Protein AF-0000000074148150 (afdb_homodimer)

Radius of gyration: 31.23 Å; Cα contacts (8 Å, |Δi|>4): 2200; chains: 2; bounding box: 64×89×75 Å

Foldseek 3Di:
DDKAKAWEWEEEQFKIWIKIWIDDPLAIDIDTQAMDTWYFDADPQFTFTPLVVSLVRVLVSLLRVCVVPVRHAAYEAAYAAAWKWFAAPVGHTLDTITALLGCLLPVLVVVLCVLPNLLVLCQQQVAQDDSSANLSVVLSCVVVVPPSLVRGQAIGISRQNSVCVFFVFRAAEQQRVSSRSQAGLVVGGGHVVSCVSSVHDPSRYHYYDYALDFRHFGDPVSCVVNVHDGHTYGHHNRHLVQLLLLLDLDDDQQEWEWAADQKTKIFGKAQGDDRDPLSSVLRWHWGAHHPRITTTIDIFRHCVLVVQQQVVCVVVPDNDDPVRLLVLLVPDDALQAEDRRRPPCCSDDPHSLVSRQVLCVVLPGDGDDDSNSSSNRRLLNVLLVLLVRQVSRCVSVVHHHAEYEYEEQCLPSPVSLQSNQAQNQHKYKYDDRPSSRLSRRVSNCCSVPNAVDSNSSSVNSVVHGDMDIHHHDPNVVSNVSSVVNCVRHVPPD/DDKAKAWEWEEEQFKIWIKIWIDDPLAIDIDTQAMDTWYFDADPQFTFGPLVVSLVRVLVSLLRVCVVPVRHAAYEAAYAAAWKWFAAPVGHTLDTITALLGCLLPVLVVVLCVLPNLLVLCQQQVAQDDSSANLSVVLSCVVVVPPSLVRGQAIGISRQNSVCVFFVFRAAEQQRVSSRSQAGLVVGGGHVVSCVSSVHDPRRYHYYDYALDFRHFGDPVSCVVNVHDGHTYGHHNRHLVQLLLLLDLDDDQQEWEWAADQKTKIFGKAQGDDRDPLSSVLRWHWGAHHPNITTTIDIFRHCVLVVQQQVVVVVVPDNDDPVRLLVLLVPDDALQAEDRRRPPCCSDDPHSLVSRQVLQVVLPGDGDDDSNSSSNRRLLNVLLVLLVRQVSRCVSVVHHHAEYEYEEQCLVSPVSLQSNQQQNQHKYKYDDRPSSRLSRRVSNCCSVPNAVDSNSSSVNSVVHGDMDIHHHDPNVVSNVSSVVNCCRHVPPD

pLDDT: mean 95.61, std 5.21, range [36.69, 98.88]

Sequence (986 aa):
MEDRKFLAIDLGAESGRVIVGILKDGKLTIEEVHRFINRPVDILGRLYWNVTQIFQDIKDGLVKAFSKYRDIESIGIDTWGVDFGLVTKEGYFAGIPVCYRDHRTDGILEKAFEVMSRERIYELTGIQIMQINTLFQLYSMVLEKSSLFNSAYKLLFMPDLFNFMLTGEMKTEFSIATTSQMYNPIRDGWEEEILEKFGIPKDLMPEVLPPGTVIGNLNKSIEEELGVKNISVIAPCEHDTGCAVVGVPGEGEDWAYISSGTWSLMGVELKSPIINNESLKANFTNEGGYNKTFRFLKNIMGLWLLQRVKREWAKEGEDLSYNEITRLAEQEKSFQYFINPDDVSFLNPPSMIKAIQYYCKKTGQEIPEKKGEIARCILESLAFRYKDVFTDLERILNKKISVLHIVGGGSQNQLLSQFTANILGIPVITGPIEATALGNIVVQAITKGAIKDVVEARKIIRDSSEMKVYQPQNTEEWIRNYEKYKEVTEKKNMEDRKFLAIDLGAESGRVIVGILKDGKLTIEEVHRFINRPVDILGRLYWNVTQIFQDIKDGLVKAFSKYRDIESIGIDTWGVDFGLVTKEGYFAGIPVCYRDHRTDGILEKAFEVMSRERIYELTGIQIMQINTLFQLYSMVLEKSSLFNSAYKLLFMPDLFNFMLTGEMKTEFSIATTSQMYNPIRDGWEEEILEKFGIPKDLMPEVLPPGTVIGNLNKSIEEELGVKNISVIAPCEHDTGCAVVGVPGEGEDWAYISSGTWSLMGVELKSPIINNESLKANFTNEGGYNKTFRFLKNIMGLWLLQRVKREWAKEGEDLSYNEITRLAEQEKSFQYFINPDDVSFLNPPSMIKAIQYYCKKTGQEIPEKKGEIARCILESLAFRYKDVFTDLERILNKKISVLHIVGGGSQNQLLSQFTANILGIPVITGPIEATALGNIVVQAITKGAIKDVVEARKIIRDSSEMKVYQPQNTEEWIRNYEKYKEVTEKKN

Organism: Dictyoglomus thermophilum (strain ATCC 35947 / DSM 3960 / H-6-12) (NCBI:txid309799)

InterPro domains:
  IPR000577 Carbohydrate kinase, FGGY [PIRSF000538] (6-490)
  IPR013449 Rhamnulokinase [TIGR02627] (7-466)
  IPR013449 Rhamnulokinase [cd07771] (5-464)
  IPR018484 Carbohydrate kinase FGGY, N-terminal [PF00370] (7-247)
  IPR018485 Carbohydrate kinase FGGY, C-terminal [PF02782] (256-446)
  IPR043129 ATPase, nucleotide binding domain [SSF53067] (6-248)
  IPR043129 ATPase, nucleotide binding domain [SSF53067] (253-487)

Structure (mmCIF, N/CA/C/O backbone):
data_AF-0000000074148150-model_v1
#
loop_
_entity.id
_entity.type
_entity.pdbx_description
1 polymer Rhamnulokinase
#
loop_
_atom_site.group_PDB
_atom_site.id
_atom_site.type_symbol
_atom_site.label_atom_id
_atom_site.label_alt_id
_atom_site.label_comp_id
_atom_site.label_asym_id
_atom_site.label_entity_id
_atom_site.label_seq_id
_atom_site.pdbx_PDB_ins_code
_atom_site.Cartn_x
_atom_site.Cartn_y
_atom_site.Cartn_z
_atom_site.occupancy
_atom_site.B_iso_or_equiv
_atom_site.auth_seq_id
_atom_site.auth_comp_id
_atom_site.auth_asym_id
_atom_site.auth_atom_id
_atom_site.pdbx_PDB_model_num
ATOM 1 N N . MET A 1 1 ? 23.016 33.625 -14.742 1 51.22 1 MET A N 1
ATOM 2 C CA . MET A 1 1 ? 23.453 32.625 -13.781 1 51.22 1 MET A CA 1
ATOM 3 C C . MET A 1 1 ? 22.703 31.312 -14.008 1 51.22 1 MET A C 1
ATOM 5 O O . MET A 1 1 ? 21.578 31.312 -14.5 1 51.22 1 MET A O 1
ATOM 9 N N . GLU A 1 2 ? 23.266 30.094 -13.961 1 73.75 2 GLU A N 1
ATOM 10 C CA . GLU A 1 2 ? 22.688 28.797 -14.258 1 73.75 2 GLU A CA 1
ATOM 11 C C . GLU A 1 2 ? 21.5 28.484 -13.344 1 73.75 2 GLU A C 1
ATOM 13 O O . GLU A 1 2 ? 21.484 28.906 -12.188 1 73.75 2 GLU A O 1
ATOM 18 N N . ASP A 1 3 ? 20.344 28.062 -13.852 1 91.75 3 ASP A N 1
ATOM 19 C CA . ASP A 1 3 ? 19.156 27.688 -13.102 1 91.75 3 ASP A CA 1
ATOM 20 C C . ASP A 1 3 ? 19.453 26.578 -12.102 1 91.75 3 ASP A C 1
ATOM 22 O O . ASP A 1 3 ? 20.25 25.688 -12.383 1 91.75 3 ASP A O 1
ATOM 26 N N . ARG A 1 4 ? 19.125 26.844 -10.828 1 97.06 4 ARG A N 1
ATOM 27 C CA . ARG A 1 4 ? 19.234 25.812 -9.797 1 97.06 4 ARG A CA 1
ATOM 28 C C . ARG A 1 4 ? 17.891 25.156 -9.516 1 97.06 4 ARG A C 1
ATOM 30 O O . ARG A 1 4 ? 16.859 25.844 -9.477 1 97.06 4 ARG A O 1
ATOM 37 N N . LYS A 1 5 ? 17.859 23.812 -9.375 1 98.06 5 LYS A N 1
ATOM 38 C CA . LYS A 1 5 ? 16.594 23.094 -9.25 1 98.06 5 LYS A CA 1
ATOM 39 C C . LYS A 1 5 ? 16.578 22.219 -8 1 98.06 5 LYS A C 1
ATOM 41 O O . LYS A 1 5 ? 17.578 21.594 -7.664 1 98.06 5 LYS A O 1
ATOM 46 N N . PHE A 1 6 ? 15.477 22.234 -7.32 1 98.75 6 PHE A N 1
ATOM 47 C CA . PHE A 1 6 ? 15.219 21.469 -6.102 1 98.75 6 PHE A CA 1
ATOM 48 C C . PHE A 1 6 ? 13.875 20.766 -6.176 1 98.75 6 PHE A C 1
ATOM 50 O O . PHE A 1 6 ? 12.953 21.234 -6.848 1 98.75 6 PHE A O 1
ATOM 57 N N . LEU A 1 7 ? 13.766 19.641 -5.504 1 98.81 7 LEU A N 1
ATOM 58 C CA . LEU A 1 7 ? 12.547 18.844 -5.594 1 98.81 7 LEU A CA 1
ATOM 59 C C . LEU A 1 7 ? 11.867 18.734 -4.23 1 98.81 7 LEU A C 1
ATOM 61 O O . LEU A 1 7 ? 12.484 18.281 -3.264 1 98.81 7 LEU A O 1
ATOM 65 N N . ALA A 1 8 ? 10.633 19.141 -4.137 1 98.88 8 ALA A N 1
ATOM 66 C CA . ALA A 1 8 ? 9.828 19.031 -2.924 1 98.88 8 ALA A CA 1
ATOM 67 C C . ALA A 1 8 ? 8.812 17.891 -3.051 1 98.88 8 ALA A C 1
ATOM 69 O O . ALA A 1 8 ? 8.078 17.812 -4.039 1 98.88 8 ALA A O 1
ATOM 70 N N . ILE A 1 9 ? 8.797 17.016 -2.139 1 98.81 9 ILE A N 1
ATOM 71 C CA . ILE A 1 9 ? 7.742 16.016 -1.963 1 98.81 9 ILE A CA 1
ATOM 72 C C . ILE A 1 9 ? 6.832 16.422 -0.809 1 98.81 9 ILE A C 1
ATOM 74 O O . ILE A 1 9 ? 7.215 16.328 0.359 1 98.81 9 ILE A O 1
ATOM 78 N N . ASP A 1 10 ? 5.684 16.891 -1.158 1 97.94 10 ASP A N 1
ATOM 79 C CA . ASP A 1 10 ? 4.695 17.406 -0.212 1 97.94 10 ASP A CA 1
ATOM 80 C C . ASP A 1 10 ? 3.562 16.406 -0.006 1 97.94 10 ASP A C 1
ATOM 82 O O . ASP A 1 10 ? 2.717 16.219 -0.885 1 97.94 10 ASP A O 1
ATOM 86 N N . LEU A 1 11 ? 3.559 15.766 1.203 1 97.31 11 LEU A N 1
ATOM 87 C CA . LEU A 1 11 ? 2.584 14.719 1.49 1 97.31 11 LEU A CA 1
ATOM 88 C C . LEU A 1 11 ? 1.543 15.203 2.494 1 97.31 11 LEU A C 1
ATOM 90 O O . LEU A 1 11 ? 1.861 15.43 3.662 1 97.31 11 LEU A O 1
ATOM 94 N N . GLY A 1 12 ? 0.355 15.344 2.051 1 92.69 12 GLY A N 1
ATOM 95 C CA . GLY A 1 12 ? -0.759 15.656 2.934 1 92.69 12 GLY A CA 1
ATOM 96 C C . GLY A 1 12 ? -1.594 14.438 3.289 1 92.69 12 GLY A C 1
ATOM 97 O O . GLY A 1 12 ? -1.314 13.328 2.824 1 92.69 12 GLY A O 1
ATOM 98 N N . ALA A 1 13 ? -2.617 14.672 4.074 1 86.31 13 ALA A N 1
ATOM 99 C CA . ALA A 1 13 ? -3.469 13.586 4.535 1 86.31 13 ALA A CA 1
ATOM 100 C C . ALA A 1 13 ? -4.402 13.109 3.428 1 86.31 13 ALA A C 1
ATOM 102 O O . ALA A 1 13 ? -4.945 12 3.498 1 86.31 13 ALA A O 1
ATOM 103 N N . GLU A 1 14 ? -4.531 13.906 2.361 1 87.44 14 GLU A N 1
ATOM 104 C CA . GLU A 1 14 ? -5.473 13.508 1.318 1 87.44 14 GLU A CA 1
ATOM 105 C C . GLU A 1 14 ? -4.762 13.312 -0.019 1 87.44 14 GLU A C 1
ATOM 107 O O . GLU A 1 14 ? -5.289 12.656 -0.916 1 87.44 14 GLU A O 1
ATOM 112 N N . SER A 1 15 ? -3.68 14 -0.156 1 92.12 15 SER A N 1
ATOM 113 C CA . SER A 1 15 ? -2.969 13.898 -1.426 1 92.12 15 SER A CA 1
ATOM 114 C C . SER A 1 15 ? -1.468 14.094 -1.234 1 92.12 15 SER A C 1
ATOM 116 O O . SER A 1 15 ? -1.027 14.578 -0.188 1 92.12 15 SER A O 1
ATOM 118 N N . GLY A 1 16 ? -0.71 13.656 -2.154 1 96.31 16 GLY A N 1
ATOM 119 C CA . GLY A 1 16 ? 0.72 13.898 -2.25 1 96.31 16 GLY A CA 1
ATOM 120 C C . GLY A 1 16 ? 1.134 14.508 -3.576 1 96.31 16 GLY A C 1
ATOM 121 O O . GLY A 1 16 ? 0.497 14.266 -4.602 1 96.31 16 GLY A O 1
ATOM 122 N N . ARG A 1 17 ? 2.143 15.328 -3.531 1 97.69 17 ARG A N 1
ATOM 123 C CA . ARG A 1 17 ? 2.627 15.992 -4.734 1 97.69 17 ARG A CA 1
ATOM 124 C C . ARG A 1 17 ? 4.152 15.992 -4.789 1 97.69 17 ARG A C 1
ATOM 126 O O . ARG A 1 17 ? 4.812 16.031 -3.75 1 97.69 17 ARG A O 1
ATOM 133 N N . VAL A 1 18 ? 4.645 15.875 -5.965 1 98.62 18 VAL A N 1
ATOM 134 C CA . VAL A 1 18 ? 6.062 16.047 -6.27 1 98.62 18 VAL A CA 1
ATOM 135 C C . VAL A 1 18 ? 6.254 17.312 -7.105 1 98.62 18 VAL A C 1
ATOM 137 O O . VAL A 1 18 ? 5.699 17.438 -8.203 1 98.62 18 VAL A O 1
ATOM 140 N N . ILE A 1 19 ? 7.027 18.266 -6.59 1 98.69 19 ILE A N 1
ATOM 141 C CA . ILE A 1 19 ? 7.098 19.609 -7.168 1 98.69 19 ILE A CA 1
ATOM 142 C C . ILE A 1 19 ? 8.562 20 -7.387 1 98.69 19 ILE A C 1
ATOM 144 O O . ILE A 1 19 ? 9.375 19.922 -6.469 1 98.69 19 ILE A O 1
ATOM 148 N N . VAL A 1 20 ? 8.867 20.469 -8.562 1 98.69 20 VAL A N 1
ATOM 149 C CA . VAL A 1 20 ? 10.195 20.984 -8.867 1 98.69 20 VAL A CA 1
ATOM 150 C C . VAL A 1 20 ? 10.219 22.5 -8.695 1 98.69 20 VAL A C 1
ATOM 152 O O . VAL A 1 20 ? 9.359 23.203 -9.234 1 98.69 20 VAL A O 1
ATOM 155 N N . GLY A 1 21 ? 11.117 22.984 -7.891 1 98.44 21 GLY A N 1
ATOM 156 C CA . GLY A 1 21 ? 11.383 24.406 -7.785 1 98.44 21 GLY A CA 1
ATOM 157 C C . GLY A 1 21 ? 12.586 24.844 -8.594 1 98.44 21 GLY A C 1
ATOM 158 O O . GLY A 1 21 ? 13.656 24.234 -8.516 1 98.44 21 GLY A O 1
ATOM 159 N N . ILE A 1 22 ? 12.391 25.875 -9.383 1 98.12 22 ILE A N 1
ATOM 160 C CA . ILE A 1 22 ? 13.445 26.406 -10.242 1 98.12 22 ILE A CA 1
ATOM 161 C C . ILE A 1 22 ? 13.797 27.828 -9.82 1 98.12 22 ILE A C 1
ATOM 163 O O . ILE A 1 22 ? 12.945 28.719 -9.867 1 98.12 22 ILE A O 1
ATOM 167 N N . LEU A 1 23 ? 14.977 28 -9.336 1 97.75 23 LEU A N 1
ATOM 168 C CA . LEU A 1 23 ? 15.5 29.312 -8.953 1 97.75 23 LEU A CA 1
ATOM 169 C C . LEU A 1 23 ? 16.344 29.906 -10.062 1 97.75 23 LEU A C 1
ATOM 171 O O . LEU A 1 23 ? 17.391 29.344 -10.422 1 97.75 23 LEU A O 1
ATOM 175 N N . LYS A 1 24 ? 15.859 30.984 -10.648 1 95.5 24 LYS A N 1
ATOM 176 C CA . LYS A 1 24 ? 16.547 31.656 -11.742 1 95.5 24 LYS A CA 1
ATOM 177 C C . LYS A 1 24 ? 16.453 33.188 -11.602 1 95.5 24 LYS A C 1
ATOM 179 O O . LYS A 1 24 ? 15.344 33.719 -11.492 1 95.5 24 LYS A O 1
ATOM 184 N N . ASP A 1 25 ? 17.547 33.875 -11.641 1 92.5 25 ASP A N 1
ATOM 185 C CA . ASP A 1 25 ? 17.625 35.344 -11.648 1 92.5 25 ASP A CA 1
ATOM 186 C C . ASP A 1 25 ? 16.812 35.938 -10.5 1 92.5 25 ASP A C 1
ATOM 188 O O . ASP A 1 25 ? 16.031 36.844 -10.703 1 92.5 25 ASP A O 1
ATOM 192 N N . GLY A 1 26 ? 16.875 35.281 -9.383 1 90.12 26 GLY A N 1
ATOM 193 C CA . GLY A 1 26 ? 16.219 35.781 -8.188 1 90.12 26 GLY A CA 1
ATOM 194 C C . GLY A 1 26 ? 14.727 35.5 -8.156 1 90.12 26 GLY A C 1
ATOM 195 O O . GLY A 1 26 ? 14.016 36 -7.273 1 90.12 26 GLY A O 1
ATOM 196 N N . LYS A 1 27 ? 14.266 34.688 -9.039 1 95.25 27 LYS A N 1
ATOM 197 C CA . LYS A 1 27 ? 12.859 34.312 -9.094 1 95.25 27 LYS A CA 1
ATOM 198 C C . LYS A 1 27 ? 12.703 32.812 -8.898 1 95.25 27 LYS A C 1
ATOM 200 O O . LYS A 1 27 ? 13.523 32.031 -9.391 1 95.25 27 LYS A O 1
ATOM 205 N N . LEU A 1 28 ? 11.648 32.469 -8.18 1 96.69 28 LEU A N 1
ATOM 206 C CA . LEU A 1 28 ? 11.359 31.062 -7.926 1 96.69 28 LEU A CA 1
ATOM 207 C C . LEU A 1 28 ? 10.062 30.641 -8.617 1 96.69 28 LEU A C 1
ATOM 209 O O . LEU A 1 28 ? 9.016 31.25 -8.391 1 96.69 28 LEU A O 1
ATOM 213 N N . THR A 1 29 ? 10.18 29.734 -9.523 1 96.75 29 THR A N 1
ATOM 214 C CA . THR A 1 29 ? 9.016 29.125 -10.156 1 96.75 29 THR A CA 1
ATOM 215 C C . THR A 1 29 ? 8.891 27.656 -9.75 1 96.75 29 THR A C 1
ATOM 217 O O . THR A 1 29 ? 9.898 26.984 -9.484 1 96.75 29 THR A O 1
ATOM 220 N N . ILE A 1 30 ? 7.668 27.156 -9.633 1 96.94 30 ILE A N 1
ATOM 221 C CA . ILE A 1 30 ? 7.469 25.766 -9.234 1 96.94 30 ILE A CA 1
ATOM 222 C C . ILE A 1 30 ? 6.645 25.031 -10.297 1 96.94 30 ILE A C 1
ATOM 224 O O . ILE A 1 30 ? 5.816 25.641 -10.969 1 96.94 30 ILE A O 1
ATOM 228 N N . GLU A 1 31 ? 6.883 23.797 -10.445 1 97.81 31 GLU A N 1
ATOM 229 C CA . GLU A 1 31 ? 6.168 22.938 -11.375 1 97.81 31 GLU A CA 1
ATOM 230 C C . GLU A 1 31 ? 5.777 21.609 -10.711 1 97.81 31 GLU A C 1
ATOM 232 O O . GLU A 1 31 ? 6.645 20.859 -10.266 1 97.81 31 GLU A O 1
ATOM 237 N N . GLU A 1 32 ? 4.48 21.391 -10.594 1 97.88 32 GLU A N 1
ATOM 238 C CA . GLU A 1 32 ? 3.996 20.078 -10.141 1 97.88 32 GLU A CA 1
ATOM 239 C C . GLU A 1 32 ? 4.191 19.016 -11.211 1 97.88 32 GLU A C 1
ATOM 241 O O . GLU A 1 32 ? 3.576 19.078 -12.281 1 97.88 32 GLU A O 1
ATOM 246 N N . VAL A 1 33 ? 4.984 18.016 -10.93 1 98.12 33 VAL A N 1
ATOM 247 C CA . VAL A 1 33 ? 5.305 17.016 -11.953 1 98.12 33 VAL A CA 1
ATOM 248 C C . VAL A 1 33 ? 4.516 15.742 -11.703 1 98.12 33 VAL A C 1
ATOM 250 O O . VAL A 1 33 ? 4.395 14.891 -12.586 1 98.12 33 VAL A O 1
ATOM 253 N N . HIS A 1 34 ? 4.059 15.547 -10.508 1 97.94 34 HIS A N 1
ATOM 254 C CA . HIS A 1 34 ? 3.297 14.352 -10.148 1 97.94 34 HIS A CA 1
ATOM 255 C C . HIS A 1 34 ? 2.359 14.633 -8.977 1 97.94 34 HIS A C 1
ATOM 257 O O . HIS A 1 34 ? 2.713 15.375 -8.062 1 97.94 34 HIS A O 1
ATOM 263 N N . ARG A 1 35 ? 1.182 14.148 -8.992 1 97.5 35 ARG A N 1
ATOM 264 C CA . ARG A 1 35 ? 0.187 14.211 -7.926 1 97.5 35 ARG A CA 1
ATOM 265 C C . ARG A 1 35 ? -0.506 12.867 -7.742 1 97.5 35 ARG A C 1
ATOM 267 O O . ARG A 1 35 ? -0.702 12.125 -8.711 1 97.5 35 ARG A O 1
ATOM 274 N N . PHE A 1 36 ? -0.819 12.477 -6.539 1 95.75 36 PHE A N 1
ATOM 275 C CA . PHE A 1 36 ? -1.511 11.219 -6.273 1 95.75 36 PHE A CA 1
ATOM 276 C C . PHE A 1 36 ? -2.422 11.352 -5.059 1 95.75 36 PHE A C 1
ATOM 278 O O . PHE A 1 36 ? -2.266 12.273 -4.254 1 95.75 36 PHE A O 1
ATOM 285 N N . ILE A 1 37 ? -3.359 10.438 -4.918 1 92.44 37 ILE A N 1
ATOM 286 C CA . ILE A 1 37 ? -4.305 10.398 -3.805 1 92.44 37 ILE A CA 1
ATOM 287 C C . ILE A 1 37 ? -3.67 9.688 -2.613 1 92.44 37 ILE A C 1
ATOM 289 O O . ILE A 1 37 ? -2.998 8.664 -2.779 1 92.44 37 ILE A O 1
ATOM 293 N N . ASN A 1 38 ? -3.771 10.289 -1.509 1 93.25 38 ASN A N 1
ATOM 294 C CA . ASN A 1 38 ? -3.396 9.672 -0.24 1 93.25 38 ASN A CA 1
ATOM 295 C C . ASN A 1 38 ? -4.613 9.43 0.645 1 93.25 38 ASN A C 1
ATOM 297 O O . ASN A 1 38 ? -5.406 10.344 0.887 1 93.25 38 ASN A O 1
ATOM 301 N N . ARG A 1 39 ? -4.875 8.211 1.061 1 89.88 39 ARG A N 1
ATOM 302 C CA . ARG A 1 39 ? -5.98 7.871 1.949 1 89.88 39 ARG A CA 1
ATOM 303 C C . ARG A 1 39 ? -5.633 6.672 2.822 1 89.88 39 ARG A C 1
ATOM 305 O 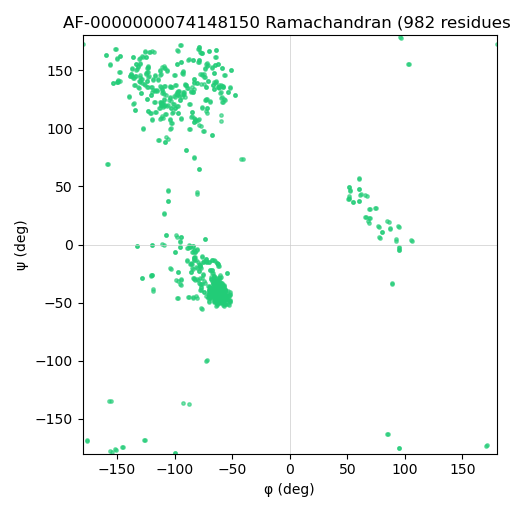O . ARG A 1 39 ? -4.922 5.766 2.385 1 89.88 39 ARG A O 1
ATOM 312 N N . PRO A 1 40 ? -6.059 6.715 4.066 1 94.19 40 PRO A N 1
ATOM 313 C CA . PRO A 1 40 ? -5.895 5.512 4.887 1 94.19 40 PRO A CA 1
ATOM 314 C C . PRO A 1 40 ? -6.727 4.336 4.387 1 94.19 40 PRO A C 1
ATOM 316 O O . PRO A 1 40 ? -7.699 4.531 3.656 1 94.19 40 PRO A O 1
ATOM 319 N N . VAL A 1 41 ? -6.289 3.195 4.688 1 95.31 41 VAL A N 1
ATOM 320 C CA . VAL A 1 41 ? -6.984 1.959 4.352 1 95.31 41 VAL A CA 1
ATOM 321 C C . VAL A 1 41 ? -7.562 1.329 5.617 1 95.31 41 VAL A C 1
ATOM 323 O O . VAL A 1 41 ? -6.844 1.132 6.602 1 95.31 41 VAL A O 1
ATOM 326 N N . ASP A 1 42 ? -8.852 1.079 5.613 1 94.81 42 ASP A N 1
ATOM 327 C CA . ASP A 1 42 ? -9.516 0.457 6.754 1 94.81 42 ASP A CA 1
ATOM 328 C C . ASP A 1 42 ? -9.406 -1.064 6.691 1 94.81 42 ASP A C 1
ATOM 330 O O . ASP A 1 42 ? -9.914 -1.69 5.758 1 94.81 42 ASP A O 1
ATOM 334 N N . ILE A 1 43 ? -8.719 -1.679 7.594 1 95.38 43 ILE A N 1
ATOM 335 C CA . ILE A 1 43 ? -8.602 -3.127 7.727 1 95.38 43 ILE A CA 1
ATOM 336 C C . ILE A 1 43 ? -9.141 -3.564 9.086 1 95.38 43 ILE A C 1
ATOM 338 O O . ILE A 1 43 ? -8.516 -3.314 10.117 1 95.38 43 ILE A O 1
ATOM 342 N N . LEU A 1 44 ? -10.305 -4.199 9.109 1 94.81 44 LEU A N 1
ATOM 343 C CA . LEU A 1 44 ? -10.945 -4.73 10.305 1 94.81 44 LEU A CA 1
ATOM 344 C C . LEU A 1 44 ? -11.117 -3.643 11.359 1 94.81 44 LEU A C 1
ATOM 346 O O . LEU A 1 44 ? -10.859 -3.871 12.539 1 94.81 44 LEU A O 1
ATOM 350 N N . GLY A 1 45 ? -11.398 -2.447 10.938 1 91.75 45 GLY A N 1
ATOM 351 C CA . GLY A 1 45 ? -11.727 -1.365 11.852 1 91.75 45 GLY A CA 1
ATOM 352 C C . GLY A 1 45 ? -10.531 -0.503 12.211 1 91.75 45 GLY A C 1
ATOM 353 O O . GLY A 1 45 ? -10.672 0.496 12.914 1 91.75 45 GLY A O 1
ATOM 354 N N . ARG A 1 46 ? -9.375 -0.834 11.773 1 94.75 46 ARG A N 1
ATOM 355 C CA . ARG A 1 46 ? -8.164 -0.051 12 1 94.75 46 ARG A CA 1
ATOM 356 C C . ARG A 1 46 ? -7.758 0.71 10.75 1 94.75 46 ARG A C 1
ATOM 358 O O . ARG A 1 46 ? -7.805 0.166 9.641 1 94.75 46 ARG A O 1
ATOM 365 N N . LEU A 1 47 ? -7.398 1.936 10.898 1 96.5 47 LEU A N 1
ATOM 366 C CA . LEU A 1 47 ? -7.031 2.777 9.766 1 96.5 47 LEU A CA 1
ATOM 367 C C . LEU A 1 47 ? -5.52 2.822 9.586 1 96.5 47 LEU A C 1
ATOM 369 O O . LEU A 1 47 ? -4.797 3.26 10.484 1 96.5 47 LEU A O 1
ATOM 373 N N . TYR A 1 48 ? -5.043 2.352 8.406 1 97.69 48 TYR A N 1
ATOM 374 C CA . TYR A 1 48 ? -3.613 2.283 8.133 1 97.69 48 TYR A CA 1
ATOM 375 C C . TYR A 1 48 ? -3.23 3.236 7.004 1 97.69 48 TYR A C 1
ATOM 377 O O . TYR A 1 48 ? -3.988 3.412 6.047 1 97.69 48 TYR A O 1
ATOM 385 N N . TRP A 1 49 ? -2.059 3.852 7.164 1 97.81 49 TRP A N 1
ATOM 386 C CA . TRP A 1 49 ? -1.5 4.566 6.02 1 97.81 49 TRP A CA 1
ATOM 387 C C . TRP A 1 49 ? -0.977 3.588 4.973 1 97.81 49 TRP A C 1
ATOM 389 O O . TRP A 1 49 ? -0.356 2.578 5.312 1 97.81 49 TRP A O 1
ATOM 399 N N . ASN A 1 50 ? -1.278 3.836 3.738 1 97.12 50 ASN A N 1
ATOM 400 C CA . ASN A 1 50 ? -0.794 3.018 2.631 1 97.12 50 ASN A CA 1
ATOM 401 C C . ASN A 1 50 ? 0.651 3.354 2.275 1 97.12 50 ASN A C 1
ATOM 403 O O . ASN A 1 50 ? 0.938 3.768 1.151 1 97.12 50 ASN A O 1
ATOM 407 N N . VAL A 1 51 ? 1.538 3.084 3.193 1 97.56 51 VAL A N 1
ATOM 408 C CA . VAL A 1 51 ? 2.908 3.584 3.184 1 97.56 51 VAL A CA 1
ATOM 409 C C . VAL A 1 51 ? 3.643 3.059 1.952 1 97.56 51 VAL A C 1
ATOM 411 O O . VAL A 1 51 ? 4.422 3.785 1.329 1 97.56 51 VAL A O 1
ATOM 414 N N . THR A 1 52 ? 3.428 1.803 1.541 1 97.19 52 THR A N 1
ATOM 415 C CA . THR A 1 52 ? 4.105 1.239 0.379 1 97.19 52 THR A CA 1
ATOM 416 C C . THR A 1 52 ? 3.633 1.918 -0.904 1 97.19 52 THR A C 1
ATOM 418 O O . THR A 1 52 ? 4.43 2.168 -1.81 1 97.19 52 THR A O 1
ATOM 421 N N . GLN A 1 53 ? 2.377 2.189 -0.955 1 97.25 53 GLN A N 1
ATOM 422 C CA . GLN A 1 53 ? 1.849 2.877 -2.129 1 97.25 53 GLN A CA 1
ATOM 423 C C . GLN A 1 53 ? 2.357 4.312 -2.199 1 97.25 53 GLN A C 1
ATOM 425 O O . GLN A 1 53 ? 2.686 4.809 -3.279 1 97.25 53 GLN A O 1
ATOM 430 N N . ILE A 1 54 ? 2.344 4.98 -1.044 1 98.12 54 ILE A N 1
ATOM 431 C CA . ILE A 1 54 ? 2.867 6.34 -1.006 1 98.12 54 ILE A CA 1
ATOM 432 C C . ILE A 1 54 ? 4.309 6.352 -1.516 1 98.12 54 ILE A C 1
ATOM 434 O O . ILE A 1 54 ? 4.68 7.203 -2.328 1 98.12 54 ILE A O 1
ATOM 438 N N . PHE A 1 55 ? 5.082 5.398 -1.097 1 98.31 55 PHE A N 1
ATOM 439 C CA . PHE A 1 55 ? 6.48 5.348 -1.507 1 98.31 55 PHE A CA 1
ATOM 440 C C . PHE A 1 55 ? 6.598 5.082 -3.002 1 98.31 55 PHE A C 1
ATOM 442 O O . PHE A 1 55 ? 7.434 5.68 -3.682 1 98.31 55 PHE A O 1
ATOM 449 N N . GLN A 1 56 ? 5.777 4.18 -3.484 1 96.62 56 GLN A N 1
ATOM 450 C CA . GLN A 1 56 ? 5.773 3.934 -4.922 1 96.62 56 GLN A CA 1
ATOM 451 C C . GLN A 1 56 ? 5.422 5.203 -5.695 1 96.62 56 GLN A C 1
ATOM 453 O O . GLN A 1 56 ? 6.008 5.48 -6.746 1 96.62 56 GLN A O 1
ATOM 458 N N . ASP A 1 57 ? 4.457 5.93 -5.223 1 97.44 57 ASP A N 1
ATOM 459 C CA . ASP A 1 57 ? 4.066 7.184 -5.859 1 97.44 57 ASP A CA 1
ATOM 460 C C . ASP A 1 57 ? 5.211 8.188 -5.836 1 97.44 57 ASP A C 1
ATOM 462 O O . ASP A 1 57 ? 5.402 8.945 -6.793 1 97.44 57 ASP A O 1
ATOM 466 N N . ILE A 1 58 ? 5.914 8.242 -4.711 1 98.12 58 ILE A N 1
ATOM 467 C CA . ILE A 1 58 ? 7.098 9.086 -4.617 1 98.12 58 ILE A CA 1
ATOM 468 C C . ILE A 1 58 ? 8.094 8.695 -5.703 1 98.12 58 ILE A C 1
ATOM 470 O O . ILE A 1 58 ? 8.586 9.555 -6.441 1 98.12 58 ILE A O 1
ATOM 474 N N . LYS A 1 59 ? 8.375 7.434 -5.863 1 96.44 59 LYS A N 1
ATOM 475 C CA . LYS A 1 59 ? 9.32 6.949 -6.863 1 96.44 59 LYS A CA 1
ATOM 476 C C . LYS A 1 59 ? 8.859 7.312 -8.273 1 96.44 59 LYS A C 1
ATOM 478 O O . LYS A 1 59 ? 9.672 7.73 -9.109 1 96.44 59 LYS A O 1
ATOM 483 N N . ASP A 1 60 ? 7.582 7.113 -8.539 1 95.81 60 ASP A N 1
ATOM 484 C CA . ASP A 1 60 ? 7.031 7.5 -9.836 1 95.81 60 ASP A CA 1
ATOM 485 C C . ASP A 1 60 ? 7.254 8.984 -10.102 1 95.81 60 ASP A C 1
ATOM 487 O O . ASP A 1 60 ? 7.582 9.375 -11.227 1 95.81 60 ASP A O 1
ATOM 491 N N . GLY A 1 61 ? 7.008 9.781 -9.07 1 97.81 61 GLY A N 1
ATOM 492 C CA . GLY A 1 61 ? 7.254 11.203 -9.195 1 97.81 61 GLY A CA 1
ATOM 493 C C . GLY A 1 61 ? 8.711 11.539 -9.453 1 97.81 61 GLY A C 1
ATOM 494 O O . GLY A 1 61 ? 9.016 12.453 -10.227 1 97.81 61 GLY A O 1
ATOM 495 N N . LEU A 1 62 ? 9.617 10.812 -8.797 1 97.94 62 LEU A N 1
ATOM 496 C CA . LEU A 1 62 ? 11.047 11.016 -9.016 1 97.94 62 LEU A CA 1
ATOM 497 C C . LEU A 1 62 ? 11.422 10.711 -10.469 1 97.94 62 LEU A C 1
ATOM 499 O O . LEU A 1 62 ? 12.18 11.461 -11.086 1 97.94 62 LEU A O 1
ATOM 503 N N . VAL A 1 63 ? 10.922 9.617 -10.992 1 95.25 63 VAL A N 1
ATOM 504 C CA . VAL A 1 63 ? 11.195 9.242 -12.375 1 95.25 63 VAL A CA 1
ATOM 505 C C . VAL A 1 63 ? 10.766 10.367 -13.312 1 95.25 63 VAL A C 1
ATOM 507 O O . VAL A 1 63 ? 11.523 10.766 -14.203 1 95.25 63 VAL A O 1
ATOM 510 N N . LYS A 1 64 ? 9.57 10.891 -13.109 1 96.44 64 LYS A N 1
ATOM 511 C CA . LYS A 1 64 ? 9.055 11.977 -13.945 1 96.44 64 LYS A CA 1
ATOM 512 C C . LYS A 1 64 ? 9.906 13.234 -13.805 1 96.44 64 LYS A C 1
ATOM 514 O O . LYS A 1 64 ? 10.234 13.883 -14.805 1 96.44 64 LYS A O 1
ATOM 519 N N . ALA A 1 65 ? 10.273 13.57 -12.602 1 97.88 65 ALA A N 1
ATOM 520 C CA . ALA A 1 65 ? 11.047 14.773 -12.336 1 97.88 65 ALA A CA 1
ATOM 521 C C . ALA A 1 65 ? 12.422 14.703 -13.008 1 97.88 65 ALA A C 1
ATOM 523 O O . ALA A 1 65 ? 12.82 15.625 -13.719 1 97.88 65 ALA A O 1
ATOM 524 N N . PHE A 1 66 ? 13.125 13.609 -12.844 1 96.56 66 PHE A N 1
ATOM 525 C CA . PHE A 1 66 ? 14.492 13.484 -13.328 1 96.56 66 PHE A CA 1
ATOM 526 C C . PHE A 1 66 ? 14.516 13.203 -14.82 1 96.56 66 PHE A C 1
ATOM 528 O O . PHE A 1 66 ? 15.539 13.398 -15.477 1 96.56 66 PHE A O 1
ATOM 535 N N . SER A 1 67 ? 13.43 12.664 -15.359 1 93.5 67 SER A N 1
ATOM 536 C CA . SER A 1 67 ? 13.32 12.555 -16.812 1 93.5 67 SER A CA 1
ATOM 537 C C . SER A 1 67 ? 13.227 13.93 -17.469 1 93.5 67 SER A C 1
ATOM 539 O O . SER A 1 67 ? 13.734 14.141 -18.562 1 93.5 67 SER A O 1
ATOM 541 N N . LYS A 1 68 ? 12.633 14.844 -16.828 1 94.94 68 LYS A N 1
ATOM 542 C CA . LYS A 1 68 ? 12.43 16.188 -17.344 1 94.94 68 LYS A CA 1
ATOM 543 C C . LYS A 1 68 ? 13.617 17.094 -17.016 1 94.94 68 LYS A C 1
ATOM 545 O O . LYS A 1 68 ? 14.031 17.906 -17.844 1 94.94 68 LYS A O 1
ATOM 550 N N . TYR A 1 69 ? 14.078 17.016 -15.766 1 95.31 69 TYR A N 1
ATOM 551 C CA . TYR A 1 69 ? 15.195 17.812 -15.281 1 95.31 69 TYR A CA 1
ATOM 552 C C . TYR A 1 69 ? 16.312 16.938 -14.734 1 95.31 69 TYR A C 1
ATOM 554 O O . TYR A 1 69 ? 16.203 16.406 -13.625 1 95.31 69 TYR A O 1
ATOM 562 N N . ARG A 1 70 ? 17.469 16.906 -15.305 1 91.69 70 ARG A N 1
ATOM 563 C CA . ARG A 1 70 ? 18.562 16.016 -14.914 1 91.69 70 ARG A CA 1
ATOM 564 C C . ARG A 1 70 ? 19.438 16.656 -13.852 1 91.69 70 ARG A C 1
ATOM 566 O O . ARG A 1 70 ? 20.219 15.961 -13.188 1 91.69 70 ARG A O 1
ATOM 573 N N . ASP A 1 71 ? 19.266 17.922 -13.672 1 95.12 71 ASP A N 1
ATOM 574 C CA . ASP A 1 71 ? 20.203 18.641 -12.812 1 95.12 71 ASP A CA 1
ATOM 575 C C . ASP A 1 71 ? 19.547 19.047 -11.5 1 95.12 71 ASP A C 1
ATOM 577 O O . ASP A 1 71 ? 19.875 20.094 -10.93 1 95.12 71 ASP A O 1
ATOM 581 N N . ILE A 1 72 ? 18.531 18.328 -11.047 1 97.69 72 ILE A N 1
ATOM 582 C CA . ILE A 1 72 ? 17.953 18.547 -9.719 1 97.69 72 ILE A CA 1
ATOM 583 C C . ILE A 1 72 ? 19.016 18.297 -8.648 1 97.69 72 ILE A C 1
ATOM 585 O O . ILE A 1 72 ? 19.719 17.281 -8.695 1 97.69 72 ILE A O 1
ATOM 589 N N . GLU A 1 73 ? 19.125 19.141 -7.668 1 97.19 73 GLU A N 1
ATOM 590 C CA . GLU A 1 73 ? 20.266 19.109 -6.742 1 97.19 73 GLU A CA 1
ATOM 591 C C . GLU A 1 73 ? 19.922 18.312 -5.484 1 97.19 73 GLU A C 1
ATOM 593 O O . GLU A 1 73 ? 20.797 17.719 -4.859 1 97.19 73 GLU A O 1
ATOM 598 N N . SER A 1 74 ? 18.672 18.406 -5.082 1 98.56 74 SER A N 1
ATOM 599 C CA . SER A 1 74 ? 18.312 17.781 -3.816 1 98.56 74 SER A CA 1
ATOM 600 C C . SER A 1 74 ? 16.812 17.531 -3.723 1 98.56 74 SER A C 1
ATOM 602 O O . SER A 1 74 ? 16.047 18.062 -4.523 1 98.56 74 SER A O 1
ATOM 604 N N . ILE A 1 75 ? 16.469 16.688 -2.801 1 98.75 75 ILE A N 1
ATOM 605 C CA . ILE A 1 75 ? 15.102 16.281 -2.531 1 98.75 75 ILE A CA 1
ATOM 606 C C . ILE A 1 75 ? 14.758 16.562 -1.07 1 98.75 75 ILE A C 1
ATOM 608 O O . ILE A 1 75 ? 15.57 16.328 -0.176 1 98.75 75 ILE A O 1
ATOM 612 N N . GLY A 1 76 ? 13.578 17.125 -0.789 1 98.88 76 GLY A N 1
ATOM 613 C CA . GLY A 1 76 ? 13.07 17.312 0.562 1 98.88 76 GLY A CA 1
ATOM 614 C C . GLY A 1 76 ? 11.648 16.828 0.737 1 98.88 76 GLY A C 1
ATOM 615 O O . GLY A 1 76 ? 10.812 17 -0.149 1 98.88 76 GLY A O 1
ATOM 616 N N . ILE A 1 77 ? 11.336 16.203 1.871 1 98.81 77 ILE A N 1
ATOM 617 C CA . ILE A 1 77 ? 10.008 15.656 2.143 1 98.81 77 ILE A CA 1
ATOM 618 C C . ILE A 1 77 ? 9.391 16.375 3.336 1 98.81 77 ILE A C 1
ATOM 620 O O . ILE A 1 77 ? 10.047 16.578 4.359 1 98.81 77 ILE A O 1
ATOM 624 N N . ASP A 1 78 ? 8.188 16.797 3.227 1 98.5 78 ASP A N 1
ATOM 625 C CA . ASP A 1 78 ? 7.395 17.297 4.348 1 98.5 78 ASP A CA 1
ATOM 626 C C . ASP A 1 78 ? 6.023 16.625 4.395 1 98.5 78 ASP A C 1
ATOM 628 O O . ASP A 1 78 ? 5.492 16.203 3.359 1 98.5 78 ASP A O 1
ATOM 632 N N . THR A 1 79 ? 5.508 16.375 5.566 1 97.5 79 THR A N 1
ATOM 633 C CA . THR A 1 79 ? 4.215 15.734 5.77 1 97.5 79 THR A CA 1
ATOM 634 C C . THR A 1 79 ? 3.506 16.312 6.988 1 97.5 79 THR A C 1
ATOM 636 O O . THR A 1 79 ? 4.008 17.25 7.617 1 97.5 79 THR A O 1
ATOM 639 N N . TRP A 1 80 ? 2.328 15.695 7.355 1 96.25 80 TRP A N 1
ATOM 640 C CA . TRP A 1 80 ? 1.62 15.969 8.602 1 96.25 80 TRP A CA 1
ATOM 641 C C . TRP A 1 80 ? 2.395 15.43 9.797 1 96.25 80 TRP A C 1
ATOM 643 O O . TRP A 1 80 ? 3.32 14.633 9.641 1 96.25 80 TRP A O 1
ATOM 653 N N . GLY A 1 81 ? 2.021 15.828 10.961 1 96.38 81 GLY A N 1
ATOM 654 C CA . GLY A 1 81 ? 2.729 15.422 12.164 1 96.38 81 GLY A CA 1
ATOM 655 C C . GLY A 1 81 ? 2.115 14.211 12.844 1 96.38 81 GLY A C 1
ATOM 656 O O . GLY A 1 81 ? 1.104 13.68 12.383 1 96.38 81 GLY A O 1
ATOM 657 N N . VAL A 1 82 ? 2.793 13.672 13.844 1 98.12 82 VAL A N 1
ATOM 658 C CA . VAL A 1 82 ? 2.369 12.828 14.953 1 98.12 82 VAL A CA 1
ATOM 659 C C . VAL A 1 82 ? 2.434 11.359 14.539 1 98.12 82 VAL A C 1
ATOM 661 O O . VAL A 1 82 ? 2.646 10.484 15.383 1 98.12 82 VAL A O 1
ATOM 664 N N . ASP A 1 83 ? 2.166 11.016 13.258 1 98.5 83 ASP A N 1
ATOM 665 C CA . ASP A 1 83 ? 2.158 9.609 12.867 1 98.5 83 ASP A CA 1
ATOM 666 C C . ASP A 1 83 ? 3.58 9.086 12.68 1 98.5 83 ASP A C 1
ATOM 668 O O . ASP A 1 83 ? 4.504 9.859 12.43 1 98.5 83 ASP A O 1
ATOM 672 N N . PHE A 1 84 ? 3.723 7.77 12.766 1 98.75 84 PHE A N 1
ATOM 673 C CA . PHE A 1 84 ? 5.055 7.184 12.758 1 98.75 84 PHE A CA 1
ATOM 674 C C . PHE A 1 84 ? 5.008 5.734 12.281 1 98.75 84 PHE A C 1
ATOM 676 O O . PHE A 1 84 ? 3.943 5.113 12.273 1 98.75 84 PHE A O 1
ATOM 683 N N . GLY A 1 85 ? 6.094 5.305 11.766 1 98.31 85 GLY A N 1
ATOM 684 C CA . GLY A 1 85 ? 6.363 3.889 11.586 1 98.31 85 GLY A CA 1
ATOM 685 C C . GLY A 1 85 ? 7.418 3.355 12.531 1 98.31 85 GLY A C 1
ATOM 686 O O . GLY A 1 85 ? 8.227 4.121 13.062 1 98.31 85 GLY A O 1
ATOM 687 N N . LEU A 1 86 ? 7.324 2.072 12.836 1 98.31 86 LEU A N 1
ATOM 688 C CA . LEU A 1 86 ? 8.328 1.366 13.625 1 98.31 86 LEU A CA 1
ATOM 689 C C . LEU A 1 86 ? 9.219 0.51 12.727 1 98.31 86 LEU A C 1
ATOM 691 O O . LEU A 1 86 ? 8.734 -0.113 11.781 1 98.31 86 LEU A O 1
ATOM 695 N N . VAL A 1 87 ? 10.508 0.557 12.961 1 98.06 87 VAL A N 1
ATOM 696 C CA . VAL A 1 87 ? 11.477 -0.192 12.172 1 98.06 87 VAL A CA 1
ATOM 697 C C . VAL A 1 87 ? 12.25 -1.154 13.07 1 98.06 87 VAL A C 1
ATOM 699 O O . VAL A 1 87 ? 12.617 -0.803 14.195 1 98.06 87 VAL A O 1
ATOM 702 N N . THR A 1 88 ? 12.461 -2.398 12.664 1 97.25 88 THR A N 1
ATOM 703 C CA . THR A 1 88 ? 13.234 -3.387 13.406 1 97.25 88 THR A CA 1
ATOM 704 C C . THR A 1 88 ? 14.727 -3.16 13.219 1 97.25 88 THR A C 1
ATOM 706 O O . THR A 1 88 ? 15.141 -2.363 12.367 1 97.25 88 THR A O 1
ATOM 709 N N . LYS A 1 89 ? 15.5 -3.855 13.992 1 95.69 89 LYS A N 1
ATOM 710 C CA . LYS A 1 89 ? 16.953 -3.75 13.906 1 95.69 89 LYS A CA 1
ATOM 711 C C . LYS A 1 89 ? 17.453 -4.191 12.531 1 95.69 89 LYS A C 1
ATOM 713 O O . LYS A 1 89 ? 18.453 -3.666 12.031 1 95.69 89 LYS A O 1
ATOM 718 N N . GLU A 1 90 ? 16.688 -5.137 11.867 1 94.88 90 GLU A N 1
ATOM 719 C CA . GLU A 1 90 ? 17.078 -5.684 10.57 1 94.88 90 GLU A CA 1
ATOM 720 C C . GLU A 1 90 ? 16.672 -4.754 9.43 1 94.88 90 GLU A C 1
ATOM 722 O O . GLU A 1 90 ? 17.031 -4.973 8.273 1 94.88 90 GLU A O 1
ATOM 727 N N . GLY A 1 91 ? 15.906 -3.66 9.734 1 95.5 91 GLY A N 1
ATOM 728 C CA . GLY A 1 91 ? 15.547 -2.678 8.727 1 95.5 91 GLY A CA 1
ATOM 729 C C . GLY A 1 91 ? 14.188 -2.941 8.102 1 95.5 91 GLY A C 1
ATOM 730 O O . GLY A 1 91 ? 13.883 -2.428 7.023 1 95.5 91 GLY A O 1
ATOM 731 N N . TYR A 1 92 ? 13.383 -3.83 8.789 1 96 92 TYR A N 1
ATOM 732 C CA . TYR A 1 92 ? 12.016 -4.078 8.328 1 96 92 TYR A CA 1
ATOM 733 C C . TYR A 1 92 ? 11.023 -3.182 9.062 1 96 92 TYR A C 1
ATOM 735 O O . TYR A 1 92 ? 11.336 -2.641 10.125 1 96 92 TYR A O 1
ATOM 743 N N . PHE A 1 93 ? 9.852 -2.957 8.445 1 96.69 93 PHE A N 1
ATOM 744 C CA . PHE A 1 93 ? 8.773 -2.295 9.156 1 96.69 93 PHE A CA 1
ATOM 745 C C . PHE A 1 93 ? 8.156 -3.229 10.195 1 96.69 93 PHE A C 1
ATOM 747 O O . PHE A 1 93 ? 7.836 -4.379 9.891 1 96.69 93 PHE A O 1
ATOM 754 N N . ALA A 1 94 ? 8.102 -2.82 11.406 1 96.88 94 ALA A N 1
ATOM 755 C CA . ALA A 1 94 ? 7.344 -3.547 12.422 1 96.88 94 ALA A CA 1
ATOM 756 C C . ALA A 1 94 ? 5.867 -3.168 12.375 1 96.88 94 ALA A C 1
ATOM 758 O O . ALA A 1 94 ? 5.379 -2.455 13.258 1 96.88 94 ALA A O 1
ATOM 759 N N . GLY A 1 95 ? 5.168 -3.686 11.359 1 96 95 GLY A N 1
ATOM 760 C CA . GLY A 1 95 ? 3.77 -3.359 11.117 1 96 95 GLY A CA 1
ATOM 761 C C . GLY A 1 95 ? 3.582 -2.25 10.094 1 96 95 GLY A C 1
ATOM 762 O O . GLY A 1 95 ? 4.559 -1.735 9.547 1 96 95 GLY A O 1
ATOM 763 N N . ILE A 1 96 ? 2.303 -1.934 9.805 1 97.12 96 ILE A N 1
ATOM 764 C CA . ILE A 1 96 ? 1.905 -0.832 8.938 1 97.12 96 ILE A CA 1
ATOM 765 C C . ILE A 1 96 ? 1.552 0.39 9.781 1 97.12 96 ILE A C 1
ATOM 767 O O . ILE A 1 96 ? 0.857 0.273 10.797 1 97.12 96 ILE A O 1
ATOM 771 N N . PRO A 1 97 ? 2.084 1.597 9.43 1 98 97 PRO A N 1
ATOM 772 C CA . PRO A 1 97 ? 1.762 2.789 10.219 1 98 97 PRO A CA 1
ATOM 773 C C . PRO A 1 97 ? 0.258 3.01 10.367 1 98 97 PRO A C 1
ATOM 775 O O . PRO A 1 97 ? -0.477 2.957 9.375 1 98 97 PRO A O 1
ATOM 778 N N . VAL A 1 98 ? -0.162 3.246 11.586 1 98 98 VAL A N 1
ATOM 779 C CA . VAL A 1 98 ? -1.571 3.475 11.883 1 98 98 VAL A CA 1
ATOM 780 C C . VAL A 1 98 ? -1.883 4.965 11.797 1 98 98 VAL A C 1
ATOM 782 O O . VAL A 1 98 ? -1.103 5.797 12.266 1 98 98 VAL A O 1
ATOM 785 N N . CYS A 1 99 ? -3.008 5.328 11.211 1 97.69 99 CYS A N 1
ATOM 786 C CA . CYS A 1 99 ? -3.461 6.703 11.031 1 97.69 99 CYS A CA 1
ATOM 787 C C . CYS A 1 99 ? -3.883 7.316 12.359 1 97.69 99 CYS A C 1
ATOM 789 O O . CYS A 1 99 ? -4.527 6.652 13.18 1 97.69 99 CYS A O 1
ATOM 791 N N . TYR A 1 100 ? -3.537 8.617 12.562 1 96.44 100 TYR A N 1
ATOM 792 C CA . TYR A 1 100 ? -3.875 9.297 13.805 1 96.44 100 TYR A CA 1
ATOM 793 C C . TYR A 1 100 ? -5.387 9.383 13.984 1 96.44 100 TYR A C 1
ATOM 795 O O . TYR A 1 100 ? -5.871 9.633 15.094 1 96.44 100 TYR A O 1
ATOM 803 N N . ARG A 1 101 ? -6.168 9.172 12.961 1 94.25 101 ARG A N 1
ATOM 804 C CA . ARG A 1 101 ? -7.621 9.227 13.047 1 94.25 101 ARG A CA 1
ATOM 805 C C . ARG A 1 101 ? -8.195 7.883 13.477 1 94.25 101 ARG A C 1
ATOM 807 O O . ARG A 1 101 ? -9.414 7.723 13.578 1 94.25 101 ARG A O 1
ATOM 814 N N . ASP A 1 102 ? -7.324 6.855 13.664 1 95.75 102 ASP A N 1
ATOM 815 C CA . ASP A 1 102 ? -7.754 5.543 14.141 1 95.75 102 ASP A CA 1
ATOM 816 C C . ASP A 1 102 ? -8.359 5.633 15.539 1 95.75 102 ASP A C 1
ATOM 818 O O . ASP A 1 102 ? -7.973 6.488 16.328 1 95.75 102 ASP A O 1
ATOM 822 N N . HIS A 1 103 ? -9.203 4.715 15.891 1 94 103 HIS A N 1
ATOM 823 C CA . HIS A 1 103 ? -9.961 4.75 17.141 1 94 103 HIS A CA 1
ATOM 824 C C . HIS A 1 103 ? -9.148 4.184 18.297 1 94 103 HIS A C 1
ATOM 826 O O . HIS A 1 103 ? -9.602 4.203 19.453 1 94 103 HIS A O 1
ATOM 832 N N . ARG A 1 104 ? -7.953 3.736 18.047 1 95.06 104 ARG A N 1
ATOM 833 C CA . ARG A 1 104 ? -7.137 3.123 19.094 1 95.06 104 ARG A CA 1
ATOM 834 C C . ARG A 1 104 ? -6.84 4.117 20.203 1 95.06 104 ARG A C 1
ATOM 836 O O . ARG A 1 104 ? -6.461 3.721 21.312 1 95.06 104 ARG A O 1
ATOM 843 N N . THR A 1 105 ? -7.035 5.445 19.953 1 97 105 THR A N 1
ATOM 844 C CA . THR A 1 105 ? -6.707 6.438 20.969 1 97 105 THR A CA 1
ATOM 845 C C . THR A 1 105 ? -7.973 7.023 21.578 1 97 105 THR A C 1
ATOM 847 O O . THR A 1 105 ? -7.914 8.008 22.328 1 97 105 THR A O 1
ATOM 850 N N . ASP A 1 106 ? -9.133 6.465 21.25 1 94.5 106 ASP A N 1
ATOM 851 C CA . ASP A 1 106 ? -10.367 6.898 21.906 1 94.5 106 ASP A CA 1
ATOM 852 C C . ASP A 1 106 ? -10.273 6.711 23.422 1 94.5 106 ASP A C 1
ATOM 854 O O . ASP A 1 106 ? -9.961 5.617 23.906 1 94.5 106 ASP A O 1
ATOM 858 N N . GLY A 1 107 ? -10.445 7.723 24.172 1 95.62 107 GLY A N 1
ATOM 859 C CA . GLY A 1 107 ? -10.438 7.676 25.641 1 95.62 107 GLY A CA 1
ATOM 860 C C . GLY A 1 107 ? -9.047 7.594 26.219 1 95.62 107 GLY A C 1
ATOM 861 O O . GLY A 1 107 ? -8.883 7.461 27.438 1 95.62 107 GLY A O 1
ATOM 862 N N . ILE A 1 108 ? -8.055 7.703 25.406 1 97.56 108 ILE A N 1
ATOM 863 C CA . ILE A 1 108 ? -6.68 7.445 25.828 1 97.56 108 ILE A CA 1
ATOM 864 C C . ILE A 1 108 ? -6.227 8.531 26.812 1 97.56 108 ILE A C 1
ATOM 866 O O . ILE A 1 108 ? -5.383 8.281 27.672 1 97.56 108 ILE A O 1
ATOM 870 N N . LEU A 1 109 ? -6.754 9.773 26.719 1 97.69 109 LEU A N 1
ATOM 871 C CA . LEU A 1 109 ? -6.297 10.898 27.516 1 97.69 109 LEU A CA 1
ATOM 872 C C . LEU A 1 109 ? -6.609 10.664 29 1 97.69 109 LEU A C 1
ATOM 874 O O . LEU A 1 109 ? -5.773 10.93 29.859 1 97.69 109 LEU A O 1
ATOM 878 N N . GLU A 1 110 ? -7.797 10.141 29.266 1 97.69 110 GLU A N 1
ATOM 879 C CA . GLU A 1 110 ? -8.156 9.844 30.656 1 97.69 110 GLU A CA 1
ATOM 880 C C . GLU A 1 110 ? -7.18 8.852 31.266 1 97.69 110 GLU A C 1
ATOM 882 O O . GLU A 1 110 ? -6.742 9.031 32.406 1 97.69 110 GLU A O 1
ATOM 887 N N . LYS A 1 111 ? -6.836 7.855 30.531 1 98.12 111 LYS A N 1
ATOM 888 C CA . LYS A 1 111 ? -5.887 6.852 31 1 98.12 111 LYS A CA 1
ATOM 889 C C . LYS A 1 111 ? -4.492 7.445 31.172 1 98.12 111 LYS A C 1
ATOM 891 O O . LYS A 1 111 ? -3.779 7.121 32.125 1 98.12 111 LYS A O 1
ATOM 896 N N . ALA A 1 112 ? -4.102 8.258 30.281 1 98.56 112 ALA A N 1
ATOM 897 C CA . ALA A 1 112 ? -2.783 8.883 30.312 1 98.56 112 ALA A CA 1
ATOM 898 C C . ALA A 1 112 ? -2.631 9.781 31.547 1 98.56 112 ALA A C 1
ATOM 900 O O . ALA A 1 112 ? -1.562 9.836 32.156 1 98.56 112 ALA A O 1
ATOM 901 N N . PHE A 1 113 ? -3.715 10.508 31.922 1 98.31 113 PHE A N 1
ATOM 902 C CA . PHE A 1 113 ? -3.658 11.477 33 1 98.31 113 PHE A CA 1
ATOM 903 C C . PHE A 1 113 ? -3.578 10.766 34.375 1 98.31 113 PHE A C 1
ATOM 905 O O . PHE A 1 113 ? -3.248 11.383 35.375 1 98.31 113 PHE A O 1
ATOM 912 N N . GLU A 1 114 ? -3.844 9.461 34.312 1 98.31 114 GLU A N 1
ATOM 913 C CA . GLU A 1 114 ? -3.596 8.656 35.5 1 98.31 114 GLU A CA 1
ATOM 914 C C . GLU A 1 114 ? -2.104 8.398 35.688 1 98.31 114 GLU A C 1
ATOM 916 O O . GLU A 1 114 ? -1.647 8.172 36.812 1 98.31 114 GLU A O 1
ATOM 921 N N . VAL A 1 115 ? -1.393 8.422 34.656 1 98.5 115 VAL A N 1
ATOM 922 C CA . VAL A 1 115 ? 0.048 8.188 34.688 1 98.5 115 VAL A CA 1
ATOM 923 C C . VAL A 1 115 ? 0.776 9.492 35.031 1 98.5 115 VAL A C 1
ATOM 925 O O . VAL A 1 115 ? 1.707 9.492 35.812 1 98.5 115 VAL A O 1
ATOM 928 N N . MET A 1 116 ? 0.38 10.586 34.375 1 98.5 116 MET A N 1
ATOM 929 C CA . MET A 1 116 ? 0.94 11.922 34.562 1 98.5 116 MET A CA 1
ATOM 930 C C . MET A 1 116 ? -0.122 12.992 34.344 1 98.5 116 MET A C 1
ATOM 932 O O . MET A 1 116 ? -0.919 12.891 33.406 1 98.5 116 MET A O 1
ATOM 936 N N . SER A 1 117 ? -0.097 14.023 35.156 1 98.31 117 SER A N 1
ATOM 937 C CA . SER A 1 117 ? -1.137 15.047 35.031 1 98.31 117 SER A CA 1
ATOM 938 C C . SER A 1 117 ? -1.021 15.82 33.719 1 98.31 117 SER A C 1
ATOM 940 O O . SER A 1 117 ? 0.071 15.953 33.188 1 98.31 117 SER A O 1
ATOM 942 N N . ARG A 1 118 ? -2.16 16.281 33.312 1 97.94 118 ARG A N 1
ATOM 943 C CA . ARG A 1 118 ? -2.229 17.125 32.125 1 97.94 118 ARG A CA 1
ATOM 944 C C . ARG A 1 118 ? -1.263 18.312 32.25 1 97.94 118 ARG A C 1
ATOM 946 O O . ARG A 1 118 ? -0.546 18.625 31.281 1 97.94 118 ARG A O 1
ATOM 953 N N . GLU A 1 119 ? -1.188 18.953 33.375 1 98.06 119 GLU A N 1
ATOM 954 C CA . GLU A 1 119 ? -0.353 20.125 33.625 1 98.06 119 GLU A CA 1
ATOM 955 C C . GLU A 1 119 ? 1.129 19.781 33.5 1 98.06 119 GLU A C 1
ATOM 957 O O . GLU A 1 119 ? 1.897 20.531 32.906 1 98.06 119 GLU A O 1
ATOM 962 N N . ARG A 1 120 ? 1.475 18.672 34.031 1 98.44 120 ARG A N 1
ATOM 963 C CA . ARG A 1 120 ? 2.881 18.281 34.031 1 98.44 120 ARG A CA 1
ATOM 964 C C . ARG A 1 120 ? 3.338 17.953 32.594 1 98.44 120 ARG A C 1
ATOM 966 O O . ARG A 1 120 ? 4.441 18.328 32.188 1 98.44 120 ARG A O 1
ATOM 973 N N . ILE A 1 121 ? 2.52 17.188 31.906 1 98.62 121 ILE A N 1
ATOM 974 C CA . ILE A 1 121 ? 2.834 16.859 30.516 1 98.62 121 ILE A CA 1
ATOM 975 C C . ILE A 1 121 ? 3.059 18.141 29.719 1 98.62 121 ILE A C 1
ATOM 977 O O . ILE A 1 121 ? 4.043 18.266 28.984 1 98.62 121 ILE A O 1
ATOM 981 N N . TYR A 1 122 ? 2.162 19.094 29.891 1 98.56 122 TYR A N 1
ATOM 982 C CA . TYR A 1 122 ? 2.252 20.359 29.156 1 98.56 122 TYR A CA 1
ATOM 983 C C . TYR A 1 122 ? 3.48 21.156 29.594 1 98.56 122 TYR A C 1
ATOM 985 O O . TYR A 1 122 ? 4.172 21.75 28.766 1 98.56 122 TYR A O 1
ATOM 993 N N . GLU A 1 123 ? 3.729 21.188 30.844 1 98.25 123 GLU A N 1
ATOM 994 C CA . GLU A 1 123 ? 4.883 21.906 31.375 1 98.25 123 GLU A CA 1
ATOM 995 C C . GLU A 1 123 ? 6.18 21.406 30.75 1 98.25 123 GLU A C 1
ATOM 997 O O . GLU A 1 123 ? 7.074 22.203 30.453 1 98.25 123 GLU A O 1
ATOM 1002 N N . LEU A 1 124 ? 6.238 20.156 30.562 1 98.44 124 LEU A N 1
ATOM 1003 C CA . LEU A 1 124 ? 7.469 19.531 30.094 1 98.44 124 LEU A CA 1
ATOM 1004 C C . LEU A 1 124 ? 7.605 19.703 28.578 1 98.44 124 LEU A C 1
ATOM 1006 O O . LEU A 1 124 ? 8.719 19.797 28.062 1 98.44 124 LEU A O 1
ATOM 1010 N N . THR A 1 125 ? 6.48 19.781 27.859 1 98.38 125 THR A N 1
ATOM 1011 C CA . THR A 1 125 ? 6.582 19.641 26.406 1 98.38 125 THR A CA 1
ATOM 1012 C C . THR A 1 125 ? 6.047 20.891 25.703 1 98.38 125 THR A C 1
ATOM 1014 O O . THR A 1 125 ? 6.41 21.172 24.562 1 98.38 125 THR A O 1
ATOM 1017 N N . GLY A 1 126 ? 5.086 21.609 26.391 1 98.38 126 GLY A N 1
ATOM 1018 C CA . GLY A 1 126 ? 4.484 22.812 25.812 1 98.38 126 GLY A CA 1
ATOM 1019 C C . GLY A 1 126 ? 3.656 22.516 24.578 1 98.38 126 GLY A C 1
ATOM 1020 O O . GLY A 1 126 ? 3.512 23.375 23.703 1 98.38 126 GLY A O 1
ATOM 1021 N N . ILE A 1 127 ? 3.135 21.297 24.391 1 98.06 127 ILE A N 1
ATOM 1022 C CA . ILE A 1 127 ? 2.414 20.875 23.203 1 98.06 127 ILE A CA 1
ATOM 1023 C C . ILE A 1 127 ? 0.931 20.719 23.531 1 98.06 127 ILE A C 1
ATOM 1025 O O . ILE A 1 127 ? 0.574 20.172 24.578 1 98.06 127 ILE A O 1
ATOM 1029 N N . GLN A 1 128 ? 0.114 21.234 22.578 1 97.38 128 GLN A N 1
ATOM 1030 C CA . GLN A 1 128 ? -1.326 21.016 22.672 1 97.38 128 GLN A CA 1
ATOM 1031 C C . GLN A 1 128 ? -1.65 19.562 22.953 1 97.38 128 GLN A C 1
ATOM 1033 O O . GLN A 1 128 ? -1.165 18.672 22.25 1 97.38 128 GLN A O 1
ATOM 1038 N N . ILE A 1 129 ? -2.475 19.344 23.984 1 97.31 129 ILE A N 1
ATOM 1039 C CA . ILE A 1 129 ? -2.814 17.969 24.344 1 97.31 129 ILE A CA 1
ATOM 1040 C C . ILE A 1 129 ? -3.988 17.484 23.5 1 97.31 129 ILE A C 1
ATOM 1042 O O . ILE A 1 129 ? -5.113 17.969 23.656 1 97.31 129 ILE A O 1
ATOM 1046 N N . MET A 1 130 ? -3.664 16.594 22.641 1 96.19 130 MET A N 1
ATOM 1047 C CA . MET A 1 130 ? -4.648 15.945 21.781 1 96.19 130 MET A CA 1
ATOM 1048 C C . MET A 1 130 ? -4.445 14.43 21.75 1 96.19 130 MET A C 1
ATOM 1050 O O . MET A 1 130 ? -3.311 13.953 21.781 1 96.19 130 MET A O 1
ATOM 1054 N N . GLN A 1 131 ? -5.5 13.672 21.672 1 96.62 131 GLN A N 1
ATOM 1055 C CA . GLN A 1 131 ? -5.418 12.211 21.703 1 96.62 131 GLN A CA 1
ATOM 1056 C C . GLN A 1 131 ? -4.605 11.68 20.516 1 96.62 131 GLN A C 1
ATOM 1058 O O . GLN A 1 131 ? -4.125 10.547 20.547 1 96.62 131 GLN A O 1
ATOM 1063 N N . ILE A 1 132 ? -4.438 12.5 19.469 1 96.88 132 ILE A N 1
ATOM 1064 C CA . ILE A 1 132 ? -3.789 12.039 18.25 1 96.88 132 ILE A CA 1
ATOM 1065 C C . ILE A 1 132 ? -2.273 12.125 18.406 1 96.88 132 ILE A C 1
ATOM 1067 O O . ILE A 1 132 ? -1.527 11.602 17.578 1 96.88 132 ILE A O 1
ATOM 1071 N N . ASN A 1 133 ? -1.774 12.82 19.438 1 98.62 133 ASN A N 1
ATOM 1072 C CA . ASN A 1 133 ? -0.335 13.016 19.578 1 98.62 133 ASN A CA 1
ATOM 1073 C C . ASN A 1 133 ? 0.405 11.688 19.672 1 98.62 133 ASN A C 1
ATOM 1075 O O . ASN A 1 133 ? -0.146 10.695 20.156 1 98.62 133 ASN A O 1
ATOM 1079 N N . THR A 1 134 ? 1.653 11.641 19.25 1 98.75 134 THR A N 1
ATOM 1080 C CA . THR A 1 134 ? 2.473 10.438 19.172 1 98.75 134 THR A CA 1
ATOM 1081 C C . THR A 1 134 ? 2.543 9.742 20.531 1 98.75 134 THR A C 1
ATOM 1083 O O . THR A 1 134 ? 2.441 8.516 20.609 1 98.75 134 THR A O 1
ATOM 1086 N N . LEU A 1 135 ? 2.723 10.492 21.594 1 98.88 135 LEU A N 1
ATOM 1087 C CA . LEU A 1 135 ? 2.801 9.938 22.938 1 98.88 135 LEU A CA 1
ATOM 1088 C C . LEU A 1 135 ? 1.607 9.039 23.234 1 98.88 135 LEU A C 1
ATOM 1090 O O . LEU A 1 135 ? 1.775 7.91 23.703 1 98.88 135 LEU A O 1
ATOM 1094 N N . PHE A 1 136 ? 0.468 9.5 22.938 1 98.81 136 PHE A N 1
ATOM 1095 C CA . PHE A 1 136 ? -0.746 8.781 23.297 1 98.81 136 PHE A CA 1
ATOM 1096 C C . PHE A 1 136 ? -0.978 7.602 22.359 1 98.81 136 PHE A C 1
ATOM 1098 O O . PHE A 1 136 ? -1.512 6.57 22.781 1 98.81 136 PHE A O 1
ATOM 1105 N N . GLN A 1 137 ? -0.587 7.781 21.109 1 98.69 137 GLN A N 1
ATOM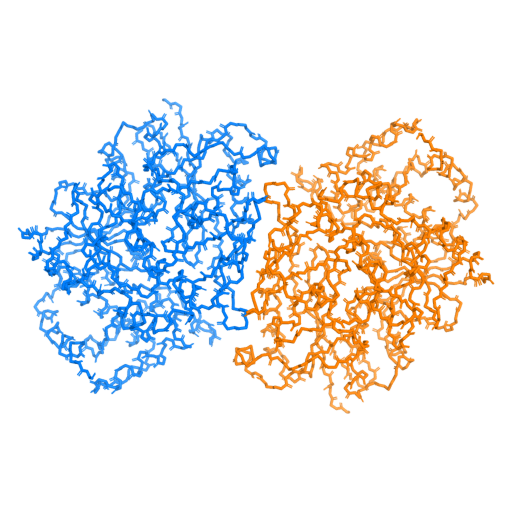 1106 C CA . GLN A 1 137 ? -0.6 6.637 20.203 1 98.69 137 GLN A CA 1
ATOM 1107 C C . GLN A 1 137 ? 0.315 5.527 20.719 1 98.69 137 GLN A C 1
ATOM 1109 O O . GLN A 1 137 ? -0.074 4.355 20.734 1 98.69 137 GLN A O 1
ATOM 1114 N N . LEU A 1 138 ? 1.538 5.836 21.125 1 98.62 138 LEU A N 1
ATOM 1115 C CA . LEU A 1 138 ? 2.477 4.859 21.672 1 98.62 138 LEU A CA 1
ATOM 1116 C C . LEU A 1 138 ? 1.942 4.258 22.953 1 98.62 138 LEU A C 1
ATOM 1118 O O . LEU A 1 138 ? 2.08 3.057 23.188 1 98.62 138 LEU A O 1
ATOM 1122 N N . TYR A 1 139 ? 1.349 5.129 23.797 1 98.75 139 TYR A N 1
ATOM 1123 C CA . TYR A 1 139 ? 0.803 4.645 25.062 1 98.75 139 TYR A CA 1
ATOM 1124 C C . TYR A 1 139 ? -0.291 3.609 24.812 1 98.75 139 TYR A C 1
ATOM 1126 O O . TYR A 1 139 ? -0.397 2.627 25.547 1 98.75 139 TYR A O 1
ATOM 1134 N N . SER A 1 140 ? -1.106 3.838 23.797 1 98.19 140 SER A N 1
ATOM 1135 C CA . SER A 1 140 ? -2.113 2.848 23.422 1 98.19 140 SER A CA 1
ATOM 1136 C C . SER A 1 140 ? -1.473 1.503 23.094 1 98.19 140 SER A C 1
ATOM 1138 O O . SER A 1 140 ? -2.031 0.45 23.406 1 98.19 140 SER A O 1
ATOM 1140 N N . MET A 1 141 ? -0.335 1.522 22.469 1 97.56 141 MET A N 1
ATOM 1141 C CA . MET A 1 141 ? 0.379 0.294 22.141 1 97.56 141 MET A CA 1
ATOM 1142 C C . MET A 1 141 ? 0.941 -0.368 23.391 1 97.56 141 MET A C 1
ATOM 1144 O O . MET A 1 141 ? 0.943 -1.595 23.5 1 97.56 141 MET A O 1
ATOM 1148 N N . VAL A 1 142 ? 1.44 0.454 24.297 1 97.94 142 VAL A N 1
ATOM 1149 C CA . VAL A 1 142 ? 1.955 -0.057 25.562 1 97.94 142 VAL A CA 1
ATOM 1150 C C . VAL A 1 142 ? 0.84 -0.77 26.328 1 97.94 142 VAL A C 1
ATOM 1152 O O . VAL A 1 142 ? 1.03 -1.884 26.828 1 97.94 142 VAL A O 1
ATOM 1155 N N . LEU A 1 143 ? -0.333 -0.104 26.438 1 97.44 143 LEU A N 1
ATOM 1156 C CA . LEU A 1 143 ? -1.469 -0.667 27.172 1 97.44 143 LEU A CA 1
ATOM 1157 C C . LEU A 1 143 ? -1.906 -1.989 26.547 1 97.44 143 LEU A C 1
ATOM 1159 O O . LEU A 1 143 ? -2.336 -2.9 27.25 1 97.44 143 LEU A O 1
ATOM 1163 N N . GLU A 1 144 ? -1.739 -2.072 25.25 1 96.12 144 GLU A N 1
ATOM 1164 C CA . GLU A 1 144 ? -2.156 -3.271 24.531 1 96.12 144 GLU A CA 1
ATOM 1165 C C . GLU A 1 144 ? -1.087 -4.359 24.594 1 96.12 144 GLU A C 1
ATOM 1167 O O . GLU A 1 144 ? -1.317 -5.492 24.172 1 96.12 144 GLU A O 1
ATOM 1172 N N . LYS A 1 145 ? 0.089 -4.102 25.172 1 95.38 145 LYS A N 1
ATOM 1173 C CA . LYS A 1 145 ? 1.231 -5.008 25.156 1 95.38 145 LYS A CA 1
ATOM 1174 C C . LYS A 1 145 ? 1.547 -5.453 23.719 1 95.38 145 LYS A C 1
ATOM 1176 O O . LYS A 1 145 ? 1.665 -6.648 23.453 1 95.38 145 LYS A O 1
ATOM 1181 N N . SER A 1 146 ? 1.623 -4.469 22.859 1 94.81 146 SER A N 1
ATOM 1182 C CA . SER A 1 146 ? 1.759 -4.664 21.422 1 94.81 146 SER A CA 1
ATOM 1183 C C . SER A 1 146 ? 3.016 -5.457 21.094 1 94.81 146 SER A C 1
ATOM 1185 O O . SER A 1 146 ? 4.125 -5.051 21.438 1 94.81 146 SER A O 1
ATOM 1187 N N . SER A 1 147 ? 2.881 -6.574 20.312 1 95 147 SER A N 1
ATOM 1188 C CA . SER A 1 147 ? 4 -7.375 19.828 1 95 147 SER A CA 1
ATOM 1189 C C . SER A 1 147 ? 4.883 -6.57 18.875 1 95 147 SER A C 1
ATOM 1191 O O . SER A 1 147 ? 6.102 -6.754 18.844 1 95 147 SER A O 1
ATOM 1193 N N . LEU A 1 148 ? 4.266 -5.676 18.141 1 94.81 148 LEU A N 1
ATOM 1194 C CA . LEU A 1 148 ? 4.996 -4.84 17.203 1 94.81 148 LEU A CA 1
ATOM 1195 C C . LEU A 1 148 ? 5.898 -3.854 17.938 1 94.81 148 LEU A C 1
ATOM 1197 O O . LEU A 1 148 ? 7.055 -3.66 17.547 1 94.81 148 LEU A O 1
ATOM 1201 N N . PHE A 1 149 ? 5.305 -3.242 18.984 1 95.12 149 PHE A N 1
ATOM 1202 C CA . PHE A 1 149 ? 6.055 -2.285 19.797 1 95.12 149 PHE A CA 1
ATOM 1203 C C . PHE A 1 149 ? 7.289 -2.938 20.406 1 95.12 149 PHE A C 1
ATOM 1205 O O . PHE A 1 149 ? 8.375 -2.357 20.391 1 95.12 149 PHE A O 1
ATOM 1212 N N . ASN A 1 150 ? 7.188 -4.195 20.766 1 92.88 150 ASN A N 1
ATOM 1213 C CA . ASN A 1 150 ? 8.266 -4.926 21.422 1 92.88 150 ASN A CA 1
ATOM 1214 C C . ASN A 1 150 ? 9.344 -5.355 20.422 1 92.88 150 ASN A C 1
ATOM 1216 O O . ASN A 1 150 ? 10.477 -5.648 20.812 1 92.88 150 ASN A O 1
ATOM 1220 N N . SER A 1 151 ? 9 -5.387 19.156 1 94.06 151 SER A N 1
ATOM 1221 C CA . SER A 1 151 ? 9.93 -5.812 18.125 1 94.06 151 SER A CA 1
ATOM 1222 C C . SER A 1 151 ? 10.633 -4.617 17.484 1 94.06 151 SER A C 1
ATOM 1224 O O . SER A 1 151 ? 11.531 -4.789 16.656 1 94.06 151 SER A O 1
ATOM 1226 N N . ALA A 1 152 ? 10.289 -3.393 17.891 1 96.19 152 ALA A N 1
ATOM 1227 C CA . ALA A 1 152 ? 10.75 -2.176 17.234 1 96.19 152 ALA A CA 1
ATOM 1228 C C . ALA A 1 152 ? 12.141 -1.773 17.719 1 96.19 152 ALA A C 1
ATOM 1230 O O . ALA A 1 152 ? 12.453 -1.912 18.906 1 96.19 152 ALA A O 1
ATOM 1231 N N . TYR A 1 153 ? 12.992 -1.328 16.844 1 97.56 153 TYR A N 1
ATOM 1232 C CA . TYR A 1 153 ? 14.312 -0.777 17.125 1 97.56 153 TYR A CA 1
ATOM 1233 C C . TYR A 1 153 ? 14.273 0.746 17.156 1 97.56 153 TYR A C 1
ATOM 1235 O O . TYR A 1 153 ? 14.766 1.364 18.109 1 97.56 153 TYR A O 1
ATOM 1243 N N . LYS A 1 154 ? 13.641 1.354 16.203 1 98.38 154 LYS A N 1
ATOM 1244 C CA . LYS A 1 154 ? 13.516 2.807 16.125 1 98.38 154 LYS A CA 1
ATOM 1245 C C . LYS A 1 154 ? 12.117 3.219 15.688 1 98.38 154 LYS A C 1
ATOM 1247 O O . LYS A 1 154 ? 11.477 2.521 14.898 1 98.38 154 LYS A O 1
ATOM 1252 N N . LEU A 1 155 ? 11.695 4.297 16.219 1 98.69 155 LEU A N 1
ATOM 1253 C CA . LEU A 1 155 ? 10.523 5.012 15.727 1 98.69 155 LEU A CA 1
ATOM 1254 C C . LEU A 1 155 ? 10.922 6.078 14.711 1 98.69 155 LEU A C 1
ATOM 1256 O O . LEU A 1 155 ? 11.875 6.836 14.938 1 98.69 155 LEU A O 1
ATOM 1260 N N . LEU A 1 156 ? 10.297 6.098 13.578 1 98.69 156 LEU A N 1
ATOM 1261 C CA . LEU A 1 156 ? 10.484 7.137 12.57 1 98.69 156 LEU A CA 1
ATOM 1262 C C . LEU A 1 156 ? 9.156 7.793 12.211 1 98.69 156 LEU A C 1
ATOM 1264 O O . LEU A 1 156 ? 8.195 7.105 11.859 1 98.69 156 LEU A O 1
ATOM 1268 N N . PHE A 1 157 ? 9.164 9.117 12.352 1 98.75 157 PHE A N 1
ATOM 1269 C CA . PHE A 1 157 ? 7.969 9.812 11.891 1 98.75 157 PHE A CA 1
ATOM 1270 C C . PHE A 1 157 ? 7.793 9.641 10.383 1 98.75 157 PHE A C 1
ATOM 1272 O O . PHE A 1 157 ? 8.711 9.203 9.688 1 98.75 157 PHE A O 1
ATOM 1279 N N . MET A 1 158 ? 6.668 9.969 9.844 1 98.5 158 MET A N 1
ATOM 1280 C CA . MET A 1 158 ? 6.316 9.633 8.469 1 98.5 158 MET A CA 1
ATOM 1281 C C . MET A 1 158 ? 7.344 10.188 7.492 1 98.5 158 MET A C 1
ATOM 1283 O O . MET A 1 158 ? 7.828 9.469 6.617 1 98.5 158 MET A O 1
ATOM 1287 N N . PRO A 1 159 ? 7.723 11.516 7.535 1 98.56 159 PRO A N 1
ATOM 1288 C CA . PRO A 1 159 ? 8.75 11.969 6.594 1 98.56 159 PRO A CA 1
ATOM 1289 C C . PRO A 1 159 ? 10.086 11.258 6.789 1 98.56 159 PRO A C 1
ATOM 1291 O O . PRO A 1 159 ? 10.797 10.992 5.82 1 98.56 159 PRO A O 1
ATOM 1294 N N . ASP A 1 160 ? 10.406 10.945 8.031 1 98.62 160 ASP A N 1
ATOM 1295 C CA . ASP A 1 160 ? 11.648 10.25 8.344 1 98.62 160 ASP A CA 1
ATOM 1296 C C . ASP A 1 160 ? 11.617 8.812 7.828 1 98.62 160 ASP A C 1
ATOM 1298 O O . ASP A 1 160 ? 12.648 8.266 7.43 1 98.62 160 ASP A O 1
ATOM 1302 N N . LEU A 1 161 ? 10.469 8.242 7.945 1 98.56 161 LEU A N 1
ATOM 1303 C CA . LEU A 1 161 ? 10.289 6.902 7.406 1 98.56 161 LEU A CA 1
ATOM 1304 C C . LEU A 1 161 ? 10.547 6.875 5.906 1 98.56 161 LEU A C 1
ATOM 1306 O O . LEU A 1 161 ? 11.219 5.973 5.402 1 98.56 161 LEU A O 1
ATOM 1310 N N . PHE A 1 162 ? 10.039 7.859 5.172 1 98.62 162 PHE A N 1
ATOM 1311 C CA . PHE A 1 162 ? 10.266 7.941 3.732 1 98.62 162 PHE A CA 1
ATOM 1312 C C . PHE A 1 162 ? 11.719 8.273 3.432 1 98.62 162 PHE A C 1
ATOM 1314 O O . PHE A 1 162 ? 12.289 7.773 2.461 1 98.62 162 PHE A O 1
ATOM 1321 N N . ASN A 1 163 ? 12.344 9.148 4.25 1 98.5 163 ASN A N 1
ATOM 1322 C CA . ASN A 1 163 ? 13.773 9.398 4.109 1 98.5 163 ASN A CA 1
ATOM 1323 C C . ASN A 1 163 ? 14.586 8.125 4.293 1 98.5 163 ASN A C 1
ATOM 1325 O O . ASN A 1 163 ? 15.562 7.895 3.572 1 98.5 163 ASN A O 1
ATOM 1329 N N . PHE A 1 164 ? 14.164 7.34 5.305 1 98.38 164 PHE A N 1
ATOM 1330 C CA . PHE A 1 164 ? 14.812 6.051 5.527 1 98.38 164 PHE A CA 1
ATOM 1331 C C . PHE A 1 164 ? 14.711 5.176 4.285 1 98.38 164 PHE A C 1
ATOM 1333 O O . PHE A 1 164 ? 15.703 4.574 3.863 1 98.38 164 PHE A O 1
ATOM 1340 N N . MET A 1 165 ? 13.586 5.117 3.658 1 98.19 165 MET A N 1
ATOM 1341 C CA . MET A 1 165 ? 13.359 4.305 2.469 1 98.19 165 MET A CA 1
ATOM 1342 C C . MET A 1 165 ? 14.188 4.816 1.292 1 98.19 165 MET A C 1
ATOM 1344 O O . MET A 1 165 ? 14.594 4.039 0.43 1 98.19 165 MET A O 1
ATOM 1348 N N . LEU A 1 166 ? 14.453 6.129 1.238 1 98.12 166 LEU A N 1
ATOM 1349 C CA . LEU A 1 166 ? 15.18 6.738 0.134 1 98.12 166 LEU A CA 1
ATOM 1350 C C . LEU A 1 166 ? 16.688 6.605 0.341 1 98.12 166 LEU A C 1
ATOM 1352 O O . LEU A 1 166 ? 17.453 6.57 -0.627 1 98.12 166 LEU A O 1
ATOM 1356 N N . THR A 1 167 ? 17.172 6.547 1.685 1 97.56 167 THR A N 1
ATOM 1357 C CA . THR A 1 167 ? 18.594 6.738 1.937 1 97.56 167 THR A CA 1
ATOM 1358 C C . THR A 1 167 ? 19.156 5.602 2.789 1 97.56 167 THR A C 1
ATOM 1360 O O . THR A 1 167 ? 20.359 5.363 2.799 1 97.56 167 THR A O 1
ATOM 1363 N N . GLY A 1 168 ? 18.312 5.012 3.625 1 96.94 168 GLY A N 1
ATOM 1364 C CA . GLY A 1 168 ? 18.766 4.035 4.598 1 96.94 168 GLY A CA 1
ATOM 1365 C C . GLY A 1 168 ? 19.047 4.637 5.961 1 96.94 168 GLY A C 1
ATOM 1366 O O . GLY A 1 168 ? 19.312 3.912 6.922 1 96.94 168 GLY A O 1
ATOM 1367 N N . GLU A 1 169 ? 18.891 6.012 6.098 1 96.94 169 GLU A N 1
ATOM 1368 C CA . GLU A 1 169 ? 19.234 6.691 7.344 1 96.94 169 GLU A CA 1
ATOM 1369 C C . GLU A 1 169 ? 18.047 6.754 8.281 1 96.94 169 GLU A C 1
ATOM 1371 O O . GLU A 1 169 ? 16.906 6.98 7.844 1 96.94 169 GLU A O 1
ATOM 1376 N N . MET A 1 170 ? 18.297 6.488 9.555 1 97.19 170 MET A N 1
ATOM 1377 C CA . MET A 1 170 ? 17.25 6.578 10.57 1 97.19 170 MET A CA 1
ATOM 1378 C C . MET A 1 170 ? 17.469 7.793 11.469 1 97.19 170 MET A C 1
ATOM 1380 O O . MET A 1 170 ? 18.125 7.691 12.508 1 97.19 170 MET A O 1
ATOM 1384 N N . LYS A 1 171 ? 16.938 8.906 11.078 1 96.06 171 LYS A N 1
ATOM 1385 C CA . LYS A 1 171 ? 17.047 10.188 11.781 1 96.06 171 LYS A CA 1
ATOM 1386 C C . LYS A 1 171 ? 15.688 10.898 11.82 1 96.06 171 LYS A C 1
ATOM 1388 O O . LYS A 1 171 ? 14.773 10.531 11.086 1 96.06 171 LYS A O 1
ATOM 1393 N N . THR A 1 172 ? 15.578 11.82 12.719 1 97.69 172 THR A N 1
ATOM 1394 C CA . THR A 1 172 ? 14.359 12.617 12.797 1 97.69 172 THR A CA 1
ATOM 1395 C C . THR A 1 172 ? 14.695 14.109 12.812 1 97.69 172 THR A C 1
ATOM 1397 O O . THR A 1 172 ? 15.727 14.516 13.344 1 97.69 172 THR A O 1
ATOM 1400 N N . GLU A 1 173 ? 13.906 14.875 12.18 1 98.25 173 GLU A N 1
ATOM 1401 C CA . GLU A 1 173 ? 14.062 16.328 12.086 1 98.25 173 GLU A CA 1
ATOM 1402 C C . GLU A 1 173 ? 13.281 17.031 13.188 1 98.25 173 GLU A C 1
ATOM 1404 O O . GLU A 1 173 ? 12.25 16.547 13.648 1 98.25 173 GLU A O 1
ATOM 1409 N N . PHE A 1 174 ? 13.766 18.172 13.633 1 98.38 174 PHE A N 1
ATOM 1410 C CA . PHE A 1 174 ? 13.344 18.953 14.797 1 98.38 174 PHE A CA 1
ATOM 1411 C C . PHE A 1 174 ? 11.859 19.281 14.711 1 98.38 174 PHE A C 1
ATOM 1413 O O . PHE A 1 174 ? 11.117 19.047 15.664 1 98.38 174 PHE A O 1
ATOM 1420 N N . SER A 1 175 ? 11.367 19.812 13.656 1 98.38 175 SER A N 1
ATOM 1421 C CA . SER A 1 175 ? 9.984 20.266 13.547 1 98.38 175 SER A CA 1
ATOM 1422 C C . SER A 1 175 ? 9.008 19.109 13.727 1 98.38 175 SER A C 1
ATOM 1424 O O . SER A 1 175 ? 8.008 19.234 14.438 1 98.38 175 SER A O 1
ATOM 1426 N N . ILE A 1 176 ? 9.297 17.969 13.195 1 98.31 176 ILE A N 1
ATOM 1427 C CA . ILE A 1 176 ? 8.406 16.828 13.297 1 98.31 176 ILE A CA 1
ATOM 1428 C C . ILE A 1 176 ? 8.516 16.203 14.68 1 98.31 176 ILE A C 1
ATOM 1430 O O . ILE A 1 176 ? 7.531 15.695 15.227 1 98.31 176 ILE A O 1
ATOM 1434 N N . ALA A 1 177 ? 9.695 16.172 15.234 1 98.31 177 ALA A N 1
ATOM 1435 C CA . ALA A 1 177 ? 9.914 15.625 16.578 1 98.31 177 ALA A CA 1
ATOM 1436 C C . ALA A 1 177 ? 9.078 16.359 17.609 1 98.31 177 ALA A C 1
ATOM 1438 O O . ALA A 1 177 ? 8.539 15.75 18.531 1 98.31 177 ALA A O 1
ATOM 1439 N N . THR A 1 178 ? 8.938 17.641 17.453 1 98.12 178 THR A N 1
ATOM 1440 C CA . THR A 1 178 ? 8.297 18.469 18.469 1 98.12 178 THR A CA 1
ATOM 1441 C C . THR A 1 178 ? 6.781 18.297 18.438 1 98.12 178 THR A C 1
ATOM 1443 O O . THR A 1 178 ? 6.086 18.719 19.359 1 98.12 178 THR A O 1
ATOM 1446 N N . THR A 1 179 ? 6.219 17.625 17.438 1 98.19 179 THR A N 1
ATOM 1447 C CA . THR A 1 179 ? 4.785 17.359 17.391 1 98.19 179 THR A CA 1
ATOM 1448 C C . THR A 1 179 ? 4.426 16.172 18.281 1 98.19 179 THR A C 1
ATOM 1450 O O . THR A 1 179 ? 3.246 15.914 18.531 1 98.19 179 THR A O 1
ATOM 1453 N N . SER A 1 180 ? 5.34 15.492 18.891 1 98.62 180 SER A N 1
ATOM 1454 C CA . SER A 1 180 ? 5.18 14.141 19.422 1 98.62 180 SER A CA 1
ATOM 1455 C C . SER A 1 180 ? 4.574 14.172 20.828 1 98.62 180 SER A C 1
ATOM 1457 O O . SER A 1 180 ? 4.059 13.164 21.297 1 98.62 180 SER A O 1
ATOM 1459 N N . GLN A 1 181 ? 4.656 15.336 21.578 1 98.69 181 GLN A N 1
ATOM 1460 C CA . GLN A 1 181 ? 4.328 15.445 22.984 1 98.69 181 GLN A CA 1
ATOM 1461 C C . GLN A 1 181 ? 5.355 14.711 23.844 1 98.69 181 GLN A C 1
ATOM 1463 O O . GLN A 1 181 ? 5.031 14.227 24.938 1 98.69 181 GLN A O 1
ATOM 1468 N N . MET A 1 182 ? 6.609 14.508 23.281 1 98.69 182 MET A N 1
ATOM 1469 C CA . MET A 1 182 ? 7.648 13.805 24.031 1 98.69 182 MET A CA 1
ATOM 1470 C C . MET A 1 182 ? 8.969 14.562 23.969 1 98.69 182 MET A C 1
ATOM 1472 O O . MET A 1 182 ? 9.977 14.102 24.5 1 98.69 182 MET A O 1
ATOM 1476 N N . TYR A 1 183 ? 9.031 15.641 23.297 1 98.31 183 TYR A N 1
ATOM 1477 C CA . TYR A 1 183 ? 10.203 16.5 23.172 1 98.31 183 TYR A CA 1
ATOM 1478 C C . TYR A 1 183 ? 10.125 17.672 24.141 1 98.31 183 TYR A C 1
ATOM 1480 O O . TYR A 1 183 ? 9.078 18.312 24.281 1 98.31 183 TYR A O 1
ATOM 1488 N N . ASN A 1 184 ? 11.172 17.922 24.875 1 98.31 184 ASN A N 1
ATOM 1489 C CA . ASN A 1 184 ? 11.289 19.078 25.75 1 98.31 184 ASN A CA 1
ATOM 1490 C C . ASN A 1 184 ? 12 20.234 25.062 1 98.31 184 ASN A C 1
ATOM 1492 O O . ASN A 1 184 ? 13.211 20.188 24.844 1 98.31 184 ASN A O 1
ATOM 1496 N N . PRO A 1 185 ? 11.258 21.266 24.75 1 96.69 185 PRO A N 1
ATOM 1497 C CA . PRO A 1 185 ? 11.859 22.359 23.984 1 96.69 185 PRO A CA 1
ATOM 1498 C C . PRO A 1 185 ? 12.883 23.156 24.797 1 96.69 185 PRO A C 1
ATOM 1500 O O . PRO A 1 185 ? 13.727 23.844 24.219 1 96.69 185 PRO A O 1
ATOM 1503 N N . ILE A 1 186 ? 12.812 23.109 26.094 1 95.19 186 ILE A N 1
ATOM 1504 C CA . ILE A 1 186 ? 13.742 23.844 26.953 1 95.19 186 ILE A CA 1
ATOM 1505 C C . ILE A 1 186 ? 15.047 23.047 27.094 1 95.19 186 ILE A C 1
ATOM 1507 O O . ILE A 1 186 ? 16.125 23.609 26.938 1 95.19 186 ILE A O 1
ATOM 1511 N N . ARG A 1 187 ? 14.961 21.812 27.297 1 95.88 187 ARG A N 1
ATOM 1512 C CA . ARG A 1 187 ? 16.141 20.953 27.422 1 95.88 187 ARG A CA 1
ATOM 1513 C C . ARG A 1 187 ? 16.688 20.562 26.062 1 95.88 187 ARG A C 1
ATOM 1515 O O . ARG A 1 187 ? 17.781 20.016 25.953 1 95.88 187 ARG A O 1
ATOM 1522 N N . ASP A 1 188 ? 15.945 20.781 25.062 1 95.31 188 ASP A N 1
ATOM 1523 C CA . ASP A 1 188 ? 16.328 20.5 23.688 1 95.31 188 ASP A CA 1
ATOM 1524 C C . ASP A 1 188 ? 16.641 19.016 23.484 1 95.31 188 ASP A C 1
ATOM 1526 O O . ASP A 1 188 ? 17.719 18.672 23.016 1 95.31 188 ASP A O 1
ATOM 1530 N N . GLY A 1 189 ? 15.695 18.172 23.797 1 96.81 189 GLY A N 1
ATOM 1531 C CA . GLY A 1 189 ? 15.844 16.734 23.656 1 96.81 189 GLY A CA 1
ATOM 1532 C C . GLY A 1 189 ? 14.609 15.969 24.094 1 96.81 189 GLY A C 1
ATOM 1533 O O . GLY A 1 189 ? 13.625 16.562 24.547 1 96.81 189 GLY A O 1
ATOM 1534 N N . TRP A 1 190 ? 14.625 14.664 23.844 1 98.44 190 TRP A N 1
ATOM 1535 C CA . TRP A 1 190 ? 13.516 13.82 24.281 1 98.44 190 TRP A CA 1
ATOM 1536 C C . TRP A 1 190 ? 13.352 13.875 25.797 1 98.44 190 TRP A C 1
ATOM 1538 O O . TRP A 1 190 ? 14.344 13.852 26.531 1 98.44 190 TRP A O 1
ATOM 1548 N N . GLU A 1 191 ? 12.141 13.969 26.234 1 98.56 191 GLU A N 1
ATOM 1549 C CA . GLU A 1 191 ? 11.859 14.117 27.656 1 98.56 191 GLU A CA 1
ATOM 1550 C C . GLU A 1 191 ? 11.867 12.758 28.359 1 98.56 191 GLU A C 1
ATOM 1552 O O . GLU A 1 191 ? 10.875 12.031 28.312 1 98.56 191 GLU A O 1
ATOM 1557 N N . GLU A 1 192 ? 12.836 12.477 29.156 1 98 192 GLU A N 1
ATOM 1558 C CA . GLU A 1 192 ? 13.047 11.164 29.781 1 98 192 GLU A CA 1
ATOM 1559 C C . GLU A 1 192 ? 11.961 10.852 30.797 1 98 192 GLU A C 1
ATOM 1561 O O . GLU A 1 192 ? 11.547 9.695 30.938 1 98 192 GLU A O 1
ATOM 1566 N N . GLU A 1 193 ? 11.508 11.836 31.562 1 98.44 193 GLU A N 1
ATOM 1567 C CA . GLU A 1 193 ? 10.453 11.609 32.562 1 98.44 193 GLU A CA 1
ATOM 1568 C C . GLU A 1 193 ? 9.188 11.062 31.891 1 98.44 193 GLU A C 1
ATOM 1570 O O . GLU A 1 193 ? 8.57 10.125 32.406 1 98.44 193 GLU A O 1
ATOM 1575 N N . ILE A 1 194 ? 8.836 11.594 30.75 1 98.75 194 ILE A N 1
ATOM 1576 C CA . ILE A 1 194 ? 7.648 11.164 30.016 1 98.75 194 ILE A CA 1
ATOM 1577 C C . ILE A 1 194 ? 7.871 9.758 29.453 1 98.75 194 ILE A C 1
ATOM 1579 O O . ILE A 1 194 ? 7.031 8.875 29.641 1 98.75 194 ILE A O 1
ATOM 1583 N N . LEU A 1 195 ? 9 9.562 28.812 1 98.75 195 LEU A N 1
ATOM 1584 C CA . LEU A 1 195 ? 9.289 8.266 28.219 1 98.75 195 LEU A CA 1
ATOM 1585 C C . LEU A 1 195 ? 9.242 7.16 29.266 1 98.75 195 LEU A C 1
ATOM 1587 O O . LEU A 1 195 ? 8.609 6.125 29.062 1 98.75 195 LEU A O 1
ATOM 1591 N N . GLU A 1 196 ? 9.852 7.418 30.391 1 98.5 196 GLU A N 1
ATOM 1592 C CA . GLU A 1 196 ? 9.914 6.434 31.469 1 98.5 196 GLU A CA 1
ATOM 1593 C C . GLU A 1 196 ? 8.523 6.156 32.031 1 98.5 196 GLU A C 1
ATOM 1595 O O . GLU A 1 196 ? 8.125 4.996 32.188 1 98.5 196 GLU A O 1
ATOM 1600 N N . LYS A 1 197 ? 7.785 7.148 32.344 1 98.62 197 LYS A N 1
ATOM 1601 C CA . LYS A 1 197 ? 6.488 7 33 1 98.62 197 LYS A CA 1
ATOM 1602 C C . LYS A 1 197 ? 5.492 6.293 32.062 1 98.62 197 LYS A C 1
ATOM 1604 O O . LYS A 1 197 ? 4.629 5.547 32.562 1 98.62 197 LYS A O 1
ATOM 1609 N N . PHE A 1 198 ? 5.594 6.496 30.797 1 98.69 198 PHE A N 1
ATOM 1610 C CA . PHE A 1 198 ? 4.629 5.926 29.859 1 98.69 198 PHE A CA 1
ATOM 1611 C C . PHE A 1 198 ? 5.141 4.602 29.297 1 98.69 198 PHE A C 1
ATOM 1613 O O . PHE A 1 198 ? 4.512 4.012 28.422 1 98.69 198 PHE A O 1
ATOM 1620 N N . GLY A 1 199 ? 6.301 4.145 29.75 1 98.12 199 GLY A N 1
ATOM 1621 C CA . GLY A 1 199 ? 6.816 2.842 29.344 1 98.12 199 GLY A CA 1
ATOM 1622 C C . GLY A 1 199 ? 7.363 2.822 27.938 1 98.12 199 GLY A C 1
ATOM 1623 O O . GLY A 1 199 ? 7.242 1.817 27.234 1 98.12 199 GLY A O 1
ATOM 1624 N N . ILE A 1 200 ? 7.902 3.912 27.469 1 98.38 200 ILE A N 1
ATOM 1625 C CA . ILE A 1 200 ? 8.492 4.027 26.141 1 98.38 200 ILE A CA 1
ATOM 1626 C C . ILE A 1 200 ? 10.016 3.998 26.234 1 98.38 200 ILE A C 1
ATOM 1628 O O . ILE A 1 200 ? 10.617 4.871 26.875 1 98.38 200 ILE A O 1
ATOM 1632 N N . PRO A 1 201 ? 10.688 3.035 25.672 1 97.62 201 PRO A N 1
ATOM 1633 C CA . PRO A 1 201 ? 12.148 2.961 25.766 1 97.62 201 PRO A CA 1
ATOM 1634 C C . PRO A 1 201 ? 12.844 4.16 25.125 1 97.62 201 PRO A C 1
ATOM 1636 O O . PRO A 1 201 ? 12.5 4.547 24 1 97.62 201 PRO A O 1
ATOM 1639 N N . LYS A 1 202 ? 13.812 4.676 25.812 1 96.5 202 LYS A N 1
ATOM 1640 C CA . LYS A 1 202 ? 14.547 5.84 25.312 1 96.5 202 LYS A CA 1
ATOM 1641 C C . LYS A 1 202 ? 15.219 5.547 23.984 1 96.5 202 LYS A C 1
ATOM 1643 O O . LYS A 1 202 ? 15.266 6.406 23.094 1 96.5 202 LYS A O 1
ATOM 1648 N N . ASP A 1 203 ? 15.703 4.32 23.812 1 96.19 203 ASP A N 1
ATOM 1649 C CA . ASP A 1 203 ? 16.469 3.943 22.625 1 96.19 203 ASP A CA 1
ATOM 1650 C C . ASP A 1 203 ? 15.562 3.844 21.406 1 96.19 203 ASP A C 1
ATOM 1652 O O . ASP A 1 203 ? 16.047 3.789 20.281 1 96.19 203 ASP A O 1
ATOM 1656 N N . LEU A 1 204 ? 14.266 3.799 21.609 1 97.94 204 LEU A N 1
ATOM 1657 C CA . LEU A 1 204 ? 13.312 3.781 20.5 1 97.94 204 LEU A CA 1
ATOM 1658 C C . LEU A 1 204 ? 13.359 5.09 19.734 1 97.94 204 LEU A C 1
ATOM 1660 O O . LEU A 1 204 ? 13.07 5.113 18.531 1 97.94 204 LEU A O 1
ATOM 1664 N N . MET A 1 205 ? 13.727 6.172 20.438 1 98.12 205 MET A N 1
ATOM 1665 C CA . MET A 1 205 ? 13.648 7.512 19.859 1 98.12 205 MET A CA 1
ATOM 1666 C C . MET A 1 205 ? 14.914 7.836 19.062 1 98.12 205 MET A C 1
ATOM 1668 O O . MET A 1 205 ? 16.031 7.617 19.547 1 98.12 205 MET A O 1
ATOM 1672 N N . PRO A 1 206 ? 14.789 8.312 17.891 1 96.81 206 PRO A N 1
ATOM 1673 C CA . PRO A 1 206 ? 15.953 8.633 17.047 1 96.81 206 PRO A CA 1
ATOM 1674 C C . PRO A 1 206 ? 16.609 9.953 17.422 1 96.81 206 PRO A C 1
ATOM 1676 O O . PRO A 1 206 ? 16.031 10.742 18.172 1 96.81 206 PRO A O 1
ATOM 1679 N N . GLU A 1 207 ? 17.781 10.164 16.859 1 95.31 207 GLU A N 1
ATOM 1680 C CA . GLU A 1 207 ? 18.469 11.445 17 1 95.31 207 GLU A CA 1
ATOM 1681 C C . GLU A 1 207 ? 17.688 12.562 16.297 1 95.31 207 GLU A C 1
ATOM 1683 O O . GLU A 1 207 ? 17.156 12.367 15.211 1 95.31 207 GLU A O 1
ATOM 1688 N N . VAL A 1 208 ? 17.656 13.742 16.984 1 97.19 208 VAL A N 1
ATOM 1689 C CA . VAL A 1 208 ? 16.922 14.875 16.406 1 97.19 208 VAL A CA 1
ATOM 1690 C C . VAL A 1 208 ? 17.906 15.836 15.734 1 97.19 208 VAL A C 1
ATOM 1692 O O . VAL A 1 208 ? 18.891 16.266 16.344 1 97.19 208 VAL A O 1
ATOM 1695 N N . LEU A 1 209 ? 17.609 16.141 14.484 1 96.56 209 LEU A N 1
ATOM 1696 C CA . LEU A 1 209 ? 18.453 17.016 13.688 1 96.56 209 LEU A CA 1
ATOM 1697 C C . LEU A 1 209 ? 17.734 18.328 13.383 1 96.56 209 LEU A C 1
ATOM 1699 O O . LEU A 1 209 ? 16.5 18.359 13.266 1 96.56 209 LEU A O 1
ATOM 1703 N N . PRO A 1 210 ? 18.516 19.422 13.234 1 97.31 210 PRO A N 1
ATOM 1704 C CA . PRO A 1 210 ? 17.875 20.688 12.844 1 97.31 210 PRO A CA 1
ATOM 1705 C C . PRO A 1 210 ? 17.406 20.672 11.391 1 97.31 210 PRO A C 1
ATOM 1707 O O . PRO A 1 210 ? 17.969 19.969 10.555 1 97.31 210 PRO A O 1
ATOM 1710 N N . PRO A 1 211 ? 16.375 21.484 11.086 1 98.19 211 PRO A N 1
ATOM 1711 C CA . PRO A 1 211 ? 15.984 21.656 9.68 1 98.19 211 PRO A CA 1
ATOM 1712 C C . PRO A 1 211 ? 17.141 22.141 8.805 1 98.19 211 PRO A C 1
ATOM 1714 O O . PRO A 1 211 ? 17.969 22.938 9.258 1 98.19 211 PRO A O 1
ATOM 1717 N N . GLY A 1 212 ? 17.141 21.672 7.57 1 98.06 212 GLY A N 1
ATOM 1718 C CA . GLY A 1 212 ? 18.219 22.047 6.652 1 98.06 212 GLY A CA 1
ATOM 1719 C C . GLY A 1 212 ? 19.375 21.062 6.664 1 98.06 212 GLY A C 1
ATOM 1720 O O . GLY A 1 212 ? 20.359 21.25 5.941 1 98.06 212 GLY A O 1
ATOM 1721 N N . THR A 1 213 ? 19.281 20 7.359 1 97.81 213 THR A N 1
ATOM 1722 C CA . THR A 1 213 ? 20.344 19.016 7.449 1 97.81 213 THR A CA 1
ATOM 1723 C C . THR A 1 213 ? 20.266 18.031 6.289 1 97.81 213 THR A C 1
ATOM 1725 O O . THR A 1 213 ? 19.188 17.578 5.922 1 97.81 213 THR A O 1
ATOM 1728 N N . VAL A 1 214 ? 21.422 17.766 5.719 1 98.25 214 VAL A N 1
ATOM 1729 C CA . VAL A 1 214 ? 21.5 16.688 4.75 1 98.25 214 VAL A CA 1
ATOM 1730 C C . VAL A 1 214 ? 21.406 15.344 5.473 1 98.25 214 VAL A C 1
ATOM 1732 O O . VAL A 1 214 ? 22.266 15.008 6.293 1 98.25 214 VAL A O 1
ATOM 1735 N N . ILE A 1 215 ? 20.359 14.602 5.234 1 97.38 215 ILE A N 1
ATOM 1736 C CA . ILE A 1 215 ? 20.109 13.305 5.852 1 97.38 215 ILE A CA 1
ATOM 1737 C C . ILE A 1 215 ? 21.062 12.266 5.266 1 97.38 215 ILE A C 1
ATOM 1739 O O . ILE A 1 215 ? 21.594 11.422 5.992 1 97.38 215 ILE A O 1
ATOM 1743 N N . GLY A 1 216 ? 21.203 12.297 3.996 1 97 216 GLY A N 1
ATOM 1744 C CA . GLY A 1 216 ? 22.016 11.383 3.209 1 97 216 GLY A CA 1
ATOM 1745 C C . GLY A 1 216 ? 21.797 11.523 1.715 1 97 216 GLY A C 1
ATOM 1746 O O . GLY A 1 216 ? 21.219 12.508 1.26 1 97 216 GLY A O 1
ATOM 1747 N N . ASN A 1 217 ? 22.438 10.578 0.989 1 97.06 217 ASN A N 1
ATOM 1748 C CA . ASN A 1 217 ? 22.203 10.5 -0.45 1 97.06 217 ASN A CA 1
ATOM 1749 C C . ASN A 1 217 ? 21.172 9.43 -0.796 1 97.06 217 ASN A C 1
ATOM 1751 O O . ASN A 1 217 ? 20.922 8.523 -0.002 1 97.06 217 ASN A O 1
ATOM 1755 N N . LEU A 1 218 ? 20.516 9.617 -1.981 1 97.06 218 LEU A N 1
ATOM 1756 C CA . LEU A 1 218 ? 19.625 8.57 -2.473 1 97.06 218 LEU A CA 1
ATOM 1757 C C . LEU A 1 218 ? 20.344 7.227 -2.502 1 97.06 218 LEU A C 1
ATOM 1759 O O . LEU A 1 218 ? 21.516 7.145 -2.867 1 97.06 218 LEU A O 1
ATOM 1763 N N . ASN A 1 219 ? 19.656 6.223 -2.033 1 95.5 219 ASN A N 1
ATOM 1764 C CA . ASN A 1 219 ? 20.172 4.859 -2.102 1 95.5 219 ASN A CA 1
ATOM 1765 C C . ASN A 1 219 ? 20.625 4.5 -3.514 1 95.5 219 ASN A C 1
ATOM 1767 O O . ASN A 1 219 ? 20 4.926 -4.492 1 95.5 219 ASN A O 1
ATOM 1771 N N . LYS A 1 220 ? 21.625 3.623 -3.66 1 91.62 220 LYS A N 1
ATOM 1772 C CA . LYS A 1 220 ? 22.234 3.275 -4.938 1 91.62 220 LYS A CA 1
ATOM 1773 C C . LYS A 1 220 ? 21.219 2.652 -5.891 1 91.62 220 LYS A C 1
ATOM 1775 O O . LYS A 1 220 ? 21.25 2.906 -7.094 1 91.62 220 LYS A O 1
ATOM 1780 N N . SER A 1 221 ? 20.375 1.848 -5.391 1 89 221 SER A N 1
ATOM 1781 C CA . SER A 1 221 ? 19.375 1.19 -6.23 1 89 221 SER A CA 1
ATOM 1782 C C . SER A 1 221 ? 18.422 2.205 -6.852 1 89 221 SER A C 1
ATOM 1784 O O . SER A 1 221 ? 18.016 2.051 -8.008 1 89 221 SER A O 1
ATOM 1786 N N . ILE A 1 222 ? 18.109 3.244 -6.113 1 93.06 222 ILE A N 1
ATOM 1787 C CA . ILE A 1 222 ? 17.219 4.285 -6.625 1 93.06 222 ILE A CA 1
ATOM 1788 C C . ILE A 1 222 ? 17.969 5.148 -7.637 1 93.06 222 ILE A C 1
ATOM 1790 O O . ILE A 1 222 ? 17.422 5.5 -8.688 1 93.06 222 ILE A O 1
ATOM 1794 N N . GLU A 1 223 ? 19.203 5.434 -7.301 1 93.12 223 GLU A N 1
ATOM 1795 C CA . GLU A 1 223 ? 20.031 6.199 -8.234 1 93.12 223 GLU A CA 1
ATOM 1796 C C . GLU A 1 223 ? 20.141 5.492 -9.586 1 93.12 223 GLU A C 1
ATOM 1798 O O . GLU A 1 223 ? 20.047 6.129 -10.641 1 93.12 223 GLU A O 1
ATOM 1803 N N . GLU A 1 224 ? 20.312 4.219 -9.539 1 87.88 224 GLU A N 1
ATOM 1804 C CA . GLU A 1 224 ? 20.422 3.428 -10.766 1 87.88 224 GLU A CA 1
ATOM 1805 C C . GLU A 1 224 ? 19.125 3.457 -11.562 1 87.88 224 GLU A C 1
ATOM 1807 O O . GLU A 1 224 ? 19.156 3.578 -12.789 1 87.88 224 GLU A O 1
ATOM 1812 N N . GLU A 1 225 ? 18.094 3.346 -10.906 1 84.56 225 GLU A N 1
ATOM 1813 C CA . GLU A 1 225 ? 16.797 3.385 -11.555 1 84.56 225 GLU A CA 1
ATOM 1814 C C . GLU A 1 225 ? 16.547 4.734 -12.219 1 84.56 225 GLU A C 1
ATOM 1816 O O . GLU A 1 225 ? 15.953 4.805 -13.297 1 84.56 225 GLU A O 1
ATOM 1821 N N . LEU A 1 226 ? 17 5.781 -11.547 1 88.75 226 LEU A N 1
ATOM 1822 C CA . LEU A 1 226 ? 16.766 7.141 -12.031 1 88.75 226 LEU A CA 1
ATOM 1823 C C . LEU A 1 226 ? 17.844 7.566 -13.023 1 88.75 226 LEU A C 1
ATOM 1825 O O . LEU A 1 226 ? 17.672 8.539 -13.75 1 88.75 226 LEU A O 1
ATOM 1829 N N . GLY A 1 227 ? 18.922 6.867 -13.055 1 88.12 227 GLY A N 1
ATOM 1830 C CA . GLY A 1 227 ? 20.062 7.246 -13.891 1 88.12 227 GLY A CA 1
ATOM 1831 C C . GLY A 1 227 ? 20.75 8.5 -13.406 1 88.12 227 GLY A C 1
ATOM 1832 O O . GLY A 1 227 ? 21.172 9.336 -14.219 1 88.12 227 GLY A O 1
ATOM 1833 N N . VAL A 1 228 ? 20.719 8.711 -12.125 1 92.19 228 VAL A N 1
ATOM 1834 C CA . VAL A 1 228 ? 21.359 9.883 -11.539 1 92.19 228 VAL A CA 1
ATOM 1835 C C . VAL A 1 228 ? 22.328 9.445 -10.438 1 92.19 228 VAL A C 1
ATOM 1837 O O . VAL A 1 228 ? 22.391 8.266 -10.094 1 92.19 228 VAL A O 1
ATOM 1840 N N . LYS A 1 229 ? 23.203 10.391 -10.008 1 92.94 229 LYS A N 1
ATOM 1841 C CA . LYS A 1 229 ? 24.156 10.094 -8.953 1 92.94 229 LYS A CA 1
ATOM 1842 C C . LYS A 1 229 ? 24.266 11.25 -7.965 1 92.94 229 LYS A C 1
ATOM 1844 O O . LYS A 1 229 ? 24.078 12.414 -8.344 1 92.94 229 LYS A O 1
ATOM 1849 N N . ASN A 1 230 ? 24.5 10.898 -6.742 1 93.38 230 ASN A N 1
ATOM 1850 C CA . ASN A 1 230 ? 24.875 11.836 -5.684 1 93.38 230 ASN A CA 1
ATOM 1851 C C . ASN A 1 230 ? 23.766 12.875 -5.453 1 93.38 230 ASN A C 1
ATOM 1853 O O . ASN A 1 230 ? 24.047 14.07 -5.391 1 93.38 230 ASN A O 1
ATOM 1857 N N . ILE A 1 231 ? 22.562 12.469 -5.426 1 96.75 231 ILE A N 1
ATOM 1858 C CA . ILE A 1 231 ? 21.453 13.352 -5.102 1 96.75 231 ILE A CA 1
ATOM 1859 C C . ILE A 1 231 ? 21.234 13.383 -3.588 1 96.75 231 ILE A C 1
ATOM 1861 O O . ILE A 1 231 ? 20.984 12.352 -2.969 1 96.75 231 ILE A O 1
ATOM 1865 N N . SER A 1 232 ? 21.328 14.57 -2.994 1 97.94 232 SER A N 1
ATOM 1866 C CA . SER A 1 232 ? 21.172 14.719 -1.55 1 97.94 232 SER A CA 1
ATOM 1867 C C . SER A 1 232 ? 19.703 14.734 -1.142 1 97.94 232 SER A C 1
ATOM 1869 O O . SER A 1 232 ? 18.875 15.312 -1.84 1 97.94 232 SER A O 1
ATOM 1871 N N . VAL A 1 233 ? 19.438 14.078 -0.095 1 98.62 233 VAL A N 1
ATOM 1872 C CA . VAL A 1 233 ? 18.141 14.211 0.588 1 98.62 233 VAL A CA 1
ATOM 1873 C C . VAL A 1 233 ? 18.297 15.117 1.806 1 98.62 233 VAL A C 1
ATOM 1875 O O . VAL A 1 233 ? 19.125 14.859 2.686 1 98.62 233 VAL A O 1
ATOM 1878 N N . ILE A 1 234 ? 17.531 16.203 1.81 1 98.75 234 ILE A N 1
ATOM 1879 C CA . ILE A 1 234 ? 17.656 17.234 2.836 1 98.75 234 ILE A CA 1
ATOM 1880 C C . ILE A 1 234 ? 16.375 17.297 3.654 1 98.75 234 ILE A C 1
ATOM 1882 O O . ILE A 1 234 ? 15.273 17.234 3.1 1 98.75 234 ILE A O 1
ATOM 1886 N N . ALA A 1 235 ? 16.5 17.328 4.965 1 98.38 235 ALA A N 1
ATOM 1887 C CA . ALA A 1 235 ? 15.344 17.578 5.824 1 98.38 235 ALA A CA 1
ATOM 1888 C C . ALA A 1 235 ? 15 19.062 5.867 1 98.38 235 ALA A C 1
ATOM 1890 O O . ALA A 1 235 ? 15.664 19.828 6.566 1 98.38 235 ALA A O 1
ATOM 1891 N N . PRO A 1 236 ? 14.008 19.5 5.184 1 98.19 236 PRO A N 1
ATOM 1892 C CA . PRO A 1 236 ? 13.688 20.922 5.266 1 98.19 236 PRO A CA 1
ATOM 1893 C C . PRO A 1 236 ? 13.062 21.312 6.605 1 98.19 236 PRO A C 1
ATOM 1895 O O . PRO A 1 236 ? 13.766 21.422 7.613 1 98.19 236 PRO A O 1
ATOM 1898 N N . CYS A 1 237 ? 11.883 21.516 6.945 1 97.75 237 CYS A N 1
ATOM 1899 C CA . CYS A 1 237 ? 10.922 21.328 8.031 1 97.75 237 CYS A CA 1
ATOM 1900 C C . CYS A 1 237 ? 9.961 20.188 7.715 1 97.75 237 CYS A C 1
ATOM 1902 O O . CYS A 1 237 ? 8.984 20.375 6.988 1 97.75 237 CYS A O 1
ATOM 1904 N N . GLU A 1 238 ? 10.281 19.094 8.297 1 98 238 GLU A N 1
ATOM 1905 C CA . GLU A 1 238 ? 9.578 17.891 7.859 1 98 238 GLU A CA 1
ATOM 1906 C C . GLU A 1 238 ? 8.102 17.953 8.219 1 98 238 GLU A C 1
ATOM 1908 O O . GLU A 1 238 ? 7.281 17.25 7.629 1 98 238 GLU A O 1
ATOM 1913 N N . HIS A 1 239 ? 7.766 18.719 9.234 1 98.12 239 HIS A N 1
ATOM 1914 C CA . HIS A 1 239 ? 6.359 19.062 9.414 1 98.12 239 HIS A CA 1
ATOM 1915 C C . HIS A 1 239 ? 5.898 20.062 8.375 1 98.12 239 HIS A C 1
ATOM 1917 O O . HIS A 1 239 ? 6.469 21.156 8.266 1 98.12 239 HIS A O 1
ATOM 1923 N N . ASP A 1 240 ? 4.879 19.766 7.625 1 96.88 240 ASP A N 1
ATOM 1924 C CA . ASP A 1 240 ? 4.445 20.594 6.5 1 96.88 240 ASP A CA 1
ATOM 1925 C C . ASP A 1 240 ? 4.133 22.016 6.949 1 96.88 240 ASP A C 1
ATOM 1927 O O . ASP A 1 240 ? 4.426 22.969 6.23 1 96.88 240 ASP A O 1
ATOM 1931 N N . THR A 1 241 ? 3.613 22.172 8.133 1 96.62 241 THR A N 1
ATOM 1932 C CA . THR A 1 241 ? 3.334 23.516 8.633 1 96.62 241 THR A CA 1
ATOM 1933 C C . THR A 1 241 ? 4.629 24.297 8.82 1 96.62 241 THR A C 1
ATOM 1935 O O . THR A 1 241 ? 4.652 25.516 8.641 1 96.62 241 THR A O 1
ATOM 1938 N N . GLY A 1 242 ? 5.688 23.641 9.242 1 97.25 242 GLY A N 1
ATOM 1939 C CA . GLY A 1 242 ? 6.977 24.297 9.32 1 97.25 242 GLY A CA 1
ATOM 1940 C C . GLY A 1 242 ? 7.438 24.875 7.996 1 97.25 242 GLY A C 1
ATOM 1941 O O . GLY A 1 242 ? 7.902 26.016 7.941 1 97.25 242 GLY A O 1
ATOM 1942 N N . CYS A 1 243 ? 7.297 24.109 6.98 1 97.56 243 CYS A N 1
ATOM 1943 C CA . CYS A 1 243 ? 7.621 24.578 5.641 1 97.56 243 CYS A CA 1
ATOM 1944 C C . CYS A 1 243 ? 6.684 25.703 5.223 1 97.56 243 CYS A C 1
ATOM 1946 O O . CYS A 1 243 ? 7.117 26.688 4.621 1 97.56 243 CYS A O 1
ATOM 1948 N N . ALA A 1 244 ? 5.402 25.562 5.531 1 96.62 244 ALA A N 1
ATOM 1949 C CA . ALA A 1 244 ? 4.434 26.594 5.188 1 96.62 244 ALA A CA 1
ATOM 1950 C C . ALA A 1 244 ? 4.809 27.938 5.824 1 96.62 244 ALA A C 1
ATOM 1952 O O . ALA A 1 244 ? 4.699 28.984 5.188 1 96.62 244 ALA A O 1
ATOM 1953 N N . VAL A 1 245 ? 5.234 27.891 7.051 1 96.06 245 VAL A N 1
ATOM 1954 C CA . VAL A 1 245 ? 5.574 29.109 7.785 1 96.06 245 VAL A CA 1
ATOM 1955 C C . VAL A 1 245 ? 6.812 29.75 7.168 1 96.06 245 VAL A C 1
ATOM 1957 O O . VAL A 1 245 ? 6.887 30.984 7.055 1 96.06 245 VAL A O 1
ATOM 1960 N N . VAL A 1 246 ? 7.77 28.938 6.773 1 96.31 246 VAL A N 1
ATOM 1961 C CA . VAL A 1 246 ? 8.93 29.469 6.059 1 96.31 246 VAL A CA 1
ATOM 1962 C C . VAL A 1 246 ? 8.469 30.172 4.785 1 96.31 246 VAL A C 1
ATOM 1964 O O . VAL A 1 246 ? 9.047 31.188 4.383 1 96.31 246 VAL A O 1
ATOM 1967 N N . GLY A 1 247 ? 7.441 29.703 4.199 1 94.44 247 GLY A N 1
ATOM 1968 C CA . GLY A 1 247 ? 6.941 30.203 2.926 1 94.44 247 GLY A CA 1
ATOM 1969 C C . GLY A 1 247 ? 6.027 31.406 3.07 1 94.44 247 GLY A C 1
ATOM 1970 O O . GLY A 1 247 ? 5.586 31.984 2.074 1 94.44 247 GLY A O 1
ATOM 1971 N N . VAL A 1 248 ? 5.676 31.797 4.277 1 92.06 248 VAL A N 1
ATOM 1972 C CA . VAL A 1 248 ? 4.828 32.969 4.488 1 92.06 248 VAL A CA 1
ATOM 1973 C C . VAL A 1 248 ? 5.598 34.25 4.129 1 92.06 248 VAL A C 1
ATOM 1975 O O . VAL A 1 248 ? 6.68 34.5 4.668 1 92.06 248 VAL A O 1
ATOM 1978 N N . PRO A 1 249 ? 5.07 35.062 3.201 1 86.81 249 PRO A N 1
ATOM 1979 C CA . PRO A 1 249 ? 5.777 36.281 2.812 1 86.81 249 PRO A CA 1
ATOM 1980 C C . PRO A 1 249 ? 5.555 37.406 3.791 1 86.81 249 PRO A C 1
ATOM 1982 O O . PRO A 1 249 ? 5.273 38.562 3.371 1 86.81 249 PRO A O 1
ATOM 1985 N N . GLY A 1 250 ? 5.637 37.156 5.047 1 82.12 250 GLY A N 1
ATOM 1986 C CA . GLY A 1 250 ? 5.387 38.188 6.047 1 82.12 250 GLY A CA 1
ATOM 1987 C C . GLY A 1 250 ? 6.539 39.156 6.203 1 82.12 250 GLY A C 1
ATOM 1988 O O . GLY A 1 250 ? 7.703 38.781 6.039 1 82.12 250 GLY A O 1
ATOM 1989 N N . GLU A 1 251 ? 6.145 40.375 6.32 1 80.19 251 GLU A N 1
ATOM 1990 C CA . GLU A 1 251 ? 7.125 41.406 6.609 1 80.19 251 GLU A CA 1
ATOM 1991 C C . GLU A 1 251 ? 6.938 41.969 8.023 1 80.19 251 GLU A C 1
ATOM 1993 O O . GLU A 1 251 ? 5.805 42.125 8.477 1 80.19 251 GLU A O 1
ATOM 1998 N N . GLY A 1 252 ? 8.008 42.062 8.664 1 80.06 252 GLY A N 1
ATOM 1999 C CA . GLY A 1 252 ? 7.898 42.594 10.023 1 80.06 252 GLY A CA 1
ATOM 2000 C C . GLY A 1 252 ? 7.547 41.531 11.039 1 80.06 252 GLY A C 1
ATOM 2001 O O . GLY A 1 252 ? 7.75 40.312 10.797 1 80.06 252 GLY A O 1
ATOM 2002 N N . GLU A 1 253 ? 7.059 42 12.266 1 82.12 253 GLU A N 1
ATOM 2003 C CA . GLU A 1 253 ? 6.859 41.031 13.359 1 82.12 253 GLU A CA 1
ATOM 2004 C C . GLU A 1 253 ? 5.398 41 13.805 1 82.12 253 GLU A C 1
ATOM 2006 O O . GLU A 1 253 ? 5.02 40.188 14.648 1 82.12 253 GLU A O 1
ATOM 2011 N N . ASP A 1 254 ? 4.59 41.781 13.211 1 89.75 254 ASP A N 1
ATOM 2012 C CA . ASP A 1 254 ? 3.229 41.906 13.727 1 89.75 254 ASP A CA 1
ATOM 2013 C C . ASP A 1 254 ? 2.234 41.188 12.836 1 89.75 254 ASP A C 1
ATOM 2015 O O . ASP A 1 254 ? 1.221 41.75 12.422 1 89.75 254 ASP A O 1
ATOM 2019 N N . TRP A 1 255 ? 2.518 40.031 12.477 1 93.25 255 TRP A N 1
ATOM 2020 C CA . TRP A 1 255 ? 1.593 39.219 11.688 1 93.25 255 TRP A CA 1
ATOM 2021 C C . TRP A 1 255 ? 1.445 37.812 12.289 1 93.25 255 TRP A C 1
ATOM 2023 O O . TRP A 1 255 ? 2.32 37.344 13.023 1 93.25 255 TRP A O 1
ATOM 2033 N N . ALA A 1 256 ? 0.346 37.219 12.062 1 97.06 256 ALA A N 1
ATOM 2034 C CA . ALA A 1 256 ? 0.063 35.812 12.352 1 97.06 256 ALA A CA 1
ATOM 2035 C C . ALA A 1 256 ? -0.246 35.031 11.07 1 97.06 256 ALA A C 1
ATOM 2037 O O . ALA A 1 256 ? -0.362 35.625 9.992 1 97.06 256 ALA A O 1
ATOM 2038 N N . TYR A 1 257 ? -0.215 33.781 11.211 1 97 257 TYR A N 1
ATOM 2039 C CA . TYR A 1 257 ? -0.505 32.969 10.039 1 97 257 TYR A CA 1
ATOM 2040 C C . TYR A 1 257 ? -1.554 31.906 10.359 1 97 257 TYR A C 1
ATOM 2042 O O . TYR A 1 257 ? -1.758 31.562 11.523 1 97 257 TYR A O 1
ATOM 2050 N N . ILE A 1 258 ? -2.268 31.438 9.336 1 97.44 258 ILE A N 1
ATOM 2051 C CA . ILE A 1 258 ? -2.99 30.172 9.297 1 97.44 258 ILE A CA 1
ATOM 2052 C C . ILE A 1 258 ? -2.461 29.312 8.156 1 97.44 258 ILE A C 1
ATOM 2054 O O . ILE A 1 258 ? -2.48 29.734 6.992 1 97.44 258 ILE A O 1
ATOM 2058 N N . SER A 1 259 ? -1.829 28.219 8.477 1 95.94 259 SER A N 1
ATOM 2059 C CA . SER A 1 259 ? -1.622 27.188 7.477 1 95.94 259 SER A CA 1
ATOM 2060 C C . SER A 1 259 ? -2.883 26.344 7.277 1 95.94 259 SER A C 1
ATOM 2062 O O . SER A 1 259 ? -3.236 25.531 8.133 1 95.94 259 SER A O 1
ATOM 2064 N N . SER A 1 260 ? -3.496 26.578 6.164 1 92.69 260 SER A N 1
ATOM 2065 C CA . SER A 1 260 ? -4.867 26.109 5.996 1 92.69 260 SER A CA 1
ATOM 2066 C C . SER A 1 260 ? -4.922 24.891 5.062 1 92.69 260 SER A C 1
ATOM 2068 O O . SER A 1 260 ? -4.469 24.969 3.92 1 92.69 260 SER A O 1
ATOM 2070 N N . GLY A 1 261 ? -5.402 23.766 5.52 1 88.81 261 GLY A N 1
ATOM 2071 C CA . GLY A 1 261 ? -5.695 22.531 4.824 1 88.81 261 GLY A CA 1
ATOM 2072 C C . GLY A 1 261 ? -6.727 21.672 5.539 1 88.81 261 GLY A C 1
ATOM 2073 O O . GLY A 1 261 ? -7.766 22.172 5.973 1 88.81 261 GLY A O 1
ATOM 2074 N N . THR A 1 262 ? -6.422 20.406 5.617 1 86.94 262 THR A N 1
ATOM 2075 C CA . THR A 1 262 ? -7.285 19.531 6.402 1 86.94 262 THR A CA 1
ATOM 2076 C C . THR A 1 262 ? -7.422 20.047 7.832 1 86.94 262 THR A C 1
ATOM 2078 O O . THR A 1 262 ? -8.508 20 8.406 1 86.94 262 THR A O 1
ATOM 2081 N N . TRP A 1 263 ? -6.344 20.516 8.297 1 89.94 263 TRP A N 1
ATOM 2082 C CA . TRP A 1 263 ? -6.289 21.266 9.547 1 89.94 263 TRP A CA 1
ATOM 2083 C C . TRP A 1 263 ? -6.004 22.75 9.289 1 89.94 263 TRP A C 1
ATOM 2085 O O . TRP A 1 263 ? -5.484 23.109 8.227 1 89.94 263 TRP A O 1
ATOM 2095 N N . SER A 1 264 ? -6.438 23.578 10.172 1 95 264 SER A N 1
ATOM 2096 C CA . SER A 1 264 ? -6.023 24.984 10.203 1 95 264 SER A CA 1
ATOM 2097 C C . SER A 1 264 ? -5.137 25.281 11.406 1 95 264 SER A C 1
ATOM 2099 O O . SER A 1 264 ? -5.621 25.344 12.539 1 95 264 SER A O 1
ATOM 2101 N N . LEU A 1 265 ? -3.922 25.5 11.133 1 96.88 265 LEU A N 1
ATOM 2102 C CA . LEU A 1 265 ? -2.994 25.812 12.211 1 96.88 265 LEU A CA 1
ATOM 2103 C C . LEU A 1 265 ? -2.713 27.312 12.281 1 96.88 265 LEU A C 1
ATOM 2105 O O . LEU A 1 265 ? -2.104 27.875 11.367 1 96.88 265 LEU A O 1
ATOM 2109 N N . MET A 1 266 ? -3.125 27.938 13.328 1 97.75 266 MET A N 1
ATOM 2110 C CA . MET A 1 266 ? -2.98 29.391 13.492 1 97.75 266 MET A CA 1
ATOM 2111 C C . MET A 1 266 ? -1.936 29.703 14.555 1 97.75 266 MET A C 1
ATOM 2113 O O . MET A 1 266 ? -1.987 29.172 15.664 1 97.75 266 MET A O 1
ATOM 2117 N N . GLY A 1 267 ? -1.025 30.562 14.172 1 97.56 267 GLY A N 1
ATOM 2118 C CA . GLY A 1 267 ? -0.012 30.891 15.164 1 97.56 267 GLY A CA 1
ATOM 2119 C C . GLY A 1 267 ? 0.952 31.969 14.688 1 97.56 267 GLY A C 1
ATOM 2120 O O . GLY A 1 267 ? 0.628 32.75 13.781 1 97.56 267 GLY A O 1
ATOM 2121 N N . VAL A 1 268 ? 2.02 32.125 15.438 1 97 268 VAL A N 1
ATOM 2122 C CA . VAL A 1 268 ? 3.121 33.062 15.156 1 97 268 VAL A CA 1
ATOM 2123 C C . VAL A 1 268 ? 4.453 32.312 15.281 1 97 268 VAL A C 1
ATOM 2125 O O . VAL A 1 268 ? 4.504 31.203 15.805 1 97 268 VAL A O 1
ATOM 2128 N N . GLU A 1 269 ? 5.422 32.875 14.672 1 95.38 269 GLU A N 1
ATOM 2129 C CA . GLU A 1 269 ? 6.785 32.375 14.797 1 95.38 269 GLU A CA 1
ATOM 2130 C C . GLU A 1 269 ? 7.551 33.094 15.898 1 95.38 269 GLU A C 1
ATOM 2132 O O . GLU A 1 269 ? 7.613 34.344 15.906 1 95.38 269 GLU A O 1
ATOM 2137 N N . LEU A 1 270 ? 8.125 32.312 16.812 1 95.94 270 LEU A N 1
ATOM 2138 C CA . LEU A 1 270 ? 8.836 32.906 17.953 1 95.94 270 LEU A CA 1
ATOM 2139 C C . LEU A 1 270 ? 10.266 32.375 18.031 1 95.94 270 LEU A C 1
ATOM 2141 O O . LEU A 1 270 ? 10.555 31.297 17.484 1 95.94 270 LEU A O 1
ATOM 2145 N N . LYS A 1 271 ? 11.117 33.062 18.734 1 94.25 271 LYS A N 1
ATOM 2146 C CA . LYS A 1 271 ? 12.492 32.625 18.953 1 94.25 271 LYS A CA 1
ATOM 2147 C C . LYS A 1 271 ? 12.594 31.672 20.156 1 94.25 271 LYS A C 1
ATOM 2149 O O . LYS A 1 271 ? 13.555 30.906 20.266 1 94.25 271 LYS A O 1
ATOM 2154 N N . SER A 1 272 ? 11.609 31.781 21.062 1 96.25 272 SER A N 1
ATOM 2155 C CA . SER A 1 272 ? 11.539 30.922 22.234 1 96.25 272 SER A CA 1
ATOM 2156 C C . SER A 1 272 ? 10.117 30.438 22.484 1 96.25 272 SER A C 1
ATOM 2158 O O . SER A 1 272 ? 9.148 31.125 22.156 1 96.25 272 SER A O 1
ATOM 2160 N N . PRO A 1 273 ? 10.016 29.281 23.078 1 97.44 273 PRO A N 1
ATOM 2161 C CA . PRO A 1 273 ? 8.664 28.797 23.359 1 97.44 273 PRO A CA 1
ATOM 2162 C C . PRO A 1 273 ? 7.98 29.562 24.5 1 97.44 273 PRO A C 1
ATOM 2164 O O . PRO A 1 273 ? 8.656 30.188 25.312 1 97.44 273 PRO A O 1
ATOM 2167 N N . ILE A 1 274 ? 6.68 29.562 24.5 1 97.88 274 ILE A N 1
ATOM 2168 C CA . ILE A 1 274 ? 5.875 30.109 25.594 1 97.88 274 ILE A CA 1
ATOM 2169 C C . ILE A 1 274 ? 5.152 28.969 26.312 1 97.88 274 ILE A C 1
ATOM 2171 O O . ILE A 1 274 ? 4.203 28.391 25.781 1 97.88 274 ILE A O 1
ATOM 2175 N N . ILE A 1 275 ? 5.602 28.672 27.531 1 98 275 ILE A N 1
ATOM 2176 C CA . ILE A 1 275 ? 5.004 27.625 28.359 1 98 275 ILE A CA 1
ATOM 2177 C C . ILE A 1 275 ? 4.648 28.172 29.734 1 98 275 ILE A C 1
ATOM 2179 O O . ILE A 1 275 ? 5.527 28.359 30.578 1 98 275 ILE A O 1
ATOM 2183 N N . ASN A 1 276 ? 3.418 28.484 29.922 1 96.94 276 ASN A N 1
ATOM 2184 C CA . ASN A 1 276 ? 2.904 29.016 31.188 1 96.94 276 ASN A CA 1
ATOM 2185 C C . ASN A 1 276 ? 1.433 28.656 31.391 1 96.94 276 ASN A C 1
ATOM 2187 O O . ASN A 1 276 ? 0.869 27.891 30.609 1 96.94 276 ASN A O 1
ATOM 2191 N N . ASN A 1 277 ? 0.835 29.141 32.438 1 96.5 277 ASN A N 1
ATOM 2192 C CA . ASN A 1 277 ? -0.54 28.797 32.781 1 96.5 277 ASN A CA 1
ATOM 2193 C C . ASN A 1 277 ? -1.521 29.25 31.703 1 96.5 277 ASN A C 1
ATOM 2195 O O . ASN A 1 277 ? -2.514 28.578 31.438 1 96.5 277 ASN A O 1
ATOM 2199 N N . GLU A 1 278 ? -1.216 30.375 31.109 1 96.75 278 GLU A N 1
ATOM 2200 C CA . GLU A 1 278 ? -2.113 30.891 30.078 1 96.75 278 GLU A CA 1
ATOM 2201 C C . GLU A 1 278 ? -2.08 30.031 28.812 1 96.75 278 GLU A C 1
ATOM 2203 O O . GLU A 1 278 ? -3.125 29.75 28.234 1 96.75 278 GLU A O 1
ATOM 2208 N N . SER A 1 279 ? -0.838 29.703 28.422 1 97.44 279 SER A N 1
ATOM 2209 C CA . SER A 1 279 ? -0.715 28.859 27.234 1 97.44 279 SER A CA 1
ATOM 2210 C C . SER A 1 279 ? -1.302 27.469 27.484 1 97.44 279 SER A C 1
ATOM 2212 O O . SER A 1 279 ? -1.876 26.859 26.578 1 97.44 279 SER A O 1
ATOM 2214 N N . LEU A 1 280 ? -1.18 26.922 28.688 1 97.44 280 LEU A N 1
ATOM 2215 C CA . LEU A 1 280 ? -1.785 25.656 29.078 1 97.44 280 LEU A CA 1
ATOM 2216 C C . LEU A 1 280 ? -3.307 25.75 29.016 1 97.44 280 LEU A C 1
ATOM 2218 O O . LEU A 1 280 ? -3.959 24.891 28.422 1 97.44 280 LEU A O 1
ATOM 2222 N N . LYS A 1 281 ? -3.854 26.797 29.672 1 96.44 281 LYS A N 1
ATOM 2223 C CA . LYS A 1 281 ? -5.305 26.984 29.719 1 96.44 281 LYS A CA 1
ATOM 2224 C C . LYS A 1 281 ? -5.891 27.078 28.312 1 96.44 281 LYS A C 1
ATOM 2226 O O . LYS A 1 281 ? -6.953 26.531 28.031 1 96.44 281 LYS A O 1
ATOM 2231 N N . ALA A 1 282 ? -5.195 27.781 27.469 1 96.5 282 ALA A N 1
ATOM 2232 C CA . ALA A 1 282 ? -5.648 27.953 26.094 1 96.5 282 ALA A CA 1
ATOM 2233 C C . ALA A 1 282 ? -5.258 26.766 25.234 1 96.5 282 ALA A C 1
ATOM 2235 O O . ALA A 1 282 ? -5.688 26.641 24.094 1 96.5 282 ALA A O 1
ATOM 2236 N N . ASN A 1 283 ? -4.414 25.875 25.734 1 97.06 283 ASN A N 1
ATOM 2237 C CA . ASN A 1 283 ? -3.973 24.641 25.078 1 97.06 283 ASN A CA 1
ATOM 2238 C C . ASN A 1 283 ? -3.264 24.938 23.75 1 97.06 283 ASN A C 1
ATOM 2240 O O . ASN A 1 283 ? -3.607 24.359 22.719 1 97.06 283 ASN A O 1
ATOM 2244 N N . PHE A 1 284 ? -2.318 25.891 23.781 1 97.69 284 PHE A N 1
ATOM 2245 C CA . PHE A 1 284 ? -1.475 26.203 22.641 1 97.69 284 PHE A CA 1
ATOM 2246 C C . PHE A 1 284 ? -0.278 25.266 22.562 1 97.69 284 PHE A C 1
ATOM 2248 O O . PHE A 1 284 ? 0.068 24.625 23.562 1 97.69 284 PHE A O 1
ATOM 2255 N N . THR A 1 285 ? 0.263 25.172 21.422 1 97.5 285 THR A N 1
ATOM 2256 C CA . THR A 1 285 ? 1.396 24.281 21.203 1 97.5 285 THR A CA 1
ATOM 2257 C C . THR A 1 285 ? 2.637 25.078 20.797 1 97.5 285 THR A C 1
ATOM 2259 O O . THR A 1 285 ? 2.527 26.141 20.203 1 97.5 285 THR A O 1
ATOM 2262 N N . ASN A 1 286 ? 3.832 24.656 21.219 1 98.25 286 ASN A N 1
ATOM 2263 C CA . ASN A 1 286 ? 5.141 25.109 20.766 1 98.25 286 ASN A CA 1
ATOM 2264 C C . ASN A 1 286 ? 5.824 24.078 19.875 1 98.25 286 ASN A C 1
ATOM 2266 O O . ASN A 1 286 ? 6.57 23.219 20.375 1 98.25 286 ASN A O 1
ATOM 2270 N N . GLU A 1 287 ? 5.633 24.141 18.562 1 97.94 287 GLU A N 1
ATOM 2271 C CA . GLU A 1 287 ? 6.27 23.234 17.625 1 97.94 287 GLU A CA 1
ATOM 2272 C C . GLU A 1 287 ? 7.496 23.875 16.969 1 97.94 287 GLU A C 1
ATOM 2274 O O . GLU A 1 287 ? 7.52 25.078 16.734 1 97.94 287 GLU A O 1
ATOM 2279 N N . GLY A 1 288 ? 8.453 23.078 16.719 1 97.44 288 GLY A N 1
ATOM 2280 C CA . GLY A 1 288 ? 9.695 23.578 16.156 1 97.44 288 GLY A CA 1
ATOM 2281 C C . GLY A 1 288 ? 9.531 24.141 14.75 1 97.44 288 GLY A C 1
ATOM 2282 O O . GLY A 1 288 ? 8.672 23.688 13.992 1 97.44 288 GLY A O 1
ATOM 2283 N N . GLY A 1 289 ? 10.312 25.141 14.391 1 96.94 289 GLY A N 1
ATOM 2284 C CA . GLY A 1 289 ? 10.383 25.734 13.062 1 96.94 289 GLY A CA 1
ATOM 2285 C C . GLY A 1 289 ? 11.797 25.766 12.508 1 96.94 289 GLY A C 1
ATOM 2286 O O . GLY A 1 289 ? 12.664 25.016 12.953 1 96.94 289 GLY A O 1
ATOM 2287 N N . TYR A 1 290 ? 11.945 26.484 11.445 1 96.19 290 TYR A N 1
ATOM 2288 C CA . TYR A 1 290 ? 13.25 26.641 10.812 1 96.19 290 TYR A CA 1
ATOM 2289 C C . TYR A 1 290 ? 14.148 27.562 11.617 1 96.19 290 TYR A C 1
ATOM 2291 O O . TYR A 1 290 ? 13.672 28.531 12.219 1 96.19 290 TYR A O 1
ATOM 2299 N N . ASN A 1 291 ? 15.508 27.312 11.695 1 92.94 291 ASN A N 1
ATOM 2300 C CA . ASN A 1 291 ? 16.516 28.125 12.352 1 92.94 291 ASN A CA 1
ATOM 2301 C C . ASN A 1 291 ? 16.234 28.281 13.844 1 92.94 291 ASN A C 1
ATOM 2303 O O . ASN A 1 291 ? 16.266 29.391 14.375 1 92.94 291 ASN A O 1
ATOM 2307 N N . LYS A 1 292 ? 15.719 27.172 14.492 1 88.56 292 LYS A N 1
ATOM 2308 C CA . LYS A 1 292 ? 15.508 27.016 15.93 1 88.56 292 LYS A CA 1
ATOM 2309 C C . LYS A 1 292 ? 14.398 27.938 16.438 1 88.56 292 LYS A C 1
ATOM 2311 O O . LYS A 1 292 ? 14.438 28.391 17.578 1 88.56 292 LYS A O 1
ATOM 2316 N N . THR A 1 293 ? 13.586 28.359 15.523 1 95.12 293 THR A N 1
ATOM 2317 C CA . THR A 1 293 ? 12.375 29.062 15.953 1 95.12 293 THR A CA 1
ATOM 2318 C C . THR A 1 293 ? 11.32 28.078 16.438 1 95.12 293 THR A C 1
ATOM 2320 O O . THR A 1 293 ? 11.484 26.859 16.297 1 95.12 293 THR A O 1
ATOM 2323 N N . PHE A 1 294 ? 10.344 28.625 17.109 1 97.56 294 PHE A N 1
ATOM 2324 C CA . PHE A 1 294 ? 9.188 27.844 17.547 1 97.56 294 PHE A CA 1
ATOM 2325 C C . PHE A 1 294 ? 7.902 28.406 16.938 1 97.56 294 PHE A C 1
ATOM 2327 O O . PHE A 1 294 ? 7.711 29.625 16.891 1 97.56 294 PHE A O 1
ATOM 2334 N N . ARG A 1 295 ? 7.16 27.5 16.406 1 97.75 295 ARG A N 1
ATOM 2335 C CA . ARG A 1 295 ? 5.812 27.859 15.977 1 97.75 295 ARG A CA 1
ATOM 2336 C C . ARG A 1 295 ? 4.82 27.734 17.125 1 97.75 295 ARG A C 1
ATOM 2338 O O . ARG A 1 295 ? 4.363 26.641 17.453 1 97.75 295 ARG A O 1
ATOM 2345 N N . PHE A 1 296 ? 4.516 28.875 17.734 1 98.19 296 PHE A N 1
ATOM 2346 C CA . PHE A 1 296 ? 3.48 28.938 18.75 1 98.19 296 PHE A CA 1
ATOM 2347 C C . PHE A 1 296 ? 2.098 29.047 18.125 1 98.19 296 PHE A C 1
ATOM 2349 O O . PHE A 1 296 ? 1.731 30.078 17.578 1 98.19 296 PHE A O 1
ATOM 2356 N N . LEU A 1 297 ? 1.359 27.891 18.234 1 98.06 297 LEU A N 1
ATOM 2357 C CA . LEU A 1 297 ? 0.155 27.797 17.406 1 98.06 297 LEU A CA 1
ATOM 2358 C C . LEU A 1 297 ? -0.891 26.906 18.078 1 98.06 297 LEU A C 1
ATOM 2360 O O . LEU A 1 297 ? -0.632 26.312 19.125 1 98.06 297 LEU A O 1
ATOM 2364 N N . LYS A 1 298 ? -2.088 26.969 17.531 1 97.31 298 LYS A N 1
ATOM 2365 C CA . LYS A 1 298 ? -3.191 26.078 17.875 1 97.31 298 LYS A CA 1
ATOM 2366 C C . LYS A 1 298 ? -3.678 25.297 16.672 1 97.31 298 LYS A C 1
ATOM 2368 O O . LYS A 1 298 ? -3.887 25.875 15.594 1 97.31 298 LYS A O 1
ATOM 2373 N N . ASN A 1 299 ? -3.754 23.953 16.875 1 95.75 299 ASN A N 1
ATOM 2374 C CA . ASN A 1 299 ? -4.375 23.109 15.852 1 95.75 299 ASN A CA 1
ATOM 2375 C C . ASN A 1 299 ? -5.898 23.219 15.883 1 95.75 299 ASN A C 1
ATOM 2377 O O . ASN A 1 299 ? -6.527 22.953 16.906 1 95.75 299 ASN A O 1
ATOM 2381 N N . ILE A 1 300 ? -6.508 23.672 14.82 1 95.06 300 ILE A N 1
ATOM 2382 C CA . ILE A 1 300 ? -7.949 23.766 14.641 1 95.06 300 ILE A CA 1
ATOM 2383 C C . ILE A 1 300 ? -8.398 22.781 13.562 1 95.06 300 ILE A C 1
ATOM 2385 O O . ILE A 1 300 ? -7.746 22.641 12.531 1 95.06 300 ILE A O 1
ATOM 2389 N N . MET A 1 301 ? -9.555 22.094 13.938 1 89.5 301 MET A N 1
ATOM 2390 C CA . MET A 1 301 ? -10.109 21.234 12.891 1 89.5 301 MET A CA 1
ATOM 2391 C C . MET A 1 301 ? -10.461 22.062 11.648 1 89.5 301 MET A C 1
ATOM 2393 O O . MET A 1 301 ? -11.297 22.969 11.719 1 89.5 301 MET A O 1
ATOM 2397 N N . GLY A 1 302 ? -9.922 22.109 10.656 1 90.81 302 GLY A N 1
ATOM 2398 C CA . GLY A 1 302 ? -9.969 22.922 9.453 1 90.81 302 GLY A CA 1
ATOM 2399 C C . GLY A 1 302 ? -10.961 22.422 8.43 1 90.81 302 GLY A C 1
ATOM 2400 O O . GLY A 1 302 ? -12.125 22.172 8.75 1 90.81 302 GLY A O 1
ATOM 2401 N N . LEU A 1 303 ? -10.539 22.453 7.324 1 92.56 303 LEU A N 1
ATOM 2402 C CA . LEU A 1 303 ? -11.398 22.141 6.184 1 92.56 303 LEU A CA 1
ATOM 2403 C C . LEU A 1 303 ? -11.68 20.656 6.09 1 92.56 303 LEU A C 1
ATOM 2405 O O . LEU A 1 303 ? -12.398 20.203 5.195 1 92.56 303 LEU A O 1
ATOM 2409 N N . TRP A 1 304 ? -11.195 19.922 7.086 1 93.12 304 TRP A N 1
ATOM 2410 C CA . TRP A 1 304 ? -11.555 18.516 7.23 1 93.12 304 TRP A CA 1
ATOM 2411 C C . TRP A 1 304 ? -13.07 18.328 7.211 1 93.12 304 TRP A C 1
ATOM 2413 O O . TRP A 1 304 ? -13.578 17.422 6.562 1 93.12 304 TRP A O 1
ATOM 2423 N N . LEU A 1 305 ? -13.805 19.203 7.902 1 96.19 305 LEU A N 1
ATOM 2424 C CA . LEU A 1 305 ? -15.266 19.141 7.984 1 96.19 305 LEU A CA 1
ATOM 2425 C C . LEU A 1 305 ? -15.891 19.234 6.594 1 96.19 305 LEU A C 1
ATOM 2427 O O . LEU A 1 305 ? -16.719 18.406 6.227 1 96.19 305 LEU A O 1
ATOM 2431 N N . LEU A 1 306 ? -15.438 20.203 5.875 1 95.62 306 LEU A N 1
ATOM 2432 C CA . LEU A 1 306 ? -15.984 20.438 4.543 1 95.62 306 LEU A CA 1
ATOM 2433 C C . LEU A 1 306 ? -15.594 19.328 3.582 1 95.62 306 LEU A C 1
ATOM 2435 O O . LEU A 1 306 ? -16.406 18.906 2.744 1 95.62 306 LEU A O 1
ATOM 2439 N N . GLN A 1 307 ? -14.383 18.859 3.705 1 93.12 307 GLN A N 1
ATOM 2440 C CA . GLN A 1 307 ? -13.883 17.781 2.861 1 93.12 307 GLN A CA 1
ATOM 2441 C C . GLN A 1 307 ? -14.688 16.5 3.062 1 93.12 307 GLN A C 1
ATOM 2443 O O . GLN A 1 307 ? -15.023 15.812 2.094 1 93.12 307 GLN A O 1
ATOM 2448 N N . ARG A 1 308 ? -14.992 16.172 4.285 1 94.62 308 ARG A N 1
ATOM 2449 C CA . ARG A 1 308 ? -15.734 14.953 4.605 1 94.62 308 ARG A CA 1
ATOM 2450 C C . ARG A 1 308 ? -17.172 15.039 4.082 1 94.62 308 ARG A C 1
ATOM 2452 O O . ARG A 1 308 ? -17.703 14.055 3.557 1 94.62 308 ARG A O 1
ATOM 2459 N N . VAL A 1 309 ? -17.797 16.219 4.227 1 96.62 309 VAL A N 1
ATOM 2460 C CA . VAL A 1 309 ? -19.172 16.375 3.74 1 96.62 309 VAL A CA 1
ATOM 2461 C C . VAL A 1 309 ? -19.188 16.297 2.215 1 96.62 309 VAL A C 1
ATOM 2463 O O . VAL A 1 309 ? -20.109 15.727 1.627 1 96.62 309 VAL A O 1
ATOM 2466 N N . LYS A 1 310 ? -18.203 16.922 1.59 1 95.56 310 LYS A N 1
ATOM 2467 C CA . LYS A 1 310 ? -18.078 16.859 0.135 1 95.56 310 LYS A CA 1
ATOM 2468 C C . LYS A 1 310 ? -17.969 15.422 -0.353 1 95.56 310 LYS A C 1
ATOM 2470 O O . LYS A 1 310 ? -18.609 15.047 -1.339 1 95.56 310 LYS A O 1
ATOM 2475 N N . ARG A 1 311 ? -17.156 14.656 0.328 1 91.69 311 ARG A N 1
ATOM 2476 C CA . ARG A 1 311 ? -16.969 13.25 -0.023 1 91.69 311 ARG A CA 1
ATOM 2477 C C . ARG A 1 311 ? -18.266 12.477 0.108 1 91.69 311 ARG A C 1
ATOM 2479 O O . ARG A 1 311 ? -18.562 11.594 -0.707 1 91.69 311 ARG A O 1
ATOM 2486 N N . GLU A 1 312 ? -19.016 12.766 1.137 1 93.69 312 GLU A N 1
ATOM 2487 C CA . GLU A 1 312 ? -20.297 12.102 1.344 1 93.69 312 GLU A CA 1
ATOM 2488 C C . GLU A 1 312 ? -21.281 12.445 0.227 1 93.69 312 GLU A C 1
ATOM 2490 O O . GLU A 1 312 ? -22 11.57 -0.268 1 93.69 312 GLU A O 1
ATOM 2495 N N . TRP A 1 313 ? -21.297 13.703 -0.18 1 95.62 313 TRP A N 1
ATOM 2496 C CA . TRP A 1 313 ? -22.156 14.109 -1.279 1 95.62 313 TRP A CA 1
ATOM 2497 C C . TRP A 1 313 ? -21.75 13.43 -2.58 1 95.62 313 TRP A C 1
ATOM 2499 O O . TRP A 1 313 ? -22.609 13.047 -3.385 1 95.62 313 TRP A O 1
ATOM 2509 N N . ALA A 1 314 ? -20.453 13.273 -2.758 1 91.81 314 ALA A N 1
ATOM 2510 C CA . ALA A 1 314 ? -19.953 12.602 -3.957 1 91.81 314 ALA A CA 1
ATOM 2511 C C . ALA A 1 314 ? -20.422 11.148 -4.012 1 91.81 314 ALA A C 1
ATOM 2513 O O . ALA A 1 314 ? -20.766 10.641 -5.078 1 91.81 314 ALA A O 1
ATOM 2514 N N . LYS A 1 315 ? -20.406 10.461 -2.959 1 84.31 315 LYS A N 1
ATOM 2515 C CA . LYS A 1 315 ? -20.844 9.078 -2.867 1 84.31 315 LYS A CA 1
ATOM 2516 C C . LYS A 1 315 ? -22.328 8.945 -3.232 1 84.31 315 LYS A C 1
ATOM 2518 O O . LYS A 1 315 ? -22.766 7.898 -3.711 1 84.31 315 LYS A O 1
ATOM 2523 N N . GLU A 1 316 ? -23.016 10.008 -2.99 1 87.62 316 GLU A N 1
ATOM 2524 C CA . GLU A 1 316 ? -24.438 10.016 -3.303 1 87.62 316 GLU A CA 1
ATOM 2525 C C . GLU A 1 316 ? -24.688 10.445 -4.746 1 87.62 316 GLU A C 1
ATOM 2527 O O . GLU A 1 316 ? -25.828 10.586 -5.172 1 87.62 316 GLU A O 1
ATOM 2532 N N . GLY A 1 317 ? -23.641 10.719 -5.422 1 87.94 317 GLY A N 1
ATOM 2533 C CA . GLY A 1 317 ? -23.75 11.008 -6.844 1 87.94 317 GLY A CA 1
ATOM 2534 C C . GLY A 1 317 ? -23.594 12.477 -7.172 1 87.94 317 GLY A C 1
ATOM 2535 O O . GLY A 1 317 ? -23.781 12.883 -8.32 1 87.94 317 GLY A O 1
ATOM 2536 N N . GLU A 1 318 ? -23.297 13.281 -6.164 1 92.94 318 GLU A N 1
ATOM 2537 C CA . GLU A 1 318 ? -23.125 14.719 -6.375 1 92.94 318 GLU A CA 1
ATOM 2538 C C . GLU A 1 318 ? -21.688 15.148 -6.117 1 92.94 318 GLU A C 1
ATOM 2540 O O . GLU A 1 318 ? -21.359 15.633 -5.031 1 92.94 318 GLU A O 1
ATOM 2545 N N . ASP A 1 319 ? -20.938 15.117 -7.086 1 92.12 319 ASP A N 1
ATOM 2546 C CA . ASP A 1 319 ? -19.516 15.469 -6.969 1 92.12 319 ASP A CA 1
ATOM 2547 C C . ASP A 1 319 ? -19.312 16.969 -7.207 1 92.12 319 ASP A C 1
ATOM 2549 O O . ASP A 1 319 ? -18.828 17.359 -8.273 1 92.12 319 ASP A O 1
ATOM 2553 N N . LEU A 1 320 ? -19.531 17.75 -6.238 1 94.5 320 LEU A N 1
ATOM 2554 C CA . LEU A 1 320 ? -19.453 19.203 -6.312 1 94.5 320 LEU A CA 1
ATOM 2555 C C . LEU A 1 320 ? -18 19.672 -6.145 1 94.5 320 LEU A C 1
ATOM 2557 O O . LEU A 1 320 ? -17.25 19.109 -5.348 1 94.5 320 LEU A O 1
ATOM 2561 N N . SER A 1 321 ? -17.672 20.688 -6.898 1 93.56 321 SER A N 1
ATOM 2562 C CA . SER A 1 321 ? -16.391 21.359 -6.652 1 93.56 321 SER A CA 1
ATOM 2563 C C . SER A 1 321 ? -16.469 22.25 -5.418 1 93.56 321 SER A C 1
ATOM 2565 O O . SER A 1 321 ? -17.562 22.594 -4.957 1 93.56 321 SER A O 1
ATOM 2567 N N . TYR A 1 322 ? -15.383 22.672 -4.898 1 91.31 322 TYR A N 1
ATOM 2568 C CA . TYR A 1 322 ? -15.344 23.562 -3.746 1 91.31 322 TYR A CA 1
ATOM 2569 C C . TYR A 1 322 ? -15.945 24.922 -4.094 1 91.31 322 TYR A C 1
ATOM 2571 O O . TYR A 1 322 ? -16.594 25.547 -3.252 1 91.31 322 TYR A O 1
ATOM 2579 N N . ASN A 1 323 ? -15.719 25.312 -5.301 1 92.5 323 ASN A N 1
ATOM 2580 C CA . ASN A 1 323 ? -16.312 26.578 -5.746 1 92.5 323 ASN A CA 1
ATOM 2581 C C . ASN A 1 323 ? -17.828 26.516 -5.758 1 92.5 323 ASN A C 1
ATOM 2583 O O . ASN A 1 323 ? -18.5 27.469 -5.371 1 92.5 323 ASN A O 1
ATOM 2587 N N . GLU A 1 324 ? -18.297 25.359 -6.18 1 95.56 324 GLU A N 1
ATOM 2588 C CA . GLU A 1 324 ? -19.734 25.172 -6.176 1 95.56 324 GLU A CA 1
ATOM 2589 C C . GLU A 1 324 ? -20.297 25.156 -4.754 1 95.56 324 GLU A C 1
ATOM 2591 O O . GLU A 1 324 ? -21.344 25.734 -4.48 1 95.56 324 GLU A O 1
ATOM 2596 N N . ILE A 1 325 ? -19.594 24.547 -3.891 1 96.06 325 ILE A N 1
ATOM 2597 C CA . ILE A 1 325 ? -20 24.453 -2.494 1 96.06 325 ILE A CA 1
ATOM 2598 C C . ILE A 1 325 ? -20 25.844 -1.863 1 96.06 325 ILE A C 1
ATOM 2600 O O . ILE A 1 325 ? -20.938 26.203 -1.128 1 96.06 325 ILE A O 1
ATOM 2604 N N . THR A 1 326 ? -19.031 26.656 -2.164 1 94.81 326 THR A N 1
ATOM 2605 C CA . THR A 1 326 ? -18.938 28.016 -1.645 1 94.81 326 THR A CA 1
ATOM 2606 C C . THR A 1 326 ? -20.094 28.859 -2.158 1 94.81 326 THR A C 1
ATOM 2608 O O . THR A 1 326 ? -20.656 29.672 -1.415 1 94.81 326 THR A O 1
ATOM 2611 N N . ARG A 1 327 ? -20.484 28.672 -3.395 1 95.38 327 ARG A N 1
ATOM 2612 C CA . ARG A 1 327 ? -21.609 29.406 -3.965 1 95.38 327 ARG A CA 1
ATOM 2613 C C . ARG A 1 327 ? -22.922 29.047 -3.271 1 95.38 327 ARG A C 1
ATOM 2615 O O . ARG A 1 327 ? -23.75 29.906 -2.988 1 95.38 327 ARG A O 1
ATOM 2622 N N . LEU A 1 328 ? -23.031 27.781 -3.051 1 97.06 328 LEU A N 1
ATOM 2623 C CA . LEU A 1 328 ? -24.219 27.328 -2.33 1 97.06 328 LEU A CA 1
ATOM 2624 C C . LEU A 1 328 ? -24.281 27.953 -0.94 1 97.06 328 LEU A C 1
ATOM 2626 O O . LEU A 1 328 ? -25.344 28.375 -0.495 1 97.06 328 LEU A O 1
ATOM 2630 N N . ALA A 1 329 ? -23.188 28.016 -0.248 1 97.5 329 ALA A N 1
ATOM 2631 C CA . ALA A 1 329 ? -23.109 28.578 1.092 1 97.5 329 ALA A CA 1
ATOM 2632 C C . ALA A 1 329 ? -23.453 30.078 1.072 1 97.5 329 ALA A C 1
ATOM 2634 O O . ALA A 1 329 ? -24.109 30.578 1.987 1 97.5 329 ALA A O 1
ATOM 2635 N N . GLU A 1 330 ? -23.047 30.766 0.069 1 96.31 330 GLU A N 1
ATOM 2636 C CA . GLU A 1 330 ? -23.25 32.188 -0.058 1 96.31 330 GLU A CA 1
ATOM 2637 C C . GLU A 1 330 ? -24.734 32.531 -0.205 1 96.31 330 GLU A C 1
ATOM 2639 O O . GLU A 1 330 ? -25.172 33.625 0.188 1 96.31 330 GLU A O 1
ATOM 2644 N N . GLN A 1 331 ? -25.453 31.609 -0.724 1 96.75 331 GLN A N 1
ATOM 2645 C CA . GLN A 1 331 ? -26.859 31.844 -1.008 1 96.75 331 GLN A CA 1
ATOM 2646 C C . GLN A 1 331 ? -27.719 31.625 0.241 1 96.75 331 GLN A C 1
ATOM 2648 O O . GLN A 1 331 ? -28.891 32.031 0.278 1 96.75 331 GLN A O 1
ATOM 2653 N N . GLU A 1 332 ? -27.156 31.094 1.232 1 97.69 332 GLU A N 1
ATOM 2654 C CA . GLU A 1 332 ? -27.906 30.766 2.438 1 97.69 332 GLU A CA 1
ATOM 2655 C C . GLU A 1 332 ? -27.938 31.938 3.408 1 97.69 332 GLU A C 1
ATOM 2657 O O . GLU A 1 332 ? -27.047 32.812 3.379 1 97.69 332 GLU A O 1
ATOM 2662 N N . LYS A 1 333 ? -28.938 31.922 4.328 1 96.88 333 LYS A N 1
ATOM 2663 C CA . LYS A 1 333 ? -29.016 32.938 5.387 1 96.88 333 LYS A CA 1
ATOM 2664 C C . LYS A 1 333 ? -27.844 32.781 6.352 1 96.88 333 LYS A C 1
ATOM 2666 O O . LYS A 1 333 ? -27.453 31.672 6.719 1 96.88 333 LYS A O 1
ATOM 2671 N N . SER A 1 334 ? -27.25 33.906 6.738 1 97.06 334 SER A N 1
ATOM 2672 C CA . SER A 1 334 ? -26.078 33.938 7.602 1 97.06 334 SER A CA 1
ATOM 2673 C C . SER A 1 334 ? -26.438 33.625 9.047 1 97.06 334 SER A C 1
ATOM 2675 O O . SER A 1 334 ? -27.547 33.938 9.492 1 97.06 334 SER A O 1
ATOM 2677 N N . PHE A 1 335 ? -25.562 33 9.742 1 97.81 335 PHE A N 1
ATOM 2678 C CA . PHE A 1 335 ? -25.516 32.906 11.195 1 97.81 335 PHE A CA 1
ATOM 2679 C C . PHE A 1 335 ? -26.719 32.125 11.727 1 97.81 335 PHE A C 1
ATOM 2681 O O . PHE A 1 335 ? -27.344 32.531 12.703 1 97.81 335 PHE A O 1
ATOM 2688 N N . GLN A 1 336 ? -27.047 31.031 11.062 1 97.12 336 GLN A N 1
ATOM 2689 C CA . GLN A 1 336 ? -28.203 30.25 11.453 1 97.12 336 GLN A CA 1
ATOM 2690 C C . GLN A 1 336 ? -27.797 29.047 12.312 1 97.12 336 GLN A C 1
ATOM 2692 O O . GLN A 1 336 ? -28.562 28.594 13.156 1 97.12 336 GLN A O 1
ATOM 2697 N N . TYR A 1 337 ? -26.609 28.531 12.07 1 97.62 337 TYR A N 1
ATOM 2698 C CA . TYR A 1 337 ? -26.125 27.312 12.711 1 97.62 337 TYR A CA 1
ATOM 2699 C C . TYR A 1 337 ? -24.688 27.484 13.188 1 97.62 337 TYR A C 1
ATOM 2701 O O . TYR A 1 337 ? -23.859 28.094 12.492 1 97.62 337 TYR A O 1
ATOM 2709 N N . PHE A 1 338 ? -24.422 26.984 14.406 1 97.88 338 PHE A N 1
ATOM 2710 C CA . PHE A 1 338 ? -23.094 27.109 14.984 1 97.88 338 PHE A CA 1
ATOM 2711 C C . PHE A 1 338 ? -22.609 25.766 15.516 1 97.88 338 PHE A C 1
ATOM 2713 O O . PHE A 1 338 ? -23.391 25.016 16.125 1 97.88 338 PHE A O 1
ATOM 2720 N N . ILE A 1 339 ? -21.375 25.422 15.227 1 97.81 339 ILE A N 1
ATOM 2721 C CA . ILE A 1 339 ? -20.734 24.234 15.797 1 97.81 339 ILE A CA 1
ATOM 2722 C C . ILE A 1 339 ? -19.344 24.594 16.297 1 97.81 339 ILE A C 1
ATOM 2724 O O . ILE A 1 339 ? -18.766 25.609 15.898 1 97.81 339 ILE A O 1
ATOM 2728 N N . ASN A 1 340 ? -18.812 23.844 17.266 1 97.25 340 ASN A N 1
ATOM 2729 C CA . ASN A 1 340 ? -17.391 23.859 17.594 1 97.25 340 ASN A CA 1
ATOM 2730 C C . ASN A 1 340 ? -16.594 22.938 16.672 1 97.25 340 ASN A C 1
ATOM 2732 O O . ASN A 1 340 ? -16.609 21.719 16.844 1 97.25 340 ASN A O 1
ATOM 2736 N N . PRO A 1 341 ? -15.867 23.516 15.75 1 96.25 341 PRO A N 1
ATOM 2737 C CA . PRO A 1 341 ? -15.164 22.688 14.773 1 96.25 341 PRO A CA 1
ATOM 2738 C C . PRO A 1 341 ? -14.258 21.641 15.43 1 96.25 341 PRO A C 1
ATOM 2740 O O . PRO A 1 341 ? -13.984 20.594 14.836 1 96.25 341 PRO A O 1
ATOM 2743 N N . ASP A 1 342 ? -13.812 21.859 16.641 1 94.81 342 ASP A N 1
ATOM 2744 C CA . ASP A 1 342 ? -12.82 21 17.281 1 94.81 342 ASP A CA 1
ATOM 2745 C C . ASP A 1 342 ? -13.492 19.938 18.125 1 94.81 342 ASP A C 1
ATOM 2747 O O . ASP A 1 342 ? -12.82 19.203 18.875 1 94.81 342 ASP A O 1
ATOM 2751 N N . ASP A 1 343 ? -14.781 19.844 18.078 1 94.44 343 ASP A N 1
ATOM 2752 C CA . ASP A 1 343 ? -15.477 18.812 18.844 1 94.44 343 ASP A CA 1
ATOM 2753 C C . ASP A 1 343 ? -14.992 17.422 18.453 1 94.44 343 ASP A C 1
ATOM 2755 O O . ASP A 1 343 ? -14.828 17.125 17.266 1 94.44 343 ASP A O 1
ATOM 2759 N N . VAL A 1 344 ? -14.758 16.594 19.438 1 91.12 344 VAL A N 1
ATOM 2760 C CA . VAL A 1 344 ? -14.156 15.273 19.25 1 91.12 344 VAL A CA 1
ATOM 2761 C C . VAL A 1 344 ? -15.039 14.438 18.328 1 91.12 344 VAL A C 1
ATOM 2763 O O . VAL A 1 344 ? -14.539 13.562 17.609 1 91.12 344 VAL A O 1
ATOM 2766 N N . SER A 1 345 ? -16.375 14.703 18.297 1 93.06 345 SER A N 1
ATOM 2767 C CA . SER A 1 345 ? -17.312 13.953 17.469 1 93.06 345 SER A CA 1
ATOM 2768 C C . SER A 1 345 ? -17.016 14.156 15.977 1 93.06 345 SER A C 1
ATOM 2770 O O . SER A 1 345 ? -17.516 13.406 15.133 1 93.06 345 SER A O 1
ATOM 2772 N N . PHE A 1 346 ? -16.188 15.172 15.656 1 94.62 346 PHE A N 1
ATOM 2773 C CA . PHE A 1 346 ? -15.922 15.492 14.266 1 94.62 346 PHE A CA 1
ATOM 2774 C C . PHE A 1 346 ? -14.586 14.906 13.82 1 94.62 346 PHE A C 1
ATOM 2776 O O . PHE A 1 346 ? -14.203 15.031 12.656 1 94.62 346 PHE A O 1
ATOM 2783 N N . LEU A 1 347 ? -13.82 14.312 14.789 1 92.31 347 LEU A N 1
ATOM 2784 C CA . LEU A 1 347 ? -12.508 13.781 14.43 1 92.31 347 LEU A CA 1
ATOM 2785 C C . LEU A 1 347 ? -12.617 12.75 13.32 1 92.31 347 LEU A C 1
ATOM 2787 O O . LEU A 1 347 ? -11.961 12.875 12.281 1 92.31 347 LEU A O 1
ATOM 2791 N N . ASN A 1 348 ? -13.453 11.719 13.453 1 91.38 348 ASN A N 1
ATOM 2792 C CA . ASN A 1 348 ? -13.672 10.703 12.422 1 91.38 348 ASN A CA 1
ATOM 2793 C C . ASN A 1 348 ? -15.016 10 12.602 1 91.38 348 ASN A C 1
ATOM 2795 O O . ASN A 1 348 ? -15.055 8.781 12.797 1 91.38 348 ASN A O 1
ATOM 2799 N N . PRO A 1 349 ? -16.094 10.727 12.359 1 92.44 349 PRO A N 1
ATOM 2800 C CA . PRO A 1 349 ? -17.422 10.102 12.477 1 92.44 349 PRO A CA 1
ATOM 2801 C C . PRO A 1 349 ? -17.781 9.258 11.258 1 92.44 349 PRO A C 1
ATOM 2803 O O . PRO A 1 349 ? -17.234 9.469 10.172 1 92.44 349 PRO A O 1
ATOM 2806 N N . PRO A 1 350 ? -18.719 8.289 11.5 1 89.56 350 PRO A N 1
ATOM 2807 C CA . PRO A 1 350 ? -19.219 7.551 10.336 1 89.56 350 PRO A CA 1
ATOM 2808 C C . PRO A 1 350 ? -19.781 8.469 9.258 1 89.56 350 PRO A C 1
ATOM 2810 O O . PRO A 1 350 ? -19.578 8.227 8.062 1 89.56 350 PRO A O 1
ATOM 2813 N N . SER A 1 351 ? -20.484 9.5 9.641 1 94.31 351 SER A N 1
ATOM 2814 C CA . SER A 1 351 ? -21.016 10.539 8.758 1 94.31 351 SER A CA 1
ATOM 2815 C C . SER A 1 351 ? -20.812 11.922 9.352 1 94.31 351 SER A C 1
ATOM 2817 O O . SER A 1 351 ? -21.297 12.219 10.445 1 94.31 351 SER A O 1
ATOM 2819 N N . MET A 1 352 ? -20.109 12.758 8.625 1 97.06 352 MET A N 1
ATOM 2820 C CA . MET A 1 352 ? -19.875 14.117 9.086 1 97.06 352 MET A CA 1
ATOM 2821 C C . MET A 1 352 ? -21.156 14.945 9.047 1 97.06 352 MET A C 1
ATOM 2823 O O . MET A 1 352 ? -21.406 15.766 9.93 1 97.06 352 MET A O 1
ATOM 2827 N N . ILE A 1 353 ? -21.984 14.695 8.023 1 97.81 353 ILE A N 1
ATOM 2828 C CA . ILE A 1 353 ? -23.266 15.398 7.895 1 97.81 353 ILE A CA 1
ATOM 2829 C C . ILE A 1 353 ? -24.141 15.102 9.109 1 97.81 353 ILE A C 1
ATOM 2831 O O . ILE A 1 353 ? -24.656 16.031 9.742 1 97.81 353 ILE A O 1
ATOM 2835 N N . LYS A 1 354 ? -24.203 13.836 9.461 1 97.38 354 LYS A N 1
ATOM 2836 C CA . LYS A 1 354 ? -25.031 13.445 10.602 1 97.38 354 LYS A CA 1
ATOM 2837 C C . LYS A 1 354 ? -24.438 13.977 11.906 1 97.38 354 LYS A C 1
ATOM 2839 O O . LYS A 1 354 ? -25.188 14.344 12.82 1 97.38 354 LYS A O 1
ATOM 2844 N N . ALA A 1 355 ? -23.141 13.977 12.016 1 97.62 355 ALA A N 1
ATOM 2845 C CA . ALA A 1 355 ? -22.484 14.5 13.219 1 97.62 355 ALA A CA 1
ATOM 2846 C C . ALA A 1 355 ? -22.812 15.977 13.414 1 97.62 355 ALA A C 1
ATOM 2848 O O . ALA A 1 355 ? -23.078 16.406 14.539 1 97.62 355 ALA A O 1
ATOM 2849 N N . ILE A 1 356 ? -22.812 16.75 12.305 1 98.19 356 ILE A N 1
ATOM 2850 C CA . ILE A 1 356 ? -23.094 18.188 12.359 1 98.19 356 ILE A CA 1
ATOM 2851 C C . ILE A 1 356 ? -24.562 18.406 12.727 1 98.19 356 ILE A C 1
ATOM 2853 O O . ILE A 1 356 ? -24.875 19.234 13.586 1 98.19 356 ILE A O 1
ATOM 2857 N N . GLN A 1 357 ? -25.406 17.625 12.133 1 98.25 357 GLN A N 1
ATOM 2858 C CA . GLN A 1 357 ? -26.828 17.734 12.414 1 98.25 357 GLN A CA 1
ATOM 2859 C C . GLN A 1 357 ? -27.141 17.375 13.875 1 98.25 357 GLN A C 1
ATOM 2861 O O . GLN A 1 357 ? -27.922 18.062 14.531 1 98.25 357 GLN A O 1
ATOM 2866 N N . TYR A 1 358 ? -26.516 16.375 14.305 1 97.75 358 TYR A N 1
ATOM 2867 C CA . TYR A 1 358 ? -26.703 15.969 15.695 1 97.75 358 TYR A CA 1
ATOM 2868 C C . TYR A 1 358 ? -26.188 17.031 16.656 1 97.75 358 TYR A C 1
ATOM 2870 O O . TYR A 1 358 ? -26.812 17.281 17.688 1 97.75 358 TYR A O 1
ATOM 2878 N N . TYR A 1 359 ? -25.047 17.609 16.391 1 97.75 359 TYR A N 1
ATOM 2879 C CA . TYR A 1 359 ? -24.5 18.656 17.234 1 97.75 359 TYR A CA 1
ATOM 2880 C C . TYR A 1 359 ? -25.484 19.828 17.359 1 97.75 359 TYR A C 1
ATOM 2882 O O . TYR A 1 359 ? -25.703 20.344 18.453 1 97.75 359 TYR A O 1
ATOM 2890 N N . CYS A 1 360 ? -26.062 20.25 16.234 1 97.69 360 CYS A N 1
ATOM 2891 C CA . CYS A 1 360 ? -27.016 21.344 16.234 1 97.69 360 CYS A CA 1
ATOM 2892 C C . CYS A 1 360 ? -28.25 20.984 17.047 1 97.69 360 CYS A C 1
ATOM 2894 O O . CYS A 1 360 ? -28.734 21.781 17.859 1 97.69 360 CYS A O 1
ATOM 2896 N N . LYS A 1 361 ? -28.703 19.766 16.859 1 97.06 361 LYS A N 1
ATOM 2897 C CA . LYS A 1 361 ? -29.859 19.297 17.609 1 97.06 361 LYS A CA 1
ATOM 2898 C C . LYS A 1 361 ? -29.594 19.297 19.109 1 97.06 361 LYS A C 1
ATOM 2900 O O . LYS A 1 361 ? -30.391 19.812 19.891 1 97.06 361 LYS A O 1
ATOM 2905 N N . LYS A 1 362 ? -28.5 18.734 19.453 1 95.94 362 LYS A N 1
ATOM 2906 C CA . LYS A 1 362 ? -28.188 18.547 20.875 1 95.94 362 LYS A CA 1
ATOM 2907 C C . LYS A 1 362 ? -27.953 19.875 21.578 1 95.94 362 LYS A C 1
ATOM 2909 O O . LYS A 1 362 ? -28.125 19.984 22.797 1 95.94 362 LYS A O 1
ATOM 2914 N N . THR A 1 363 ? -27.609 20.922 20.828 1 96.44 363 THR A N 1
ATOM 2915 C CA . THR A 1 363 ? -27.359 22.234 21.422 1 96.44 363 THR A CA 1
ATOM 2916 C C . THR A 1 363 ? -28.578 23.141 21.281 1 96.44 363 THR A C 1
ATOM 2918 O O . THR A 1 363 ? -28.5 24.359 21.453 1 96.44 363 THR A O 1
ATOM 2921 N N . GLY A 1 364 ? -29.688 22.609 20.828 1 95.25 364 GLY A N 1
ATOM 2922 C CA . GLY A 1 364 ? -30.969 23.312 20.812 1 95.25 364 GLY A CA 1
ATOM 2923 C C . GLY A 1 364 ? -31.156 24.188 19.594 1 95.25 364 GLY A C 1
ATOM 2924 O O . GLY A 1 364 ? -31.969 25.125 19.609 1 95.25 364 GLY A O 1
ATOM 2925 N N . GLN A 1 365 ? -30.406 23.906 18.547 1 97.06 365 GLN A N 1
ATOM 2926 C CA . GLN A 1 365 ? -30.516 24.688 17.312 1 97.06 365 GLN A CA 1
ATOM 2927 C C . GLN A 1 365 ? -31.406 23.984 16.297 1 97.06 365 GLN A C 1
ATOM 2929 O O . GLN A 1 365 ? -31.828 22.844 16.516 1 97.06 365 GLN A O 1
ATOM 2934 N N . GLU A 1 366 ? -31.781 24.719 15.242 1 96.69 366 GLU A N 1
ATOM 2935 C CA . GLU A 1 366 ? -32.375 24.062 14.086 1 96.69 366 GLU A CA 1
ATOM 2936 C C . GLU A 1 366 ? -31.359 23.141 13.406 1 96.69 366 GLU A C 1
ATOM 2938 O O . GLU A 1 366 ? -30.156 23.266 13.633 1 96.69 366 GLU A O 1
ATOM 2943 N N . ILE A 1 367 ? -31.938 22.281 12.656 1 97.94 367 ILE A N 1
ATOM 2944 C CA . ILE A 1 367 ? -31.094 21.312 11.984 1 97.94 367 ILE A CA 1
ATOM 2945 C C . ILE A 1 367 ? -30.859 21.734 10.531 1 97.94 367 ILE A C 1
ATOM 2947 O O . ILE A 1 367 ? -31.812 21.938 9.773 1 97.94 367 ILE A O 1
ATOM 2951 N N . PRO A 1 368 ? -29.578 22 10.133 1 98.19 368 PRO A N 1
ATOM 2952 C CA . PRO A 1 368 ? -29.328 22.297 8.719 1 98.19 368 PRO A CA 1
ATOM 2953 C C . PRO A 1 368 ? -29.609 21.109 7.809 1 98.19 368 PRO A C 1
ATOM 2955 O O . PRO A 1 368 ? -29.203 19.984 8.109 1 98.19 368 PRO A O 1
ATOM 2958 N N . GLU A 1 369 ? -30.297 21.328 6.715 1 96.62 369 GLU A N 1
ATOM 2959 C CA . GLU A 1 369 ? -30.703 20.25 5.824 1 96.62 369 GLU A CA 1
ATOM 2960 C C . GLU A 1 369 ? -30.109 20.422 4.43 1 96.62 369 GLU A C 1
ATOM 2962 O O . GLU A 1 369 ? -29.688 19.453 3.807 1 96.62 369 GLU A O 1
ATOM 2967 N N . LYS A 1 370 ? -30.094 21.688 3.961 1 95.81 370 LYS A N 1
ATOM 2968 C CA . LYS A 1 370 ? -29.578 21.969 2.623 1 95.81 370 LYS A CA 1
ATOM 2969 C C . LYS A 1 370 ? -28.047 21.922 2.6 1 95.81 370 LYS A C 1
ATOM 2971 O O . LYS A 1 370 ? -27.391 22.234 3.596 1 95.81 370 LYS A O 1
ATOM 2976 N N . LYS A 1 371 ? -27.469 21.453 1.436 1 97.5 371 LYS A N 1
ATOM 2977 C CA . LYS A 1 371 ? -26.031 21.406 1.271 1 97.5 371 LYS A CA 1
ATOM 2978 C C . LYS A 1 371 ? -25.406 22.781 1.56 1 97.5 371 LYS A C 1
ATOM 2980 O O . LYS A 1 371 ? -24.359 22.859 2.203 1 97.5 371 LYS A O 1
ATOM 2985 N N . GLY A 1 372 ? -26.062 23.766 1.116 1 97.88 372 GLY A N 1
ATOM 2986 C CA . GLY A 1 372 ? -25.594 25.109 1.367 1 97.88 372 GLY A CA 1
ATOM 2987 C C . GLY A 1 372 ? -25.594 25.484 2.838 1 97.88 372 GLY A C 1
ATOM 2988 O O . GLY A 1 372 ? -24.703 26.188 3.312 1 97.88 372 GLY A O 1
ATOM 2989 N N . GLU A 1 373 ? -26.609 25.078 3.562 1 98.38 373 GLU A N 1
ATOM 2990 C CA . GLU A 1 373 ? -26.703 25.328 4.996 1 98.38 373 GLU A CA 1
ATOM 2991 C C . GLU A 1 373 ? -25.578 24.656 5.766 1 98.38 373 GLU A C 1
ATOM 2993 O O . GLU A 1 373 ? -25 25.25 6.676 1 98.38 373 GLU A O 1
ATOM 2998 N N . ILE A 1 374 ? -25.312 23.484 5.402 1 98.38 374 ILE A N 1
ATOM 2999 C CA . ILE A 1 374 ? -24.25 22.719 6.051 1 98.38 374 ILE A CA 1
ATOM 3000 C C . ILE A 1 374 ? -22.891 23.375 5.789 1 98.38 374 ILE A C 1
ATOM 3002 O O . ILE A 1 374 ? -22.109 23.578 6.719 1 98.38 374 ILE A O 1
ATOM 3006 N N . ALA A 1 375 ? -22.688 23.75 4.508 1 98.19 375 ALA A N 1
ATOM 3007 C CA . ALA A 1 375 ? -21.438 24.406 4.145 1 98.19 375 ALA A CA 1
ATOM 3008 C C . ALA A 1 375 ? -21.281 25.734 4.867 1 98.19 375 ALA A C 1
ATOM 3010 O O . ALA A 1 375 ? -20.203 26.062 5.371 1 98.19 375 ALA A O 1
ATOM 3011 N N . ARG A 1 376 ? -22.328 26.5 4.902 1 98.19 376 ARG A N 1
ATOM 3012 C CA . ARG A 1 376 ? -22.281 27.797 5.562 1 98.19 376 ARG A CA 1
ATOM 3013 C C . ARG A 1 376 ? -22.031 27.641 7.062 1 98.19 376 ARG A C 1
ATOM 3015 O O . ARG A 1 376 ? -21.266 28.406 7.648 1 98.19 376 ARG A O 1
ATOM 3022 N N . CYS A 1 377 ? -22.703 26.703 7.664 1 98.31 377 CYS A N 1
ATOM 3023 C CA . CYS A 1 377 ? -22.5 26.375 9.07 1 98.31 377 CYS A CA 1
ATOM 3024 C C . CYS A 1 377 ? -21.016 26.125 9.352 1 98.31 377 CYS A C 1
ATOM 3026 O O . CYS A 1 377 ? -20.453 26.688 10.289 1 98.31 377 CYS A O 1
ATOM 3028 N N . ILE A 1 378 ? -20.375 25.297 8.531 1 98.25 378 ILE A N 1
ATOM 3029 C CA . ILE A 1 378 ? -18.984 24.922 8.695 1 98.25 378 ILE A CA 1
ATOM 3030 C C . ILE A 1 378 ? -18.094 26.156 8.562 1 98.25 378 ILE A C 1
ATOM 3032 O O . ILE A 1 378 ? -17.266 26.438 9.438 1 98.25 378 ILE A O 1
ATOM 3036 N N . LEU A 1 379 ? -18.312 26.969 7.512 1 98.12 379 LEU A N 1
ATOM 3037 C CA . LEU A 1 379 ? -17.422 28.078 7.195 1 98.12 379 LEU A CA 1
ATOM 3038 C C . LEU A 1 379 ? -17.562 29.188 8.227 1 98.12 379 LEU A C 1
ATOM 3040 O O . LEU A 1 379 ? -16.547 29.75 8.672 1 98.12 379 LEU A O 1
ATOM 3044 N N . GLU A 1 380 ? -18.766 29.5 8.625 1 98.38 380 GLU A N 1
ATOM 3045 C CA . GLU A 1 380 ? -18.953 30.531 9.641 1 98.38 380 GLU A CA 1
ATOM 3046 C C . GLU A 1 380 ? -18.391 30.094 10.984 1 98.38 380 GLU A C 1
ATOM 3048 O O . GLU A 1 380 ? -17.75 30.875 11.688 1 98.38 380 GLU A O 1
ATOM 3053 N N . SER A 1 381 ? -18.641 28.875 11.328 1 98.25 381 SER A N 1
ATOM 3054 C CA . SER A 1 381 ? -18.141 28.359 12.602 1 98.25 381 SER A CA 1
ATOM 3055 C C . SER A 1 381 ? -16.609 28.328 12.633 1 98.25 381 SER A C 1
ATOM 3057 O O . SER A 1 381 ? -16 28.578 13.672 1 98.25 381 SER A O 1
ATOM 3059 N N . LEU A 1 382 ? -16 27.984 11.523 1 97.94 382 LEU A N 1
ATOM 3060 C CA . LEU A 1 382 ? -14.555 28.031 11.422 1 97.94 382 LEU A CA 1
ATOM 3061 C C . LEU A 1 382 ? -14.031 29.438 11.641 1 97.94 382 LEU A C 1
ATOM 3063 O O . LEU A 1 382 ? -13.062 29.641 12.375 1 97.94 382 LEU A O 1
ATOM 3067 N N . ALA A 1 383 ? -14.672 30.406 10.992 1 98.19 383 ALA A N 1
ATOM 3068 C CA . ALA A 1 383 ? -14.258 31.797 11.164 1 98.19 383 ALA A CA 1
ATOM 3069 C C . ALA A 1 383 ? -14.375 32.219 12.625 1 98.19 383 ALA A C 1
ATOM 3071 O O . ALA A 1 383 ? -13.5 32.906 13.141 1 98.19 383 ALA A O 1
ATOM 3072 N N . PHE A 1 384 ? -15.438 31.828 13.258 1 98.38 384 PHE A N 1
ATOM 3073 C CA . PHE A 1 384 ? -15.617 32.156 14.664 1 98.38 384 PHE A CA 1
ATOM 3074 C C . PHE A 1 384 ? -14.57 31.469 15.523 1 98.38 384 PHE A C 1
ATOM 3076 O O . PHE A 1 384 ? -14.062 32.062 16.484 1 98.38 384 PHE A O 1
ATOM 3083 N N . ARG A 1 385 ? -14.266 30.25 15.234 1 97.94 385 ARG A N 1
ATOM 3084 C CA . ARG A 1 385 ? -13.227 29.531 15.961 1 97.94 385 ARG A CA 1
ATOM 3085 C C . ARG A 1 385 ? -11.867 30.219 15.781 1 97.94 385 ARG A C 1
ATOM 3087 O O . ARG A 1 385 ? -11.078 30.297 16.734 1 97.94 385 ARG A O 1
ATOM 3094 N N . TYR A 1 386 ? -11.625 30.703 14.547 1 98.06 386 TYR A N 1
ATOM 3095 C CA . TYR A 1 386 ? -10.406 31.469 14.297 1 98.06 386 TYR A CA 1
ATOM 3096 C C . TYR A 1 386 ? -10.344 32.688 15.203 1 98.06 386 TYR A C 1
ATOM 3098 O O . TYR A 1 386 ? -9.273 33.031 15.727 1 98.06 386 TYR A O 1
ATOM 3106 N N . LYS A 1 387 ? -11.438 33.312 15.398 1 98.06 387 LYS A N 1
ATOM 3107 C CA . LYS A 1 387 ? -11.5 34.469 16.281 1 98.06 387 LYS A CA 1
ATOM 3108 C C . LYS A 1 387 ? -11.148 34.094 17.719 1 98.06 387 LYS A C 1
ATOM 3110 O O . LYS A 1 387 ? -10.398 34.781 18.391 1 98.06 387 LYS A O 1
ATOM 3115 N N . ASP A 1 388 ? -11.68 32.969 18.188 1 97.25 388 ASP A N 1
ATOM 3116 C CA . ASP A 1 388 ? -11.328 32.469 19.516 1 97.25 388 ASP A CA 1
ATOM 3117 C C . ASP A 1 388 ? -9.812 32.344 19.688 1 97.25 388 ASP A C 1
ATOM 3119 O O . ASP A 1 388 ? -9.25 32.875 20.641 1 97.25 388 ASP A O 1
ATOM 3123 N N . VAL A 1 389 ? -9.227 31.703 18.766 1 97.69 389 VAL A N 1
ATOM 3124 C CA . VAL A 1 389 ? -7.805 31.375 18.844 1 97.69 389 VAL A CA 1
ATOM 3125 C C . VAL A 1 389 ? -6.984 32.656 18.688 1 97.69 389 VAL A C 1
ATOM 3127 O O . VAL A 1 389 ? -5.992 32.844 19.391 1 97.69 389 VAL A O 1
ATOM 3130 N N . PHE A 1 390 ? -7.422 33.5 17.781 1 97.75 390 PHE A N 1
ATOM 3131 C CA . PHE A 1 390 ? -6.754 34.781 17.531 1 97.75 390 PHE A CA 1
ATOM 3132 C C . PHE A 1 390 ? -6.746 35.625 18.781 1 97.75 390 PHE A C 1
ATOM 3134 O O . PHE A 1 390 ? -5.719 36.219 19.141 1 97.75 390 PHE A O 1
ATOM 3141 N N . THR A 1 391 ? -7.816 35.688 19.469 1 97.06 391 THR A N 1
ATOM 3142 C CA . THR A 1 391 ? -7.941 36.438 20.703 1 97.06 391 THR A CA 1
ATOM 3143 C C . THR A 1 391 ? -7.008 35.906 21.766 1 97.06 391 THR A C 1
ATOM 3145 O O . THR A 1 391 ? -6.336 36.656 22.469 1 97.06 391 THR A O 1
ATOM 3148 N N . ASP A 1 392 ? -7 34.625 21.906 1 97.31 392 ASP A N 1
ATOM 3149 C CA . ASP A 1 392 ? -6.09 33.969 22.859 1 97.31 392 ASP A CA 1
ATOM 3150 C C . ASP A 1 392 ? -4.633 34.312 22.516 1 97.31 392 ASP A C 1
ATOM 3152 O O . ASP A 1 392 ? -3.822 34.531 23.406 1 97.31 392 ASP A O 1
ATOM 3156 N N . LEU A 1 393 ? -4.367 34.25 21.25 1 97.44 393 LEU A N 1
ATOM 3157 C CA . LEU A 1 393 ? -3.016 34.5 20.766 1 97.44 393 LEU A CA 1
ATOM 3158 C C . LEU A 1 393 ? -2.555 35.906 21.141 1 97.44 393 LEU A C 1
ATOM 3160 O O . LEU A 1 393 ? -1.471 36.094 21.703 1 97.44 393 LEU A O 1
ATOM 3164 N N . GLU A 1 394 ? -3.352 36.906 20.859 1 97.19 394 GLU A N 1
ATOM 3165 C CA . GLU A 1 394 ? -3.012 38.281 21.203 1 97.19 394 GLU A CA 1
ATOM 3166 C C . GLU A 1 394 ? -2.865 38.469 22.703 1 97.19 394 GLU A C 1
ATOM 3168 O O . GLU A 1 394 ? -1.962 39.156 23.172 1 97.19 394 GLU A O 1
ATOM 3173 N N . ARG A 1 395 ? -3.699 37.812 23.422 1 97.06 395 ARG A N 1
ATOM 3174 C CA . ARG A 1 395 ? -3.676 37.906 24.875 1 97.06 395 ARG A CA 1
ATOM 3175 C C . ARG A 1 395 ? -2.387 37.312 25.438 1 97.06 395 ARG A C 1
ATOM 3177 O O . ARG A 1 395 ? -1.721 37.969 26.266 1 97.06 395 ARG A O 1
ATOM 3184 N N . ILE A 1 396 ? -2.023 36.156 25.016 1 97.38 396 ILE A N 1
ATOM 3185 C CA . ILE A 1 396 ? -0.868 35.469 25.547 1 97.38 396 ILE A CA 1
ATOM 3186 C C . ILE A 1 396 ? 0.415 36.188 25.141 1 97.38 396 ILE A C 1
ATOM 3188 O O . ILE A 1 396 ? 1.356 36.281 25.938 1 97.38 396 ILE A O 1
ATOM 3192 N N . LEU A 1 397 ? 0.39 36.688 23.906 1 96.06 397 LEU A N 1
ATOM 3193 C CA . LEU A 1 397 ? 1.564 37.375 23.391 1 96.06 397 LEU A CA 1
ATOM 3194 C C . LEU A 1 397 ? 1.648 38.781 23.953 1 96.06 397 LEU A C 1
ATOM 3196 O O . LEU A 1 397 ? 2.705 39.406 23.906 1 96.06 397 LEU A O 1
ATOM 3200 N N . ASN A 1 398 ? 0.554 39.281 24.469 1 95.31 398 ASN A N 1
ATOM 3201 C CA . ASN A 1 398 ? 0.425 40.656 24.891 1 95.31 398 ASN A CA 1
ATOM 3202 C C . ASN A 1 398 ? 0.836 41.625 23.766 1 95.31 398 ASN A C 1
ATOM 3204 O O . ASN A 1 398 ? 1.661 42.5 23.984 1 95.31 398 ASN A O 1
ATOM 3208 N N . LYS A 1 399 ? 0.355 41.375 22.609 1 94.12 399 LYS A N 1
ATOM 3209 C CA . LYS A 1 399 ? 0.644 42.156 21.406 1 94.12 399 LYS A CA 1
ATOM 3210 C C . LYS A 1 399 ? -0.544 42.156 20.453 1 94.12 399 LYS A C 1
ATOM 3212 O O . LYS A 1 399 ? -1.285 41.156 20.375 1 94.12 399 LYS A O 1
ATOM 3217 N N . LYS A 1 400 ? -0.665 43.25 19.75 1 94.69 400 LYS A N 1
ATOM 3218 C CA . LYS A 1 400 ? -1.681 43.312 18.703 1 94.69 400 LYS A CA 1
ATOM 3219 C C . LYS A 1 400 ? -1.135 42.812 17.375 1 94.69 400 LYS A C 1
ATOM 3221 O O . LYS A 1 400 ? 0.015 43.062 17.016 1 94.69 400 LYS A O 1
ATOM 3226 N N . ILE A 1 401 ? -1.908 42 16.734 1 95.94 401 ILE A N 1
ATOM 3227 C CA . ILE A 1 401 ? -1.585 41.5 15.414 1 95.94 401 ILE A CA 1
ATOM 3228 C C . ILE A 1 401 ? -2.285 42.312 14.336 1 95.94 401 ILE A C 1
ATOM 3230 O O . ILE A 1 401 ? -3.496 42.531 14.406 1 95.94 401 ILE A O 1
ATOM 3234 N N . SER A 1 402 ? -1.532 42.75 13.367 1 95.19 402 SER A N 1
ATOM 3235 C CA . SER A 1 402 ? -2.055 43.719 12.414 1 95.19 402 SER A CA 1
ATOM 3236 C C . SER A 1 402 ? -2.549 43.031 11.141 1 95.19 402 SER A C 1
ATOM 3238 O O . SER A 1 402 ? -3.373 43.594 10.414 1 95.19 402 SER A O 1
ATOM 3240 N N . VAL A 1 403 ? -2.033 41.875 10.875 1 95.94 403 VAL A N 1
ATOM 3241 C CA . VAL A 1 403 ? -2.393 41.219 9.633 1 95.94 403 VAL A CA 1
ATOM 3242 C C . VAL A 1 403 ? -2.332 39.688 9.828 1 95.94 403 VAL A C 1
ATOM 3244 O O . VAL A 1 403 ? -1.476 39.188 10.555 1 95.94 403 VAL A O 1
ATOM 3247 N N . LEU A 1 404 ? -3.289 39 9.25 1 97.5 404 LEU A N 1
ATOM 3248 C CA . LEU A 1 404 ? -3.303 37.531 9.25 1 97.5 404 LEU A CA 1
ATOM 3249 C C . LEU A 1 404 ? -3.029 37 7.852 1 97.5 404 LEU A C 1
ATOM 3251 O O . LEU A 1 404 ? -3.721 37.344 6.895 1 97.5 404 LEU A O 1
ATOM 3255 N N . HIS A 1 405 ? -1.99 36.219 7.746 1 96.19 405 HIS A N 1
ATOM 3256 C CA . HIS A 1 405 ? -1.712 35.531 6.5 1 96.19 405 HIS A CA 1
ATOM 3257 C C . HIS A 1 405 ? -2.365 34.156 6.488 1 96.19 405 HIS A C 1
ATOM 3259 O O . HIS A 1 405 ? -2.244 33.375 7.457 1 96.19 405 HIS A O 1
ATOM 3265 N N . ILE A 1 406 ? -3.096 33.812 5.477 1 96.69 406 ILE A N 1
ATOM 3266 C CA . ILE A 1 406 ? -3.59 32.469 5.262 1 96.69 406 ILE A CA 1
ATOM 3267 C C . ILE A 1 406 ? -2.877 31.844 4.062 1 96.69 406 ILE A C 1
ATOM 3269 O O . ILE A 1 406 ? -2.977 32.344 2.941 1 96.69 406 ILE A O 1
ATOM 3273 N N . VAL A 1 407 ? -2.174 30.766 4.328 1 94.19 407 VAL A N 1
ATOM 3274 C CA . VAL A 1 407 ? -1.417 30.094 3.273 1 94.19 407 VAL A CA 1
ATOM 3275 C C . VAL A 1 407 ? -1.884 28.656 3.133 1 94.19 407 VAL A C 1
ATOM 3277 O O . VAL A 1 407 ? -2.619 28.141 3.984 1 94.19 407 VAL A O 1
ATOM 3280 N N . GLY A 1 408 ? -1.497 27.969 1.988 1 90.5 408 GLY A N 1
ATOM 3281 C CA . GLY A 1 408 ? -1.892 26.594 1.73 1 90.5 408 GLY A CA 1
ATOM 3282 C C . GLY A 1 408 ? -3.139 26.484 0.873 1 90.5 408 GLY A C 1
ATOM 3283 O O . GLY A 1 408 ? -3.732 27.5 0.495 1 90.5 408 GLY A O 1
ATOM 3284 N N . GLY A 1 409 ? -3.574 25.266 0.72 1 85.88 409 GLY A N 1
ATOM 3285 C CA . GLY A 1 409 ? -4.699 25 -0.163 1 85.88 409 GLY A CA 1
ATOM 3286 C C . GLY A 1 409 ? -5.984 25.656 0.294 1 85.88 409 GLY A C 1
ATOM 3287 O O . GLY A 1 409 ? -6.812 26.062 -0.529 1 85.88 409 GLY A O 1
ATOM 3288 N N . GLY A 1 410 ? -6.16 25.812 1.573 1 86.75 410 GLY A N 1
ATOM 3289 C CA . GLY A 1 410 ? -7.363 26.406 2.127 1 86.75 410 GLY A CA 1
ATOM 3290 C C . GLY A 1 410 ? -7.473 27.891 1.84 1 86.75 410 GLY A C 1
ATOM 3291 O O . GLY A 1 410 ? -8.547 28.484 1.979 1 86.75 410 GLY A O 1
ATOM 3292 N N . SER A 1 411 ? -6.391 28.453 1.441 1 90.44 411 SER A N 1
ATOM 3293 C CA . SER A 1 411 ? -6.406 29.875 1.117 1 90.44 411 SER A CA 1
ATOM 3294 C C . SER A 1 411 ? -7.25 30.156 -0.122 1 90.44 411 SER A C 1
ATOM 3296 O O . SER A 1 411 ? -7.617 31.297 -0.389 1 90.44 411 SER A O 1
ATOM 3298 N N . GLN A 1 412 ? -7.551 29.141 -0.787 1 90.81 412 GLN A N 1
ATOM 3299 C CA . GLN A 1 412 ? -8.336 29.266 -2.01 1 90.81 412 GLN A CA 1
ATOM 3300 C C . GLN A 1 412 ? -9.812 29.469 -1.693 1 90.81 412 GLN A C 1
ATOM 3302 O O . GLN A 1 412 ? -10.594 29.844 -2.568 1 90.81 412 GLN A O 1
ATOM 3307 N N . ASN A 1 413 ? -10.203 29.141 -0.494 1 93.31 413 ASN A N 1
ATOM 3308 C CA . ASN A 1 413 ? -11.586 29.375 -0.091 1 93.31 413 ASN A CA 1
ATOM 3309 C C . ASN A 1 413 ? -11.844 30.844 0.19 1 93.31 413 ASN A C 1
ATOM 3311 O O . ASN A 1 413 ? -11.688 31.312 1.325 1 93.31 413 ASN A O 1
ATOM 3315 N N . GLN A 1 414 ? -12.367 31.484 -0.746 1 94.06 414 GLN A N 1
ATOM 3316 C CA . GLN A 1 414 ? -12.508 32.938 -0.686 1 94.06 414 GLN A CA 1
ATOM 3317 C C . GLN A 1 414 ? -13.531 33.344 0.37 1 94.06 414 GLN A C 1
ATOM 3319 O O . GLN A 1 414 ? -13.359 34.344 1.051 1 94.06 414 GLN A O 1
ATOM 3324 N N . LEU A 1 415 ? -14.5 32.562 0.43 1 96.06 415 LEU A N 1
ATOM 3325 C CA . LEU A 1 415 ? -15.555 32.875 1.391 1 96.06 415 LEU A CA 1
ATOM 3326 C C . LEU A 1 415 ? -15.031 32.812 2.818 1 96.06 415 LEU A C 1
ATOM 3328 O O . LEU A 1 415 ? -15.281 33.688 3.633 1 96.06 415 LEU A O 1
ATOM 3332 N N . LEU A 1 416 ? -14.344 31.781 3.148 1 97.19 416 LEU A N 1
ATOM 3333 C CA . LEU A 1 416 ? -13.758 31.609 4.477 1 97.19 416 LEU A CA 1
ATOM 3334 C C . LEU A 1 416 ? -12.758 32.719 4.773 1 97.19 416 LEU A C 1
ATOM 3336 O O . LEU A 1 416 ? -12.703 33.219 5.895 1 97.19 416 LEU A O 1
ATOM 3340 N N . SER A 1 417 ? -11.969 33.094 3.793 1 97.44 417 SER A N 1
ATOM 3341 C CA . SER A 1 417 ? -11.008 34.188 3.959 1 97.44 417 SER A CA 1
ATOM 3342 C C . SER A 1 417 ? -11.711 35.5 4.273 1 97.44 417 SER A C 1
ATOM 3344 O O . SER A 1 417 ? -11.281 36.25 5.168 1 97.44 417 SER A O 1
ATOM 3346 N N . GLN A 1 418 ? -12.758 35.719 3.508 1 97.75 418 GLN A N 1
ATOM 3347 C CA . GLN A 1 418 ? -13.523 36.938 3.748 1 97.75 418 GLN A CA 1
ATOM 3348 C C . GLN A 1 418 ? -14.172 36.938 5.129 1 97.75 418 GLN A C 1
ATOM 3350 O O . GLN A 1 418 ? -14.133 37.906 5.852 1 97.75 418 GLN A O 1
ATOM 3355 N N . PHE A 1 419 ? -14.805 35.781 5.504 1 98.38 419 PHE A N 1
ATOM 3356 C CA . PHE A 1 419 ? -15.422 35.656 6.82 1 98.38 419 PHE A CA 1
ATOM 3357 C C . PHE A 1 419 ? -14.398 35.906 7.922 1 98.38 419 PHE A C 1
ATOM 3359 O O . PHE A 1 419 ? -14.703 36.531 8.93 1 98.38 419 PHE A O 1
ATOM 3366 N N . THR A 1 420 ? -13.195 35.406 7.75 1 98.38 420 THR A N 1
ATOM 3367 C CA . THR A 1 420 ? -12.117 35.531 8.727 1 98.38 420 THR A CA 1
ATOM 3368 C C . THR A 1 420 ? -11.727 37 8.891 1 98.38 420 THR A C 1
ATOM 3370 O O . THR A 1 420 ? -11.609 37.5 10.016 1 98.38 420 THR A O 1
ATOM 3373 N N . ALA A 1 421 ? -11.594 37.688 7.77 1 98.44 421 ALA A N 1
ATOM 3374 C CA . ALA A 1 421 ? -11.297 39.094 7.836 1 98.44 421 ALA A CA 1
ATOM 3375 C C . ALA A 1 421 ? -12.406 39.875 8.555 1 98.44 421 ALA A C 1
ATOM 3377 O O . ALA A 1 421 ? -12.141 40.75 9.375 1 98.44 421 ALA A O 1
ATOM 3378 N N . ASN A 1 422 ? -13.617 39.5 8.227 1 98.56 422 ASN A N 1
ATOM 3379 C CA . ASN A 1 422 ? -14.781 40.156 8.797 1 98.56 422 ASN A CA 1
ATOM 3380 C C . ASN A 1 422 ? -14.797 40.062 10.32 1 98.56 422 ASN A C 1
ATOM 3382 O O . ASN A 1 422 ? -15.016 41.062 11.016 1 98.56 422 ASN A O 1
ATOM 3386 N N . ILE A 1 423 ? -14.617 38.906 10.797 1 98.44 423 ILE A N 1
ATOM 3387 C CA . ILE A 1 423 ? -14.797 38.688 12.227 1 98.44 423 ILE A CA 1
ATOM 3388 C C . ILE A 1 423 ? -13.57 39.188 12.984 1 98.44 423 ILE A C 1
ATOM 3390 O O . ILE A 1 423 ? -13.688 39.656 14.117 1 98.44 423 ILE A O 1
ATOM 3394 N N . LEU A 1 424 ? -12.359 39.094 12.422 1 98 424 LEU A N 1
ATOM 3395 C CA . LEU A 1 424 ? -11.141 39.531 13.102 1 98 424 LEU A CA 1
ATOM 3396 C C . LEU A 1 424 ? -11.016 41.062 13.078 1 98 424 LEU A C 1
ATOM 3398 O O . LEU A 1 424 ? -10.336 41.625 13.93 1 98 424 LEU A O 1
ATOM 3402 N N . GLY A 1 425 ? -11.57 41.625 12.055 1 97.44 425 GLY A N 1
ATOM 3403 C CA . GLY A 1 425 ? -11.508 43.094 11.922 1 97.44 425 GLY A CA 1
ATOM 3404 C C . GLY A 1 425 ? -10.164 43.594 11.438 1 97.44 425 GLY A C 1
ATOM 3405 O O . GLY A 1 425 ? -9.82 44.75 11.625 1 97.44 425 GLY A O 1
ATOM 3406 N N . ILE A 1 426 ? -9.352 42.781 10.938 1 97.38 426 ILE A N 1
ATOM 3407 C CA . ILE A 1 426 ? -8.055 43.125 10.375 1 97.38 426 ILE A CA 1
ATOM 3408 C C . ILE A 1 426 ? -7.922 42.562 8.961 1 97.38 426 ILE A C 1
ATOM 3410 O O . ILE A 1 426 ? -8.656 41.656 8.586 1 97.38 426 ILE A O 1
ATOM 3414 N N . PRO A 1 427 ? -7.016 43.062 8.156 1 97.06 427 PRO A N 1
ATOM 3415 C CA . PRO A 1 427 ? -6.812 42.5 6.824 1 97.06 427 PRO A CA 1
ATOM 3416 C C . PRO A 1 427 ? -6.312 41.031 6.867 1 97.06 427 PRO A C 1
ATOM 3418 O O . PRO A 1 427 ? -5.496 40.688 7.723 1 97.06 427 PRO A O 1
ATOM 3421 N N . VAL A 1 428 ? -6.832 40.25 5.984 1 97.81 428 VAL A N 1
ATOM 3422 C CA . VAL A 1 428 ? -6.363 38.906 5.734 1 97.81 428 VAL A CA 1
ATOM 3423 C C . VAL A 1 428 ? -5.699 38.812 4.359 1 97.81 428 VAL A C 1
ATOM 3425 O O . VAL A 1 428 ? -6.285 39.25 3.359 1 97.81 428 VAL A O 1
ATOM 3428 N N . ILE A 1 429 ? -4.469 38.438 4.34 1 96 429 ILE A N 1
ATOM 3429 C CA . ILE A 1 429 ? -3.744 38.25 3.088 1 96 429 ILE A CA 1
ATOM 3430 C C . ILE A 1 429 ? -3.625 36.75 2.768 1 96 429 ILE A C 1
ATOM 3432 O O . ILE A 1 429 ? -3.152 35.969 3.594 1 96 429 ILE A O 1
ATOM 3436 N N . THR A 1 430 ? -4.098 36.406 1.61 1 95.5 430 THR A N 1
ATOM 3437 C CA . THR A 1 430 ? -4.02 35 1.215 1 95.5 430 THR A CA 1
ATOM 3438 C C . THR A 1 430 ? -2.945 34.781 0.148 1 95.5 430 THR A C 1
ATOM 3440 O O . THR A 1 430 ? -2.713 35.688 -0.68 1 95.5 430 THR A O 1
ATOM 3443 N N . GLY A 1 431 ? -2.355 33.625 0.16 1 88.38 431 GLY A N 1
ATOM 3444 C CA . GLY A 1 431 ? -1.28 33.281 -0.76 1 88.38 431 GLY A CA 1
ATOM 3445 C C . GLY A 1 431 ? 0.092 33.312 -0.114 1 88.38 431 GLY A C 1
ATOM 3446 O O . GLY A 1 431 ? 0.296 34.031 0.88 1 88.38 431 GLY A O 1
ATOM 3447 N N . PRO A 1 432 ? 1.063 32.594 -0.619 1 90.69 432 PRO A N 1
ATOM 3448 C CA . PRO A 1 432 ? 0.957 31.734 -1.805 1 90.69 432 PRO A CA 1
ATOM 3449 C C . PRO A 1 432 ? 0.172 30.453 -1.541 1 90.69 432 PRO A C 1
ATOM 3451 O O . PRO A 1 432 ? 0.191 29.922 -0.422 1 90.69 432 PRO A O 1
ATOM 3454 N N . ILE A 1 433 ? -0.485 29.891 -2.484 1 90.12 433 ILE A N 1
ATOM 3455 C CA . ILE A 1 433 ? -1.233 28.641 -2.428 1 90.12 433 ILE A CA 1
ATOM 3456 C C . ILE A 1 433 ? -0.281 27.484 -2.143 1 90.12 433 ILE A C 1
ATOM 3458 O O . ILE A 1 433 ? -0.615 26.562 -1.385 1 90.12 433 ILE A O 1
ATOM 3462 N N . GLU A 1 434 ? 0.953 27.578 -2.609 1 94.06 434 GLU A N 1
ATOM 3463 C CA . GLU A 1 434 ? 1.938 26.516 -2.486 1 94.06 434 GLU A CA 1
ATOM 3464 C C . GLU A 1 434 ? 2.986 26.844 -1.429 1 94.06 434 GLU A C 1
ATOM 3466 O O . GLU A 1 434 ? 4.168 26.547 -1.604 1 94.06 434 GLU A O 1
ATOM 3471 N N . ALA A 1 435 ? 2.555 27.453 -0.393 1 95 435 ALA A N 1
ATOM 3472 C CA . ALA A 1 435 ? 3.48 27.922 0.637 1 95 435 ALA A CA 1
ATOM 3473 C C . ALA A 1 435 ? 4.324 26.766 1.175 1 95 435 ALA A C 1
ATOM 3475 O O . ALA A 1 435 ? 5.52 26.938 1.438 1 95 435 ALA A O 1
ATOM 3476 N N . THR A 1 436 ? 3.738 25.594 1.374 1 96.62 436 THR A N 1
ATOM 3477 C CA . THR A 1 436 ? 4.461 24.438 1.912 1 96.62 436 THR A CA 1
ATOM 3478 C C . THR A 1 436 ? 5.586 24.016 0.969 1 96.62 436 THR A C 1
ATOM 3480 O O . THR A 1 436 ? 6.734 23.875 1.39 1 96.62 436 THR A O 1
ATOM 3483 N N . ALA A 1 437 ? 5.262 23.906 -0.276 1 97.19 437 ALA A N 1
ATOM 3484 C CA . ALA A 1 437 ? 6.262 23.5 -1.267 1 97.19 437 ALA A CA 1
ATOM 3485 C C . ALA A 1 437 ? 7.344 24.578 -1.411 1 97.19 437 ALA A C 1
ATOM 3487 O O . ALA A 1 437 ? 8.523 24.25 -1.532 1 97.19 437 ALA A O 1
ATOM 3488 N N . LEU A 1 438 ? 6.922 25.812 -1.454 1 97.75 438 LEU A N 1
ATOM 3489 C CA . LEU A 1 438 ? 7.875 26.906 -1.566 1 97.75 438 LEU A CA 1
ATOM 3490 C C . LEU A 1 438 ? 8.82 26.938 -0.374 1 97.75 438 LEU A C 1
ATOM 3492 O O . LEU A 1 438 ? 10.031 27.094 -0.541 1 97.75 438 LEU A O 1
ATOM 3496 N N . GLY A 1 439 ? 8.242 26.766 0.82 1 98 439 GLY A N 1
ATOM 3497 C CA . GLY A 1 439 ? 9.07 26.688 2.014 1 98 439 GLY A CA 1
ATOM 3498 C C . GLY A 1 439 ? 10.062 25.547 1.98 1 98 439 GLY A C 1
ATOM 3499 O O . GLY A 1 439 ? 11.227 25.719 2.346 1 98 439 GLY A O 1
ATOM 3500 N N . ASN A 1 440 ? 9.617 24.375 1.57 1 98.69 440 ASN A N 1
ATOM 3501 C CA . ASN A 1 440 ? 10.477 23.203 1.404 1 98.69 440 ASN A CA 1
ATOM 3502 C C . ASN A 1 440 ? 11.641 23.5 0.463 1 98.69 440 ASN A C 1
ATOM 3504 O O . ASN A 1 440 ? 12.805 23.266 0.813 1 98.69 440 ASN A O 1
ATOM 3508 N N . ILE A 1 441 ? 11.383 24.094 -0.68 1 98.62 441 ILE A N 1
ATOM 3509 C CA . ILE A 1 441 ? 12.352 24.359 -1.739 1 98.62 441 ILE A CA 1
ATOM 3510 C C . ILE A 1 441 ? 13.383 25.375 -1.264 1 98.62 441 ILE A C 1
ATOM 3512 O O . ILE A 1 441 ? 14.586 25.203 -1.466 1 98.62 441 ILE A O 1
ATOM 3516 N N . VAL A 1 442 ? 12.961 26.406 -0.591 1 98.25 442 VAL A N 1
ATOM 3517 C CA . VAL A 1 442 ? 13.906 27.469 -0.236 1 98.25 442 VAL A CA 1
ATOM 3518 C C . VAL A 1 442 ? 14.82 26.984 0.891 1 98.25 442 VAL A C 1
ATOM 3520 O O . VAL A 1 442 ? 15.984 27.391 0.968 1 98.25 442 VAL A O 1
ATOM 3523 N N . VAL A 1 443 ? 14.336 26.125 1.811 1 98.62 443 VAL A N 1
ATOM 3524 C CA . VAL A 1 443 ? 15.219 25.562 2.834 1 98.62 443 VAL A CA 1
ATOM 3525 C C . VAL A 1 443 ? 16.312 24.734 2.178 1 98.62 443 VAL A C 1
ATOM 3527 O O . VAL A 1 443 ? 17.484 24.812 2.578 1 98.62 443 VAL A O 1
ATOM 3530 N N . GLN A 1 444 ? 15.945 23.922 1.168 1 98.69 444 GLN A N 1
ATOM 3531 C CA . GLN A 1 444 ? 16.938 23.188 0.396 1 98.69 444 GLN A CA 1
ATOM 3532 C C . GLN A 1 444 ? 17.938 24.141 -0.263 1 98.69 444 GLN A C 1
ATOM 3534 O O . GLN A 1 444 ? 19.141 23.906 -0.221 1 98.69 444 GLN A O 1
ATOM 3539 N N . ALA A 1 445 ? 17.438 25.203 -0.878 1 98.5 445 ALA A N 1
ATOM 3540 C CA . ALA A 1 445 ? 18.25 26.188 -1.591 1 98.5 445 ALA A CA 1
ATOM 3541 C C . ALA A 1 445 ? 19.234 26.859 -0.645 1 98.5 445 ALA A C 1
ATOM 3543 O O . ALA A 1 445 ? 20.375 27.141 -1.018 1 98.5 445 ALA A O 1
ATOM 3544 N N . ILE A 1 446 ? 18.781 27.188 0.553 1 98.25 446 ILE A N 1
ATOM 3545 C CA . ILE A 1 446 ? 19.672 27.781 1.553 1 98.25 446 ILE A CA 1
ATOM 3546 C C . ILE A 1 446 ? 20.766 26.781 1.914 1 98.25 446 ILE A C 1
ATOM 3548 O O . ILE A 1 446 ? 21.953 27.141 1.966 1 98.25 446 ILE A O 1
ATOM 3552 N N . THR A 1 447 ? 20.375 25.516 2.189 1 98.25 447 THR A N 1
ATOM 3553 C CA . THR A 1 447 ? 21.328 24.469 2.562 1 98.25 447 THR A CA 1
ATOM 3554 C C . THR A 1 447 ? 22.391 24.297 1.481 1 98.25 447 THR A C 1
ATOM 3556 O O . THR A 1 447 ? 23.562 24.062 1.788 1 98.25 447 THR A O 1
ATOM 3559 N N . LYS A 1 448 ? 21.969 24.453 0.243 1 97.69 448 LYS A N 1
ATOM 3560 C CA . LYS A 1 448 ? 22.859 24.25 -0.894 1 97.69 448 LYS A CA 1
ATOM 3561 C C . LYS A 1 448 ? 23.578 25.547 -1.267 1 97.69 448 LYS A C 1
ATOM 3563 O O . LYS A 1 448 ? 24.375 25.562 -2.215 1 97.69 448 LYS A O 1
ATOM 3568 N N . GLY A 1 449 ? 23.312 26.594 -0.646 1 97.19 449 GLY A N 1
ATOM 3569 C CA . GLY A 1 449 ? 24.031 27.844 -0.821 1 97.19 449 GLY A CA 1
ATOM 3570 C C . GLY A 1 449 ? 23.484 28.703 -1.943 1 97.19 449 GLY A C 1
ATOM 3571 O O . GLY A 1 449 ? 24.109 29.672 -2.355 1 97.19 449 GLY A O 1
ATOM 3572 N N . ALA A 1 450 ? 22.328 28.391 -2.439 1 97.25 450 ALA A N 1
ATOM 3573 C CA . ALA A 1 450 ? 21.719 29.156 -3.523 1 97.25 450 ALA A CA 1
ATOM 3574 C C . ALA A 1 450 ? 21.016 30.391 -2.988 1 97.25 450 ALA A C 1
ATOM 3576 O O . ALA A 1 450 ? 20.859 31.391 -3.705 1 97.25 450 ALA A O 1
ATOM 3577 N N . ILE A 1 451 ? 20.516 30.328 -1.8 1 97.38 451 ILE A N 1
ATOM 3578 C CA . ILE A 1 451 ? 19.891 31.438 -1.08 1 97.38 451 ILE A CA 1
ATOM 3579 C C . ILE A 1 451 ? 20.625 31.656 0.242 1 97.38 451 ILE A C 1
ATOM 3581 O O . ILE A 1 451 ? 21.031 30.703 0.904 1 97.38 451 ILE A O 1
ATOM 3585 N N . LYS A 1 452 ? 20.719 32.812 0.631 1 96.56 452 LYS A N 1
ATOM 3586 C CA . LYS A 1 452 ? 21.578 33.156 1.769 1 96.56 452 LYS A CA 1
ATOM 3587 C C . LYS A 1 452 ? 20.906 32.781 3.088 1 96.56 452 LYS A C 1
ATOM 3589 O O . LYS A 1 452 ? 21.562 32.219 3.969 1 96.56 452 LYS A O 1
ATOM 3594 N N . ASP A 1 453 ? 19.75 33.25 3.279 1 94.81 453 ASP A N 1
ATOM 3595 C CA . ASP A 1 453 ? 19.047 33 4.535 1 94.81 453 ASP A CA 1
ATOM 3596 C C . ASP A 1 453 ? 17.531 33.125 4.348 1 94.81 453 ASP A C 1
ATOM 3598 O O . ASP A 1 453 ? 17.062 33.281 3.225 1 94.81 453 ASP A O 1
ATOM 3602 N N . VAL A 1 454 ? 16.828 32.969 5.414 1 93.5 454 VAL A N 1
ATOM 3603 C CA . VAL A 1 454 ? 15.375 32.906 5.379 1 93.5 454 VAL A CA 1
ATOM 3604 C C . VAL A 1 454 ? 14.812 34.281 4.988 1 93.5 454 VAL A C 1
ATOM 3606 O O . VAL A 1 454 ? 13.766 34.344 4.336 1 93.5 454 VAL A O 1
ATOM 3609 N N . VAL A 1 455 ? 15.438 35.312 5.285 1 92.38 455 VAL A N 1
ATOM 3610 C CA . VAL A 1 455 ? 14.984 36.656 4.93 1 92.38 455 VAL A CA 1
ATOM 3611 C C . VAL A 1 455 ? 14.977 36.812 3.412 1 92.38 455 VAL A C 1
ATOM 3613 O O . VAL A 1 455 ? 13.992 37.281 2.836 1 92.38 455 VAL A O 1
ATOM 3616 N N . GLU A 1 456 ? 16.109 36.5 2.846 1 94.94 456 GLU A N 1
ATOM 3617 C CA . GLU A 1 456 ? 16.188 36.531 1.388 1 94.94 456 GLU A CA 1
ATOM 3618 C C . GLU A 1 456 ? 15.164 35.594 0.756 1 94.94 456 GLU A C 1
ATOM 3620 O O . GLU A 1 456 ? 14.555 35.906 -0.265 1 94.94 456 GLU A O 1
ATOM 3625 N N . ALA A 1 457 ? 15.008 34.438 1.341 1 95.38 457 ALA A N 1
ATOM 3626 C CA . ALA A 1 457 ? 14.055 33.469 0.836 1 95.38 457 ALA A CA 1
ATOM 3627 C C . ALA A 1 457 ? 12.641 34.031 0.795 1 95.38 457 ALA A C 1
ATOM 3629 O O . ALA A 1 457 ? 11.938 33.875 -0.208 1 95.38 457 ALA A O 1
ATOM 3630 N N . ARG A 1 458 ? 12.18 34.625 1.85 1 93.25 458 ARG A N 1
ATOM 3631 C CA . ARG A 1 458 ? 10.836 35.188 1.937 1 93.25 458 ARG A CA 1
ATOM 3632 C C . ARG A 1 458 ? 10.648 36.312 0.929 1 93.25 458 ARG A C 1
ATOM 3634 O O . ARG A 1 458 ? 9.555 36.5 0.383 1 93.25 458 ARG A O 1
ATOM 3641 N N . LYS A 1 459 ? 11.664 37.094 0.706 1 94.06 459 LYS A N 1
ATOM 3642 C CA . LYS A 1 459 ? 11.609 38.125 -0.326 1 94.06 459 LYS A CA 1
ATOM 3643 C C . LYS A 1 459 ? 11.406 37.5 -1.708 1 94.06 459 LYS A C 1
ATOM 3645 O O . LYS A 1 459 ? 10.578 37.969 -2.49 1 94.06 459 LYS A O 1
ATOM 3650 N N . ILE A 1 460 ? 12.188 36.5 -1.99 1 95.62 460 ILE A N 1
ATOM 3651 C CA . ILE A 1 460 ? 12.078 35.812 -3.271 1 95.62 460 ILE A CA 1
ATOM 3652 C C . ILE A 1 460 ? 10.664 35.25 -3.443 1 95.62 460 ILE A C 1
ATOM 3654 O O . ILE A 1 460 ? 10.07 35.375 -4.512 1 95.62 460 ILE A O 1
ATOM 3658 N N . ILE A 1 461 ? 10.102 34.625 -2.398 1 95.62 461 ILE A N 1
ATOM 3659 C CA . ILE A 1 461 ? 8.766 34.062 -2.449 1 95.62 461 ILE A CA 1
ATOM 3660 C C . ILE A 1 461 ? 7.738 35.156 -2.701 1 95.62 461 ILE A C 1
ATOM 3662 O O . ILE A 1 461 ? 6.855 35 -3.551 1 95.62 461 ILE A O 1
ATOM 3666 N N . ARG A 1 462 ? 7.906 36.219 -2.021 1 92.31 462 ARG A N 1
ATOM 3667 C CA . ARG A 1 462 ? 6.988 37.344 -2.174 1 92.31 462 ARG A CA 1
ATOM 3668 C C . ARG A 1 462 ? 7.008 37.875 -3.604 1 92.31 462 ARG A C 1
ATOM 3670 O O . ARG A 1 462 ? 5.953 38.156 -4.184 1 92.31 462 ARG A O 1
ATOM 3677 N N . ASP A 1 463 ? 8.164 38 -4.125 1 93.38 463 ASP A N 1
ATOM 3678 C CA . ASP A 1 463 ? 8.344 38.562 -5.453 1 93.38 463 ASP A CA 1
ATOM 3679 C C . ASP A 1 463 ? 7.898 37.594 -6.543 1 93.38 463 ASP A C 1
ATOM 3681 O O . ASP A 1 463 ? 7.695 38 -7.691 1 93.38 463 ASP A O 1
ATOM 3685 N N . SER A 1 464 ? 7.711 36.344 -6.129 1 93.88 464 SER A N 1
ATOM 3686 C CA . SER A 1 464 ? 7.414 35.344 -7.121 1 93.88 464 SER A CA 1
ATOM 3687 C C . SER A 1 464 ? 5.973 34.844 -7 1 93.88 464 SER A C 1
ATOM 3689 O O . SER A 1 464 ? 5.57 33.906 -7.684 1 93.88 464 SER A O 1
ATOM 3691 N N . SER A 1 465 ? 5.207 35.344 -6.078 1 91 465 SER A N 1
ATOM 3692 C CA . SER A 1 465 ? 3.883 34.812 -5.793 1 91 465 SER A CA 1
ATOM 3693 C C . SER A 1 465 ? 2.803 35.875 -5.918 1 91 465 SER A C 1
ATOM 3695 O O . SER A 1 465 ? 3.08 37.062 -5.77 1 91 465 SER A O 1
ATOM 3697 N N . GLU A 1 466 ? 1.631 35.375 -6.258 1 88.12 466 GLU A N 1
ATOM 3698 C CA . GLU A 1 466 ? 0.449 36.219 -6.254 1 88.12 466 GLU A CA 1
ATOM 3699 C C . GLU A 1 466 ? -0.285 36.156 -4.918 1 88.12 466 GLU A C 1
ATOM 3701 O O . GLU A 1 466 ? -0.494 35.062 -4.383 1 88.12 466 GLU A O 1
ATOM 3706 N N . MET A 1 467 ? -0.612 37.312 -4.387 1 91.5 467 MET A N 1
ATOM 3707 C CA . MET A 1 467 ? -1.338 37.375 -3.121 1 91.5 467 MET A CA 1
ATOM 3708 C C . MET A 1 467 ? -2.637 38.156 -3.285 1 91.5 467 MET A C 1
ATOM 3710 O O . MET A 1 467 ? -2.775 38.938 -4.219 1 91.5 467 MET A O 1
ATOM 3714 N N . LYS A 1 468 ? -3.611 37.844 -2.434 1 94.88 468 LYS A N 1
ATOM 3715 C CA . LYS A 1 468 ? -4.887 38.562 -2.385 1 94.88 468 LYS A CA 1
ATOM 3716 C C . LYS A 1 468 ? -5.16 39.094 -0.985 1 94.88 468 LYS A C 1
ATOM 3718 O O . LYS A 1 468 ? -4.898 38.438 0.01 1 94.88 468 LYS A O 1
ATOM 3723 N N . VAL A 1 469 ? -5.715 40.312 -0.948 1 96.56 469 VAL A N 1
ATOM 3724 C CA . VAL A 1 469 ? -6.016 40.938 0.335 1 96.56 469 VAL A CA 1
ATOM 3725 C C . VAL A 1 469 ? -7.527 41 0.532 1 96.56 469 VAL A C 1
ATOM 3727 O O . VAL A 1 469 ? -8.258 41.438 -0.37 1 96.56 469 VAL A O 1
ATOM 3730 N N . TYR A 1 470 ? -8.008 40.594 1.647 1 97.88 470 TYR A N 1
ATOM 3731 C CA . TYR A 1 470 ? -9.391 40.688 2.08 1 97.88 470 TYR A CA 1
ATOM 3732 C C . TYR A 1 470 ? -9.531 41.719 3.213 1 97.88 470 TYR A C 1
ATOM 3734 O O . TYR A 1 470 ? -8.945 41.531 4.285 1 97.88 470 TYR A O 1
ATOM 3742 N N . GLN A 1 471 ? -10.336 42.719 2.941 1 98.25 471 GLN A N 1
ATOM 3743 C CA . GLN A 1 471 ? -10.586 43.719 3.969 1 98.25 471 GLN A CA 1
ATOM 3744 C C . GLN A 1 471 ? -11.836 43.375 4.773 1 98.25 471 GLN A C 1
ATOM 3746 O O . GLN A 1 471 ? -12.805 42.844 4.23 1 98.25 471 GLN A O 1
ATOM 3751 N N . PRO A 1 472 ? -11.82 43.75 6.078 1 98.25 472 PRO A N 1
ATOM 3752 C CA . PRO A 1 472 ? -13 43.469 6.898 1 98.25 472 PRO A CA 1
ATOM 3753 C C . PRO A 1 472 ? -14.266 44.125 6.344 1 98.25 472 PRO A C 1
ATOM 3755 O O . PRO A 1 472 ? -14.219 45.25 5.871 1 98.25 472 PRO A O 1
ATOM 3758 N N . GLN A 1 473 ? -15.297 43.344 6.363 1 97.5 473 GLN A N 1
ATOM 3759 C CA . GLN A 1 473 ? -16.625 43.812 5.984 1 97.5 473 GLN A CA 1
ATOM 3760 C C . GLN A 1 473 ? -17.656 43.469 7.047 1 97.5 473 GLN A C 1
ATOM 3762 O O . GLN A 1 473 ? -17.594 42.375 7.645 1 97.5 473 GLN A O 1
ATOM 3767 N N . ASN A 1 474 ? -18.578 44.375 7.352 1 95.81 474 ASN A N 1
ATOM 3768 C CA . ASN A 1 474 ? -19.703 44.125 8.25 1 95.81 474 ASN A CA 1
ATOM 3769 C C . ASN A 1 474 ? -19.234 43.531 9.578 1 95.81 474 ASN A C 1
ATOM 3771 O O . ASN A 1 474 ? -19.812 42.562 10.078 1 95.81 474 ASN A O 1
ATOM 3775 N N . THR A 1 475 ? -18.172 44.031 10.102 1 95.94 475 THR A N 1
ATOM 3776 C CA . THR A 1 475 ? -17.531 43.531 11.297 1 95.94 475 THR A CA 1
ATOM 3777 C C . THR A 1 475 ? -18.484 43.531 12.484 1 95.94 475 THR A C 1
ATOM 3779 O O . THR A 1 475 ? -18.5 42.594 13.297 1 95.94 475 THR A O 1
ATOM 3782 N N . GLU A 1 476 ? -19.328 44.531 12.609 1 95.62 476 GLU A N 1
ATOM 3783 C CA . GLU A 1 476 ? -20.25 44.656 13.727 1 95.62 476 GLU A CA 1
ATOM 3784 C C . GLU A 1 476 ? -21.25 43.5 13.766 1 95.62 476 GLU A C 1
ATOM 3786 O O . GLU A 1 476 ? -21.547 42.969 14.828 1 95.62 476 GLU A O 1
ATOM 3791 N N . GLU A 1 477 ? -21.719 43.219 12.672 1 96.81 477 GLU A N 1
ATOM 3792 C CA . GLU A 1 477 ? -22.641 42.094 12.578 1 96.81 477 GLU A CA 1
ATOM 3793 C C . GLU A 1 477 ? -21.969 40.781 12.984 1 96.81 477 GLU A C 1
ATOM 3795 O O . GLU A 1 477 ? -22.578 39.969 13.68 1 96.81 477 GLU A O 1
ATOM 3800 N N . TRP A 1 478 ? -20.766 40.562 12.523 1 97.88 478 TRP A N 1
ATOM 3801 C CA . TRP A 1 478 ? -20.016 39.375 12.859 1 97.88 478 TRP A CA 1
ATOM 3802 C C . TRP A 1 478 ? -19.75 39.281 14.359 1 97.88 478 TRP A C 1
ATOM 3804 O O . TRP A 1 478 ? -19.906 38.219 14.969 1 97.88 478 TRP A O 1
ATOM 3814 N N . ILE A 1 479 ? -19.453 40.375 14.953 1 96.56 479 ILE A N 1
ATOM 3815 C CA . ILE A 1 479 ? -19.172 40.406 16.375 1 96.56 479 ILE A CA 1
ATOM 3816 C C . ILE A 1 479 ? -20.438 40.094 17.172 1 96.56 479 ILE A C 1
ATOM 3818 O O . ILE A 1 479 ? -20.391 39.375 18.172 1 96.56 479 ILE A O 1
ATOM 3822 N N . ARG A 1 480 ? -21.547 40.625 16.719 1 96.31 480 ARG A N 1
ATOM 3823 C CA . ARG A 1 480 ? -22.812 40.344 17.375 1 96.31 480 ARG A CA 1
ATOM 3824 C C . ARG A 1 480 ? -23.125 38.844 17.344 1 96.31 480 ARG A C 1
ATOM 3826 O O . ARG A 1 480 ? -23.578 38.281 18.344 1 96.31 480 ARG A O 1
ATOM 3833 N N . ASN A 1 481 ? -22.891 38.281 16.297 1 97.31 481 ASN A N 1
ATOM 3834 C CA . ASN A 1 481 ? -23.219 36.844 16.141 1 97.31 481 ASN A CA 1
ATOM 3835 C C . ASN A 1 481 ? -22.141 35.969 16.766 1 97.31 481 ASN A C 1
ATOM 3837 O O . ASN A 1 481 ? -22.391 34.781 17.031 1 97.31 481 ASN A O 1
ATOM 3841 N N . TYR A 1 482 ? -20.969 36.531 16.953 1 97.56 482 TYR A N 1
ATOM 3842 C CA . TYR A 1 482 ? -19.922 35.812 17.656 1 97.56 482 TYR A CA 1
ATOM 3843 C C . TYR A 1 482 ? -20.344 35.5 19.094 1 97.56 482 TYR A C 1
ATOM 3845 O O . TYR A 1 482 ? -20 34.438 19.609 1 97.56 482 TYR A O 1
ATOM 3853 N N . GLU A 1 483 ? -21.094 36.312 19.672 1 95.62 483 GLU A N 1
ATOM 3854 C CA . GLU A 1 483 ? -21.594 36.062 21.031 1 95.62 483 GLU A CA 1
ATOM 3855 C C . GLU A 1 483 ? -22.562 34.906 21.047 1 95.62 483 GLU A C 1
ATOM 3857 O O . GLU A 1 483 ? -22.578 34.094 22 1 95.62 483 GLU A O 1
ATOM 3862 N N . LYS A 1 484 ? -23.344 34.812 20.031 1 95 484 LYS A N 1
ATOM 3863 C CA . LYS A 1 484 ? -24.234 33.656 19.922 1 95 484 LYS A CA 1
ATOM 3864 C C . LYS A 1 484 ? -23.453 32.375 19.766 1 95 484 LYS A C 1
ATOM 3866 O O . LYS A 1 484 ? -23.812 31.344 20.359 1 95 484 LYS A O 1
ATOM 3871 N N . TYR A 1 485 ? -22.484 32.406 18.906 1 97.19 485 TYR A N 1
ATOM 3872 C CA . TYR A 1 485 ? -21.594 31.266 18.719 1 97.19 485 TYR A CA 1
ATOM 3873 C C . TYR A 1 485 ? -20.984 30.812 20.031 1 97.19 485 TYR A C 1
ATOM 3875 O O . TYR A 1 485 ? -20.953 29.625 20.344 1 97.19 485 TYR A O 1
ATOM 3883 N N . LYS A 1 486 ? -20.484 31.719 20.844 1 96.38 486 LYS A N 1
ATOM 3884 C CA . LYS A 1 486 ? -19.859 31.406 22.125 1 96.38 486 LYS A CA 1
ATOM 3885 C C . LYS A 1 486 ? -20.859 30.766 23.078 1 96.38 486 LYS A C 1
ATOM 3887 O O . LYS A 1 486 ? -20.516 29.828 23.812 1 96.38 486 LYS A O 1
ATOM 3892 N N . GLU A 1 487 ? -22.062 31.25 23.047 1 93.94 487 GLU A N 1
ATOM 3893 C CA . GLU A 1 487 ? -23.109 30.703 23.906 1 93.94 487 GLU A CA 1
ATOM 3894 C C . GLU A 1 487 ? -23.391 29.234 23.562 1 93.94 487 GLU A C 1
ATOM 3896 O O . GLU A 1 487 ? -23.625 28.422 24.469 1 93.94 487 GLU A O 1
ATOM 3901 N N . VAL A 1 488 ? -23.328 28.938 22.328 1 94.12 488 VAL A N 1
ATOM 3902 C CA . VAL A 1 488 ? -23.625 27.594 21.859 1 94.12 488 VAL A CA 1
ATOM 3903 C C . VAL A 1 488 ? -22.453 26.672 22.141 1 94.12 488 VAL A C 1
ATOM 3905 O O . VAL A 1 488 ? -22.641 25.516 22.531 1 94.12 488 VAL A O 1
ATOM 3908 N N . THR A 1 489 ? -21.203 27.141 21.969 1 92.88 489 THR A N 1
ATOM 3909 C CA . THR A 1 489 ? -20.047 26.266 21.938 1 92.88 489 THR A CA 1
ATOM 3910 C C . THR A 1 489 ? -19.406 26.172 23.328 1 92.88 489 THR A C 1
ATOM 3912 O O . THR A 1 489 ? -18.656 25.234 23.594 1 92.88 489 THR A O 1
ATOM 3915 N N . GLU A 1 490 ? -19.484 27.156 24.078 1 83.69 490 GLU A N 1
ATOM 3916 C CA . GLU A 1 490 ? -18.906 27.156 25.422 1 83.69 490 GLU A CA 1
ATOM 3917 C C . GLU A 1 490 ? -19.859 26.547 26.438 1 83.69 490 GLU A C 1
ATOM 3919 O O . GLU A 1 490 ? -19.453 26.219 27.562 1 83.69 490 GLU A O 1
ATOM 3924 N N . LYS A 1 491 ? -21.156 26.422 26.094 1 62.25 491 LYS A N 1
ATOM 3925 C CA . LYS A 1 491 ? -22.109 25.812 27.031 1 62.25 491 LYS A CA 1
ATOM 3926 C C . LYS A 1 491 ? -21.797 24.328 27.219 1 62.25 491 LYS A C 1
ATOM 3928 O O . LYS A 1 491 ? -21.609 23.594 26.25 1 62.25 491 LYS A O 1
ATOM 3933 N N . LYS A 1 492 ? -21.109 24 28.141 1 53.66 492 LYS A N 1
ATOM 3934 C CA . LYS A 1 492 ? -20.891 22.656 28.625 1 53.66 492 LYS A CA 1
ATOM 3935 C C . LYS A 1 492 ? -22.203 21.859 28.656 1 53.66 492 LYS A C 1
ATOM 3937 O O . LYS A 1 492 ? -23.156 22.266 29.328 1 53.66 492 LYS A O 1
ATOM 3942 N N . ASN A 1 493 ? -22.734 21.438 27.484 1 36.69 493 ASN A N 1
ATOM 3943 C CA . ASN A 1 493 ? -23.719 20.422 27.828 1 36.69 493 ASN A CA 1
ATOM 3944 C C . ASN A 1 493 ? -23.125 19.344 28.734 1 36.69 493 ASN A C 1
ATOM 3946 O O . ASN A 1 493 ? -22.016 18.875 28.5 1 36.69 493 ASN A O 1
ATOM 3950 N N . MET B 1 1 ? -35.531 -19.906 -14.195 1 51.94 1 MET B N 1
ATOM 3951 C CA . MET B 1 1 ? -34.906 -20 -12.875 1 51.94 1 MET B CA 1
ATOM 3952 C C . MET B 1 1 ? -34.125 -18.734 -12.555 1 51.94 1 MET B C 1
ATOM 3954 O O . MET B 1 1 ? -33.625 -18.062 -13.453 1 51.94 1 MET B O 1
ATOM 3958 N N . GLU B 1 2 ? -34.125 -18.109 -11.375 1 74.56 2 GLU B N 1
ATOM 3959 C CA . GLU B 1 2 ? -33.5 -16.844 -10.969 1 74.56 2 GLU B CA 1
ATOM 3960 C C . GLU B 1 2 ? -32 -16.891 -11.148 1 74.56 2 GLU B C 1
ATOM 3962 O O . GLU B 1 2 ? -31.375 -17.938 -10.992 1 74.56 2 GLU B O 1
ATOM 3967 N N . ASP B 1 3 ? -31.359 -15.906 -11.781 1 91.88 3 ASP B N 1
ATOM 3968 C CA . ASP B 1 3 ? -29.922 -15.773 -11.984 1 91.88 3 ASP B CA 1
ATOM 3969 C C . ASP B 1 3 ? -29.172 -15.797 -10.656 1 91.88 3 ASP B C 1
ATOM 3971 O O . ASP B 1 3 ? -29.656 -15.266 -9.656 1 91.88 3 ASP B O 1
ATOM 3975 N N . ARG B 1 4 ? -28.219 -16.734 -10.555 1 97.06 4 ARG B N 1
ATOM 3976 C CA . ARG B 1 4 ? -27.344 -16.766 -9.383 1 97.06 4 ARG B CA 1
ATOM 3977 C C . ARG B 1 4 ? -26 -16.125 -9.688 1 97.06 4 ARG B C 1
ATOM 3979 O O . ARG B 1 4 ? -25.453 -16.297 -10.773 1 97.06 4 ARG B O 1
ATOM 3986 N N . LYS B 1 5 ? -25.469 -15.305 -8.75 1 98.12 5 LYS B N 1
ATOM 3987 C CA . LYS B 1 5 ? -24.281 -14.516 -9.016 1 98.12 5 LYS B CA 1
ATOM 3988 C C . LYS B 1 5 ? -23.219 -14.766 -7.949 1 98.12 5 LYS B C 1
ATOM 3990 O O . LYS B 1 5 ? -23.531 -14.867 -6.762 1 98.12 5 LYS B O 1
ATOM 3995 N N . PHE B 1 6 ? -22 -14.883 -8.375 1 98.75 6 PHE B N 1
ATOM 3996 C CA . PHE B 1 6 ? -20.828 -15.117 -7.543 1 98.75 6 PHE B CA 1
ATOM 3997 C C . PHE B 1 6 ? -19.688 -14.18 -7.941 1 98.75 6 PHE B C 1
ATOM 3999 O O . PHE B 1 6 ? -19.594 -13.766 -9.102 1 98.75 6 PHE B O 1
ATOM 4006 N N . LEU B 1 7 ? -18.859 -13.844 -6.988 1 98.81 7 LEU B N 1
ATOM 4007 C CA . LEU B 1 7 ? -17.797 -12.875 -7.25 1 98.81 7 LEU B CA 1
ATOM 4008 C C . LEU B 1 7 ? -16.422 -13.516 -7.07 1 98.81 7 LEU B C 1
ATOM 4010 O O . LEU B 1 7 ? -16.109 -14.039 -6 1 98.81 7 LEU B O 1
ATOM 4014 N N . ALA B 1 8 ? -15.594 -13.484 -8.086 1 98.88 8 ALA B N 1
ATOM 4015 C CA . ALA B 1 8 ? -14.219 -13.969 -8.039 1 98.88 8 ALA B CA 1
ATOM 4016 C C . ALA B 1 8 ? -13.227 -12.812 -7.961 1 98.88 8 ALA B C 1
ATOM 4018 O O . ALA B 1 8 ? -13.305 -11.875 -8.75 1 98.88 8 ALA B O 1
ATOM 4019 N N . ILE B 1 9 ? -12.383 -12.828 -7.02 1 98.81 9 ILE B N 1
ATOM 4020 C CA . ILE B 1 9 ? -11.211 -11.953 -6.941 1 98.81 9 ILE B CA 1
ATOM 4021 C C . ILE B 1 9 ? -9.961 -12.734 -7.34 1 98.81 9 ILE B C 1
ATOM 4023 O O . ILE B 1 9 ? -9.477 -13.57 -6.574 1 98.81 9 ILE B O 1
ATOM 4027 N N . ASP B 1 10 ? -9.492 -12.469 -8.516 1 97.94 10 ASP B N 1
ATOM 4028 C CA . ASP B 1 10 ? -8.352 -13.156 -9.109 1 97.94 10 ASP B CA 1
ATOM 4029 C C . ASP B 1 10 ? -7.102 -12.273 -9.062 1 97.94 10 ASP B C 1
ATOM 4031 O O . ASP B 1 10 ? -6.988 -11.305 -9.82 1 97.94 10 ASP B O 1
ATOM 4035 N N . LEU B 1 11 ? -6.152 -12.656 -8.156 1 97.38 11 LEU B N 1
ATOM 4036 C CA . LEU B 1 11 ? -4.953 -11.852 -7.957 1 97.38 11 LEU B CA 1
ATOM 4037 C C . LEU B 1 11 ? -3.727 -12.539 -8.547 1 97.38 11 LEU B C 1
ATOM 4039 O O . LEU B 1 11 ? -3.287 -13.57 -8.039 1 97.38 11 LEU B O 1
ATOM 4043 N N . GLY B 1 12 ? -3.193 -11.977 -9.562 1 92.75 12 GLY B N 1
ATOM 4044 C CA . GLY B 1 12 ? -1.935 -12.438 -10.125 1 92.75 12 GLY B CA 1
ATOM 4045 C C . GLY B 1 12 ? -0.744 -11.602 -9.688 1 92.75 12 GLY B C 1
ATOM 4046 O O . GLY B 1 12 ? -0.897 -10.633 -8.945 1 92.75 12 GLY B O 1
ATOM 4047 N N . ALA B 1 13 ? 0.41 -11.984 -10.188 1 86.38 13 ALA B N 1
ATOM 4048 C CA . ALA B 1 13 ? 1.644 -11.305 -9.805 1 86.38 13 ALA B CA 1
ATOM 4049 C C . ALA B 1 13 ? 1.763 -9.953 -10.5 1 86.38 13 ALA B C 1
ATOM 4051 O O . ALA B 1 13 ? 2.531 -9.094 -10.07 1 86.38 13 ALA B O 1
ATOM 4052 N N . GLU B 1 14 ? 0.946 -9.727 -11.539 1 87.56 14 GLU B N 1
ATOM 4053 C CA . GLU B 1 14 ? 1.087 -8.477 -12.266 1 87.56 14 GLU B CA 1
ATOM 4054 C C . GLU B 1 14 ? -0.203 -7.66 -12.219 1 87.56 14 GLU B C 1
ATOM 4056 O O . GLU B 1 14 ? -0.189 -6.449 -12.461 1 87.56 14 GLU B O 1
ATOM 4061 N N . SER B 1 15 ? -1.269 -8.359 -12.055 1 92.12 15 SER B N 1
ATOM 4062 C CA . SER B 1 15 ? -2.547 -7.656 -12.047 1 92.12 15 SER B CA 1
ATOM 4063 C C . SER B 1 15 ? -3.562 -8.375 -11.156 1 92.12 15 SER B C 1
ATOM 4065 O O . SER B 1 15 ? -3.367 -9.531 -10.797 1 92.12 15 SER B O 1
ATOM 4067 N N . GLY B 1 16 ? -4.547 -7.684 -10.742 1 96.31 16 GLY B N 1
ATOM 4068 C CA . GLY B 1 16 ? -5.707 -8.219 -10.047 1 96.31 16 GLY B CA 1
ATOM 4069 C C . GLY B 1 16 ? -7.02 -7.859 -10.719 1 96.31 16 GLY B C 1
ATOM 4070 O O . GLY B 1 16 ? -7.129 -6.812 -11.359 1 96.31 16 GLY B O 1
ATOM 4071 N N . ARG B 1 17 ? -7.961 -8.75 -10.617 1 97.69 17 ARG B N 1
ATOM 4072 C CA . ARG B 1 17 ? -9.266 -8.531 -11.227 1 97.69 17 ARG B CA 1
ATOM 4073 C C . ARG B 1 17 ? -10.391 -8.953 -10.289 1 97.69 17 ARG B C 1
ATOM 4075 O O . ARG B 1 17 ? -10.227 -9.875 -9.492 1 97.69 17 ARG B O 1
ATOM 4082 N N . VAL B 1 18 ? -11.453 -8.234 -10.359 1 98.62 18 VAL B N 1
ATOM 4083 C CA . VAL B 1 18 ? -12.711 -8.578 -9.711 1 98.62 18 VAL B CA 1
ATOM 4084 C C . VAL B 1 18 ? -13.758 -8.93 -10.766 1 98.62 18 VAL B C 1
ATOM 4086 O O . VAL B 1 18 ? -14.086 -8.102 -11.625 1 98.62 18 VAL B O 1
ATOM 4089 N N . ILE B 1 19 ? -14.281 -10.148 -10.719 1 98.69 19 ILE B N 1
ATOM 4090 C CA . ILE B 1 19 ? -15.102 -10.68 -11.797 1 98.69 19 ILE B CA 1
ATOM 4091 C C . ILE B 1 19 ? -16.406 -11.234 -11.234 1 98.69 19 ILE B C 1
ATOM 4093 O O . ILE B 1 19 ? -16.391 -12.055 -10.312 1 98.69 19 ILE B O 1
ATOM 4097 N N . VAL B 1 20 ? -17.5 -10.852 -11.82 1 98.69 20 VAL B N 1
ATOM 4098 C CA . VAL B 1 20 ? -18.812 -11.398 -11.453 1 98.69 20 VAL B CA 1
ATOM 4099 C C . VAL B 1 20 ? -19.172 -12.547 -12.391 1 98.69 20 VAL B C 1
ATOM 4101 O O . VAL B 1 20 ? -19.109 -12.398 -13.617 1 98.69 20 VAL B O 1
ATOM 4104 N N . GLY B 1 21 ? -19.453 -13.68 -11.836 1 98.44 21 GLY B N 1
ATOM 4105 C CA . GLY B 1 21 ? -20.016 -14.797 -12.586 1 98.44 21 GLY B CA 1
ATOM 4106 C C . GLY B 1 21 ? -21.531 -14.914 -12.445 1 98.44 21 GLY B C 1
ATOM 4107 O O . GLY B 1 21 ? -22.062 -14.875 -11.328 1 98.44 21 GLY B O 1
ATOM 4108 N N . ILE B 1 22 ? -22.188 -15.023 -13.57 1 98.12 22 ILE B N 1
ATOM 4109 C CA . ILE B 1 22 ? -23.641 -15.117 -13.594 1 98.12 22 ILE B CA 1
ATOM 4110 C C . ILE B 1 22 ? -24.062 -16.469 -14.172 1 98.12 22 ILE B C 1
ATOM 4112 O O . ILE B 1 22 ? -23.75 -16.781 -15.32 1 98.12 22 ILE B O 1
ATOM 4116 N N . LEU B 1 23 ? -24.656 -17.266 -13.359 1 97.75 23 LEU B N 1
ATOM 4117 C CA . LEU B 1 23 ? -25.188 -18.562 -13.758 1 97.75 23 LEU B CA 1
ATOM 4118 C C . LEU B 1 23 ? -26.688 -18.469 -14.062 1 97.75 23 LEU B C 1
ATOM 4120 O O . LEU B 1 23 ? -27.484 -18.172 -13.172 1 97.75 23 LEU B O 1
ATOM 4124 N N . LYS B 1 24 ? -27.031 -18.656 -15.32 1 95.5 24 LYS B N 1
ATOM 4125 C CA . LYS B 1 24 ? -28.422 -18.578 -15.773 1 95.5 24 LYS B CA 1
ATOM 4126 C C . LYS B 1 24 ? -28.719 -19.672 -16.797 1 95.5 24 LYS B C 1
ATOM 4128 O O . LYS B 1 24 ? -28.031 -19.781 -17.812 1 95.5 24 LYS B O 1
ATOM 4133 N N . ASP B 1 25 ? -29.75 -20.438 -16.594 1 92.44 25 ASP B N 1
ATOM 4134 C CA . ASP B 1 25 ? -30.25 -21.453 -17.531 1 92.44 25 ASP B CA 1
ATOM 4135 C C . ASP B 1 25 ? -29.125 -22.375 -18 1 92.44 25 ASP B C 1
ATOM 4137 O O . ASP B 1 25 ? -28.969 -22.625 -19.188 1 92.44 25 ASP B O 1
ATOM 4141 N N . GLY B 1 26 ? -28.266 -22.703 -17.094 1 90 26 GLY B N 1
ATOM 4142 C CA . GLY B 1 26 ? -27.203 -23.656 -17.375 1 90 26 GLY B CA 1
ATOM 4143 C C . GLY B 1 26 ? -26.031 -23.031 -18.109 1 90 26 GLY B C 1
ATOM 4144 O O . GLY B 1 26 ? -25.109 -23.75 -18.531 1 90 26 GLY B O 1
ATOM 4145 N N . LYS B 1 27 ? -26 -21.766 -18.203 1 95.19 27 LYS B N 1
ATOM 4146 C CA . LYS B 1 27 ? -24.906 -21.047 -18.844 1 95.19 27 LYS B CA 1
ATOM 4147 C C . LYS B 1 27 ? -24.219 -20.109 -17.844 1 95.19 27 LYS B C 1
ATOM 4149 O O . LYS B 1 27 ? -24.875 -19.5 -17 1 95.19 27 LYS B O 1
ATOM 4154 N N . LEU B 1 28 ? -22.922 -20.062 -18 1 96.62 28 LEU B N 1
ATOM 4155 C CA . LEU B 1 28 ? -22.125 -19.188 -17.141 1 96.62 28 LEU B CA 1
ATOM 4156 C C . LEU B 1 28 ? -21.5 -18.047 -17.938 1 96.62 28 LEU B C 1
ATOM 4158 O O . LEU B 1 28 ? -20.797 -18.281 -18.922 1 96.62 28 LEU B O 1
ATOM 4162 N N . THR B 1 29 ? -21.859 -16.859 -17.609 1 96.75 29 THR B N 1
ATOM 4163 C CA . THR B 1 29 ? -21.25 -15.664 -18.172 1 96.75 29 THR B CA 1
ATOM 4164 C C . THR B 1 29 ? -20.453 -14.906 -17.094 1 96.75 29 THR B C 1
ATOM 4166 O O . THR B 1 29 ? -20.797 -14.953 -15.914 1 96.75 29 THR B O 1
ATOM 4169 N N . ILE B 1 30 ? -19.359 -14.281 -17.484 1 96.94 30 ILE B N 1
ATOM 4170 C CA . ILE B 1 30 ? -18.547 -13.555 -16.516 1 96.94 30 ILE B CA 1
ATOM 4171 C C . ILE B 1 30 ? -18.391 -12.102 -16.969 1 96.94 30 ILE B C 1
ATOM 4173 O O . ILE B 1 30 ? -18.422 -11.805 -18.156 1 96.94 30 ILE B O 1
ATOM 4177 N N . GLU B 1 31 ? -18.281 -11.234 -16.047 1 97.81 31 GLU B N 1
ATOM 4178 C CA . GLU B 1 31 ? -18.094 -9.805 -16.281 1 97.81 31 GLU B CA 1
ATOM 4179 C C . GLU B 1 31 ? -17 -9.25 -15.375 1 97.81 31 GLU B C 1
ATOM 4181 O O . GLU B 1 31 ? -17.109 -9.297 -14.148 1 97.81 31 GLU B O 1
ATOM 4186 N N . GLU B 1 32 ? -15.922 -8.781 -15.984 1 97.88 32 GLU B N 1
ATOM 4187 C CA . GLU B 1 32 ? -14.891 -8.062 -15.234 1 97.88 32 GLU B CA 1
ATOM 4188 C C . GLU B 1 32 ? -15.375 -6.68 -14.82 1 97.88 32 GLU B C 1
ATOM 4190 O O . GLU B 1 32 ? -15.625 -5.82 -15.664 1 97.88 32 GLU B O 1
ATOM 4195 N N . VAL B 1 33 ? -15.453 -6.434 -13.531 1 98.12 33 VAL B N 1
ATOM 4196 C CA . VAL B 1 33 ? -16.016 -5.172 -13.062 1 98.12 33 VAL B CA 1
ATOM 4197 C C . VAL B 1 33 ? -14.906 -4.242 -12.594 1 98.12 33 VAL B C 1
ATOM 4199 O O . VAL B 1 33 ? -15.117 -3.037 -12.445 1 98.12 33 VAL B O 1
ATOM 4202 N N . HIS B 1 34 ? -13.773 -4.781 -12.289 1 97.94 34 HIS B N 1
ATOM 4203 C CA . HIS B 1 34 ? -12.641 -3.988 -11.828 1 97.94 34 HIS B CA 1
ATOM 4204 C C . HIS B 1 34 ? -11.32 -4.68 -12.141 1 97.94 34 HIS B C 1
ATOM 4206 O O . HIS B 1 34 ? -11.219 -5.906 -12.047 1 97.94 34 HIS B O 1
ATOM 4212 N N . ARG B 1 35 ? -10.336 -3.992 -12.57 1 97.56 35 ARG B N 1
ATOM 4213 C CA . ARG B 1 35 ? -8.969 -4.449 -12.82 1 97.56 35 ARG B CA 1
ATOM 4214 C C . ARG B 1 35 ? -7.953 -3.457 -12.273 1 97.56 35 ARG B C 1
ATOM 4216 O O . ARG B 1 35 ? -8.195 -2.248 -12.281 1 97.56 35 ARG B O 1
ATOM 4223 N N . PHE B 1 36 ? -6.859 -3.898 -11.742 1 95.75 36 PHE B N 1
ATOM 4224 C CA . PHE B 1 36 ? -5.812 -3.021 -11.227 1 95.75 36 PHE B CA 1
ATOM 4225 C C . PHE B 1 36 ? -4.438 -3.652 -11.414 1 95.75 36 PHE B C 1
ATOM 4227 O O . PHE B 1 36 ? -4.328 -4.863 -11.625 1 95.75 36 PHE B O 1
ATOM 4234 N N . ILE B 1 37 ? -3.398 -2.846 -11.336 1 92.5 37 ILE B N 1
ATOM 4235 C CA . ILE B 1 37 ? -2.014 -3.281 -11.469 1 92.5 37 ILE B CA 1
ATOM 4236 C C . ILE B 1 37 ? -1.501 -3.789 -10.125 1 92.5 37 ILE B C 1
ATOM 4238 O O . ILE B 1 37 ? -1.778 -3.191 -9.078 1 92.5 37 ILE B O 1
ATOM 4242 N N . ASN B 1 38 ? -0.913 -4.914 -10.156 1 93.31 38 ASN B N 1
ATOM 4243 C CA . ASN B 1 38 ? -0.198 -5.465 -9.008 1 93.31 38 ASN B CA 1
ATOM 4244 C C . ASN B 1 38 ? 1.307 -5.52 -9.266 1 93.31 38 ASN B C 1
ATOM 4246 O O . ASN B 1 38 ? 1.753 -6.051 -10.281 1 93.31 38 ASN B O 1
ATOM 4250 N N . ARG B 1 39 ? 2.117 -4.887 -8.438 1 89.94 39 ARG B N 1
ATOM 4251 C CA . ARG B 1 39 ? 3.572 -4.914 -8.555 1 89.94 39 ARG B CA 1
ATOM 4252 C C . ARG B 1 39 ? 4.23 -4.797 -7.188 1 89.94 39 ARG B C 1
ATOM 4254 O O . ARG B 1 39 ? 3.727 -4.102 -6.305 1 89.94 39 ARG B O 1
ATOM 4261 N N . PRO B 1 40 ? 5.293 -5.551 -6.992 1 94.25 40 PRO B N 1
ATOM 4262 C CA . PRO B 1 40 ? 6.055 -5.348 -5.758 1 94.25 40 PRO B CA 1
ATOM 4263 C C . PRO B 1 40 ? 6.703 -3.967 -5.68 1 94.25 40 PRO B C 1
ATOM 4265 O O . PRO B 1 40 ? 6.895 -3.314 -6.711 1 94.25 40 PRO B O 1
ATOM 4268 N N . VAL B 1 41 ? 6.926 -3.529 -4.523 1 95.31 41 VAL B N 1
ATOM 4269 C CA . VAL B 1 41 ? 7.59 -2.258 -4.262 1 95.31 41 VAL B CA 1
ATOM 4270 C C . VAL B 1 41 ? 8.992 -2.512 -3.703 1 95.31 41 VAL B C 1
ATOM 4272 O O . VAL B 1 41 ? 9.148 -3.258 -2.734 1 95.31 41 VAL B O 1
ATOM 4275 N N . ASP B 1 42 ? 9.984 -1.953 -4.336 1 94.81 42 ASP B N 1
ATOM 4276 C CA . ASP B 1 42 ? 11.367 -2.096 -3.887 1 94.81 42 ASP B CA 1
ATOM 4277 C C . ASP B 1 42 ? 11.711 -1.062 -2.816 1 94.81 42 ASP B C 1
ATOM 4279 O O . ASP B 1 42 ? 11.672 0.143 -3.076 1 94.81 42 ASP B O 1
ATOM 4283 N N . ILE B 1 43 ? 11.969 -1.465 -1.62 1 95.38 43 ILE B N 1
ATOM 4284 C CA . ILE B 1 43 ? 12.406 -0.612 -0.521 1 95.38 43 ILE B CA 1
ATOM 4285 C C . ILE B 1 43 ? 13.781 -1.07 -0.032 1 95.38 43 ILE B C 1
ATOM 4287 O O . ILE B 1 43 ? 13.898 -2.127 0.594 1 95.38 43 ILE B O 1
ATOM 4291 N N . LEU B 1 44 ? 14.812 -0.294 -0.323 1 94.94 44 LEU B N 1
ATOM 4292 C CA . LEU B 1 44 ? 16.188 -0.547 0.099 1 94.94 44 LEU B CA 1
ATOM 4293 C C . LEU B 1 44 ? 16.641 -1.937 -0.333 1 94.94 44 LEU B C 1
ATOM 4295 O O . LEU B 1 44 ? 17.266 -2.658 0.445 1 94.94 44 LEU B O 1
ATOM 4299 N N . GLY B 1 45 ? 16.219 -2.375 -1.478 1 91.88 45 GLY B N 1
ATOM 4300 C CA . GLY B 1 45 ? 16.703 -3.617 -2.059 1 91.88 45 GLY B CA 1
ATOM 4301 C C . GLY B 1 45 ? 15.805 -4.805 -1.751 1 91.88 45 GLY B C 1
ATOM 4302 O O . GLY B 1 45 ? 16.047 -5.91 -2.244 1 91.88 45 GLY B O 1
ATOM 4303 N N . ARG B 1 46 ? 14.805 -4.645 -0.969 1 94.81 46 ARG B N 1
ATOM 4304 C CA . ARG B 1 46 ? 13.844 -5.699 -0.651 1 94.81 46 ARG B CA 1
ATOM 4305 C C . ARG B 1 46 ? 12.531 -5.488 -1.396 1 94.81 46 ARG B C 1
ATOM 4307 O O . ARG B 1 46 ? 12.039 -4.363 -1.491 1 94.81 46 ARG B O 1
ATOM 4314 N N . LEU B 1 47 ? 11.992 -6.527 -1.935 1 96.5 47 LEU B N 1
ATOM 4315 C CA . LEU B 1 47 ? 10.766 -6.441 -2.715 1 96.5 47 LEU B CA 1
ATOM 4316 C C . LEU B 1 47 ? 9.555 -6.812 -1.864 1 96.5 47 LEU B C 1
ATOM 4318 O O . LEU B 1 47 ? 9.469 -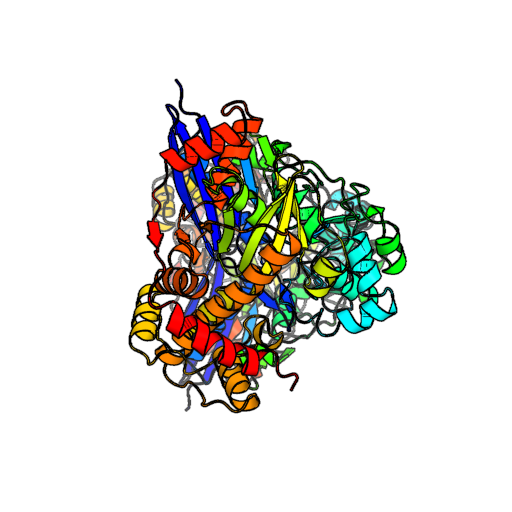7.93 -1.352 1 96.5 47 LEU B O 1
ATOM 4322 N N . TYR B 1 48 ? 8.625 -5.844 -1.709 1 97.69 48 TYR B N 1
ATOM 4323 C CA . TYR B 1 48 ? 7.441 -6.047 -0.876 1 97.69 48 TYR B CA 1
ATOM 4324 C C . TYR B 1 48 ? 6.172 -6.043 -1.72 1 97.69 48 TYR B C 1
ATOM 4326 O O . TYR B 1 48 ? 6.062 -5.285 -2.684 1 97.69 48 TYR B O 1
ATOM 4334 N N . TRP B 1 49 ? 5.246 -6.922 -1.341 1 97.81 49 TRP B N 1
ATOM 4335 C CA . TRP B 1 49 ? 3.914 -6.805 -1.919 1 97.81 49 TRP B CA 1
ATOM 4336 C C . TRP B 1 49 ? 3.178 -5.598 -1.346 1 97.81 49 TRP B C 1
ATOM 4338 O O . TRP B 1 49 ? 3.252 -5.332 -0.145 1 97.81 49 TRP B O 1
ATOM 4348 N N . ASN B 1 50 ? 2.537 -4.848 -2.182 1 97.19 50 ASN B N 1
ATOM 4349 C CA . ASN B 1 50 ? 1.745 -3.695 -1.764 1 97.19 50 ASN B CA 1
ATOM 4350 C C . ASN B 1 50 ? 0.382 -4.121 -1.224 1 97.19 50 ASN B C 1
ATOM 4352 O O . ASN B 1 50 ? -0.654 -3.729 -1.766 1 97.19 50 ASN B O 1
ATOM 4356 N N . VAL B 1 51 ? 0.405 -4.828 -0.124 1 97.56 51 VAL B N 1
ATOM 4357 C CA . VAL B 1 51 ? -0.736 -5.578 0.395 1 97.56 51 VAL B CA 1
ATOM 4358 C C . VAL B 1 51 ? -1.876 -4.617 0.726 1 97.56 51 VAL B C 1
ATOM 4360 O O . VAL B 1 51 ? -3.045 -4.922 0.48 1 97.56 51 VAL B O 1
ATOM 4363 N N . THR B 1 52 ? -1.602 -3.426 1.276 1 97.25 52 THR B N 1
ATOM 4364 C CA . THR B 1 52 ? -2.648 -2.471 1.624 1 97.25 52 THR B CA 1
ATOM 4365 C C . THR B 1 52 ? -3.318 -1.921 0.369 1 97.25 52 THR B C 1
ATOM 4367 O O . THR B 1 52 ? -4.535 -1.721 0.344 1 97.25 52 THR B O 1
ATOM 4370 N N . GLN B 1 53 ? -2.533 -1.686 -0.622 1 97.25 53 GLN B N 1
ATOM 4371 C CA . GLN B 1 53 ? -3.096 -1.197 -1.876 1 97.25 53 GLN B CA 1
ATOM 4372 C C . GLN B 1 53 ? -3.943 -2.271 -2.553 1 97.25 53 GLN B C 1
ATOM 4374 O O . GLN B 1 53 ? -5.008 -1.978 -3.104 1 97.25 53 GLN B O 1
ATOM 4379 N N . ILE B 1 54 ? -3.408 -3.498 -2.561 1 98.19 54 ILE B N 1
ATOM 4380 C CA . ILE B 1 54 ? -4.176 -4.598 -3.135 1 98.19 54 ILE B CA 1
ATOM 4381 C C . ILE B 1 54 ? -5.531 -4.699 -2.438 1 98.19 54 ILE B C 1
ATOM 4383 O O . ILE B 1 54 ? -6.566 -4.836 -3.098 1 98.19 54 ILE B O 1
ATOM 4387 N N . PHE B 1 55 ? -5.531 -4.578 -1.141 1 98.31 55 PHE B N 1
ATOM 4388 C CA . PHE B 1 55 ? -6.773 -4.691 -0.39 1 98.31 55 PHE B CA 1
ATOM 4389 C C . PHE B 1 55 ? -7.715 -3.541 -0.724 1 98.31 55 PHE B C 1
ATOM 4391 O O . PHE B 1 55 ? -8.922 -3.74 -0.871 1 98.31 55 PHE B O 1
ATOM 4398 N N . GLN B 1 56 ? -7.152 -2.355 -0.816 1 96.62 56 GLN B N 1
ATOM 4399 C CA . GLN B 1 56 ? -7.977 -1.22 -1.217 1 96.62 56 GLN B CA 1
ATOM 4400 C C . GLN B 1 56 ? -8.594 -1.448 -2.594 1 96.62 56 GLN B C 1
ATOM 4402 O O . GLN B 1 56 ? -9.758 -1.106 -2.822 1 96.62 56 GLN B O 1
ATOM 4407 N N . ASP B 1 57 ? -7.828 -1.961 -3.508 1 97.44 57 ASP B N 1
ATOM 4408 C CA . ASP B 1 57 ? -8.328 -2.26 -4.844 1 97.44 57 ASP B CA 1
ATOM 4409 C C . ASP B 1 57 ? -9.445 -3.303 -4.793 1 97.44 57 ASP B C 1
ATOM 4411 O O . ASP B 1 57 ? -10.414 -3.223 -5.555 1 97.44 57 ASP B O 1
ATOM 4415 N N . ILE B 1 58 ? -9.258 -4.312 -3.947 1 98.12 58 ILE B N 1
ATOM 4416 C CA . ILE B 1 58 ? -10.305 -5.305 -3.738 1 98.12 58 ILE B CA 1
ATOM 4417 C C . ILE B 1 58 ? -11.586 -4.613 -3.271 1 98.12 58 ILE B C 1
ATOM 4419 O O . ILE B 1 58 ? -12.656 -4.84 -3.828 1 98.12 58 ILE B O 1
ATOM 4423 N N . LYS B 1 59 ? -11.5 -3.74 -2.305 1 96.5 59 LYS B N 1
ATOM 4424 C CA . LYS B 1 59 ? -12.656 -3.027 -1.774 1 96.5 59 LYS B CA 1
ATOM 4425 C C . LYS B 1 59 ? -13.328 -2.186 -2.857 1 96.5 59 LYS B C 1
ATOM 4427 O O . LYS B 1 59 ? -14.555 -2.15 -2.953 1 96.5 59 LYS B O 1
ATOM 4432 N N . ASP B 1 60 ? -12.516 -1.486 -3.633 1 95.81 60 ASP B N 1
ATOM 4433 C CA . ASP B 1 60 ? -13.047 -0.706 -4.742 1 95.81 60 ASP B CA 1
ATOM 4434 C C . ASP B 1 60 ? -13.828 -1.593 -5.711 1 95.81 60 ASP B C 1
ATOM 4436 O O . ASP B 1 60 ? -14.891 -1.2 -6.203 1 95.81 60 ASP B O 1
ATOM 4440 N N . GLY B 1 61 ? -13.242 -2.752 -6 1 97.81 61 GLY B N 1
ATOM 4441 C CA . GLY B 1 61 ? -13.93 -3.707 -6.852 1 97.81 61 GLY B CA 1
ATOM 4442 C C . GLY B 1 61 ? -15.242 -4.199 -6.266 1 97.81 61 GLY B C 1
ATOM 4443 O O . GLY B 1 61 ? -16.219 -4.383 -6.992 1 97.81 61 GLY B O 1
ATOM 4444 N N . LEU B 1 62 ? -15.258 -4.426 -4.945 1 97.94 62 LEU B N 1
ATOM 4445 C CA . LEU B 1 62 ? -16.484 -4.844 -4.273 1 97.94 62 LEU B CA 1
ATOM 4446 C C . LEU B 1 62 ? -17.562 -3.781 -4.402 1 97.94 62 LEU B C 1
ATOM 4448 O O . LEU B 1 62 ? -18.719 -4.098 -4.672 1 97.94 62 LEU B O 1
ATOM 4452 N N . VAL B 1 63 ? -17.203 -2.537 -4.188 1 95.31 63 VAL B N 1
ATOM 4453 C CA . VAL B 1 63 ? -18.156 -1.438 -4.301 1 95.31 63 VAL B CA 1
ATOM 4454 C C . VAL B 1 63 ? -18.781 -1.436 -5.695 1 95.31 63 VAL B C 1
ATOM 4456 O O . VAL B 1 63 ? -20 -1.337 -5.84 1 95.31 63 VAL B O 1
ATOM 4459 N N . LYS B 1 64 ? -17.969 -1.557 -6.727 1 96.44 64 LYS B N 1
ATOM 4460 C CA . LYS B 1 64 ? -18.438 -1.57 -8.102 1 96.44 64 LYS B CA 1
ATOM 4461 C C . LYS B 1 64 ? -19.344 -2.771 -8.3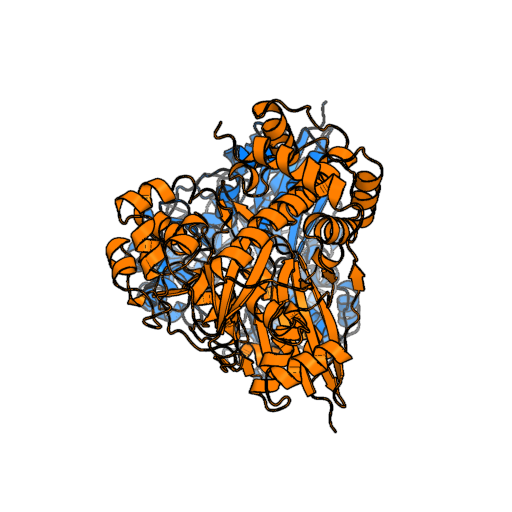59 1 96.44 64 LYS B C 1
ATOM 4463 O O . LYS B 1 64 ? -20.406 -2.639 -8.977 1 96.44 64 LYS B O 1
ATOM 4468 N N . ALA B 1 65 ? -18.953 -3.92 -7.879 1 97.88 65 ALA B N 1
ATOM 4469 C CA . ALA B 1 65 ? -19.719 -5.148 -8.102 1 97.88 65 ALA B CA 1
ATOM 4470 C C . ALA B 1 65 ? -21.094 -5.066 -7.453 1 97.88 65 ALA B C 1
ATOM 4472 O O . ALA B 1 65 ? -22.109 -5.32 -8.109 1 97.88 65 ALA B O 1
ATOM 4473 N N . PHE B 1 66 ? -21.156 -4.656 -6.207 1 96.62 66 PHE B N 1
ATOM 4474 C CA . PHE B 1 66 ? -22.406 -4.664 -5.453 1 96.62 66 PHE B CA 1
ATOM 4475 C C . PHE B 1 66 ? -23.281 -3.473 -5.832 1 96.62 66 PHE B C 1
ATOM 4477 O O . PHE B 1 66 ? -24.484 -3.469 -5.574 1 96.62 66 PHE B O 1
ATOM 4484 N N . SER B 1 67 ? -22.672 -2.408 -6.367 1 93.56 67 SER B N 1
ATOM 4485 C CA . SER B 1 67 ? -23.469 -1.326 -6.93 1 93.56 67 SER B CA 1
ATOM 4486 C C . SER B 1 67 ? -24.234 -1.788 -8.172 1 93.56 67 SER B C 1
ATOM 4488 O O . SER B 1 67 ? -25.344 -1.337 -8.422 1 93.56 67 SER B O 1
ATOM 4490 N N . LYS B 1 68 ? -23.688 -2.656 -8.898 1 95 68 LYS B N 1
ATOM 4491 C CA . LYS B 1 68 ? -24.281 -3.152 -10.141 1 95 68 LYS B CA 1
ATOM 4492 C C . LYS B 1 68 ? -25.203 -4.34 -9.867 1 95 68 LYS B C 1
ATOM 4494 O O . LYS B 1 68 ? -26.266 -4.461 -10.477 1 95 68 LYS B O 1
ATOM 4499 N N . TYR B 1 69 ? -24.719 -5.27 -9.031 1 95.38 69 TYR B N 1
ATOM 4500 C CA . TYR B 1 69 ? -25.453 -6.477 -8.688 1 95.38 69 TYR B CA 1
ATOM 4501 C C . TYR B 1 69 ? -25.641 -6.586 -7.176 1 95.38 69 TYR B C 1
ATOM 4503 O O . TYR B 1 69 ? -24.719 -6.957 -6.453 1 95.38 69 TYR B O 1
ATOM 4511 N N . ARG B 1 70 ? -26.812 -6.531 -6.656 1 91.75 70 ARG B N 1
ATOM 4512 C CA . ARG B 1 70 ? -27.078 -6.516 -5.219 1 91.75 70 ARG B CA 1
ATOM 4513 C C . ARG B 1 70 ? -27.234 -7.93 -4.676 1 91.75 70 ARG B C 1
ATOM 4515 O O . ARG B 1 70 ? -27.172 -8.148 -3.463 1 91.75 70 ARG B O 1
ATOM 4522 N N . ASP B 1 71 ? -27.391 -8.852 -5.57 1 95.12 71 ASP B N 1
ATOM 4523 C CA . ASP B 1 71 ? -27.75 -10.195 -5.125 1 95.12 71 ASP B CA 1
ATOM 4524 C C . ASP B 1 71 ? -26.578 -11.156 -5.309 1 95.12 71 ASP B C 1
ATOM 4526 O O . ASP B 1 71 ? -26.766 -12.344 -5.57 1 95.12 71 ASP B O 1
ATOM 4530 N N . ILE B 1 72 ? -25.344 -10.68 -5.289 1 97.69 72 ILE B N 1
ATOM 4531 C CA . ILE B 1 72 ? -24.172 -11.547 -5.277 1 97.69 72 ILE B CA 1
ATOM 4532 C C . ILE B 1 72 ? -24.172 -12.414 -4.02 1 97.69 72 ILE B C 1
ATOM 4534 O O . ILE B 1 72 ? -24.391 -11.914 -2.912 1 97.69 72 ILE B O 1
ATOM 4538 N N . GLU B 1 73 ? -23.906 -13.68 -4.133 1 97.19 73 GLU B N 1
ATOM 4539 C CA . GLU B 1 73 ? -24.125 -14.625 -3.043 1 97.19 73 GLU B CA 1
ATOM 4540 C C . GLU B 1 73 ? -22.859 -14.828 -2.229 1 97.19 73 GLU B C 1
ATOM 4542 O O . GLU B 1 73 ? -22.922 -15.117 -1.031 1 97.19 73 GLU B O 1
ATOM 4547 N N . SER B 1 74 ? -21.734 -14.789 -2.93 1 98.56 74 SER B N 1
ATOM 4548 C CA . SER B 1 74 ? -20.5 -15.109 -2.23 1 98.56 74 SER B CA 1
ATOM 4549 C C . SER B 1 74 ? -19.281 -14.555 -2.973 1 98.56 74 SER B C 1
ATOM 4551 O O . SER B 1 74 ? -19.391 -14.141 -4.129 1 98.56 74 SER B O 1
ATOM 4553 N N . ILE B 1 75 ? -18.203 -14.5 -2.256 1 98.75 75 ILE B N 1
ATOM 4554 C CA . ILE B 1 75 ? -16.922 -13.992 -2.734 1 98.75 75 ILE B CA 1
ATOM 4555 C C . ILE B 1 75 ? -15.852 -15.062 -2.57 1 98.75 75 ILE B C 1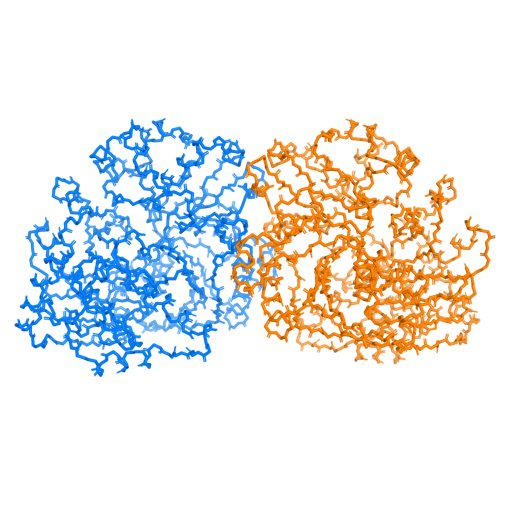
ATOM 4557 O O . ILE B 1 75 ? -15.797 -15.75 -1.549 1 98.75 75 ILE B O 1
ATOM 4561 N N . GLY B 1 76 ? -15 -15.273 -3.578 1 98.88 76 GLY B N 1
ATOM 4562 C CA . GLY B 1 76 ? -13.844 -16.156 -3.492 1 98.88 76 GLY B CA 1
ATOM 4563 C C . GLY B 1 76 ? -12.562 -15.508 -3.982 1 98.88 76 GLY B C 1
ATOM 4564 O O . GLY B 1 76 ? -12.57 -14.781 -4.977 1 98.88 76 GLY B O 1
ATOM 4565 N N . ILE B 1 77 ? -11.438 -15.758 -3.316 1 98.81 77 ILE B N 1
ATOM 4566 C CA . ILE B 1 77 ? -10.156 -15.172 -3.676 1 98.81 77 ILE B CA 1
ATOM 4567 C C . ILE B 1 77 ? -9.18 -16.281 -4.082 1 98.81 77 ILE B C 1
ATOM 4569 O O . ILE B 1 77 ? -9.07 -17.297 -3.402 1 98.81 77 ILE B O 1
ATOM 4573 N N . ASP B 1 78 ? -8.508 -16.109 -5.168 1 98.5 78 ASP B N 1
ATOM 4574 C CA . ASP B 1 78 ? -7.387 -16.969 -5.555 1 98.5 78 ASP B CA 1
ATOM 4575 C C . ASP B 1 78 ? -6.172 -16.125 -5.941 1 98.5 78 ASP B C 1
ATOM 4577 O O . ASP B 1 78 ? -6.312 -14.984 -6.391 1 98.5 78 ASP B O 1
ATOM 4581 N N . THR B 1 79 ? -4.992 -16.609 -5.648 1 97.5 79 THR B N 1
ATOM 4582 C CA . THR B 1 79 ? -3.744 -15.914 -5.941 1 97.5 79 THR B CA 1
ATOM 4583 C C . THR B 1 79 ? -2.646 -16.906 -6.305 1 97.5 79 THR B C 1
ATOM 4585 O O . THR B 1 79 ? -2.891 -18.109 -6.367 1 97.5 79 THR B O 1
ATOM 4588 N N . TRP B 1 80 ? -1.38 -16.375 -6.48 1 96.25 80 TRP B N 1
ATOM 4589 C CA . TRP B 1 80 ? -0.174 -17.188 -6.621 1 96.25 80 TRP B CA 1
ATOM 4590 C C . TRP B 1 80 ? 0.189 -17.859 -5.305 1 96.25 80 TRP B C 1
ATOM 4592 O O . TRP B 1 80 ? -0.32 -17.484 -4.246 1 96.25 80 TRP B O 1
ATOM 4602 N N . GLY B 1 81 ? 1.053 -18.797 -5.348 1 96.5 81 GLY B N 1
ATOM 4603 C CA . GLY B 1 81 ? 1.427 -19.562 -4.164 1 96.5 81 GLY B CA 1
ATOM 4604 C C . GLY B 1 81 ? 2.658 -19 -3.469 1 96.5 81 GLY B C 1
ATOM 4605 O O . GLY B 1 81 ? 3.246 -18.031 -3.926 1 96.5 81 GLY B O 1
ATOM 4606 N N . VAL B 1 82 ? 2.975 -19.516 -2.293 1 98.19 82 VAL B N 1
ATOM 4607 C CA . VAL B 1 82 ? 4.234 -19.562 -1.558 1 98.19 82 VAL B CA 1
ATOM 4608 C C . VAL B 1 82 ? 4.375 -18.312 -0.691 1 98.19 82 VAL B C 1
ATOM 4610 O O . VAL B 1 82 ? 5.012 -18.359 0.365 1 98.19 82 VAL B O 1
ATOM 4613 N N . ASP B 1 83 ? 3.863 -17.141 -1.134 1 98.5 83 ASP B N 1
ATOM 4614 C CA . ASP B 1 83 ? 4.047 -15.93 -0.345 1 98.5 83 ASP B CA 1
ATOM 4615 C C . ASP B 1 83 ? 3.068 -15.883 0.828 1 98.5 83 ASP B C 1
ATOM 4617 O O . ASP B 1 83 ? 2.018 -16.531 0.792 1 98.5 83 ASP B O 1
ATOM 4621 N N . PHE B 1 84 ? 3.418 -15.094 1.837 1 98.75 84 PHE B N 1
ATOM 4622 C CA . PHE B 1 84 ? 2.637 -15.094 3.066 1 98.75 84 PHE B CA 1
ATOM 4623 C C . PHE B 1 84 ? 2.811 -13.789 3.824 1 98.75 84 PHE B C 1
ATOM 4625 O O . PHE B 1 84 ? 3.758 -13.039 3.57 1 98.75 84 PHE B O 1
ATOM 4632 N N . GLY B 1 85 ? 1.838 -13.484 4.598 1 98.38 85 GLY B N 1
ATOM 4633 C CA . GLY B 1 85 ? 1.961 -12.492 5.648 1 98.38 85 GLY B CA 1
ATOM 4634 C C . GLY B 1 85 ? 1.958 -13.086 7.043 1 98.38 85 GLY B C 1
ATOM 4635 O O . GLY B 1 85 ? 1.476 -14.203 7.242 1 98.38 85 GLY B O 1
ATOM 4636 N N . LEU B 1 86 ? 2.613 -12.391 7.957 1 98.31 86 LEU B N 1
ATOM 4637 C CA . LEU B 1 86 ? 2.598 -12.742 9.375 1 98.31 86 LEU B CA 1
ATOM 4638 C C . LEU B 1 86 ? 1.657 -11.836 10.156 1 98.31 86 LEU B C 1
ATOM 4640 O O . LEU B 1 86 ? 1.599 -10.625 9.898 1 98.31 86 LEU B O 1
ATOM 4644 N N . VAL B 1 87 ? 0.861 -12.422 11.031 1 98.12 87 VAL B N 1
ATOM 4645 C CA . VAL B 1 87 ? -0.104 -11.672 11.828 1 98.12 87 VAL B CA 1
ATOM 4646 C C . VAL B 1 87 ? 0.197 -11.859 13.312 1 98.12 87 VAL B C 1
ATOM 4648 O O . VAL B 1 87 ? 0.533 -12.969 13.75 1 98.12 87 VAL B O 1
ATOM 4651 N N . THR B 1 88 ? 0.166 -10.805 14.117 1 97.25 88 THR B N 1
ATOM 4652 C CA . THR B 1 88 ? 0.377 -10.875 15.555 1 97.25 88 THR B CA 1
ATOM 4653 C C . THR B 1 88 ? -0.885 -11.359 16.266 1 97.25 88 THR B C 1
ATOM 4655 O O . THR B 1 88 ? -1.95 -11.453 15.656 1 97.25 88 THR B O 1
ATOM 4658 N N . LYS B 1 89 ? -0.738 -11.656 17.516 1 95.69 89 LYS B N 1
ATOM 4659 C CA . LYS B 1 89 ? -1.867 -12.109 18.328 1 95.69 89 LYS B CA 1
ATOM 4660 C C . LYS B 1 89 ? -2.955 -11.039 18.406 1 95.69 89 LYS B C 1
ATOM 4662 O O . LYS B 1 89 ? -4.145 -11.359 18.469 1 95.69 89 LYS B O 1
ATOM 4667 N N . GLU B 1 90 ? -2.545 -9.719 18.312 1 94.88 90 GLU B N 1
ATOM 4668 C CA . GLU B 1 90 ? -3.475 -8.594 18.406 1 94.88 90 GLU B CA 1
ATOM 4669 C C . GLU B 1 90 ? -4.168 -8.328 17.078 1 94.88 90 GLU B C 1
ATOM 4671 O O . GLU B 1 90 ? -5.09 -7.516 17 1 94.88 90 GLU B O 1
ATOM 4676 N N . GLY B 1 91 ? -3.76 -9.047 15.992 1 95.56 91 GLY B N 1
ATOM 4677 C CA . GLY B 1 91 ? -4.426 -8.922 14.703 1 95.56 91 GLY B CA 1
ATOM 4678 C C . GLY B 1 91 ? -3.766 -7.906 13.789 1 95.56 91 GLY B C 1
ATOM 4679 O O . GLY B 1 91 ? -4.383 -7.434 12.828 1 95.56 91 GLY B O 1
ATOM 4680 N N . TYR B 1 92 ? -2.488 -7.523 14.141 1 96 92 TYR B N 1
ATOM 4681 C CA . TYR B 1 92 ? -1.722 -6.633 13.273 1 96 92 TYR B CA 1
ATOM 4682 C C . TYR B 1 92 ? -0.825 -7.426 12.328 1 96 92 TYR B C 1
ATOM 4684 O O . TYR B 1 92 ? -0.548 -8.602 12.57 1 96 92 TYR B O 1
ATOM 4692 N N . PHE B 1 93 ? -0.441 -6.801 11.203 1 96.75 93 PHE B N 1
ATOM 4693 C CA . PHE B 1 93 ? 0.588 -7.395 10.359 1 96.75 93 PHE B CA 1
ATOM 4694 C C . PHE B 1 93 ? 1.959 -7.285 11.016 1 96.75 93 PHE B C 1
ATOM 4696 O O . PHE B 1 93 ? 2.346 -6.211 11.484 1 96.75 93 PHE B O 1
ATOM 4703 N N . ALA B 1 94 ? 2.633 -8.352 11.18 1 96.88 94 ALA B N 1
ATOM 4704 C CA . ALA B 1 94 ? 4.031 -8.32 11.594 1 96.88 94 ALA B CA 1
ATOM 4705 C C . ALA B 1 94 ? 4.953 -8.102 10.398 1 96.88 94 ALA B C 1
ATOM 4707 O O . ALA B 1 94 ? 5.641 -9.031 9.953 1 96.88 94 ALA B O 1
ATOM 4708 N N . GLY B 1 95 ? 4.969 -6.863 9.898 1 96 95 GLY B N 1
ATOM 4709 C CA . GLY B 1 95 ? 5.727 -6.5 8.711 1 96 95 GLY B CA 1
ATOM 4710 C C . GLY B 1 95 ? 4.887 -6.512 7.445 1 96 95 GLY B C 1
ATOM 4711 O O . GLY B 1 95 ? 3.695 -6.816 7.488 1 96 95 GLY B O 1
ATOM 4712 N N . ILE B 1 96 ? 5.523 -6.129 6.324 1 97.12 96 ILE B N 1
ATOM 4713 C CA . ILE B 1 96 ? 4.934 -6.168 4.992 1 97.12 96 ILE B CA 1
ATOM 4714 C C . ILE B 1 96 ? 5.348 -7.453 4.281 1 97.12 96 ILE B C 1
ATOM 4716 O O . ILE B 1 96 ? 6.516 -7.844 4.324 1 97.12 96 ILE B O 1
ATOM 4720 N N . PRO B 1 97 ? 4.379 -8.188 3.668 1 98 97 PRO B N 1
ATOM 4721 C CA . PRO B 1 97 ? 4.742 -9.422 2.975 1 98 97 PRO B CA 1
ATOM 4722 C C . PRO B 1 97 ? 5.848 -9.219 1.938 1 98 97 PRO B C 1
ATOM 4724 O O . PRO B 1 97 ? 5.77 -8.289 1.125 1 98 97 PRO B O 1
ATOM 4727 N N . VAL B 1 98 ? 6.84 -10.07 1.994 1 98 98 VAL B N 1
ATOM 4728 C CA . VAL B 1 98 ? 7.969 -10 1.075 1 98 98 VAL B CA 1
ATOM 4729 C C . VAL B 1 98 ? 7.688 -10.859 -0.159 1 98 98 VAL B C 1
ATOM 4731 O O . VAL B 1 98 ? 7.172 -11.969 -0.045 1 98 98 VAL B O 1
ATOM 4734 N N . CYS B 1 99 ? 8.016 -10.359 -1.339 1 97.69 99 CYS B N 1
ATOM 4735 C CA . CYS B 1 99 ? 7.812 -11.031 -2.617 1 97.69 99 CYS B CA 1
ATOM 4736 C C . CYS B 1 99 ? 8.766 -12.211 -2.773 1 97.69 99 CYS B C 1
ATOM 4738 O O . CYS B 1 99 ? 9.938 -12.117 -2.416 1 97.69 99 CYS B O 1
ATOM 4740 N N . TYR B 1 100 ? 8.25 -13.328 -3.355 1 96.44 100 TYR B N 1
ATOM 4741 C CA . TYR B 1 100 ? 9.07 -14.523 -3.541 1 96.44 100 TYR B CA 1
ATOM 4742 C C . TYR B 1 100 ? 10.234 -14.242 -4.477 1 96.44 100 TYR B C 1
ATOM 4744 O O . TYR B 1 100 ? 11.203 -15.016 -4.523 1 96.44 100 TYR B O 1
ATOM 4752 N N . ARG B 1 101 ? 10.211 -13.164 -5.219 1 94.19 101 ARG B N 1
ATOM 4753 C CA . ARG B 1 101 ? 11.297 -12.812 -6.137 1 94.19 101 ARG B CA 1
ATOM 4754 C C . ARG B 1 101 ? 12.383 -12.023 -5.422 1 94.19 101 ARG B C 1
ATOM 4756 O O . ARG B 1 101 ? 13.367 -11.609 -6.043 1 94.19 101 ARG B O 1
ATOM 4763 N N . ASP B 1 102 ? 12.188 -11.727 -4.109 1 95.75 102 ASP B N 1
ATOM 4764 C CA . ASP B 1 102 ? 13.188 -11.031 -3.309 1 95.75 102 ASP B CA 1
ATOM 4765 C C . ASP B 1 102 ? 14.477 -11.852 -3.205 1 95.75 102 ASP B C 1
ATOM 4767 O O . ASP B 1 102 ? 14.438 -13.078 -3.219 1 95.75 102 ASP B O 1
ATOM 4771 N N . HIS B 1 103 ? 15.586 -11.203 -2.979 1 94 103 HIS B N 1
ATOM 4772 C CA . HIS B 1 103 ? 16.906 -11.836 -2.99 1 94 103 HIS B CA 1
ATOM 4773 C C . HIS B 1 103 ? 17.219 -12.484 -1.646 1 94 103 HIS B C 1
ATOM 4775 O O . HIS B 1 103 ? 18.25 -13.141 -1.493 1 94 103 HIS B O 1
ATOM 4781 N N . ARG B 1 104 ? 16.328 -12.375 -0.693 1 95 104 ARG B N 1
ATOM 4782 C CA . ARG B 1 104 ? 16.578 -12.914 0.639 1 95 104 ARG B CA 1
ATOM 4783 C C . ARG B 1 104 ? 16.766 -14.422 0.593 1 95 104 ARG B C 1
ATOM 4785 O O . ARG B 1 104 ? 17.312 -15.016 1.53 1 95 104 ARG B O 1
ATOM 4792 N N . THR B 1 105 ? 16.344 -15.086 -0.522 1 97 105 THR B N 1
ATOM 4793 C CA . THR B 1 105 ? 16.438 -16.547 -0.588 1 97 105 THR B CA 1
ATOM 4794 C C . THR B 1 105 ? 17.547 -16.969 -1.541 1 97 105 THR B C 1
ATOM 4796 O O . THR B 1 105 ? 17.672 -18.141 -1.874 1 97 105 THR B O 1
ATOM 4799 N N . ASP B 1 106 ? 18.359 -16.016 -2.021 1 94.44 106 ASP B N 1
ATOM 4800 C CA . ASP B 1 106 ? 19.516 -16.375 -2.828 1 94.44 106 ASP B CA 1
ATOM 4801 C C . ASP B 1 106 ? 20.453 -17.297 -2.053 1 94.44 106 ASP B C 1
ATOM 4803 O O . ASP B 1 106 ? 20.859 -16.969 -0.934 1 94.44 106 ASP B O 1
ATOM 4807 N N . GLY B 1 107 ? 20.75 -18.438 -2.543 1 95.5 107 GLY B N 1
ATOM 4808 C CA . GLY B 1 107 ? 21.672 -19.375 -1.943 1 95.5 107 GLY B CA 1
ATOM 4809 C C . GLY B 1 107 ? 21.062 -20.156 -0.781 1 95.5 107 GLY B C 1
ATOM 4810 O O . GLY B 1 107 ? 21.75 -20.922 -0.119 1 95.5 107 GLY B O 1
ATOM 4811 N N . ILE B 1 108 ? 19.812 -19.984 -0.537 1 97.5 108 ILE B N 1
ATOM 4812 C CA . ILE B 1 108 ? 19.172 -20.516 0.663 1 97.5 108 ILE B CA 1
ATOM 4813 C C . ILE B 1 108 ? 19.125 -22.031 0.594 1 97.5 108 ILE B C 1
ATOM 4815 O O . ILE B 1 108 ? 19.141 -22.719 1.626 1 97.5 108 ILE B O 1
ATOM 4819 N N . LEU B 1 109 ? 19.078 -22.641 -0.618 1 97.69 109 LEU B N 1
ATOM 4820 C CA . LEU B 1 109 ? 18.906 -24.094 -0.772 1 97.69 109 LEU B CA 1
ATOM 4821 C C . LEU B 1 109 ? 20.125 -24.828 -0.239 1 97.69 109 LEU B C 1
ATOM 4823 O O . LEU B 1 109 ? 20 -25.844 0.448 1 97.69 109 LEU B O 1
ATOM 4827 N N . GLU B 1 110 ? 21.312 -24.297 -0.533 1 97.69 110 GLU B N 1
ATOM 4828 C CA . GLU B 1 110 ? 22.531 -24.922 -0.019 1 97.69 110 GLU B CA 1
ATOM 4829 C C . GLU B 1 110 ? 22.516 -24.969 1.507 1 97.69 110 GLU B C 1
ATOM 4831 O O . GLU B 1 110 ? 22.859 -26 2.102 1 97.69 110 GLU B O 1
ATOM 4836 N N . LYS B 1 111 ? 22.109 -23.906 2.115 1 98.12 111 LYS B N 1
ATOM 4837 C CA . LYS B 1 111 ? 22.031 -23.844 3.572 1 98.12 111 LYS B CA 1
ATOM 4838 C C . LYS B 1 111 ? 20.953 -24.766 4.109 1 98.12 111 LYS B C 1
ATOM 4840 O O . LYS B 1 111 ? 21.141 -25.406 5.145 1 98.12 111 LYS B O 1
ATOM 4845 N N . ALA B 1 112 ? 19.875 -24.844 3.465 1 98.56 112 ALA B N 1
ATOM 4846 C CA . ALA B 1 112 ? 18.75 -25.688 3.881 1 98.56 112 ALA B CA 1
ATOM 4847 C C . ALA B 1 112 ? 19.141 -27.156 3.848 1 98.56 112 ALA B C 1
ATOM 4849 O O . ALA B 1 112 ? 18.734 -27.938 4.723 1 98.56 112 ALA B O 1
ATOM 4850 N N . PHE B 1 113 ? 19.938 -27.578 2.824 1 98.38 113 PHE B N 1
ATOM 4851 C CA . PHE B 1 113 ? 20.281 -28.984 2.637 1 98.38 113 PHE B CA 1
ATOM 4852 C C . PHE B 1 113 ? 21.281 -29.438 3.693 1 98.38 113 PHE B C 1
ATOM 4854 O O . PHE B 1 113 ? 21.5 -30.641 3.879 1 98.38 113 PHE B O 1
ATOM 4861 N N . GLU B 1 114 ? 21.844 -28.438 4.387 1 98.31 114 GLU B N 1
ATOM 4862 C CA . GLU B 1 114 ? 22.656 -28.781 5.547 1 98.31 114 GLU B CA 1
ATOM 4863 C C . GLU B 1 114 ? 21.797 -29.188 6.734 1 98.31 114 GLU B C 1
ATOM 4865 O O . GLU B 1 114 ? 22.234 -29.922 7.613 1 98.31 114 GLU B O 1
ATOM 4870 N N . VAL B 1 115 ? 20.625 -28.719 6.762 1 98.5 115 VAL B N 1
ATOM 4871 C CA . VAL B 1 115 ? 19.672 -29.016 7.828 1 98.5 115 VAL B CA 1
ATOM 4872 C C . VAL B 1 115 ? 18.969 -30.328 7.543 1 98.5 115 VAL B C 1
ATOM 4874 O O . VAL B 1 115 ? 18.812 -31.172 8.438 1 98.5 115 VAL B O 1
ATOM 4877 N N . MET B 1 116 ? 18.516 -30.531 6.309 1 98.5 116 MET B N 1
ATOM 4878 C CA . MET B 1 116 ? 17.828 -31.719 5.828 1 98.5 116 MET B CA 1
ATOM 4879 C C . MET B 1 116 ? 18.109 -31.953 4.352 1 98.5 116 MET B C 1
ATOM 4881 O O . MET B 1 116 ? 18.125 -31.016 3.553 1 98.5 116 MET B O 1
ATOM 4885 N N . SER B 1 117 ? 18.297 -33.219 3.992 1 98.31 117 SER B N 1
ATOM 4886 C CA . SER B 1 117 ? 18.656 -33.5 2.613 1 98.31 117 SER B CA 1
ATOM 4887 C C . SER B 1 117 ? 17.516 -33.188 1.651 1 98.31 117 SER B C 1
ATOM 4889 O O . SER B 1 117 ? 16.344 -33.25 2.031 1 98.31 117 SER B O 1
ATOM 4891 N N . ARG B 1 118 ? 17.922 -32.875 0.463 1 97.94 118 ARG B N 1
ATOM 4892 C CA . ARG B 1 118 ? 16.969 -32.625 -0.616 1 97.94 118 ARG B CA 1
ATOM 4893 C C . ARG B 1 118 ? 16 -33.781 -0.753 1 97.94 118 ARG B C 1
ATOM 4895 O O . ARG B 1 118 ? 14.789 -33.594 -0.889 1 97.94 118 ARG B O 1
ATOM 4902 N N . GLU B 1 119 ? 16.469 -35 -0.705 1 98.12 119 GLU B N 1
ATOM 4903 C CA . GLU B 1 119 ? 15.672 -36.219 -0.862 1 98.12 119 GLU B CA 1
ATOM 4904 C C . GLU B 1 119 ? 14.641 -36.375 0.252 1 98.12 119 GLU B C 1
ATOM 4906 O O . GLU B 1 119 ? 13.484 -36.688 -0.006 1 98.12 119 GLU B O 1
ATOM 4911 N N . ARG B 1 120 ? 15.055 -36.094 1.426 1 98.44 120 ARG B N 1
ATOM 4912 C CA . ARG B 1 120 ? 14.156 -36.219 2.566 1 98.44 120 ARG B CA 1
ATOM 4913 C C . ARG B 1 120 ? 13.039 -35.188 2.525 1 98.44 120 ARG B C 1
ATOM 4915 O O . ARG B 1 120 ? 11.883 -35.5 2.805 1 98.44 120 ARG B O 1
ATOM 4922 N N . ILE B 1 121 ? 13.422 -33.969 2.248 1 98.62 121 ILE B N 1
ATOM 4923 C CA . ILE B 1 121 ? 12.43 -32.906 2.121 1 98.62 121 ILE B CA 1
ATOM 4924 C C . ILE B 1 121 ? 11.375 -33.312 1.086 1 98.62 121 ILE B C 1
ATOM 4926 O O . ILE B 1 121 ? 10.172 -33.188 1.337 1 98.62 121 ILE B O 1
ATOM 4930 N N . TYR B 1 122 ? 11.828 -33.781 -0.055 1 98.56 122 TYR B N 1
ATOM 4931 C CA . TYR B 1 122 ? 10.93 -34.188 -1.132 1 98.56 122 TYR B CA 1
ATOM 4932 C C . TYR B 1 122 ? 10.078 -35.375 -0.724 1 98.56 122 TYR B C 1
ATOM 4934 O O . TYR B 1 122 ? 8.883 -35.438 -1.015 1 98.56 122 TYR B O 1
ATOM 4942 N N . GLU B 1 123 ? 10.688 -36.312 -0.095 1 98.31 123 GLU B N 1
ATOM 4943 C CA . GLU B 1 123 ? 9.977 -37.5 0.356 1 98.31 123 GLU B CA 1
ATOM 4944 C C . GLU B 1 123 ? 8.797 -37.156 1.252 1 98.31 123 GLU B C 1
ATOM 4946 O O . GLU B 1 123 ? 7.723 -37.75 1.157 1 98.31 123 GLU B O 1
ATOM 4951 N N . LEU B 1 124 ? 9.016 -36.188 2.062 1 98.5 124 LEU B N 1
ATOM 4952 C CA . LEU B 1 124 ? 8.016 -35.812 3.059 1 98.5 124 LEU B CA 1
ATOM 4953 C C . LEU B 1 124 ? 6.918 -34.969 2.438 1 98.5 124 LEU B C 1
ATOM 4955 O O . LEU B 1 124 ? 5.762 -35.031 2.865 1 98.5 124 LEU B O 1
ATOM 4959 N N . THR B 1 125 ? 7.254 -34.188 1.403 1 98.44 125 THR B N 1
ATOM 4960 C CA . THR B 1 125 ? 6.312 -33.156 0.991 1 98.44 125 THR B CA 1
ATOM 4961 C C . THR B 1 125 ? 5.879 -33.344 -0.458 1 98.44 125 THR B C 1
ATOM 4963 O O . THR B 1 125 ? 4.82 -32.875 -0.869 1 98.44 125 THR B O 1
ATOM 4966 N N . GLY B 1 126 ? 6.781 -34 -1.283 1 98.38 126 GLY B N 1
ATOM 4967 C CA . GLY B 1 126 ? 6.484 -34.25 -2.689 1 98.38 126 GLY B CA 1
ATOM 4968 C C . GLY B 1 126 ? 6.395 -32.969 -3.496 1 98.38 126 GLY B C 1
ATOM 4969 O O . GLY B 1 126 ? 5.684 -32.906 -4.504 1 98.38 126 GLY B O 1
ATOM 4970 N N . ILE B 1 127 ? 7.023 -31.859 -3.084 1 98.19 127 ILE B N 1
ATOM 4971 C CA . ILE B 1 127 ? 6.918 -30.547 -3.719 1 98.19 127 ILE B CA 1
ATOM 4972 C C . ILE B 1 127 ? 8.234 -30.203 -4.414 1 98.19 127 ILE B C 1
ATOM 4974 O O . ILE B 1 127 ? 9.312 -30.438 -3.863 1 98.19 127 ILE B O 1
ATOM 4978 N N . GLN B 1 128 ? 8.078 -29.672 -5.652 1 97.44 128 GLN B N 1
ATOM 4979 C CA . GLN B 1 128 ? 9.242 -29.156 -6.375 1 97.44 128 GLN B CA 1
ATOM 4980 C C . GLN B 1 128 ? 10.086 -28.266 -5.488 1 97.44 128 GLN B C 1
ATOM 4982 O O . GLN B 1 128 ? 9.57 -27.328 -4.855 1 97.44 128 GLN B O 1
ATOM 4987 N N . ILE B 1 129 ? 11.391 -28.562 -5.453 1 97.31 129 ILE B N 1
ATOM 4988 C CA . ILE B 1 129 ? 12.281 -27.781 -4.602 1 97.31 129 ILE B CA 1
ATOM 4989 C C . ILE B 1 129 ? 12.734 -26.531 -5.344 1 97.31 129 ILE B C 1
ATOM 4991 O O . ILE B 1 129 ? 13.5 -26.609 -6.309 1 97.31 129 ILE B O 1
ATOM 4995 N N . MET B 1 130 ? 12.242 -25.453 -4.871 1 96.19 130 MET B N 1
ATOM 4996 C CA . MET B 1 130 ? 12.594 -24.141 -5.395 1 96.19 130 MET B CA 1
ATOM 4997 C C . MET B 1 130 ? 12.898 -23.156 -4.262 1 96.19 130 MET B C 1
ATOM 4999 O O . MET B 1 130 ? 12.242 -23.203 -3.217 1 96.19 130 MET B O 1
ATOM 5003 N N . GLN B 1 131 ? 13.82 -22.266 -4.441 1 96.62 131 GLN B N 1
ATOM 5004 C CA . GLN B 1 131 ? 14.227 -21.328 -3.398 1 96.62 131 GLN B CA 1
ATOM 5005 C C . GLN B 1 131 ? 13.07 -20.422 -2.988 1 96.62 131 GLN B C 1
ATOM 5007 O O . GLN B 1 131 ? 13.094 -19.828 -1.911 1 96.62 131 GLN B O 1
ATOM 5012 N N . ILE B 1 132 ? 12.047 -20.328 -3.838 1 96.88 132 ILE B N 1
ATOM 5013 C CA . ILE B 1 132 ? 10.9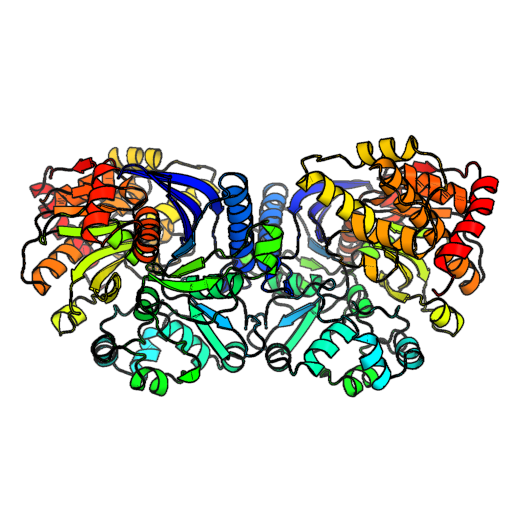53 -19.391 -3.602 1 96.88 132 ILE B CA 1
ATOM 5014 C C . ILE B 1 132 ? 9.938 -20.016 -2.648 1 96.88 132 ILE B C 1
ATOM 5016 O O . ILE B 1 132 ? 9.039 -19.328 -2.148 1 96.88 132 ILE B O 1
ATOM 5020 N N . ASN B 1 133 ? 10.016 -21.328 -2.391 1 98.62 133 ASN B N 1
ATOM 5021 C CA . ASN B 1 133 ? 9.016 -21.984 -1.564 1 98.62 133 ASN B CA 1
ATOM 5022 C C . ASN B 1 133 ? 8.945 -21.375 -0.169 1 98.62 133 ASN B C 1
ATOM 5024 O O . ASN B 1 133 ? 9.945 -20.859 0.34 1 98.62 133 ASN B O 1
ATOM 5028 N N . THR B 1 134 ? 7.797 -21.438 0.482 1 98.81 134 THR B N 1
ATOM 5029 C CA . THR B 1 134 ? 7.527 -20.828 1.777 1 98.81 134 THR B CA 1
ATOM 5030 C C . THR B 1 134 ? 8.539 -21.297 2.82 1 98.81 134 THR B C 1
ATOM 5032 O O . THR B 1 134 ? 9.031 -20.5 3.613 1 98.81 134 THR B O 1
ATOM 5035 N N . LEU B 1 135 ? 8.844 -22.562 2.84 1 98.88 135 LEU B N 1
ATOM 5036 C CA . LEU B 1 135 ? 9.805 -23.125 3.787 1 98.88 135 LEU B CA 1
ATOM 5037 C C . LEU B 1 135 ? 11.117 -22.344 3.76 1 98.88 135 LEU B C 1
ATOM 5039 O O . LEU B 1 135 ? 11.633 -21.953 4.809 1 98.88 135 LEU B O 1
ATOM 5043 N N . PHE B 1 136 ? 11.609 -22.125 2.615 1 98.81 136 PHE B N 1
ATOM 5044 C CA . PHE B 1 136 ? 12.922 -21.516 2.482 1 98.81 136 PHE B CA 1
ATOM 5045 C C . PHE B 1 136 ? 12.867 -20.016 2.768 1 98.81 136 PHE B C 1
ATOM 5047 O O . PHE B 1 136 ? 13.82 -19.438 3.291 1 98.81 136 PHE B O 1
ATOM 5054 N N . GLN B 1 137 ? 11.742 -19.422 2.4 1 98.69 137 GLN B N 1
ATOM 5055 C CA . GLN B 1 137 ? 11.531 -18.031 2.807 1 98.69 137 GLN B CA 1
ATOM 5056 C C . GLN B 1 137 ? 11.523 -17.906 4.328 1 98.69 137 GLN B C 1
ATOM 5058 O O . GLN B 1 137 ? 12.172 -17 4.879 1 98.69 137 GLN B O 1
ATOM 5063 N N . LEU B 1 138 ? 10.812 -18.75 5.047 1 98.69 138 LEU B N 1
ATOM 5064 C CA . LEU B 1 138 ? 10.781 -18.75 6.504 1 98.69 138 LEU B CA 1
ATOM 5065 C C . LEU B 1 138 ? 12.156 -19.047 7.082 1 98.69 138 LEU B C 1
ATOM 5067 O O . LEU B 1 138 ? 12.57 -18.438 8.07 1 98.69 138 LEU B O 1
ATOM 5071 N N . TYR B 1 139 ? 12.844 -20.016 6.445 1 98.75 139 TYR B N 1
ATOM 5072 C CA . TYR B 1 139 ? 14.172 -20.375 6.926 1 98.75 139 TYR B CA 1
ATOM 5073 C C . TYR B 1 139 ? 15.117 -19.188 6.84 1 98.75 139 TYR B C 1
ATOM 5075 O O . TYR B 1 139 ? 15.961 -18.984 7.723 1 98.75 139 TYR B O 1
ATOM 5083 N N . SER B 1 140 ? 14.992 -18.406 5.773 1 98.19 140 SER B N 1
ATOM 5084 C CA . SER B 1 140 ? 15.781 -17.172 5.664 1 98.19 140 SER B CA 1
ATOM 5085 C C . SER B 1 140 ? 15.523 -16.25 6.844 1 98.19 140 SER B C 1
ATOM 5087 O O . SER B 1 140 ? 16.438 -15.578 7.324 1 98.19 140 SER B O 1
ATOM 5089 N N . MET B 1 141 ? 14.312 -16.188 7.297 1 97.56 141 MET B N 1
ATOM 5090 C CA . MET B 1 141 ? 13.961 -15.359 8.445 1 97.56 141 MET B CA 1
ATOM 5091 C C . MET B 1 141 ? 14.547 -15.922 9.734 1 97.56 141 MET B C 1
ATOM 5093 O O . MET B 1 141 ? 14.992 -15.172 10.602 1 97.56 141 MET B O 1
ATOM 5097 N N . VAL B 1 142 ? 14.516 -17.234 9.852 1 97.94 142 VAL B N 1
ATOM 5098 C CA . VAL B 1 142 ? 15.094 -17.906 11.008 1 97.94 142 VAL B CA 1
ATOM 5099 C C . VAL B 1 142 ? 16.594 -17.594 11.086 1 97.94 142 VAL B C 1
ATOM 5101 O O . VAL B 1 142 ? 17.094 -17.234 12.148 1 97.94 142 VAL B O 1
ATOM 5104 N N . LEU B 1 143 ? 17.297 -17.766 9.945 1 97.44 143 LEU B N 1
ATOM 5105 C CA . LEU B 1 143 ? 18.734 -17.531 9.891 1 97.44 143 LEU B CA 1
ATOM 5106 C C . LEU B 1 143 ? 19.047 -16.094 10.266 1 97.44 143 LEU B C 1
ATOM 5108 O O . LEU B 1 143 ? 20.094 -15.82 10.883 1 97.44 143 LEU B O 1
ATOM 5112 N N . GLU B 1 144 ? 18.141 -15.211 9.914 1 96.06 144 GLU B N 1
ATOM 5113 C CA . GLU B 1 144 ? 18.359 -13.789 10.18 1 96.06 144 GLU B CA 1
ATOM 5114 C C . GLU B 1 144 ? 17.969 -13.43 11.609 1 96.06 144 GLU B C 1
ATOM 5116 O O . GLU B 1 144 ? 18.203 -12.305 12.062 1 96.06 144 GLU B O 1
ATOM 5121 N N . LYS B 1 145 ? 17.406 -14.352 12.406 1 95.44 145 LYS B N 1
ATOM 5122 C CA . LYS B 1 145 ? 16.844 -14.062 13.719 1 95.44 145 LYS B CA 1
ATOM 5123 C C . LYS B 1 145 ? 15.867 -12.898 13.656 1 95.44 145 LYS B C 1
ATOM 5125 O O . LYS B 1 145 ? 15.969 -11.945 14.438 1 95.44 145 LYS B O 1
ATOM 5130 N N . SER B 1 146 ? 14.969 -13.008 12.711 1 94.94 146 SER B N 1
ATOM 5131 C CA . SER B 1 146 ? 14.031 -11.945 12.359 1 94.94 146 SER B CA 1
ATOM 5132 C C . SER B 1 146 ? 13.156 -11.562 13.555 1 94.94 146 SER B C 1
ATOM 5134 O O . SER B 1 146 ? 12.461 -12.414 14.117 1 94.94 146 SER B O 1
ATOM 5136 N N . SER B 1 147 ? 13.109 -10.242 13.922 1 95.06 147 SER B N 1
ATOM 5137 C CA . SER B 1 147 ? 12.242 -9.711 14.969 1 95.06 147 SER B CA 1
ATOM 5138 C C . SER B 1 147 ? 10.773 -9.883 14.609 1 95.06 147 SER B C 1
ATOM 5140 O O . SER B 1 147 ? 9.938 -10.109 15.484 1 95.06 147 SER B O 1
ATOM 5142 N N . LEU B 1 148 ? 10.477 -9.805 13.336 1 94.88 148 LEU B N 1
ATOM 5143 C CA . LEU B 1 148 ? 9.109 -9.953 12.859 1 94.88 148 LEU B CA 1
ATOM 5144 C C . LEU B 1 148 ? 8.617 -11.383 13.047 1 94.88 148 LEU B C 1
ATOM 5146 O O . LEU B 1 148 ? 7.492 -11.609 13.492 1 94.88 148 LEU B O 1
ATOM 5150 N N . PHE B 1 149 ? 9.531 -12.328 12.672 1 95.31 149 PHE B N 1
ATOM 5151 C CA . PHE B 1 149 ? 9.211 -13.742 12.812 1 95.31 149 PHE B CA 1
ATOM 5152 C C . PHE B 1 149 ? 8.906 -14.086 14.266 1 95.31 149 PHE B C 1
ATOM 5154 O O . PHE B 1 149 ? 7.938 -14.797 14.555 1 95.31 149 PHE B O 1
ATOM 5161 N N . ASN B 1 150 ? 9.594 -13.453 15.18 1 93.19 150 ASN B N 1
ATOM 5162 C CA . ASN B 1 150 ? 9.453 -13.734 16.609 1 93.19 150 ASN B CA 1
ATOM 5163 C C . ASN B 1 150 ? 8.188 -13.102 17.172 1 93.19 150 ASN B C 1
ATOM 5165 O O . ASN B 1 150 ? 7.699 -13.508 18.234 1 93.19 150 ASN B O 1
ATOM 5169 N N . SER B 1 151 ? 7.645 -12.125 16.5 1 94.12 151 SER B N 1
ATOM 5170 C CA . SER B 1 151 ? 6.457 -11.43 16.969 1 94.12 151 SER B CA 1
ATOM 5171 C C . SER B 1 151 ? 5.188 -12.016 16.359 1 94.12 151 SER B C 1
ATOM 5173 O O . SER B 1 151 ? 4.078 -11.617 16.719 1 94.12 151 SER B O 1
ATOM 5175 N N . ALA B 1 152 ? 5.309 -13.016 15.484 1 96.25 152 ALA B N 1
ATOM 5176 C CA . ALA B 1 152 ? 4.195 -13.531 14.688 1 96.25 152 ALA B CA 1
ATOM 5177 C C . ALA B 1 152 ? 3.383 -14.547 15.484 1 96.25 152 ALA B C 1
ATOM 5179 O O . ALA B 1 152 ? 3.945 -15.344 16.234 1 96.25 152 ALA B O 1
ATOM 5180 N N . TYR B 1 153 ? 2.082 -14.508 15.375 1 97.62 153 TYR B N 1
ATOM 5181 C CA . TYR B 1 153 ? 1.144 -15.477 15.938 1 97.62 153 TYR B CA 1
ATOM 5182 C C . TYR B 1 153 ? 0.735 -16.516 14.898 1 97.62 153 TYR B C 1
ATOM 5184 O O . TYR B 1 153 ? 0.783 -17.719 15.164 1 97.62 153 TYR B O 1
ATOM 5192 N N . LYS B 1 154 ? 0.408 -16.078 13.719 1 98.44 154 LYS B N 1
ATOM 5193 C CA . LYS B 1 154 ? 0.004 -16.969 12.633 1 98.44 154 LYS B CA 1
ATOM 5194 C C . LYS B 1 154 ? 0.617 -16.531 11.305 1 98.44 154 LYS B C 1
ATOM 5196 O O . LYS B 1 154 ? 0.801 -15.336 11.062 1 98.44 154 LYS B O 1
ATOM 5201 N N . LEU B 1 155 ? 0.927 -17.484 10.523 1 98.69 155 LEU B N 1
ATOM 5202 C CA . LEU B 1 155 ? 1.242 -17.281 9.109 1 98.69 155 LEU B CA 1
ATOM 5203 C C . LEU B 1 155 ? -0.004 -17.453 8.25 1 98.69 155 LEU B C 1
ATOM 5205 O O . LEU B 1 155 ? -0.767 -18.406 8.422 1 98.69 155 LEU B O 1
ATOM 5209 N N . LEU B 1 156 ? -0.274 -16.516 7.398 1 98.75 156 LEU B N 1
ATOM 5210 C CA . LEU B 1 156 ? -1.357 -16.594 6.426 1 98.75 156 LEU B CA 1
ATOM 5211 C C . LEU B 1 156 ? -0.831 -16.391 5.008 1 98.75 156 LEU B C 1
ATOM 5213 O O . LEU B 1 156 ? -0.155 -15.398 4.73 1 98.75 156 LEU B O 1
ATOM 5217 N N . PHE B 1 157 ? -1.155 -17.391 4.18 1 98.75 157 PHE B N 1
ATOM 5218 C CA . PHE B 1 157 ? -0.797 -17.172 2.781 1 98.75 157 PHE B CA 1
ATOM 5219 C C . PHE B 1 157 ? -1.562 -16 2.193 1 98.75 157 PHE B C 1
ATOM 5221 O O . PHE B 1 157 ? -2.523 -15.516 2.793 1 98.75 157 PHE B O 1
ATOM 5228 N N . MET B 1 158 ? -1.192 -15.516 1.058 1 98.5 158 MET B N 1
ATOM 5229 C CA . MET B 1 158 ? -1.697 -14.258 0.527 1 98.5 158 MET B CA 1
ATOM 5230 C C . MET B 1 158 ? -3.217 -14.281 0.414 1 98.5 158 MET B C 1
ATOM 5232 O O . MET B 1 158 ? -3.895 -13.359 0.865 1 98.5 158 MET B O 1
ATOM 5236 N N . PRO B 1 159 ? -3.869 -15.32 -0.214 1 98.56 159 PRO B N 1
ATOM 5237 C CA . PRO B 1 159 ? -5.332 -15.297 -0.242 1 98.56 159 PRO B CA 1
ATOM 5238 C C . PRO B 1 159 ? -5.953 -15.359 1.153 1 98.56 159 PRO B C 1
ATOM 5240 O O . PRO B 1 159 ? -6.992 -14.742 1.397 1 98.56 159 PRO B O 1
ATOM 5243 N N . ASP B 1 160 ? -5.305 -16.078 2.049 1 98.62 160 ASP B N 1
ATOM 5244 C CA . ASP B 1 160 ? -5.785 -16.203 3.424 1 98.62 160 ASP B CA 1
ATOM 5245 C C . ASP B 1 160 ? -5.648 -14.867 4.164 1 98.62 160 ASP B C 1
ATOM 5247 O O . ASP B 1 160 ? -6.473 -14.547 5.023 1 98.62 160 ASP B O 1
ATOM 5251 N N . LEU B 1 161 ? -4.586 -14.219 3.865 1 98.56 161 LEU B N 1
ATOM 5252 C CA . LEU B 1 161 ? -4.383 -12.891 4.441 1 98.56 161 LEU B CA 1
ATOM 5253 C C . LEU B 1 161 ? -5.508 -11.945 4.039 1 98.56 161 LEU B C 1
ATOM 5255 O O . LEU B 1 161 ? -6.027 -11.203 4.871 1 98.56 161 LEU B O 1
ATOM 5259 N N . PHE B 1 162 ? -5.906 -11.961 2.773 1 98.69 162 PHE B N 1
ATOM 5260 C CA . PHE B 1 162 ? -6.996 -11.117 2.297 1 98.69 162 PHE B CA 1
ATOM 5261 C C . PHE B 1 162 ? -8.328 -11.578 2.867 1 98.69 162 PHE B C 1
ATOM 5263 O O . PHE B 1 162 ? -9.195 -10.766 3.184 1 98.69 162 PHE B O 1
ATOM 5270 N N . ASN B 1 163 ? -8.516 -12.906 2.992 1 98.5 163 ASN B N 1
ATOM 5271 C CA . ASN B 1 163 ? -9.703 -13.414 3.666 1 98.5 163 ASN B CA 1
ATOM 5272 C C . ASN B 1 163 ? -9.789 -12.922 5.109 1 98.5 163 ASN B C 1
ATOM 5274 O O . ASN B 1 163 ? -10.867 -12.57 5.59 1 98.5 163 ASN B O 1
ATOM 5278 N N . PHE B 1 164 ? -8.617 -12.953 5.77 1 98.38 164 PHE B N 1
ATOM 5279 C CA . PHE B 1 164 ? -8.547 -12.43 7.129 1 98.38 164 PHE B CA 1
ATOM 5280 C C . PHE B 1 164 ? -8.992 -10.969 7.172 1 98.38 164 PHE B C 1
ATOM 5282 O O . PHE B 1 164 ? -9.781 -10.578 8.031 1 98.38 164 PHE B O 1
ATOM 5289 N N . MET B 1 165 ? -8.555 -10.172 6.254 1 98.19 165 MET B N 1
ATOM 5290 C CA . MET B 1 165 ? -8.891 -8.75 6.191 1 98.19 165 MET B CA 1
ATOM 5291 C C . MET B 1 165 ? -10.375 -8.555 5.906 1 98.19 165 MET B C 1
ATOM 5293 O O . MET B 1 165 ? -10.969 -7.574 6.348 1 98.19 165 MET B O 1
ATOM 5297 N N . LEU B 1 166 ? -11 -9.484 5.164 1 98.12 166 LEU B N 1
ATOM 5298 C CA . LEU B 1 166 ? -12.406 -9.367 4.785 1 98.12 166 LEU B CA 1
ATOM 5299 C C . LEU B 1 166 ? -13.312 -9.875 5.902 1 98.12 166 LEU B C 1
ATOM 5301 O O . LEU B 1 166 ? -14.453 -9.43 6.023 1 98.12 166 LEU B O 1
ATOM 5305 N N . THR B 1 167 ? -12.797 -10.891 6.766 1 97.56 167 THR B N 1
ATOM 5306 C CA . THR B 1 167 ? -13.719 -11.625 7.629 1 97.56 167 THR B CA 1
ATOM 5307 C C . THR B 1 167 ? -13.242 -11.602 9.078 1 97.56 167 THR B C 1
ATOM 5309 O O . THR B 1 167 ? -14.023 -11.82 10 1 97.56 167 THR B O 1
ATOM 5312 N N . GLY B 1 168 ? -11.93 -11.508 9.266 1 97 168 GLY B N 1
ATOM 5313 C CA . GLY B 1 168 ? -11.352 -11.641 10.594 1 97 168 GLY B CA 1
ATOM 5314 C C . GLY B 1 168 ? -10.875 -13.055 10.898 1 97 168 GLY B C 1
ATOM 5315 O O . GLY B 1 168 ? -10.242 -13.289 11.93 1 97 168 GLY B O 1
ATOM 5316 N N . GLU B 1 169 ? -11.102 -14.031 9.93 1 97 169 GLU B N 1
ATOM 5317 C CA . GLU B 1 169 ? -10.773 -15.43 10.172 1 97 169 GLU B CA 1
ATOM 5318 C C . GLU B 1 169 ? -9.344 -15.742 9.742 1 97 169 GLU B C 1
ATOM 5320 O O . GLU B 1 169 ? -8.875 -15.258 8.711 1 97 169 GLU B O 1
ATOM 5325 N N . MET B 1 170 ? -8.648 -16.5 10.578 1 97.25 170 MET B N 1
ATOM 5326 C CA . MET B 1 170 ? -7.293 -16.922 10.266 1 97.25 170 MET B CA 1
ATOM 5327 C C . MET B 1 170 ? -7.254 -18.406 9.938 1 97.25 170 MET B C 1
ATOM 5329 O O . MET B 1 170 ? -7.043 -19.25 10.82 1 97.25 170 MET B O 1
ATOM 5333 N N . LYS B 1 171 ? -7.457 -18.75 8.695 1 96.19 171 LYS B N 1
ATOM 5334 C CA . LYS B 1 171 ? -7.473 -20.109 8.18 1 96.19 171 LYS B CA 1
ATOM 5335 C C . LYS B 1 171 ? -6.699 -20.203 6.867 1 96.19 171 LYS B C 1
ATOM 5337 O O . LYS B 1 171 ? -6.375 -19.188 6.254 1 96.19 171 LYS B O 1
ATOM 5342 N N . THR B 1 172 ? -6.34 -21.391 6.531 1 97.75 172 THR B N 1
ATOM 5343 C CA . THR B 1 172 ? -5.668 -21.625 5.258 1 97.75 172 THR B CA 1
ATOM 5344 C C . THR B 1 172 ? -6.352 -22.734 4.469 1 97.75 172 THR B C 1
ATOM 5346 O O . THR B 1 172 ? -6.898 -23.672 5.055 1 97.75 172 THR B O 1
ATOM 5349 N N . GLU B 1 173 ? -6.414 -22.594 3.215 1 98.25 173 GLU B N 1
ATOM 5350 C CA . GLU B 1 173 ? -7.027 -23.547 2.303 1 98.25 173 GLU B CA 1
ATOM 5351 C C . GLU B 1 173 ? -5.996 -24.531 1.765 1 98.25 173 GLU B C 1
ATOM 5353 O O . GLU B 1 173 ? -4.816 -24.203 1.631 1 98.25 173 GLU B O 1
ATOM 5358 N N . PHE B 1 174 ? -6.402 -25.75 1.476 1 98.38 174 PHE B N 1
ATOM 5359 C CA . PHE B 1 174 ? -5.609 -26.922 1.138 1 98.38 174 PHE B CA 1
ATOM 5360 C C . PHE B 1 174 ? -4.695 -26.641 -0.047 1 98.38 174 PHE B C 1
ATOM 5362 O O . PHE B 1 174 ? -3.492 -26.891 0.014 1 98.38 174 PHE B O 1
ATOM 5369 N N . SER B 1 175 ? -5.172 -26.141 -1.127 1 98.44 175 SER B N 1
ATOM 5370 C CA . SER B 1 175 ? -4.387 -25.938 -2.342 1 98.44 175 SER B CA 1
ATOM 5371 C C . SER B 1 175 ? -3.221 -24.984 -2.104 1 98.44 175 SER B C 1
ATOM 5373 O O . SER B 1 175 ? -2.098 -25.25 -2.543 1 98.44 175 SER B O 1
ATOM 5375 N N . ILE B 1 176 ? -3.414 -23.953 -1.368 1 98.31 176 ILE B N 1
ATOM 5376 C CA . ILE B 1 176 ? -2.365 -22.969 -1.114 1 98.31 176 ILE B CA 1
ATOM 5377 C C . ILE B 1 176 ? -1.386 -23.516 -0.08 1 98.31 176 ILE B C 1
ATOM 5379 O O . ILE B 1 176 ? -0.183 -23.25 -0.154 1 98.31 176 ILE B O 1
ATOM 5383 N N . ALA B 1 177 ? -1.876 -24.25 0.892 1 98.31 177 ALA B N 1
ATOM 5384 C CA . ALA B 1 177 ? -1.028 -24.844 1.922 1 98.31 177 ALA B CA 1
ATOM 5385 C C . ALA B 1 177 ? 0.001 -25.781 1.307 1 98.31 177 ALA B C 1
ATOM 5387 O O . ALA B 1 177 ? 1.153 -25.828 1.743 1 98.31 177 ALA B O 1
ATOM 5388 N N . THR B 1 178 ? -0.377 -26.484 0.302 1 98.19 178 THR B N 1
ATOM 5389 C CA . THR B 1 178 ? 0.463 -27.531 -0.26 1 98.19 178 THR B CA 1
ATOM 5390 C C . THR B 1 178 ? 1.59 -26.938 -1.098 1 98.19 178 THR B C 1
ATOM 5392 O O . THR B 1 178 ? 2.541 -27.641 -1.457 1 98.19 178 THR B O 1
ATOM 5395 N N . THR B 1 179 ? 1.564 -25.641 -1.393 1 98.25 179 THR B N 1
ATOM 5396 C CA . THR B 1 179 ? 2.645 -25 -2.133 1 98.25 179 THR B CA 1
ATOM 5397 C C . THR B 1 179 ? 3.818 -24.688 -1.213 1 98.25 179 THR B C 1
ATOM 5399 O O . THR B 1 179 ? 4.898 -24.312 -1.68 1 98.25 179 THR B O 1
ATOM 5402 N N . SER B 1 180 ? 3.754 -24.906 0.055 1 98.62 180 SER B N 1
ATOM 5403 C CA . SER B 1 180 ? 4.613 -24.312 1.073 1 98.62 180 SER B CA 1
ATOM 5404 C C . SER B 1 180 ? 5.918 -25.094 1.216 1 98.62 180 SER B C 1
ATOM 5406 O O . SER B 1 180 ? 6.898 -24.578 1.76 1 98.62 180 SER B O 1
ATOM 5408 N N . GLN B 1 181 ? 5.973 -26.406 0.774 1 98.69 181 GLN B N 1
ATOM 5409 C CA . GLN B 1 181 ? 7.062 -27.344 1.052 1 98.69 181 GLN B CA 1
ATOM 5410 C C . GLN B 1 181 ? 7.09 -27.734 2.525 1 98.69 181 GLN B C 1
ATOM 5412 O O . GLN B 1 181 ? 8.148 -28.031 3.076 1 98.69 181 GLN B O 1
ATOM 5417 N N . MET B 1 182 ? 5.898 -27.594 3.23 1 98.75 182 MET B N 1
ATOM 5418 C CA . MET B 1 182 ? 5.836 -27.938 4.648 1 98.75 182 MET B CA 1
ATOM 5419 C C . MET B 1 182 ? 4.617 -28.812 4.941 1 98.75 182 MET B C 1
ATOM 5421 O O . MET B 1 182 ? 4.379 -29.172 6.094 1 98.75 182 MET B O 1
ATOM 5425 N N . TYR B 1 183 ? 3.826 -29.094 3.984 1 98.38 183 TYR B N 1
ATOM 5426 C CA . TYR B 1 183 ? 2.646 -29.953 4.098 1 98.38 183 TYR B CA 1
ATOM 5427 C C . TYR B 1 183 ? 2.955 -31.375 3.641 1 98.38 183 TYR B C 1
ATOM 5429 O O . TYR B 1 183 ? 3.586 -31.578 2.6 1 98.38 183 TYR B O 1
ATOM 5437 N N . ASN B 1 184 ? 2.592 -32.344 4.414 1 98.31 184 ASN B N 1
ATOM 5438 C CA . ASN B 1 184 ? 2.709 -33.75 4.062 1 98.31 184 ASN B CA 1
ATOM 5439 C C . ASN B 1 184 ? 1.415 -34.281 3.459 1 98.31 184 ASN B C 1
ATOM 5441 O O . ASN B 1 184 ? 0.425 -34.469 4.168 1 98.31 184 ASN B O 1
ATOM 5445 N N . PRO B 1 185 ? 1.438 -34.531 2.17 1 96.81 185 PRO B N 1
ATOM 5446 C CA . PRO B 1 185 ? 0.192 -34.938 1.515 1 96.81 185 PRO B CA 1
ATOM 5447 C C . PRO B 1 185 ? -0.271 -36.344 1.939 1 96.81 185 PRO B C 1
ATOM 5449 O O . PRO B 1 185 ? -1.445 -36.688 1.776 1 96.81 185 PRO B O 1
ATOM 5452 N N . ILE B 1 186 ? 0.597 -37.188 2.439 1 95.31 186 ILE B N 1
ATOM 5453 C CA . ILE B 1 186 ? 0.256 -38.531 2.873 1 95.31 186 ILE B CA 1
ATOM 5454 C C . ILE B 1 186 ? -0.358 -38.469 4.27 1 95.31 186 ILE B C 1
ATOM 5456 O O . ILE B 1 186 ? -1.411 -39.062 4.512 1 95.31 186 ILE B O 1
ATOM 5460 N N . ARG B 1 187 ? 0.211 -37.75 5.137 1 95.94 187 ARG B N 1
ATOM 5461 C CA . ARG B 1 187 ? -0.292 -37.594 6.5 1 95.94 187 ARG B CA 1
ATOM 5462 C C . ARG B 1 187 ? -1.428 -36.594 6.562 1 95.94 187 ARG B C 1
ATOM 5464 O O . ARG B 1 187 ? -2.137 -36.5 7.566 1 95.94 187 ARG B O 1
ATOM 5471 N N . ASP B 1 188 ? -1.581 -35.844 5.57 1 95.38 188 ASP B N 1
ATOM 5472 C CA . ASP B 1 188 ? -2.637 -34.844 5.449 1 95.38 188 ASP B CA 1
ATOM 5473 C C . ASP B 1 188 ? -2.539 -33.812 6.562 1 95.38 188 ASP B C 1
ATOM 5475 O O . ASP B 1 188 ? -3.506 -33.594 7.293 1 95.38 188 ASP B O 1
ATOM 5479 N N . GLY B 1 189 ? -1.407 -33.156 6.664 1 96.81 189 GLY B N 1
ATOM 5480 C CA . GLY B 1 189 ? -1.159 -32.156 7.676 1 96.81 189 GLY B CA 1
ATOM 5481 C C . GLY B 1 189 ? 0.23 -31.531 7.586 1 96.81 189 GLY B C 1
ATOM 5482 O O . GLY B 1 189 ? 1.037 -31.953 6.75 1 96.81 189 GLY B O 1
ATOM 5483 N N . TRP B 1 190 ? 0.464 -30.516 8.367 1 98.5 190 TRP B N 1
ATOM 5484 C CA . TRP B 1 190 ? 1.789 -29.906 8.406 1 98.5 190 TRP B CA 1
ATOM 5485 C C . TRP B 1 190 ? 2.838 -30.906 8.867 1 98.5 190 TRP B C 1
ATOM 5487 O O . TRP B 1 190 ? 2.6 -31.688 9.797 1 98.5 190 TRP B O 1
ATOM 5497 N N . GLU B 1 191 ? 3.951 -30.906 8.219 1 98.56 191 GLU B N 1
ATOM 5498 C CA . GLU B 1 191 ? 5.004 -31.875 8.5 1 98.56 191 GLU B CA 1
ATOM 5499 C C . GLU B 1 191 ? 5.852 -31.438 9.695 1 98.56 191 GLU B C 1
ATOM 5501 O O . GLU B 1 191 ? 6.754 -30.609 9.547 1 98.56 191 GLU B O 1
ATOM 5506 N N . GLU B 1 192 ? 5.75 -32.062 10.812 1 98 192 GLU B N 1
ATOM 5507 C CA . GLU B 1 192 ? 6.375 -31.656 12.062 1 98 192 GLU B CA 1
ATOM 5508 C C . GLU B 1 192 ? 7.895 -31.797 11.992 1 98 192 GLU B C 1
ATOM 5510 O O . GLU B 1 192 ? 8.625 -31 12.57 1 98 192 GLU B O 1
ATOM 5515 N N . GLU B 1 193 ? 8.398 -32.844 11.344 1 98.44 193 GLU B N 1
ATOM 5516 C CA . GLU B 1 193 ? 9.844 -33.031 11.219 1 98.44 193 GLU B CA 1
ATOM 5517 C C . GLU B 1 193 ? 10.5 -31.844 10.539 1 98.44 193 GLU B C 1
ATOM 5519 O O . GLU B 1 193 ? 11.547 -31.375 10.977 1 98.44 193 GLU B O 1
ATOM 5524 N N . ILE B 1 194 ? 9.867 -31.328 9.508 1 98.75 194 ILE B N 1
ATOM 5525 C CA . ILE B 1 194 ? 10.391 -30.188 8.766 1 98.75 194 ILE B CA 1
ATOM 5526 C C . ILE B 1 194 ? 10.305 -28.938 9.633 1 98.75 194 ILE B C 1
ATOM 5528 O O . ILE B 1 194 ? 11.281 -28.203 9.773 1 98.75 194 ILE B O 1
ATOM 5532 N N . LEU B 1 195 ? 9.156 -28.703 10.219 1 98.75 195 LEU B N 1
ATOM 5533 C CA . LEU B 1 195 ? 8.969 -27.516 11.047 1 98.75 195 LEU B CA 1
ATOM 5534 C C . LEU B 1 195 ? 9.992 -27.469 12.172 1 98.75 195 LEU B C 1
ATOM 5536 O O . LEU B 1 195 ? 10.641 -26.438 12.383 1 98.75 195 LEU B O 1
ATOM 5540 N N . GLU B 1 196 ? 10.188 -28.578 12.82 1 98.5 196 GLU B N 1
ATOM 5541 C CA . GLU B 1 196 ? 11.125 -28.656 13.945 1 98.5 196 GLU B CA 1
ATOM 5542 C C . GLU B 1 196 ? 12.562 -28.438 13.477 1 98.5 196 GLU B C 1
ATOM 5544 O O . GLU B 1 196 ? 13.281 -27.625 14.062 1 98.5 196 GLU B O 1
ATOM 5549 N N . LYS B 1 197 ? 12.961 -29.078 12.461 1 98.62 197 LYS B N 1
ATOM 5550 C CA . LYS B 1 197 ? 14.344 -29.031 12 1 98.62 197 LYS B CA 1
ATOM 5551 C C . LYS B 1 197 ? 14.703 -27.641 11.5 1 98.62 197 LYS B C 1
ATOM 5553 O O . LYS B 1 197 ? 15.844 -27.188 11.641 1 98.62 197 LYS B O 1
ATOM 5558 N N . PHE B 1 198 ? 13.758 -26.938 10.922 1 98.75 198 PHE B N 1
ATOM 5559 C CA . PHE B 1 198 ? 14.039 -25.641 10.344 1 98.75 198 PHE B CA 1
ATOM 5560 C C . PHE B 1 198 ? 13.719 -24.516 11.336 1 98.75 198 PHE B C 1
ATOM 5562 O O . PHE B 1 198 ? 13.797 -23.344 10.992 1 98.75 198 PHE B O 1
ATOM 5569 N N . GLY B 1 199 ? 13.32 -24.859 12.547 1 98.19 199 GLY B N 1
ATOM 5570 C CA . GLY B 1 199 ? 13.094 -23.875 13.594 1 98.19 199 GLY B CA 1
ATOM 5571 C C . GLY B 1 199 ? 11.82 -23.078 13.398 1 98.19 199 GLY B C 1
ATOM 5572 O O . GLY B 1 199 ? 11.773 -21.891 13.719 1 98.19 199 GLY B O 1
ATOM 5573 N N . ILE B 1 200 ? 10.812 -23.656 12.812 1 98.38 200 ILE B N 1
ATOM 5574 C CA . ILE B 1 200 ? 9.516 -23.016 12.578 1 98.38 200 ILE B CA 1
ATOM 5575 C C . ILE B 1 200 ? 8.5 -23.531 13.594 1 98.38 200 ILE B C 1
ATOM 5577 O O . ILE B 1 200 ? 8.203 -24.719 13.633 1 98.38 200 ILE B O 1
ATOM 5581 N N . PRO B 1 201 ? 7.949 -22.703 14.445 1 97.69 201 PRO B N 1
ATOM 5582 C CA . PRO B 1 201 ? 6.984 -23.156 15.445 1 97.69 201 PRO B CA 1
ATOM 5583 C C . PRO B 1 201 ? 5.719 -23.734 14.82 1 97.69 201 PRO B C 1
ATOM 5585 O O . PRO B 1 201 ? 5.145 -23.141 13.906 1 97.69 201 PRO B O 1
ATOM 5588 N N . LYS B 1 202 ? 5.301 -24.844 15.367 1 96.5 202 LYS B N 1
ATOM 5589 C CA . LYS B 1 202 ? 4.113 -25.531 14.852 1 96.5 202 LYS B CA 1
ATOM 5590 C C . LYS B 1 202 ? 2.881 -24.641 14.945 1 96.5 202 LYS B C 1
ATOM 5592 O O . LYS B 1 202 ? 2.035 -24.641 14.047 1 96.5 202 LYS B O 1
ATOM 5597 N N . ASP B 1 203 ? 2.799 -23.844 16 1 96.19 203 ASP B N 1
ATOM 5598 C CA . ASP B 1 203 ? 1.623 -23.031 16.266 1 96.19 203 ASP B CA 1
ATOM 5599 C C . ASP B 1 203 ? 1.533 -21.859 15.289 1 96.19 203 ASP B C 1
ATOM 5601 O O . ASP B 1 203 ? 0.492 -21.203 15.188 1 96.19 203 ASP B O 1
ATOM 5605 N N . LEU B 1 204 ? 2.605 -21.562 14.594 1 98 204 LEU B N 1
ATOM 5606 C CA . LEU B 1 204 ? 2.605 -20.516 13.57 1 98 204 LEU B CA 1
ATOM 5607 C C . LEU B 1 204 ? 1.687 -20.891 12.414 1 98 204 LEU B C 1
ATOM 5609 O O . LEU B 1 204 ? 1.131 -20.016 11.75 1 98 204 LEU B O 1
ATOM 5613 N N . MET B 1 205 ? 1.536 -22.219 12.195 1 98.19 205 MET B N 1
ATOM 5614 C CA . MET B 1 205 ? 0.823 -22.703 11.016 1 98.19 205 MET B CA 1
ATOM 5615 C C . MET B 1 205 ? -0.678 -22.766 11.273 1 98.19 205 MET B C 1
ATOM 5617 O O . MET B 1 205 ? -1.11 -23.281 12.312 1 98.19 205 MET B O 1
ATOM 5621 N N . PRO B 1 206 ? -1.474 -22.266 10.406 1 96.94 206 PRO B N 1
ATOM 5622 C CA . PRO B 1 206 ? -2.928 -22.266 10.594 1 96.94 206 PRO B CA 1
ATOM 5623 C C . PRO B 1 206 ? -3.562 -23.609 10.266 1 96.94 206 PRO B C 1
ATOM 5625 O O . PRO B 1 206 ? -2.914 -24.484 9.672 1 96.94 206 PRO B O 1
ATOM 5628 N N . GLU B 1 207 ? -4.82 -23.734 10.648 1 95.38 207 GLU B N 1
ATOM 5629 C CA . GLU B 1 207 ? -5.621 -24.891 10.273 1 95.38 207 GLU B CA 1
ATOM 5630 C C . GLU B 1 207 ? -5.844 -24.953 8.766 1 95.38 207 GLU B C 1
ATOM 5632 O O . GLU B 1 207 ? -6.082 -23.922 8.125 1 95.38 207 GLU B O 1
ATOM 5637 N N . VAL B 1 208 ? -5.754 -26.188 8.211 1 97.25 208 VAL B N 1
ATOM 5638 C CA . VAL B 1 208 ? -5.93 -26.344 6.773 1 97.25 208 VAL B CA 1
ATOM 5639 C C . VAL B 1 208 ? -7.348 -26.828 6.473 1 97.25 208 VAL B C 1
ATOM 5641 O O . VAL B 1 208 ? -7.805 -27.828 7.047 1 97.25 208 VAL B O 1
ATOM 5644 N N . LEU B 1 209 ? -8.008 -26.109 5.605 1 96.56 209 LEU B N 1
ATOM 5645 C CA . LEU B 1 209 ? -9.383 -26.422 5.223 1 96.56 209 LEU B CA 1
ATOM 5646 C C . LEU B 1 209 ? -9.453 -26.875 3.77 1 96.56 209 LEU B C 1
ATOM 5648 O O . LEU B 1 209 ? -8.648 -26.453 2.939 1 96.56 209 LEU B O 1
ATOM 5652 N N . PRO B 1 210 ? -10.445 -27.766 3.459 1 97.31 210 PRO B N 1
ATOM 5653 C CA . PRO B 1 210 ? -10.602 -28.156 2.055 1 97.31 210 PRO B CA 1
ATOM 5654 C C . PRO B 1 210 ? -11.172 -27.016 1.195 1 97.31 210 PRO B C 1
ATOM 5656 O O . PRO B 1 210 ? -11.898 -26.172 1.7 1 97.31 210 PRO B O 1
ATOM 5659 N N . PRO B 1 211 ? -10.883 -27.047 -0.116 1 98.19 211 PRO B N 1
ATOM 5660 C CA . PRO B 1 211 ? -11.531 -26.094 -1.016 1 98.19 211 PRO B CA 1
ATOM 5661 C C . PRO B 1 211 ? -13.062 -26.188 -0.957 1 98.19 211 PRO B C 1
ATOM 5663 O O . PRO B 1 211 ? -13.617 -27.266 -0.79 1 98.19 211 PRO B O 1
ATOM 5666 N N . GLY B 1 212 ? -13.695 -25.031 -1.121 1 98.06 212 GLY B N 1
ATOM 5667 C CA . GLY B 1 212 ? -15.148 -24.984 -1.056 1 98.06 212 GLY B CA 1
ATOM 5668 C C . GLY B 1 212 ? -15.672 -24.672 0.334 1 98.06 212 GLY B C 1
ATOM 5669 O O . GLY B 1 212 ? -16.891 -24.578 0.539 1 98.06 212 GLY B O 1
ATOM 5670 N N . THR B 1 213 ? -14.844 -24.422 1.264 1 97.81 213 THR B N 1
ATOM 5671 C CA . THR B 1 213 ? -15.242 -24.141 2.637 1 97.81 213 THR B CA 1
ATOM 5672 C C . THR B 1 213 ? -15.617 -22.672 2.795 1 97.81 213 THR B C 1
ATOM 5674 O O . THR B 1 213 ? -14.93 -21.781 2.271 1 97.81 213 THR B O 1
ATOM 5677 N N . VAL B 1 214 ? -16.734 -22.453 3.459 1 98.25 214 VAL B N 1
ATOM 5678 C CA . VAL B 1 214 ? -17.062 -21.094 3.861 1 98.25 214 VAL B CA 1
ATOM 5679 C C . VAL B 1 214 ? -16.141 -20.641 4.984 1 98.25 214 VAL B C 1
ATOM 5681 O O . VAL B 1 214 ? -16.125 -21.234 6.07 1 98.25 214 VAL B O 1
ATOM 5684 N N . ILE B 1 215 ? -15.297 -19.672 4.73 1 97.38 215 ILE B N 1
ATOM 5685 C CA . ILE B 1 215 ? -14.336 -19.141 5.691 1 97.38 215 ILE B CA 1
ATOM 5686 C C . ILE B 1 215 ? -15.07 -18.344 6.762 1 97.38 215 ILE B C 1
ATOM 5688 O O . ILE B 1 215 ? -14.734 -18.422 7.949 1 97.38 215 ILE B O 1
ATOM 5692 N N . GLY B 1 216 ? -15.984 -17.531 6.328 1 97.06 216 GLY B N 1
ATOM 5693 C CA . GLY B 1 216 ? -16.781 -16.641 7.148 1 97.06 216 GLY B CA 1
ATOM 5694 C C . GLY B 1 216 ? -17.609 -15.672 6.328 1 97.06 216 GLY B C 1
ATOM 5695 O O . GLY B 1 216 ? -17.781 -15.852 5.121 1 97.06 216 GLY B O 1
ATOM 5696 N N . ASN B 1 217 ? -18.234 -14.734 7.086 1 97.12 217 ASN B N 1
ATOM 5697 C CA . ASN B 1 217 ? -18.953 -13.648 6.434 1 97.12 217 ASN B CA 1
ATOM 5698 C C . ASN B 1 217 ? -18.094 -12.375 6.371 1 97.12 217 ASN B C 1
ATOM 5700 O O . ASN B 1 217 ? -17.141 -12.219 7.137 1 97.12 217 ASN B O 1
ATOM 5704 N N . LEU B 1 218 ? -18.438 -11.508 5.359 1 97.06 218 LEU B N 1
ATOM 5705 C CA . LEU B 1 218 ? -17.797 -10.203 5.316 1 97.06 218 LEU B CA 1
ATOM 5706 C C . LEU B 1 218 ? -17.906 -9.492 6.66 1 97.06 218 LEU B C 1
ATOM 5708 O O . LEU B 1 218 ? -18.969 -9.547 7.305 1 97.06 218 LEU B O 1
ATOM 5712 N N . ASN B 1 219 ? -16.812 -8.914 7.102 1 95.56 219 ASN B N 1
ATOM 5713 C CA . ASN B 1 219 ? -16.812 -8.109 8.32 1 95.56 219 ASN B CA 1
ATOM 5714 C C . ASN B 1 219 ? -17.922 -7.055 8.289 1 95.56 219 ASN B C 1
ATOM 5716 O O . ASN B 1 219 ? -18.219 -6.496 7.234 1 95.56 219 ASN B O 1
ATOM 5720 N N . LYS B 1 220 ? -18.453 -6.672 9.445 1 91.69 220 LYS B N 1
ATOM 5721 C CA . LYS B 1 220 ? -19.594 -5.766 9.57 1 91.69 220 LYS B CA 1
ATOM 5722 C C . LYS B 1 220 ? -19.266 -4.395 8.977 1 91.69 220 LYS B C 1
ATOM 5724 O O . LYS B 1 220 ? -20.125 -3.762 8.359 1 91.69 220 LYS B O 1
ATOM 5729 N N . SER B 1 221 ? -18.109 -3.938 9.188 1 89 221 SER B N 1
ATOM 5730 C CA . SER B 1 221 ? -17.719 -2.627 8.672 1 89 221 SER B CA 1
ATOM 5731 C C . SER B 1 221 ? -17.734 -2.6 7.152 1 89 221 SER B C 1
ATOM 5733 O O . SER B 1 221 ? -18.109 -1.594 6.547 1 89 221 SER B O 1
ATOM 5735 N N . ILE B 1 222 ? -17.359 -3.703 6.535 1 93.12 222 ILE B N 1
ATOM 5736 C CA . ILE B 1 222 ? -17.359 -3.789 5.078 1 93.12 222 ILE B CA 1
ATOM 5737 C C . ILE B 1 222 ? -18.797 -3.916 4.57 1 93.12 222 ILE B C 1
ATOM 5739 O O . ILE B 1 222 ? -19.156 -3.283 3.578 1 93.12 222 ILE B O 1
ATOM 5743 N N . GLU B 1 223 ? -19.562 -4.707 5.289 1 93.19 223 GLU B N 1
ATOM 5744 C CA . GLU B 1 223 ? -20.969 -4.84 4.918 1 93.19 223 GLU B CA 1
ATOM 5745 C C . GLU B 1 223 ? -21.672 -3.488 4.934 1 93.19 223 GLU B C 1
ATOM 5747 O O . GLU B 1 223 ? -22.453 -3.184 4.039 1 93.19 223 GLU B O 1
ATOM 5752 N N . GLU B 1 224 ? -21.391 -2.715 5.922 1 87.94 224 GLU B N 1
ATOM 5753 C CA . GLU B 1 224 ? -21.984 -1.394 6.051 1 87.94 224 GLU B CA 1
ATOM 5754 C C . GLU B 1 224 ? -21.578 -0.479 4.902 1 87.94 224 GLU B C 1
ATOM 5756 O O . GLU B 1 224 ? -22.391 0.259 4.355 1 87.94 224 GLU B O 1
ATOM 5761 N N . GLU B 1 225 ? -20.375 -0.546 4.594 1 84.69 225 GLU B N 1
ATOM 5762 C CA . GLU B 1 225 ? -19.859 0.262 3.492 1 84.69 225 GLU B CA 1
ATOM 5763 C C . GLU B 1 225 ? -20.516 -0.128 2.168 1 84.69 225 GLU B C 1
ATOM 5765 O O . GLU B 1 225 ? -20.797 0.733 1.33 1 84.69 225 GLU B O 1
ATOM 5770 N N . LEU B 1 226 ? -20.734 -1.409 2.008 1 88.75 226 LEU B N 1
ATOM 5771 C CA . LEU B 1 226 ? -21.281 -1.928 0.754 1 88.75 226 LEU B CA 1
ATOM 5772 C C . LEU B 1 226 ? -22.797 -1.876 0.753 1 88.75 226 LEU B C 1
ATOM 5774 O O . LEU B 1 226 ? -23.438 -1.987 -0.302 1 88.75 226 LEU B O 1
ATOM 5778 N N . GLY B 1 227 ? -23.391 -1.719 1.888 1 88.12 227 GLY B N 1
ATOM 5779 C CA . GLY B 1 227 ? -24.844 -1.757 2.016 1 88.12 227 GLY B CA 1
ATOM 5780 C C . GLY B 1 227 ? -25.422 -3.141 1.796 1 88.12 227 GLY B C 1
ATOM 5781 O O . GLY B 1 227 ? -26.469 -3.285 1.174 1 88.12 227 GLY B O 1
ATOM 5782 N N . VAL B 1 228 ? -24.656 -4.133 2.143 1 92.19 228 VAL B N 1
ATOM 5783 C CA . VAL B 1 228 ? -25.094 -5.516 1.984 1 92.19 228 VAL B CA 1
ATOM 5784 C C . VAL B 1 228 ? -24.969 -6.254 3.314 1 92.19 228 VAL B C 1
ATOM 5786 O O . VAL B 1 228 ? -24.438 -5.715 4.285 1 92.19 228 VAL B O 1
ATOM 5789 N N . LYS B 1 229 ? -25.609 -7.441 3.389 1 92.94 229 LYS B N 1
ATOM 5790 C CA . LYS B 1 229 ? -25.547 -8.25 4.605 1 92.94 229 LYS B CA 1
ATOM 5791 C C . LYS B 1 229 ? -25.359 -9.727 4.281 1 92.94 229 LYS B C 1
ATOM 5793 O O . LYS B 1 229 ? -25.812 -10.203 3.238 1 92.94 229 LYS B O 1
ATOM 5798 N N . ASN B 1 230 ? -24.656 -10.383 5.152 1 93.44 230 ASN B N 1
ATOM 5799 C CA . ASN B 1 230 ? -24.547 -11.836 5.16 1 93.44 230 ASN B CA 1
ATOM 5800 C C . ASN B 1 230 ? -23.922 -12.359 3.865 1 93.44 230 ASN B C 1
ATOM 5802 O O . ASN B 1 230 ? -24.453 -13.297 3.256 1 93.44 230 ASN B O 1
ATOM 5806 N N . ILE B 1 231 ? -22.922 -11.734 3.387 1 96.81 231 ILE B N 1
ATOM 5807 C CA . ILE B 1 231 ? -22.188 -12.211 2.219 1 96.81 231 ILE B CA 1
ATOM 5808 C C . ILE B 1 231 ? -21.094 -13.188 2.658 1 96.81 231 ILE B C 1
ATOM 5810 O O . ILE B 1 231 ? -20.219 -12.836 3.436 1 96.81 231 ILE B O 1
ATOM 5814 N N . SER B 1 232 ? -21.156 -14.414 2.141 1 97.94 232 SER B N 1
ATOM 5815 C CA . SER B 1 232 ? -20.188 -15.445 2.516 1 97.94 232 SER B CA 1
ATOM 5816 C C . SER B 1 232 ? -18.875 -15.281 1.741 1 97.94 232 SER B C 1
ATOM 5818 O O . SER B 1 232 ? -18.891 -14.938 0.557 1 97.94 232 SER B O 1
ATOM 5820 N N . VAL B 1 233 ? -17.828 -15.461 2.414 1 98.62 233 VAL B N 1
ATOM 5821 C CA . VAL B 1 233 ? -16.516 -15.617 1.791 1 98.62 233 VAL B CA 1
ATOM 5822 C C . VAL B 1 233 ? -16.141 -17.094 1.75 1 98.62 233 VAL B C 1
ATOM 5824 O O . VAL B 1 233 ? -16.094 -17.766 2.787 1 98.62 233 VAL B O 1
ATOM 5827 N N . ILE B 1 234 ? -15.922 -17.594 0.547 1 98.75 234 ILE B N 1
ATOM 5828 C CA . ILE B 1 234 ? -15.68 -19.016 0.329 1 98.75 234 ILE B CA 1
ATOM 5829 C C . ILE B 1 234 ? -14.266 -19.234 -0.205 1 98.75 234 ILE B C 1
ATOM 5831 O O . ILE B 1 234 ? -13.805 -18.484 -1.073 1 98.75 234 ILE B O 1
ATOM 5835 N N . ALA B 1 235 ? -13.539 -20.156 0.37 1 98.38 235 ALA B N 1
ATOM 5836 C CA . ALA B 1 235 ? -12.25 -20.562 -0.186 1 98.38 235 ALA B CA 1
ATOM 5837 C C . ALA B 1 235 ? -12.43 -21.484 -1.383 1 98.38 235 ALA B C 1
ATOM 5839 O O . ALA B 1 235 ? -12.688 -22.688 -1.216 1 98.38 235 ALA B O 1
ATOM 5840 N N . PRO B 1 236 ? -12.281 -21.016 -2.576 1 98.19 236 PRO B N 1
ATOM 5841 C CA . PRO B 1 236 ? -12.438 -21.938 -3.705 1 98.19 236 PRO B CA 1
ATOM 5842 C C . PRO B 1 236 ? -11.266 -22.922 -3.838 1 98.19 236 PRO B C 1
ATOM 5844 O O . PRO B 1 236 ? -11.172 -23.875 -3.076 1 98.19 236 PRO B O 1
ATOM 5847 N N . CYS B 1 237 ? -10.266 -22.922 -4.57 1 97.81 237 CYS B N 1
ATOM 5848 C CA . CYS B 1 237 ? -8.844 -23.219 -4.625 1 97.81 237 CYS B CA 1
ATOM 5849 C C . CYS B 1 237 ? -8.008 -21.953 -4.574 1 97.81 237 CYS B C 1
ATOM 5851 O O . CYS B 1 237 ? -7.836 -21.281 -5.594 1 97.81 237 CYS B O 1
ATOM 5853 N N . GLU B 1 238 ? -7.531 -21.719 -3.412 1 98.06 238 GLU B N 1
ATOM 5854 C CA . GLU B 1 238 ? -6.941 -20.391 -3.211 1 98.06 238 GLU B CA 1
ATOM 5855 C C . GLU B 1 238 ? -5.668 -20.234 -4.039 1 98.06 238 GLU B C 1
ATOM 5857 O O . GLU B 1 238 ? -5.242 -19.109 -4.312 1 98.06 238 GLU B O 1
ATOM 5862 N N . HIS B 1 239 ? -5.023 -21.328 -4.375 1 98.12 239 HIS B N 1
ATOM 5863 C CA . HIS B 1 239 ? -4.004 -21.25 -5.418 1 98.12 239 HIS B CA 1
ATOM 5864 C C . HIS B 1 239 ? -4.637 -21.094 -6.797 1 98.12 239 HIS B C 1
ATOM 5866 O O . HIS B 1 239 ? -5.449 -21.922 -7.211 1 98.12 239 HIS B O 1
ATOM 5872 N N . ASP B 1 240 ? -4.277 -20.078 -7.527 1 96.94 240 ASP B N 1
ATOM 5873 C CA . ASP B 1 240 ? -4.922 -19.734 -8.789 1 96.94 240 ASP B CA 1
ATOM 5874 C C . ASP B 1 240 ? -4.852 -20.906 -9.773 1 96.94 240 ASP B C 1
ATOM 5876 O O . ASP B 1 240 ? -5.801 -21.156 -10.516 1 96.94 240 ASP B O 1
ATOM 5880 N N . THR B 1 241 ? -3.787 -21.641 -9.75 1 96.69 241 THR B N 1
ATOM 5881 C CA . THR B 1 241 ? -3.684 -22.812 -10.633 1 96.69 241 THR B CA 1
ATOM 5882 C C . THR B 1 241 ? -4.73 -23.859 -10.266 1 96.69 241 THR B C 1
ATOM 5884 O O . THR B 1 241 ? -5.23 -24.562 -11.141 1 96.69 241 THR B O 1
ATOM 5887 N N . GLY B 1 242 ? -5.02 -24.016 -8.977 1 97.31 242 GLY B N 1
ATOM 5888 C CA . GLY B 1 242 ? -6.094 -24.906 -8.586 1 97.31 242 GLY B CA 1
ATOM 5889 C C . GLY B 1 242 ? -7.43 -24.547 -9.203 1 97.31 242 GLY B C 1
ATOM 5890 O O . GLY B 1 242 ? -8.148 -25.406 -9.703 1 97.31 242 GLY B O 1
ATOM 5891 N N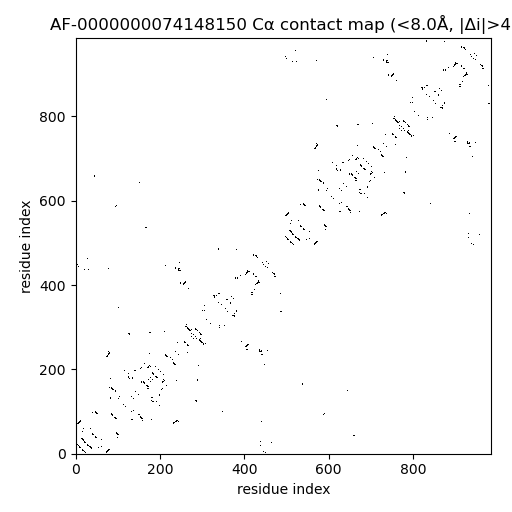 . CYS B 1 243 ? -7.738 -23.297 -9.172 1 97.62 243 CYS B N 1
ATOM 5892 C CA . CYS B 1 243 ? -8.961 -22.812 -9.812 1 97.62 243 CYS B CA 1
ATOM 5893 C C . CYS B 1 243 ? -8.891 -23 -11.32 1 97.62 243 CYS B C 1
ATOM 5895 O O . CYS B 1 243 ? -9.875 -23.406 -11.945 1 97.62 243 CYS B O 1
ATOM 5897 N N . ALA B 1 244 ? -7.734 -22.719 -11.914 1 96.62 244 ALA B N 1
ATOM 5898 C CA . ALA B 1 244 ? -7.574 -22.891 -13.352 1 96.62 244 ALA B CA 1
ATOM 5899 C C . ALA B 1 244 ? -7.852 -24.328 -13.766 1 96.62 244 ALA B C 1
ATOM 5901 O O . ALA B 1 244 ? -8.5 -24.578 -14.789 1 96.62 244 ALA B O 1
ATOM 5902 N N . VAL B 1 245 ? -7.375 -25.266 -12.984 1 96.12 245 VAL B N 1
ATOM 5903 C CA . VAL B 1 245 ? -7.523 -26.672 -13.305 1 96.12 245 VAL B CA 1
ATOM 5904 C C . VAL B 1 245 ? -8.992 -27.078 -13.203 1 96.12 245 VAL B C 1
ATOM 5906 O O . VAL B 1 245 ? -9.492 -27.844 -14.023 1 96.12 245 VAL B O 1
ATOM 5909 N N . VAL B 1 246 ? -9.68 -26.547 -12.203 1 96.31 246 VAL B N 1
ATOM 5910 C CA . VAL B 1 246 ? -11.117 -26.781 -12.117 1 96.31 246 VAL B CA 1
ATOM 5911 C C . VAL B 1 246 ? -11.797 -26.266 -13.383 1 96.31 246 VAL B C 1
ATOM 5913 O O . VAL B 1 246 ? -12.773 -26.859 -13.859 1 96.31 246 VAL B O 1
ATOM 5916 N N . GLY B 1 247 ? -11.297 -25.234 -13.938 1 94.38 247 GLY B N 1
ATOM 5917 C CA . GLY B 1 247 ? -11.891 -24.562 -15.086 1 94.38 247 GLY B CA 1
ATOM 5918 C C . GLY B 1 247 ? -11.5 -25.203 -16.406 1 94.38 247 GLY B C 1
ATOM 5919 O O . GLY B 1 247 ? -11.984 -24.781 -17.469 1 94.38 247 GLY B O 1
ATOM 5920 N N . VAL B 1 248 ? -10.609 -26.172 -16.422 1 92 248 VAL B N 1
ATOM 5921 C CA . VAL B 1 248 ? -10.227 -26.844 -17.656 1 92 248 VAL B CA 1
ATOM 5922 C C . VAL B 1 248 ? -11.391 -27.703 -18.172 1 92 248 VAL B C 1
ATOM 5924 O O . VAL B 1 248 ? -11.906 -28.562 -17.453 1 92 248 VAL B O 1
ATOM 5927 N N . PRO B 1 249 ? -11.836 -27.453 -19.406 1 86.69 249 PRO B N 1
ATOM 5928 C CA . PRO B 1 249 ? -12.953 -28.234 -19.938 1 86.69 249 PRO B CA 1
ATOM 5929 C C . PRO B 1 249 ? -12.531 -29.609 -20.469 1 86.69 249 PRO B C 1
ATOM 5931 O O . PRO B 1 249 ? -12.938 -30 -21.562 1 86.69 249 PRO B O 1
ATOM 5934 N N . GLY B 1 250 ? -11.711 -30.297 -19.766 1 82 250 GLY B N 1
ATOM 5935 C CA . GLY B 1 250 ? -11.227 -31.578 -20.203 1 82 250 GLY B CA 1
ATOM 5936 C C . GLY B 1 250 ? -12.25 -32.688 -20.078 1 82 250 GLY B C 1
ATOM 5937 O O . GLY B 1 250 ? -13.078 -32.656 -19.172 1 82 250 GLY B O 1
ATOM 5938 N N . GLU B 1 251 ? -12.266 -33.469 -21.078 1 80.12 251 GLU B N 1
ATOM 5939 C CA . GLU B 1 251 ? -13.102 -34.656 -21.047 1 80.12 251 GLU B CA 1
ATOM 5940 C C . GLU B 1 251 ? -12.25 -35.938 -20.984 1 80.12 251 GLU B C 1
ATOM 5942 O O . GLU B 1 251 ? -11.203 -36 -21.641 1 80.12 251 GLU B O 1
ATOM 5947 N N . GLY B 1 252 ? -12.641 -36.75 -20.125 1 80.06 252 GLY B N 1
ATOM 5948 C CA . GLY B 1 252 ? -11.867 -38 -20.016 1 80.06 252 GLY B CA 1
ATOM 5949 C C . GLY B 1 252 ? -10.648 -37.844 -19.109 1 80.06 252 GLY B C 1
ATOM 5950 O O . GLY B 1 252 ? -10.594 -36.938 -18.281 1 80.06 252 GLY B O 1
ATOM 5951 N N . GLU B 1 253 ? -9.688 -38.844 -19.266 1 81.88 253 GLU B N 1
ATOM 5952 C CA . GLU B 1 253 ? -8.57 -38.875 -18.328 1 81.88 253 GLU B CA 1
ATOM 5953 C C . GLU B 1 253 ? -7.238 -38.719 -19.047 1 81.88 253 GLU B C 1
ATOM 5955 O O . GLU B 1 253 ? -6.188 -38.625 -18.422 1 81.88 253 GLU B O 1
ATOM 5960 N N . ASP B 1 254 ? -7.266 -38.594 -20.312 1 89.62 254 ASP B N 1
ATOM 5961 C CA . ASP B 1 254 ? -6.008 -38.625 -21.062 1 89.62 254 ASP B CA 1
ATOM 5962 C C . ASP B 1 254 ? -5.629 -37.219 -21.531 1 89.62 254 ASP B C 1
ATOM 5964 O O . ASP B 1 254 ? -5.324 -37.031 -22.719 1 89.62 254 ASP B O 1
ATOM 5968 N N . TRP B 1 255 ? -5.703 -36.281 -20.719 1 93.19 255 TRP B N 1
ATOM 5969 C CA . TRP B 1 255 ? -5.289 -34.938 -21.062 1 93.19 255 TRP B CA 1
ATOM 5970 C C . TRP B 1 255 ? -4.383 -34.344 -19.984 1 93.19 255 TRP B C 1
ATOM 5972 O O . TRP B 1 255 ? -4.414 -34.781 -18.828 1 93.19 255 TRP B O 1
ATOM 5982 N N . ALA B 1 256 ? -3.557 -33.438 -20.359 1 97 256 ALA B N 1
ATOM 5983 C CA . ALA B 1 256 ? -2.742 -32.625 -19.469 1 97 256 ALA B CA 1
ATOM 5984 C C . ALA B 1 256 ? -3.086 -31.141 -19.656 1 97 256 ALA B C 1
ATOM 5986 O O . ALA B 1 256 ? -3.861 -30.766 -20.531 1 97 256 ALA B O 1
ATOM 5987 N N . TYR B 1 257 ? -2.639 -30.391 -18.75 1 97 257 TYR B N 1
ATOM 5988 C CA . TYR B 1 257 ? -2.918 -28.969 -18.828 1 97 257 TYR B CA 1
ATOM 5989 C C . TYR B 1 257 ? -1.646 -28.141 -18.656 1 97 257 TYR B C 1
ATOM 5991 O O . TYR B 1 257 ? -0.661 -28.641 -18.094 1 97 257 TYR B O 1
ATOM 5999 N N . ILE B 1 258 ? -1.633 -26.922 -19.188 1 97.44 258 ILE B N 1
ATOM 6000 C CA . ILE B 1 258 ? -0.755 -25.828 -18.797 1 97.44 258 ILE B CA 1
ATOM 6001 C C . ILE B 1 258 ? -1.592 -24.641 -18.344 1 97.44 258 ILE B C 1
ATOM 6003 O O . ILE B 1 258 ? -2.436 -24.141 -19.078 1 97.44 258 ILE B O 1
ATOM 6007 N N . SER B 1 259 ? -1.509 -24.312 -17.078 1 95.94 259 SER B N 1
ATOM 6008 C CA . SER B 1 259 ? -1.969 -23 -16.641 1 95.94 259 SER B CA 1
ATOM 6009 C C . SER B 1 259 ? -0.937 -21.922 -16.953 1 95.94 259 SER B C 1
ATOM 6011 O O . SER B 1 259 ? 0.1 -21.844 -16.281 1 95.94 259 SER B O 1
ATOM 6013 N N . SER B 1 260 ? -1.261 -21.125 -17.922 1 92.69 260 SER B N 1
ATOM 6014 C CA . SER B 1 260 ? -0.242 -20.281 -18.531 1 92.69 260 SER B CA 1
ATOM 6015 C C . SER B 1 260 ? -0.414 -18.828 -18.125 1 92.69 260 SER B C 1
ATOM 6017 O O . SER B 1 260 ? -1.475 -18.234 -18.328 1 92.69 260 SER B O 1
ATOM 6019 N N . GLY B 1 261 ? 0.562 -18.234 -17.469 1 88.81 261 GLY B N 1
ATOM 6020 C CA . GLY B 1 261 ? 0.72 -16.844 -17.094 1 88.81 261 GLY B CA 1
ATOM 6021 C C . GLY B 1 261 ? 2.168 -16.438 -16.891 1 88.81 261 GLY B C 1
ATOM 6022 O O . GLY B 1 261 ? 3.027 -16.75 -17.719 1 88.81 261 GLY B O 1
ATOM 6023 N N . THR B 1 262 ? 2.383 -15.727 -15.805 1 87 262 THR B N 1
ATOM 6024 C CA . THR B 1 262 ? 3.764 -15.406 -15.453 1 87 262 THR B CA 1
ATOM 6025 C C . THR B 1 262 ? 4.594 -16.688 -15.328 1 87 262 THR B C 1
ATOM 6027 O O . THR B 1 262 ? 5.754 -16.719 -15.742 1 87 262 THR B O 1
ATOM 6030 N N . TRP B 1 263 ? 3.959 -17.641 -14.805 1 90 263 TRP B N 1
ATOM 6031 C CA . TRP B 1 263 ? 4.473 -19 -14.781 1 90 263 TRP B CA 1
ATOM 6032 C C . TRP B 1 263 ? 3.656 -19.906 -15.695 1 90 263 TRP B C 1
ATOM 6034 O O . TRP B 1 263 ? 2.508 -19.594 -16.016 1 90 263 TRP B O 1
ATOM 6044 N N . SER B 1 264 ? 4.266 -20.938 -16.188 1 95 264 SER B N 1
ATOM 6045 C CA . SER B 1 264 ? 3.561 -22.016 -16.859 1 95 264 SER B CA 1
ATOM 6046 C C . SER B 1 264 ? 3.59 -23.297 -16.031 1 95 264 SER B C 1
ATOM 6048 O O . SER B 1 264 ? 4.625 -23.953 -15.938 1 95 264 SER B O 1
ATOM 6050 N N . LEU B 1 265 ? 2.475 -23.641 -15.531 1 96.88 265 LEU B N 1
ATOM 6051 C CA . LEU B 1 265 ? 2.396 -24.859 -14.727 1 96.88 265 LEU B CA 1
ATOM 6052 C C . LEU B 1 265 ? 1.78 -26 -15.531 1 96.88 265 LEU B C 1
ATOM 6054 O O . LEU B 1 265 ? 0.599 -25.938 -15.883 1 96.88 265 LEU B O 1
ATOM 6058 N N . MET B 1 266 ? 2.549 -26.984 -15.812 1 97.81 266 MET B N 1
ATOM 6059 C CA . MET B 1 266 ? 2.111 -28.125 -16.625 1 97.81 266 MET B CA 1
ATOM 6060 C C . MET B 1 266 ? 1.931 -29.375 -15.773 1 97.81 266 MET B C 1
ATOM 6062 O O . MET B 1 266 ? 2.828 -29.75 -15.023 1 97.81 266 MET B O 1
ATOM 6066 N N . GLY B 1 267 ? 0.772 -29.969 -15.93 1 97.56 267 GLY B N 1
ATOM 6067 C CA . GLY B 1 267 ? 0.564 -31.172 -15.133 1 97.56 267 GLY B CA 1
ATOM 6068 C C . GLY B 1 267 ? -0.752 -31.859 -15.43 1 97.56 267 GLY B C 1
ATOM 6069 O O . GLY B 1 267 ? -1.33 -31.672 -16.5 1 97.56 267 GLY B O 1
ATOM 6070 N N . VAL B 1 268 ? -1.091 -32.812 -14.578 1 97 268 VAL B N 1
ATOM 6071 C CA . VAL B 1 268 ? -2.338 -33.562 -14.617 1 97 268 VAL B CA 1
ATOM 6072 C C . VAL B 1 268 ? -2.986 -33.562 -13.234 1 97 268 VAL B C 1
ATOM 6074 O O . VAL B 1 268 ? -2.354 -33.188 -12.242 1 97 268 VAL B O 1
ATOM 6077 N N . GLU B 1 269 ? -4.238 -33.844 -13.234 1 95.44 269 GLU B N 1
ATOM 6078 C CA . GLU B 1 269 ? -4.98 -33.969 -11.984 1 95.44 269 GLU B CA 1
ATOM 6079 C C . GLU B 1 269 ? -5.059 -35.438 -11.57 1 95.44 269 GLU B C 1
ATOM 6081 O O . GLU B 1 269 ? -5.465 -36.312 -12.352 1 95.44 269 GLU B O 1
ATOM 6086 N N . LEU B 1 270 ? -4.66 -35.719 -10.328 1 95.94 270 LEU B N 1
ATOM 6087 C CA . LEU B 1 270 ? -4.633 -37.094 -9.82 1 95.94 270 LEU B CA 1
ATOM 6088 C C . LEU B 1 270 ? -5.441 -37.219 -8.531 1 95.94 270 LEU B C 1
ATOM 6090 O O . LEU B 1 270 ? -5.664 -36.219 -7.84 1 95.94 270 LEU B O 1
ATOM 6094 N N . LYS B 1 271 ? -5.816 -38.406 -8.18 1 94.25 271 LYS B N 1
ATOM 6095 C CA . LYS B 1 271 ? -6.539 -38.688 -6.941 1 94.25 271 LYS B CA 1
ATOM 6096 C C . LYS B 1 271 ? -5.574 -38.875 -5.773 1 94.25 271 LYS B C 1
ATOM 6098 O O . LYS B 1 271 ? -5.961 -38.719 -4.613 1 94.25 271 LYS B O 1
ATOM 6103 N N . SER B 1 272 ? -4.324 -39.25 -6.109 1 96.25 272 SER B N 1
ATOM 6104 C CA . SER B 1 272 ? -3.275 -39.438 -5.113 1 96.25 272 SER B CA 1
ATOM 6105 C C . SER B 1 272 ? -1.952 -38.844 -5.582 1 96.25 272 SER B C 1
ATOM 6107 O O . SER B 1 272 ? -1.68 -38.781 -6.785 1 96.25 272 SER B O 1
ATOM 6109 N N . PRO B 1 273 ? -1.157 -38.438 -4.633 1 97.44 273 PRO B N 1
ATOM 6110 C CA . PRO B 1 273 ? 0.134 -37.906 -5.047 1 97.44 273 PRO B CA 1
ATOM 6111 C C . PRO B 1 273 ? 1.098 -38.969 -5.555 1 97.44 273 PRO B C 1
ATOM 6113 O O . PRO B 1 273 ? 0.938 -40.156 -5.234 1 97.44 273 PRO B O 1
ATOM 6116 N N . ILE B 1 274 ? 2.045 -38.562 -6.367 1 97.88 274 ILE B N 1
ATOM 6117 C CA . ILE B 1 274 ? 3.143 -39.438 -6.812 1 97.88 274 ILE B CA 1
ATOM 6118 C C . ILE B 1 274 ? 4.457 -38.938 -6.223 1 97.88 274 ILE B C 1
ATOM 6120 O O . ILE B 1 274 ? 4.977 -37.875 -6.637 1 97.88 274 ILE B O 1
ATOM 6124 N N . ILE B 1 275 ? 4.992 -39.688 -5.254 1 98.06 275 ILE B N 1
ATOM 6125 C CA . ILE B 1 275 ? 6.254 -39.344 -4.602 1 98.06 275 ILE B CA 1
ATOM 6126 C C . ILE B 1 275 ? 7.199 -40.531 -4.656 1 98.06 275 ILE B C 1
ATOM 6128 O O . ILE B 1 275 ? 7.047 -41.5 -3.896 1 98.06 275 ILE B O 1
ATOM 6132 N N . ASN B 1 276 ? 8.109 -40.531 -5.574 1 96.88 276 ASN B N 1
ATOM 6133 C CA . ASN B 1 276 ? 9.109 -41.562 -5.762 1 96.88 276 ASN B CA 1
ATOM 6134 C C . ASN B 1 276 ? 10.391 -41.031 -6.367 1 96.88 276 ASN B C 1
ATOM 6136 O O . ASN B 1 276 ? 10.547 -39.812 -6.508 1 96.88 276 ASN B O 1
ATOM 6140 N N . ASN B 1 277 ? 11.336 -41.844 -6.648 1 96.5 277 ASN B N 1
ATOM 6141 C CA . ASN B 1 277 ? 12.648 -41.438 -7.148 1 96.5 277 ASN B CA 1
ATOM 6142 C C . ASN B 1 277 ? 12.531 -40.719 -8.492 1 96.5 277 ASN B C 1
ATOM 6144 O O . ASN B 1 277 ? 13.289 -39.781 -8.766 1 96.5 277 ASN B O 1
ATOM 6148 N N . GLU B 1 278 ? 11.586 -41.156 -9.297 1 96.75 278 GLU B N 1
ATOM 6149 C CA . GLU B 1 278 ? 11.43 -40.562 -10.617 1 96.75 278 GLU B CA 1
ATOM 6150 C C . GLU B 1 278 ? 10.875 -39.156 -10.5 1 96.75 278 GLU B C 1
ATOM 6152 O O . GLU B 1 278 ? 11.344 -38.25 -11.195 1 96.75 278 GLU B O 1
ATOM 6157 N N . SER B 1 279 ? 9.828 -39.031 -9.656 1 97.44 279 SER B N 1
ATOM 6158 C CA . SER B 1 279 ? 9.266 -37.688 -9.469 1 97.44 279 SER B CA 1
ATOM 6159 C C . SER B 1 279 ? 10.266 -36.75 -8.805 1 97.44 279 SER B C 1
ATOM 6161 O O . SER B 1 279 ? 10.289 -35.562 -9.109 1 97.44 279 SER B O 1
ATOM 6163 N N . LEU B 1 280 ? 11.102 -37.25 -7.898 1 97.5 280 LEU B N 1
ATOM 6164 C CA . LEU B 1 280 ? 12.164 -36.469 -7.273 1 97.5 280 LEU B CA 1
ATOM 6165 C C . LEU B 1 280 ? 13.195 -36 -8.305 1 97.5 280 LEU B C 1
ATOM 6167 O O . LEU B 1 280 ? 13.539 -34.844 -8.375 1 97.5 280 LEU B O 1
ATOM 6171 N N . LYS B 1 281 ? 13.664 -37 -9.117 1 96.44 281 LYS B N 1
ATOM 6172 C CA . LYS B 1 281 ? 14.68 -36.719 -10.125 1 96.44 281 LYS B CA 1
ATOM 6173 C C . LYS B 1 281 ? 14.188 -35.656 -11.117 1 96.44 281 LYS B C 1
ATOM 6175 O O . LYS B 1 281 ? 14.945 -34.781 -11.516 1 96.44 281 LYS B O 1
ATOM 6180 N N . ALA B 1 282 ? 12.953 -35.781 -11.469 1 96.44 282 ALA B N 1
ATOM 6181 C CA . ALA B 1 282 ? 12.359 -34.844 -12.414 1 96.44 282 ALA B CA 1
ATOM 6182 C C . ALA B 1 282 ? 11.898 -33.562 -11.703 1 96.44 282 ALA B C 1
ATOM 6184 O O . ALA B 1 282 ? 11.523 -32.594 -12.344 1 96.44 282 ALA B O 1
ATOM 6185 N N . ASN B 1 283 ? 11.875 -33.562 -10.375 1 97.06 283 ASN B N 1
ATOM 6186 C CA . ASN B 1 283 ? 11.523 -32.438 -9.531 1 97.06 283 ASN B CA 1
ATOM 6187 C C . ASN B 1 283 ? 10.094 -31.953 -9.797 1 97.06 283 ASN B C 1
ATOM 6189 O O . ASN B 1 283 ? 9.867 -30.766 -10.031 1 97.06 283 ASN B O 1
ATOM 6193 N N . PHE B 1 284 ? 9.148 -32.906 -9.844 1 97.75 284 PHE B N 1
ATOM 6194 C CA . PHE B 1 284 ? 7.73 -32.594 -9.977 1 97.75 284 PHE B CA 1
ATOM 6195 C C . PHE B 1 284 ? 7.113 -32.281 -8.617 1 97.75 284 PHE B C 1
ATOM 6197 O O . PHE B 1 284 ? 7.688 -32.625 -7.582 1 97.75 284 PHE B O 1
ATOM 6204 N N . THR B 1 285 ? 6.043 -31.609 -8.656 1 97.56 285 THR B N 1
ATOM 6205 C CA . THR B 1 285 ? 5.367 -31.203 -7.43 1 97.56 285 THR B CA 1
ATOM 6206 C C . THR B 1 285 ? 3.982 -31.844 -7.344 1 97.56 285 THR B C 1
ATOM 6208 O O . THR B 1 285 ? 3.363 -32.156 -8.367 1 97.56 285 THR B O 1
ATOM 6211 N N . ASN B 1 286 ? 3.518 -32.188 -6.145 1 98.25 286 ASN B N 1
ATOM 6212 C CA . ASN B 1 286 ? 2.156 -32.594 -5.805 1 98.25 286 ASN B CA 1
ATOM 6213 C C . ASN B 1 286 ? 1.426 -31.5 -5.031 1 98.25 286 ASN B C 1
ATOM 6215 O O . ASN B 1 286 ? 1.471 -31.484 -3.799 1 98.25 286 ASN B O 1
ATOM 6219 N N . GLU B 1 287 ? 0.708 -30.625 -5.711 1 97.94 287 GLU B N 1
ATOM 6220 C CA . GLU B 1 287 ? -0.065 -29.562 -5.066 1 97.94 287 GLU B CA 1
ATOM 6221 C C . GLU B 1 287 ? -1.543 -29.938 -4.98 1 97.94 287 GLU B C 1
ATOM 6223 O O . GLU B 1 287 ? -2.074 -30.594 -5.871 1 97.94 287 GLU B O 1
ATOM 6228 N N . GLY B 1 288 ? -2.143 -29.516 -3.951 1 97.5 288 GLY B N 1
ATOM 6229 C CA . GLY B 1 288 ? -3.541 -29.844 -3.727 1 97.5 288 GLY B CA 1
ATOM 6230 C C . GLY B 1 288 ? -4.473 -29.234 -4.75 1 97.5 288 GLY B C 1
ATOM 6231 O O . GLY B 1 288 ? -4.191 -28.156 -5.285 1 97.5 288 GLY B O 1
ATOM 6232 N N . GLY B 1 289 ? -5.566 -29.906 -5.082 1 96.94 289 GLY B N 1
ATOM 6233 C CA . GLY B 1 289 ? -6.629 -29.422 -5.949 1 96.94 289 GLY B CA 1
ATOM 6234 C C . GLY B 1 289 ? -8 -29.516 -5.312 1 96.94 289 GLY B C 1
ATOM 6235 O O . GLY B 1 289 ? -8.125 -29.531 -4.086 1 96.94 289 GLY B O 1
ATOM 6236 N N . TYR B 1 290 ? -8.984 -29.328 -6.113 1 96.19 290 TYR B N 1
ATOM 6237 C CA . TYR B 1 290 ? -10.367 -29.391 -5.645 1 96.19 290 TYR B CA 1
ATOM 6238 C C . TYR B 1 290 ? -10.789 -30.828 -5.387 1 96.19 290 TYR B C 1
ATOM 6240 O O . TYR B 1 290 ? -10.367 -31.75 -6.098 1 96.19 290 TYR B O 1
ATOM 6248 N N . ASN B 1 291 ? -11.633 -31.125 -4.332 1 92.88 291 ASN B N 1
ATOM 6249 C CA . ASN B 1 291 ? -12.195 -32.406 -3.988 1 92.88 291 ASN B CA 1
ATOM 6250 C C . ASN B 1 291 ? -11.109 -33.438 -3.689 1 92.88 291 ASN B C 1
ATOM 6252 O O . ASN B 1 291 ? -11.141 -34.562 -4.207 1 92.88 291 ASN B O 1
ATOM 6256 N N . LYS B 1 292 ? -9.984 -32.969 -3.004 1 88.56 292 LYS B N 1
ATOM 6257 C CA . LYS B 1 292 ? -8.891 -33.781 -2.465 1 88.56 292 LYS B CA 1
ATOM 6258 C C . LYS B 1 292 ? -8.055 -34.406 -3.584 1 88.56 292 LYS B C 1
ATOM 6260 O O . LYS B 1 292 ? -7.488 -35.469 -3.42 1 88.56 292 LYS B O 1
ATOM 6265 N N . THR B 1 293 ? -8.18 -33.844 -4.746 1 95.12 293 THR B N 1
ATOM 6266 C CA . THR B 1 293 ? -7.258 -34.219 -5.809 1 95.12 293 THR B CA 1
ATOM 6267 C C . THR B 1 293 ? -5.895 -33.562 -5.613 1 95.12 293 THR B C 1
ATOM 6269 O O . THR B 1 293 ? -5.734 -32.688 -4.75 1 95.12 293 THR B O 1
ATOM 6272 N N . PHE B 1 294 ? -4.941 -34.094 -6.332 1 97.56 294 PHE B N 1
ATOM 6273 C CA . PHE B 1 294 ? -3.605 -33.5 -6.375 1 97.56 294 PHE B CA 1
ATOM 6274 C C . PHE B 1 294 ? -3.242 -33.062 -7.789 1 97.56 294 PHE B C 1
ATOM 6276 O O . PHE B 1 294 ? -3.52 -33.812 -8.75 1 97.56 294 PHE B O 1
ATOM 6283 N N . ARG B 1 295 ? -2.756 -31.891 -7.859 1 97.81 295 ARG B N 1
ATOM 6284 C CA . ARG B 1 295 ? -2.166 -31.438 -9.117 1 97.81 295 ARG B CA 1
ATOM 6285 C C . ARG B 1 295 ? -0.697 -31.828 -9.203 1 97.81 295 ARG B C 1
ATOM 6287 O O . ARG B 1 295 ? 0.167 -31.188 -8.609 1 97.81 295 ARG B O 1
ATOM 6294 N N . PHE B 1 296 ? -0.448 -32.906 -9.922 1 98.25 296 PHE B N 1
ATOM 6295 C CA . PHE B 1 296 ? 0.915 -33.344 -10.219 1 98.25 296 PHE B CA 1
ATOM 6296 C C . PHE B 1 296 ? 1.48 -32.562 -11.398 1 98.25 296 PHE B C 1
ATOM 6298 O O . PHE B 1 296 ? 1.082 -32.781 -12.547 1 98.25 296 PHE B O 1
ATOM 6305 N N . LEU B 1 297 ? 2.43 -31.625 -11.047 1 98.06 297 LEU B N 1
ATOM 6306 C CA . LEU B 1 297 ? 2.801 -30.656 -12.062 1 98.06 297 LEU B CA 1
ATOM 6307 C C . LEU B 1 297 ? 4.238 -30.172 -11.867 1 98.06 297 LEU B C 1
ATOM 6309 O O . LEU B 1 297 ? 4.891 -30.547 -10.891 1 98.06 297 LEU B O 1
ATOM 6313 N N . LYS B 1 298 ? 4.734 -29.484 -12.867 1 97.31 298 LYS B N 1
ATOM 6314 C CA . LYS B 1 298 ? 6.016 -28.781 -12.828 1 97.31 298 LYS B CA 1
ATOM 6315 C C . LYS B 1 298 ? 5.836 -27.297 -13.078 1 97.31 298 LYS B C 1
ATOM 6317 O O . LYS B 1 298 ? 5.137 -26.891 -14.016 1 97.31 298 LYS B O 1
ATOM 6322 N N . ASN B 1 299 ? 6.434 -26.5 -12.141 1 95.75 299 ASN B N 1
ATOM 6323 C CA . ASN B 1 299 ? 6.496 -25.062 -12.359 1 95.75 299 ASN B CA 1
ATOM 6324 C C . ASN B 1 299 ? 7.57 -24.688 -13.383 1 95.75 299 ASN B C 1
ATOM 6326 O O . ASN B 1 299 ? 8.75 -25 -13.188 1 95.75 299 ASN B O 1
ATOM 6330 N N . ILE B 1 300 ? 7.199 -24.109 -14.477 1 95.06 300 ILE B N 1
ATOM 6331 C CA . ILE B 1 300 ? 8.094 -23.609 -15.516 1 95.06 300 ILE B CA 1
ATOM 6332 C C . ILE B 1 300 ? 8.047 -22.078 -15.555 1 95.06 300 ILE B C 1
ATOM 6334 O O . ILE B 1 300 ? 6.965 -21.484 -15.461 1 95.06 300 ILE B O 1
ATOM 6338 N N . MET B 1 301 ? 9.305 -21.531 -15.664 1 89.94 301 MET B N 1
ATOM 6339 C CA . MET B 1 301 ? 9.289 -20.094 -15.859 1 89.94 301 MET B CA 1
ATOM 6340 C C . MET B 1 301 ? 8.523 -19.719 -17.125 1 89.94 301 MET B C 1
ATOM 6342 O O . MET B 1 301 ? 8.867 -20.188 -18.219 1 89.94 301 MET B O 1
ATOM 6346 N N . GLY B 1 302 ? 7.504 -19.172 -17.188 1 90.88 302 GLY B N 1
ATOM 6347 C CA . GLY B 1 302 ? 6.547 -18.906 -18.25 1 90.88 302 GLY B CA 1
ATOM 6348 C C . GLY B 1 302 ? 6.766 -17.562 -18.938 1 90.88 302 GLY B C 1
ATOM 6349 O O . GLY B 1 302 ? 7.879 -17.25 -19.359 1 90.88 302 GLY B O 1
ATOM 6350 N N . LEU B 1 303 ? 5.758 -16.984 -19.125 1 92.44 303 LEU B N 1
ATOM 6351 C CA . LEU B 1 303 ? 5.75 -15.758 -19.906 1 92.44 303 LEU B CA 1
ATOM 6352 C C . LEU B 1 303 ? 6.348 -14.602 -19.109 1 92.44 303 LEU B C 1
ATOM 6354 O O . LEU B 1 303 ? 6.441 -13.477 -19.609 1 92.44 303 LEU B O 1
ATOM 6358 N N . TRP B 1 304 ? 6.844 -14.93 -17.922 1 93.06 304 TRP B N 1
ATOM 6359 C CA . TRP B 1 304 ? 7.625 -13.969 -17.141 1 93.06 304 TRP B CA 1
ATOM 6360 C C . TRP B 1 304 ? 8.75 -13.375 -17.984 1 93.06 304 TRP B C 1
ATOM 6362 O O . TRP B 1 304 ? 8.992 -12.172 -17.938 1 93.06 304 TRP B O 1
ATOM 6372 N N . LEU B 1 305 ? 9.461 -14.203 -18.766 1 96.06 305 LEU B N 1
ATOM 6373 C CA . LEU B 1 305 ? 10.57 -13.773 -19.609 1 96.06 305 LEU B CA 1
ATOM 6374 C C . LEU B 1 305 ? 10.117 -12.719 -20.609 1 96.06 305 LEU B C 1
ATOM 6376 O O . LEU B 1 305 ? 10.742 -11.656 -20.719 1 96.06 305 LEU B O 1
ATOM 6380 N N . LEU B 1 306 ? 9.047 -13.016 -21.234 1 95.56 306 LEU B N 1
ATOM 6381 C CA . LEU B 1 306 ? 8.531 -12.125 -22.266 1 95.56 306 LEU B CA 1
ATOM 6382 C C . LEU B 1 306 ? 7.992 -10.836 -21.656 1 95.56 306 LEU B C 1
ATOM 6384 O O . LEU B 1 306 ? 8.18 -9.75 -22.203 1 95.56 306 LEU B O 1
ATOM 6388 N N . GLN B 1 307 ? 7.344 -10.977 -20.531 1 93.06 307 GLN B N 1
ATOM 6389 C CA . GLN B 1 307 ? 6.781 -9.828 -19.828 1 93.06 307 GLN B CA 1
ATOM 6390 C C . GLN B 1 307 ? 7.879 -8.859 -19.391 1 93.06 307 GLN B C 1
ATOM 6392 O O . GLN B 1 307 ? 7.723 -7.641 -19.516 1 93.06 307 GLN B O 1
ATOM 6397 N N . ARG B 1 308 ? 8.953 -9.367 -18.875 1 94.62 308 ARG B N 1
ATOM 6398 C CA . ARG B 1 308 ? 10.055 -8.539 -18.406 1 94.62 308 ARG B CA 1
ATOM 6399 C C . ARG B 1 308 ? 10.727 -7.812 -19.562 1 94.62 308 ARG B C 1
ATOM 6401 O O . ARG B 1 308 ? 11.086 -6.637 -19.438 1 94.62 308 ARG B O 1
ATOM 6408 N N . VAL B 1 309 ? 10.914 -8.508 -20.688 1 96.56 309 VAL B N 1
ATOM 6409 C CA . VAL B 1 309 ? 11.547 -7.875 -21.828 1 96.56 309 VAL B CA 1
ATOM 6410 C C . VAL B 1 309 ? 10.625 -6.793 -22.391 1 96.56 309 VAL B C 1
ATOM 6412 O O . VAL B 1 309 ? 11.094 -5.73 -22.812 1 96.56 309 VAL B O 1
ATOM 6415 N N . LYS B 1 310 ? 9.336 -7.086 -22.438 1 95.56 310 LYS B N 1
ATOM 6416 C CA . LYS B 1 310 ? 8.359 -6.105 -22.906 1 95.56 310 LYS B CA 1
ATOM 6417 C C . LYS B 1 310 ? 8.406 -4.836 -22.047 1 95.56 310 LYS B C 1
ATOM 6419 O O . LYS B 1 310 ? 8.367 -3.727 -22.578 1 95.56 310 LYS B O 1
ATOM 6424 N N . ARG B 1 311 ? 8.484 -5.027 -20.766 1 91.69 311 ARG B N 1
ATOM 6425 C CA . ARG B 1 311 ? 8.562 -3.902 -19.844 1 91.69 311 ARG B CA 1
ATOM 6426 C C . ARG B 1 311 ? 9.812 -3.072 -20.078 1 91.69 311 ARG B C 1
ATOM 6428 O O . ARG B 1 311 ? 9.781 -1.843 -20 1 91.69 311 ARG B O 1
ATOM 6435 N N . GLU B 1 312 ? 10.906 -3.734 -20.344 1 93.69 312 GLU B N 1
ATOM 6436 C CA . GLU B 1 312 ? 12.156 -3.039 -20.625 1 93.69 312 GLU B CA 1
ATOM 6437 C C . GLU B 1 312 ? 12.062 -2.217 -21.906 1 93.69 312 GLU B C 1
ATOM 6439 O O . GLU B 1 312 ? 12.531 -1.077 -21.953 1 93.69 312 GLU B O 1
ATOM 6444 N N . TRP B 1 313 ? 11.422 -2.781 -22.906 1 95.62 313 TRP B N 1
ATOM 6445 C CA . TRP B 1 313 ? 11.234 -2.053 -24.156 1 95.62 313 TRP B CA 1
ATOM 6446 C C . TRP B 1 313 ? 10.336 -0.838 -23.953 1 95.62 313 TRP B C 1
ATOM 6448 O O . TRP B 1 313 ? 10.555 0.218 -24.547 1 95.62 313 TRP B O 1
ATOM 6458 N N . ALA B 1 314 ? 9.352 -1.008 -23.109 1 91.81 314 ALA B N 1
ATOM 6459 C CA . ALA B 1 314 ? 8.445 0.099 -22.812 1 91.81 314 ALA B CA 1
ATOM 6460 C C . ALA B 1 314 ? 9.18 1.251 -22.141 1 91.81 314 ALA B C 1
ATOM 6462 O O . ALA B 1 314 ? 8.914 2.42 -22.422 1 91.81 314 ALA B O 1
ATOM 6463 N N . LYS B 1 315 ? 10.039 0.998 -21.25 1 84.31 315 LYS B N 1
ATOM 6464 C CA . LYS B 1 315 ? 10.844 2.002 -20.562 1 84.31 315 LYS B CA 1
ATOM 6465 C C . LYS B 1 315 ? 11.711 2.785 -21.547 1 84.31 315 LYS B C 1
ATOM 6467 O O . LYS B 1 315 ? 12.047 3.945 -21.297 1 84.31 315 LYS B O 1
ATOM 6472 N N . GLU B 1 316 ? 12.031 2.115 -22.594 1 87.62 316 GLU B N 1
ATOM 6473 C CA . GLU B 1 316 ? 12.852 2.75 -23.625 1 87.62 316 GLU B CA 1
ATOM 6474 C C . GLU B 1 316 ? 11.992 3.512 -24.625 1 87.62 316 GLU B C 1
ATOM 6476 O O . GLU B 1 316 ? 12.508 4.055 -25.609 1 87.62 316 GLU B O 1
ATOM 6481 N N . GLY B 1 317 ? 10.727 3.463 -24.422 1 87.94 317 GLY B N 1
ATOM 6482 C CA . GLY B 1 317 ? 9.836 4.266 -25.25 1 87.94 317 GLY B CA 1
ATOM 6483 C C . GLY B 1 317 ? 9.07 3.443 -26.266 1 87.94 317 GLY B C 1
ATOM 6484 O O . GLY B 1 317 ? 8.352 3.996 -27.109 1 87.94 317 GLY B O 1
ATOM 6485 N N . GLU B 1 318 ? 9.242 2.123 -26.234 1 92.94 318 GLU B N 1
ATOM 6486 C CA . GLU B 1 318 ? 8.555 1.243 -27.172 1 92.94 318 GLU B CA 1
ATOM 6487 C C . GLU B 1 318 ? 7.547 0.346 -26.453 1 92.94 318 GLU B C 1
ATOM 6489 O O . GLU B 1 318 ? 7.848 -0.812 -26.156 1 92.94 318 GLU B O 1
ATOM 6494 N N . ASP B 1 319 ? 6.41 0.792 -26.344 1 92.19 319 ASP B N 1
ATOM 6495 C CA . ASP B 1 319 ? 5.363 0.05 -25.656 1 92.19 319 ASP B CA 1
ATOM 6496 C C . ASP B 1 319 ? 4.602 -0.858 -26.609 1 92.19 319 ASP B C 1
ATOM 6498 O O . ASP B 1 319 ? 3.471 -0.553 -27 1 92.19 319 ASP B O 1
ATOM 6502 N N . LEU B 1 320 ? 5.129 -1.97 -26.891 1 94.44 320 LEU B N 1
ATOM 6503 C CA . LEU B 1 320 ? 4.578 -2.922 -27.844 1 94.44 320 LEU B CA 1
ATOM 6504 C C . LEU B 1 320 ? 3.506 -3.791 -27.203 1 94.44 320 LEU B C 1
ATOM 6506 O O . LEU B 1 320 ? 3.635 -4.176 -26.031 1 94.44 320 LEU B O 1
ATOM 6510 N N . SER B 1 321 ? 2.494 -4.082 -27.969 1 93.5 321 SER B N 1
ATOM 6511 C CA . SER B 1 321 ? 1.529 -5.086 -27.531 1 93.5 321 SER B CA 1
ATOM 6512 C C . SER B 1 321 ? 2.084 -6.496 -27.688 1 93.5 321 SER B C 1
ATOM 6514 O O . SER B 1 321 ? 3.053 -6.707 -28.422 1 93.5 321 SER B O 1
ATOM 6516 N N . TYR B 1 322 ? 1.501 -7.465 -27.094 1 91.25 322 TYR B N 1
ATOM 6517 C CA . TYR B 1 322 ? 1.926 -8.852 -27.219 1 91.25 322 TYR B CA 1
ATOM 6518 C C . TYR B 1 322 ? 1.729 -9.352 -28.656 1 91.25 322 TYR B C 1
ATOM 6520 O O . TYR B 1 322 ? 2.523 -10.156 -29.141 1 91.25 322 TYR B O 1
ATOM 6528 N N . ASN B 1 323 ? 0.692 -8.867 -29.25 1 92.38 323 ASN B N 1
ATOM 6529 C CA . ASN B 1 323 ? 0.452 -9.234 -30.641 1 92.38 323 ASN B CA 1
ATOM 6530 C C . ASN B 1 323 ? 1.562 -8.727 -31.547 1 92.38 323 ASN B C 1
ATOM 6532 O O . ASN B 1 323 ? 1.993 -9.43 -32.469 1 92.38 323 ASN B O 1
ATOM 6536 N N . GLU B 1 324 ? 1.973 -7.535 -31.234 1 95.44 324 GLU B N 1
ATOM 6537 C CA . GLU B 1 324 ? 3.074 -6.965 -32 1 95.44 324 GLU B CA 1
ATOM 6538 C C . GLU B 1 324 ? 4.367 -7.742 -31.781 1 95.44 324 GLU B C 1
ATOM 6540 O O . GLU B 1 324 ? 5.113 -8.008 -32.719 1 95.44 324 GLU B O 1
ATOM 6545 N N . ILE B 1 325 ? 4.578 -8.133 -30.609 1 96 325 ILE B N 1
ATOM 6546 C CA . ILE B 1 325 ? 5.773 -8.891 -30.25 1 96 325 ILE B CA 1
ATOM 6547 C C . ILE B 1 325 ? 5.754 -10.25 -30.938 1 96 325 ILE B C 1
ATOM 6549 O O . ILE B 1 325 ? 6.773 -10.703 -31.469 1 96 325 ILE B O 1
ATOM 6553 N N . THR B 1 326 ? 4.629 -10.875 -30.984 1 94.69 326 THR B N 1
ATOM 6554 C CA . THR B 1 326 ? 4.477 -12.172 -31.641 1 94.69 326 THR B CA 1
ATOM 6555 C C . THR B 1 326 ? 4.723 -12.055 -33.156 1 94.69 326 THR B C 1
ATOM 6557 O O . THR B 1 326 ? 5.348 -12.93 -33.75 1 94.69 326 THR B O 1
ATOM 6560 N N . ARG B 1 327 ? 4.285 -10.984 -33.75 1 95.25 327 ARG B N 1
ATOM 6561 C CA . ARG B 1 327 ? 4.512 -10.75 -35.156 1 95.25 327 ARG B CA 1
ATOM 6562 C C . ARG B 1 327 ? 5.996 -10.578 -35.469 1 95.25 327 ARG B C 1
ATOM 6564 O O . ARG B 1 327 ? 6.5 -11.102 -36.469 1 95.25 327 ARG B O 1
ATOM 6571 N N . LEU B 1 328 ? 6.598 -9.836 -34.594 1 97 328 LEU B N 1
ATOM 6572 C CA . LEU B 1 328 ? 8.039 -9.656 -34.75 1 97 328 LEU B CA 1
ATOM 6573 C C . LEU B 1 328 ? 8.766 -10.992 -34.656 1 97 328 LEU B C 1
ATOM 6575 O O . LEU B 1 328 ? 9.68 -11.258 -35.469 1 97 328 LEU B O 1
ATOM 6579 N N . ALA B 1 329 ? 8.398 -11.828 -33.75 1 97.5 329 ALA B N 1
ATOM 6580 C CA . ALA B 1 329 ? 9.008 -13.141 -33.562 1 97.5 329 ALA B CA 1
ATOM 6581 C C . ALA B 1 329 ? 8.789 -14.031 -34.781 1 97.5 329 ALA B C 1
ATOM 6583 O O . ALA B 1 329 ? 9.68 -14.781 -35.188 1 97.5 329 ALA B O 1
ATOM 6584 N N . GLU B 1 330 ? 7.656 -13.945 -35.375 1 96.19 330 GLU B N 1
ATOM 6585 C CA . GLU B 1 330 ? 7.289 -14.766 -36.531 1 96.19 330 GLU B CA 1
ATOM 6586 C C . GLU B 1 330 ? 8.156 -14.438 -37.75 1 96.19 330 GLU B C 1
ATOM 6588 O O . GLU B 1 330 ? 8.391 -15.297 -38.594 1 96.19 330 GLU B O 1
ATOM 6593 N N . GLN B 1 331 ? 8.625 -13.25 -37.781 1 96.69 331 GLN B N 1
ATOM 6594 C CA . GLN B 1 331 ? 9.391 -12.781 -38.938 1 96.69 331 GLN B CA 1
ATOM 6595 C C . GLN B 1 331 ? 10.852 -13.219 -38.844 1 96.69 331 GLN B C 1
ATOM 6597 O O . GLN B 1 331 ? 11.594 -13.156 -39.812 1 96.69 331 GLN B O 1
ATOM 6602 N N . GLU B 1 332 ? 11.227 -13.695 -37.719 1 97.69 332 GLU B N 1
ATOM 6603 C CA . GLU B 1 332 ? 12.625 -14.055 -37.5 1 97.69 332 GLU B CA 1
ATOM 6604 C C . GLU B 1 332 ? 12.891 -15.5 -37.938 1 97.69 3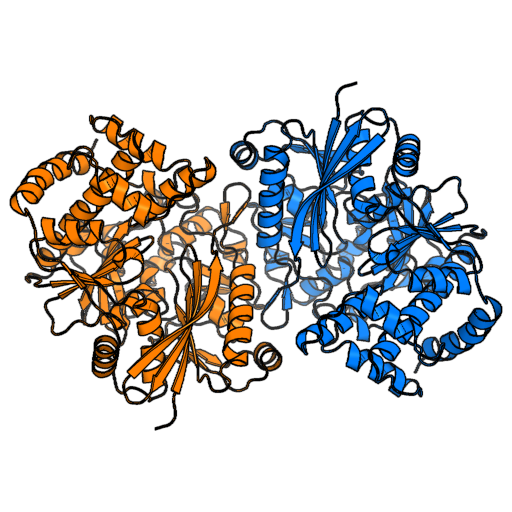32 GLU B C 1
ATOM 6606 O O . GLU B 1 332 ? 11.977 -16.328 -37.969 1 97.69 332 GLU B O 1
ATOM 6611 N N . LYS B 1 333 ? 14.195 -15.797 -38.188 1 96.81 333 LYS B N 1
ATOM 6612 C CA . LYS B 1 333 ? 14.602 -17.172 -38.5 1 96.81 333 LYS B CA 1
ATOM 6613 C C . LYS B 1 333 ? 14.406 -18.078 -37.312 1 96.81 333 LYS B C 1
ATOM 6615 O O . LYS B 1 333 ? 14.703 -17.688 -36.156 1 96.81 333 LYS B O 1
ATOM 6620 N N . SER B 1 334 ? 13.891 -19.281 -37.531 1 97.06 334 SER B N 1
ATOM 6621 C CA . SER B 1 334 ? 13.578 -20.234 -36.469 1 97.06 334 SER B CA 1
ATOM 6622 C C . SER B 1 334 ? 14.844 -20.891 -35.938 1 97.06 334 SER B C 1
ATOM 6624 O O . SER B 1 334 ? 15.82 -21.062 -36.656 1 97.06 334 SER B O 1
ATOM 6626 N N . PHE B 1 335 ? 14.836 -21.188 -34.688 1 97.81 335 PHE B N 1
ATOM 6627 C CA . PHE B 1 335 ? 15.742 -22.109 -34.031 1 97.81 335 PHE B CA 1
ATOM 6628 C C . PHE B 1 335 ? 17.172 -21.578 -34.031 1 97.81 335 PHE B C 1
ATOM 6630 O O . PHE B 1 335 ? 18.109 -22.328 -34.312 1 97.81 335 PHE B O 1
ATOM 6637 N N . GLN B 1 336 ? 17.312 -20.312 -33.781 1 97.06 336 GLN B N 1
ATOM 6638 C CA . GLN B 1 336 ? 18.641 -19.688 -33.844 1 97.06 336 GLN B CA 1
ATOM 6639 C C . GLN B 1 336 ? 19.25 -19.594 -32.438 1 97.06 336 GLN B C 1
ATOM 6641 O O . GLN B 1 336 ? 20.469 -19.625 -32.281 1 97.06 336 GLN B O 1
ATOM 6646 N N . TYR B 1 337 ? 18.406 -19.438 -31.438 1 97.56 337 TYR B N 1
ATOM 6647 C CA . TYR B 1 337 ? 18.828 -19.188 -30.062 1 97.56 337 TYR B CA 1
ATOM 6648 C C . TYR B 1 337 ? 18.047 -20.062 -29.078 1 97.56 337 TYR B C 1
ATOM 6650 O O . TYR B 1 337 ? 16.828 -20.25 -29.234 1 97.56 337 TYR B O 1
ATOM 6658 N N . PHE B 1 338 ? 18.766 -20.609 -28.109 1 97.88 338 PHE B N 1
ATOM 6659 C CA . PHE B 1 338 ? 18.141 -21.484 -27.125 1 97.88 338 PHE B CA 1
ATOM 6660 C C . PHE B 1 338 ? 18.547 -21.094 -25.719 1 97.88 338 PHE B C 1
ATOM 6662 O O . PHE B 1 338 ? 19.703 -20.766 -25.469 1 97.88 338 PHE B O 1
ATOM 6669 N N . ILE B 1 339 ? 17.578 -21.047 -24.812 1 97.81 339 ILE B N 1
ATOM 6670 C CA . ILE B 1 339 ? 17.844 -20.828 -23.406 1 97.81 339 ILE B CA 1
ATOM 6671 C C . ILE B 1 339 ? 17.047 -21.828 -22.562 1 97.81 339 ILE B C 1
ATOM 6673 O O . ILE B 1 339 ? 16.078 -22.422 -23.047 1 97.81 339 ILE B O 1
ATOM 6677 N N . ASN B 1 340 ? 17.5 -22.125 -21.359 1 97.25 340 ASN B N 1
ATOM 6678 C CA . ASN B 1 340 ? 16.672 -22.797 -20.344 1 97.25 340 ASN B CA 1
ATOM 6679 C C . ASN B 1 340 ? 15.805 -21.797 -19.594 1 97.25 340 ASN B C 1
ATOM 6681 O O . ASN B 1 340 ? 16.297 -21.078 -18.719 1 97.25 340 ASN B O 1
ATOM 6685 N N . PRO B 1 341 ? 14.531 -21.781 -19.891 1 96.19 341 PRO B N 1
ATOM 6686 C CA . PRO B 1 341 ? 13.664 -20.781 -19.266 1 96.19 341 PRO B CA 1
ATOM 6687 C C . PRO B 1 341 ? 13.75 -20.797 -17.75 1 96.19 341 PRO B C 1
ATOM 6689 O O . PRO B 1 341 ? 13.492 -19.766 -17.094 1 96.19 341 PRO B O 1
ATOM 6692 N N . ASP B 1 342 ? 14.125 -21.891 -17.125 1 94.75 342 ASP B N 1
ATOM 6693 C CA . ASP B 1 342 ? 14.078 -22.031 -15.68 1 94.75 342 ASP B CA 1
ATOM 6694 C C . ASP B 1 342 ? 15.422 -21.688 -15.047 1 94.75 342 ASP B C 1
ATOM 6696 O O . ASP B 1 342 ? 15.617 -21.906 -13.852 1 94.75 342 ASP B O 1
ATOM 6700 N N . ASP B 1 343 ? 16.344 -21.203 -15.828 1 94.38 343 ASP B N 1
ATOM 6701 C CA . ASP B 1 343 ? 17.625 -20.812 -15.266 1 94.38 343 ASP B CA 1
ATOM 6702 C C . ASP B 1 343 ? 17.453 -19.766 -14.18 1 94.38 343 ASP B C 1
ATOM 6704 O O . ASP B 1 343 ? 16.688 -18.812 -14.336 1 94.38 343 ASP B O 1
ATOM 6708 N N . VAL B 1 344 ? 18.172 -19.953 -13.094 1 91.06 344 VAL B N 1
ATOM 6709 C CA . VAL B 1 344 ? 18.016 -19.109 -11.898 1 91.06 344 VAL B CA 1
ATOM 6710 C C . VAL B 1 344 ? 18.328 -17.656 -12.25 1 91.06 344 VAL B C 1
ATOM 6712 O O . VAL B 1 344 ? 17.781 -16.734 -11.633 1 91.06 344 VAL B O 1
ATOM 6715 N N . SER B 1 345 ? 19.172 -17.406 -13.289 1 92.94 345 SER B N 1
ATOM 6716 C CA . SER B 1 345 ? 19.547 -16.047 -13.688 1 92.94 345 SER B CA 1
ATOM 6717 C C . SER B 1 345 ? 18.344 -15.281 -14.227 1 92.94 345 SER B C 1
ATOM 6719 O O . SER B 1 345 ? 18.406 -14.055 -14.367 1 92.94 345 SER B O 1
ATOM 6721 N N . PHE B 1 346 ? 17.25 -16 -14.516 1 94.56 346 PHE B N 1
ATOM 6722 C CA . PHE B 1 346 ? 16.078 -15.359 -15.109 1 94.56 346 PHE B CA 1
ATOM 6723 C C . PHE B 1 346 ? 15.031 -15.07 -14.047 1 94.56 346 PHE B C 1
ATOM 6725 O O . PHE B 1 346 ? 13.977 -14.5 -14.352 1 94.56 346 PHE B O 1
ATOM 6732 N N . LEU B 1 347 ? 15.258 -15.547 -12.781 1 92.31 347 LEU B N 1
ATOM 6733 C CA . LEU B 1 347 ? 14.258 -15.352 -11.742 1 92.31 347 LEU B CA 1
ATOM 6734 C C . LEU B 1 347 ? 13.953 -13.867 -11.547 1 92.31 347 LEU B C 1
ATOM 6736 O O . LEU B 1 347 ? 12.797 -13.453 -11.625 1 92.31 347 LEU B O 1
ATOM 6740 N N . ASN B 1 348 ? 14.961 -13 -11.336 1 91.25 348 ASN B N 1
ATOM 6741 C CA . ASN B 1 348 ? 14.781 -11.562 -11.188 1 91.25 348 ASN B CA 1
ATOM 6742 C C . ASN B 1 348 ? 16.062 -10.805 -11.484 1 91.25 348 ASN B C 1
ATOM 6744 O O . ASN B 1 348 ? 16.594 -10.109 -10.617 1 91.25 348 ASN B O 1
ATOM 6748 N N . PRO B 1 349 ? 16.469 -10.805 -12.758 1 92.31 349 PRO B N 1
ATOM 6749 C CA . PRO B 1 349 ? 17.688 -10.062 -13.117 1 92.31 349 PRO B CA 1
ATOM 6750 C C . PRO B 1 349 ? 17.438 -8.562 -13.258 1 92.31 349 PRO B C 1
ATOM 6752 O O . PRO B 1 349 ? 16.297 -8.141 -13.484 1 92.31 349 PRO B O 1
ATOM 6755 N N . PRO B 1 350 ? 18.547 -7.793 -13.102 1 89.44 350 PRO B N 1
ATOM 6756 C CA . PRO B 1 350 ? 18.391 -6.359 -13.367 1 89.44 350 PRO B CA 1
ATOM 6757 C C . PRO B 1 350 ? 17.859 -6.078 -14.766 1 89.44 350 PRO B C 1
ATOM 6759 O O . PRO B 1 350 ? 17.016 -5.18 -14.938 1 89.44 350 PRO B O 1
ATOM 6762 N N . SER B 1 351 ? 18.297 -6.816 -15.758 1 94.25 351 SER B N 1
ATOM 6763 C CA . SER B 1 351 ? 17.797 -6.762 -17.141 1 94.25 351 SER B CA 1
ATOM 6764 C C . SER B 1 351 ? 17.594 -8.164 -17.703 1 94.25 351 SER B C 1
ATOM 6766 O O . SER B 1 351 ? 18.547 -8.953 -17.781 1 94.25 351 SER B O 1
ATOM 6768 N N . MET B 1 352 ? 16.391 -8.445 -18.109 1 97 352 MET B N 1
ATOM 6769 C CA . MET B 1 352 ? 16.094 -9.75 -18.688 1 97 352 MET B CA 1
ATOM 6770 C C . MET B 1 352 ? 16.734 -9.891 -20.062 1 97 352 MET B C 1
ATOM 6772 O O . MET B 1 352 ? 17.219 -10.961 -20.422 1 97 352 MET B O 1
ATOM 6776 N N . ILE B 1 353 ? 16.766 -8.781 -20.812 1 97.81 353 ILE B N 1
ATOM 6777 C CA . ILE B 1 353 ? 17.391 -8.773 -22.141 1 97.81 353 ILE B CA 1
ATOM 6778 C C . ILE B 1 353 ? 18.875 -9.133 -22.016 1 97.81 353 ILE B C 1
ATOM 6780 O O . ILE B 1 353 ? 19.359 -10.031 -22.703 1 97.81 353 ILE B O 1
ATOM 6784 N N . LYS B 1 354 ? 19.516 -8.5 -21.062 1 97.38 354 LYS B N 1
ATOM 6785 C CA . LYS B 1 354 ? 20.953 -8.758 -20.875 1 97.38 354 LYS B CA 1
ATOM 6786 C C . LYS B 1 354 ? 21.188 -10.172 -20.344 1 97.38 354 LYS B C 1
ATOM 6788 O O . LYS B 1 354 ? 22.188 -10.805 -20.703 1 97.38 354 LYS B O 1
ATOM 6793 N N . ALA B 1 355 ? 20.312 -10.641 -19.5 1 97.62 355 ALA B N 1
ATOM 6794 C CA . ALA B 1 355 ? 20.438 -12 -18.969 1 97.62 355 ALA B CA 1
ATOM 6795 C C . ALA B 1 355 ? 20.344 -13.031 -20.078 1 97.62 355 ALA B C 1
ATOM 6797 O O . ALA B 1 355 ? 21.109 -14 -20.109 1 97.62 355 ALA B O 1
ATOM 6798 N N . ILE B 1 356 ? 19.422 -12.805 -21.047 1 98.19 356 ILE B N 1
ATOM 6799 C CA . ILE B 1 356 ? 19.219 -13.719 -22.156 1 98.19 356 ILE B CA 1
ATOM 6800 C C . ILE B 1 356 ? 20.422 -13.672 -23.094 1 98.19 356 ILE B C 1
ATOM 6802 O O . ILE B 1 356 ? 20.953 -14.711 -23.5 1 98.19 356 ILE B O 1
ATOM 6806 N N . GLN B 1 357 ? 20.906 -12.484 -23.328 1 98.25 357 GLN B N 1
ATOM 6807 C CA . GLN B 1 357 ? 22.078 -12.312 -24.172 1 98.25 357 GLN B CA 1
ATOM 6808 C C . GLN B 1 357 ? 23.312 -12.969 -23.562 1 98.25 357 GLN B C 1
ATOM 6810 O O . GLN B 1 357 ? 24.078 -13.625 -24.25 1 98.25 357 GLN B O 1
ATOM 6815 N N . TYR B 1 358 ? 23.438 -12.781 -22.328 1 97.75 358 TYR B N 1
ATOM 6816 C CA . TYR B 1 358 ? 24.562 -13.375 -21.625 1 97.75 358 TYR B CA 1
ATOM 6817 C C . TYR B 1 358 ? 24.469 -14.898 -21.641 1 97.75 358 TYR B C 1
ATOM 6819 O O . TYR B 1 358 ? 25.484 -15.586 -21.797 1 97.75 358 TYR B O 1
ATOM 6827 N N . TYR B 1 359 ? 23.312 -15.453 -21.406 1 97.81 359 TYR B N 1
ATOM 6828 C CA . TYR B 1 359 ? 23.125 -16.906 -21.453 1 97.81 359 TYR B CA 1
ATOM 6829 C C . TYR B 1 359 ? 23.547 -17.469 -22.812 1 97.81 359 TYR B C 1
ATOM 6831 O O . TYR B 1 359 ? 24.25 -18.484 -22.875 1 97.81 359 TYR B O 1
ATOM 6839 N N . CYS B 1 360 ? 23.141 -16.812 -23.891 1 97.69 360 CYS B N 1
ATOM 6840 C CA . CYS B 1 360 ? 23.5 -17.266 -25.234 1 97.69 360 CYS B CA 1
ATOM 6841 C C . CYS B 1 360 ? 25 -17.188 -25.453 1 97.69 360 CYS B C 1
ATOM 6843 O O . CYS B 1 360 ? 25.609 -18.125 -25.969 1 97.69 360 CYS B O 1
ATOM 6845 N N . LYS B 1 361 ? 25.578 -16.109 -24.969 1 97.06 361 LYS B N 1
ATOM 6846 C CA . LYS B 1 361 ? 27.016 -15.945 -25.094 1 97.06 361 LYS B CA 1
ATOM 6847 C C . LYS B 1 361 ? 27.766 -17.031 -24.328 1 97.06 361 LYS B C 1
ATOM 6849 O O . LYS B 1 361 ? 28.672 -17.672 -24.875 1 97.06 361 LYS B O 1
ATOM 6854 N N . LYS B 1 362 ? 27.375 -17.219 -23.141 1 95.94 362 LYS B N 1
ATOM 6855 C CA . LYS B 1 362 ? 28.094 -18.141 -22.266 1 95.94 362 LYS B CA 1
ATOM 6856 C C . LYS B 1 362 ? 27.953 -19.578 -22.734 1 95.94 362 LYS B C 1
ATOM 6858 O O . LYS B 1 362 ? 28.812 -20.422 -22.438 1 95.94 362 LYS B O 1
ATOM 6863 N N . THR B 1 363 ? 26.922 -19.891 -23.516 1 96.44 363 THR B N 1
ATOM 6864 C CA . THR B 1 363 ? 26.719 -21.25 -24.031 1 96.44 363 THR B CA 1
ATOM 6865 C C . THR B 1 363 ? 27.25 -21.391 -25.453 1 96.44 363 THR B C 1
ATOM 6867 O O . THR B 1 363 ? 26.922 -22.359 -26.141 1 96.44 363 THR B O 1
ATOM 6870 N N . GLY B 1 364 ? 27.906 -20.406 -25.969 1 95.25 364 GLY B N 1
ATOM 6871 C CA . GLY B 1 364 ? 28.609 -20.484 -27.25 1 95.25 364 GLY B CA 1
ATOM 6872 C C . GLY B 1 364 ? 27.719 -20.188 -28.438 1 95.25 364 GLY B C 1
ATOM 6873 O O . GLY B 1 364 ? 28.031 -20.594 -29.562 1 95.25 364 GLY B O 1
ATOM 6874 N N . GLN B 1 365 ? 26.594 -19.531 -28.188 1 97.06 365 GLN B N 1
ATOM 6875 C CA . GLN B 1 365 ? 25.672 -19.188 -29.25 1 97.06 365 GLN B CA 1
ATOM 6876 C C . GLN B 1 365 ? 25.875 -17.766 -29.734 1 97.06 365 GLN B C 1
ATOM 6878 O O . GLN B 1 365 ? 26.656 -17.016 -29.141 1 97.06 365 GLN B O 1
ATOM 6883 N N . GLU B 1 366 ? 25.266 -17.438 -30.891 1 96.62 366 GLU B N 1
ATOM 6884 C CA . GLU B 1 366 ? 25.156 -16.031 -31.266 1 96.62 366 GLU B CA 1
ATOM 6885 C C . GLU B 1 366 ? 24.281 -15.258 -30.281 1 96.62 366 GLU B C 1
ATOM 6887 O O . GLU B 1 366 ? 23.516 -15.859 -29.516 1 96.62 366 GLU B O 1
ATOM 6892 N N . ILE B 1 367 ? 24.484 -14 -30.359 1 97.94 367 ILE B N 1
ATOM 6893 C CA . ILE B 1 367 ? 23.766 -13.148 -29.438 1 97.94 367 ILE B CA 1
ATOM 6894 C C . ILE B 1 367 ? 22.547 -12.531 -30.141 1 97.94 367 ILE B C 1
ATOM 6896 O O . ILE B 1 367 ? 22.703 -11.867 -31.156 1 97.94 367 ILE B O 1
ATOM 6900 N N . PRO B 1 368 ? 21.312 -12.828 -29.672 1 98.19 368 PRO B N 1
ATOM 6901 C CA . PRO B 1 368 ? 20.156 -12.148 -30.266 1 98.19 368 PRO B CA 1
ATOM 6902 C C . PRO B 1 368 ? 20.141 -10.648 -30 1 98.19 368 PRO B C 1
ATOM 6904 O O . PRO B 1 368 ? 20.391 -10.219 -28.875 1 98.19 368 PRO B O 1
ATOM 6907 N N . GLU B 1 369 ? 19.891 -9.852 -31 1 96.62 369 GLU B N 1
ATOM 6908 C CA . GLU B 1 369 ? 19.953 -8.398 -30.875 1 96.62 369 GLU B CA 1
ATOM 6909 C C . GLU B 1 369 ? 18.609 -7.754 -31.172 1 96.62 369 GLU B C 1
ATOM 6911 O O . GLU B 1 369 ? 18.203 -6.805 -30.484 1 96.62 369 GLU B O 1
ATOM 6916 N N . LYS B 1 370 ? 17.891 -8.312 -32.188 1 95.81 370 LYS B N 1
ATOM 6917 C CA . LYS B 1 370 ? 16.609 -7.746 -32.562 1 95.81 370 LYS B CA 1
ATOM 6918 C C . LYS B 1 370 ? 15.516 -8.156 -31.594 1 95.81 370 LYS B C 1
ATOM 6920 O O . LYS B 1 370 ? 15.57 -9.242 -31 1 95.81 370 LYS B O 1
ATOM 6925 N N . LYS B 1 371 ? 14.516 -7.242 -31.359 1 97.31 371 LYS B N 1
ATOM 6926 C CA . LYS B 1 371 ? 13.375 -7.551 -30.5 1 97.31 371 LYS B CA 1
ATOM 6927 C C . LYS B 1 371 ? 12.703 -8.852 -30.906 1 97.31 371 LYS B C 1
ATOM 6929 O O . LYS B 1 371 ? 12.336 -9.664 -30.062 1 97.31 371 LYS B O 1
ATOM 6934 N N . GLY B 1 372 ? 12.609 -9 -32.156 1 97.88 372 GLY B N 1
ATOM 6935 C CA . GLY B 1 372 ? 12.023 -10.227 -32.688 1 97.88 372 GLY B CA 1
ATOM 6936 C C . GLY B 1 372 ? 12.836 -11.461 -32.344 1 97.88 372 GLY B C 1
ATOM 6937 O O . GLY B 1 372 ? 12.273 -12.523 -32.062 1 97.88 372 GLY B O 1
ATOM 6938 N N . GLU B 1 373 ? 14.133 -11.375 -32.438 1 98.38 373 GLU B N 1
ATOM 6939 C CA . GLU B 1 373 ? 15.031 -12.477 -32.125 1 98.38 373 GLU B CA 1
ATOM 6940 C C . GLU B 1 373 ? 14.906 -12.883 -30.656 1 98.38 373 GLU B C 1
ATOM 6942 O O . GLU B 1 373 ? 14.883 -14.07 -30.328 1 98.38 373 GLU B O 1
ATOM 6947 N N . ILE B 1 374 ? 14.836 -11.93 -29.828 1 98.38 374 ILE B N 1
ATOM 6948 C CA . ILE B 1 374 ? 14.711 -12.172 -28.391 1 98.38 374 ILE B CA 1
ATOM 6949 C C . ILE B 1 374 ? 13.375 -12.852 -28.094 1 98.38 374 ILE B C 1
ATOM 6951 O O . ILE B 1 374 ? 13.328 -13.852 -27.375 1 98.38 374 ILE B O 1
ATOM 6955 N N . ALA B 1 375 ? 12.32 -12.297 -28.719 1 98.19 375 ALA B N 1
ATOM 6956 C CA . ALA B 1 375 ? 10.992 -12.875 -28.516 1 98.19 375 ALA B CA 1
ATOM 6957 C C . ALA B 1 375 ? 10.93 -14.312 -29.031 1 98.19 375 ALA B C 1
ATOM 6959 O O . ALA B 1 375 ? 10.367 -15.188 -28.375 1 98.19 375 ALA B O 1
ATOM 6960 N N . ARG B 1 376 ? 11.461 -14.531 -30.188 1 98.12 376 ARG B N 1
ATOM 6961 C CA . ARG B 1 376 ? 11.461 -15.859 -30.781 1 98.12 376 ARG B CA 1
ATOM 6962 C C . ARG B 1 376 ? 12.266 -16.844 -29.938 1 98.12 376 ARG B C 1
ATOM 6964 O O . ARG B 1 376 ? 11.844 -17.984 -29.734 1 98.12 376 ARG B O 1
ATOM 6971 N N . CYS B 1 377 ? 13.406 -16.406 -29.484 1 98.31 377 CYS B N 1
ATOM 6972 C CA . CYS B 1 377 ? 14.234 -17.203 -28.578 1 98.31 377 CYS B CA 1
ATOM 6973 C C . CYS B 1 377 ? 13.43 -17.672 -27.375 1 98.31 377 CYS B C 1
ATOM 6975 O O . CYS B 1 377 ? 13.438 -18.859 -27.031 1 98.31 377 CYS B O 1
ATOM 6977 N N . ILE B 1 378 ? 12.703 -16.734 -26.734 1 98.19 378 ILE B N 1
ATOM 6978 C CA . ILE B 1 378 ? 11.922 -17.031 -25.531 1 98.19 378 ILE B CA 1
ATOM 6979 C C . ILE B 1 378 ? 10.828 -18.047 -25.859 1 98.19 378 ILE B C 1
ATOM 6981 O O . ILE B 1 378 ? 10.703 -19.062 -25.188 1 98.19 378 ILE B O 1
ATOM 6985 N N . LEU B 1 379 ? 10.086 -17.812 -26.953 1 98.12 379 LEU B N 1
ATOM 6986 C CA . LEU B 1 379 ? 8.914 -18.625 -27.281 1 98.12 379 LEU B CA 1
ATOM 6987 C C . LEU B 1 379 ? 9.312 -20.031 -27.703 1 98.12 379 LEU B C 1
ATOM 6989 O O . LEU B 1 379 ? 8.703 -21 -27.266 1 98.12 379 LEU B O 1
ATOM 6993 N N . GLU B 1 380 ? 10.328 -20.141 -28.516 1 98.38 380 GLU B N 1
ATOM 6994 C CA . GLU B 1 380 ? 10.789 -21.453 -28.938 1 98.38 380 GLU B CA 1
ATOM 6995 C C . GLU B 1 380 ? 11.359 -22.25 -27.75 1 98.38 380 GLU B C 1
ATOM 6997 O O . GLU B 1 380 ? 11.094 -23.438 -27.609 1 98.38 380 GLU B O 1
ATOM 7002 N N . SER B 1 381 ? 12.117 -21.578 -26.953 1 98.25 381 SER B N 1
ATOM 7003 C CA . SER B 1 381 ? 12.719 -22.234 -25.797 1 98.25 381 SER B CA 1
ATOM 7004 C C . SER B 1 381 ? 11.656 -22.703 -24.812 1 98.25 381 SER B C 1
ATOM 7006 O O . SER B 1 381 ? 11.789 -23.75 -24.188 1 98.25 381 SER B O 1
ATOM 7008 N N . LEU B 1 382 ? 10.625 -21.906 -24.641 1 97.94 382 LEU B N 1
ATOM 7009 C CA . LEU B 1 382 ? 9.508 -22.312 -23.781 1 97.94 382 LEU B CA 1
ATOM 7010 C C . LEU B 1 382 ? 8.836 -23.578 -24.328 1 97.94 382 LEU B C 1
ATOM 7012 O O . LEU B 1 382 ? 8.555 -24.5 -23.562 1 97.94 382 LEU B O 1
ATOM 7016 N N . ALA B 1 383 ? 8.609 -23.594 -25.625 1 98.19 383 ALA B N 1
ATOM 7017 C CA . ALA B 1 383 ? 7.996 -24.766 -26.234 1 98.19 383 ALA B CA 1
ATOM 7018 C C . ALA B 1 383 ? 8.867 -26 -26.031 1 98.19 383 ALA B C 1
ATOM 7020 O O . ALA B 1 383 ? 8.352 -27.094 -25.734 1 98.19 383 ALA B O 1
ATOM 7021 N N . PHE B 1 384 ? 10.141 -25.844 -26.188 1 98.38 384 PHE B N 1
ATOM 7022 C CA . PHE B 1 384 ? 11.055 -26.953 -25.969 1 98.38 384 PHE B CA 1
ATOM 7023 C C . PHE B 1 384 ? 11.055 -27.391 -24.516 1 98.38 384 PHE B C 1
ATOM 7025 O O . PHE B 1 384 ? 11.109 -28.578 -24.203 1 98.38 384 PHE B O 1
ATOM 7032 N N . ARG B 1 385 ? 11.016 -26.453 -23.609 1 97.94 385 ARG B N 1
ATOM 7033 C CA . ARG B 1 385 ? 10.945 -26.781 -22.188 1 97.94 385 ARG B CA 1
ATOM 7034 C C . ARG B 1 385 ? 9.656 -27.531 -21.875 1 97.94 385 ARG B C 1
ATOM 7036 O O . ARG B 1 385 ? 9.656 -28.469 -21.062 1 97.94 385 ARG B O 1
ATOM 7043 N N . TYR B 1 386 ? 8.555 -27.109 -22.531 1 98.06 386 TYR B N 1
ATOM 7044 C CA . TYR B 1 386 ? 7.297 -27.828 -22.375 1 98.06 386 TYR B CA 1
ATOM 7045 C C . TYR B 1 386 ? 7.445 -29.281 -22.797 1 98.06 386 TYR B C 1
ATOM 7047 O O . TYR B 1 386 ? 6.906 -30.188 -22.156 1 98.06 386 TYR B O 1
ATOM 7055 N N . LYS B 1 387 ? 8.172 -29.484 -23.828 1 98 387 LYS B N 1
ATOM 7056 C CA . LYS B 1 387 ? 8.422 -30.844 -24.297 1 98 387 LYS B CA 1
ATOM 7057 C C . LYS B 1 387 ? 9.18 -31.656 -23.266 1 98 387 LYS B C 1
ATOM 7059 O O . LYS B 1 387 ? 8.852 -32.812 -23 1 98 387 LYS B O 1
ATOM 7064 N N . ASP B 1 388 ? 10.203 -31.062 -22.656 1 97.25 388 ASP B N 1
ATOM 7065 C CA . ASP B 1 388 ? 10.93 -31.734 -21.578 1 97.25 388 ASP B CA 1
ATOM 7066 C C . ASP B 1 388 ? 9.977 -32.219 -20.5 1 97.25 388 ASP B C 1
ATOM 7068 O O . ASP B 1 388 ? 10.023 -33.406 -20.109 1 97.25 388 ASP B O 1
ATOM 7072 N N . VAL B 1 389 ? 9.188 -31.344 -20.047 1 97.69 389 VAL B N 1
ATOM 7073 C CA . VAL B 1 389 ? 8.305 -31.609 -18.906 1 97.69 389 VAL B CA 1
ATOM 7074 C C . VAL B 1 389 ? 7.23 -32.625 -19.312 1 97.69 389 VAL B C 1
ATOM 7076 O O . VAL B 1 389 ? 6.902 -33.531 -18.547 1 97.69 389 VAL B O 1
ATOM 7079 N N . PHE B 1 390 ? 6.727 -32.438 -20.5 1 97.75 390 PHE B N 1
ATOM 7080 C CA . PHE B 1 390 ? 5.707 -33.312 -21.031 1 97.75 390 PHE B CA 1
ATOM 7081 C C . PHE B 1 390 ? 6.227 -34.75 -21.109 1 97.75 390 PHE B C 1
ATOM 7083 O O . PHE B 1 390 ? 5.531 -35.688 -20.734 1 97.75 390 PHE B O 1
ATOM 7090 N N . THR B 1 391 ? 7.402 -34.906 -21.562 1 97.06 391 THR B N 1
ATOM 7091 C CA . THR B 1 391 ? 8.031 -36.219 -21.672 1 97.06 391 THR B CA 1
ATOM 7092 C C . THR B 1 391 ? 8.211 -36.875 -20.297 1 97.06 391 THR B C 1
ATOM 7094 O O . THR B 1 391 ? 7.934 -38.062 -20.109 1 97.06 391 THR B O 1
ATOM 7097 N N . ASP B 1 392 ? 8.672 -36.094 -19.375 1 97.31 392 ASP B N 1
ATOM 7098 C CA . ASP B 1 392 ? 8.805 -36.594 -18 1 97.31 392 ASP B CA 1
ATOM 7099 C C . ASP B 1 392 ? 7.453 -37 -17.438 1 97.31 392 ASP B C 1
ATOM 7101 O O . ASP B 1 392 ? 7.355 -38.031 -16.75 1 97.31 392 ASP B O 1
ATOM 7105 N N . LEU B 1 393 ? 6.477 -36.219 -17.734 1 97.38 393 LEU B N 1
ATOM 7106 C CA . LEU B 1 393 ? 5.129 -36.469 -17.25 1 97.38 393 LEU B CA 1
ATOM 7107 C C . LEU B 1 393 ? 4.609 -37.812 -17.766 1 97.38 393 LEU B C 1
ATOM 7109 O O . LEU B 1 393 ? 4.133 -38.625 -16.969 1 97.38 393 LEU B O 1
ATOM 7113 N N . GLU B 1 394 ? 4.707 -38.031 -19.047 1 97.12 394 GLU B N 1
ATOM 7114 C CA . GLU B 1 394 ? 4.262 -39.312 -19.625 1 97.12 394 GLU B CA 1
ATOM 7115 C C . GLU B 1 394 ? 5.051 -40.5 -19.062 1 97.12 394 GLU B C 1
ATOM 7117 O O . GLU B 1 394 ? 4.484 -41.531 -18.781 1 97.12 394 GLU B O 1
ATOM 7122 N N . ARG B 1 395 ? 6.289 -40.281 -18.875 1 97.06 395 ARG B N 1
ATOM 7123 C CA . ARG B 1 395 ? 7.16 -41.312 -18.344 1 97.06 395 ARG B CA 1
ATOM 7124 C C . ARG B 1 395 ? 6.77 -41.688 -16.922 1 97.06 395 ARG B C 1
ATOM 7126 O O . ARG B 1 395 ? 6.621 -42.875 -16.609 1 97.06 395 ARG B O 1
ATOM 7133 N N . ILE B 1 396 ? 6.594 -40.75 -16.078 1 97.38 396 ILE B N 1
ATOM 7134 C CA . ILE B 1 396 ? 6.316 -40.969 -14.656 1 97.38 396 ILE B CA 1
ATOM 7135 C C . ILE B 1 396 ? 4.918 -41.562 -14.5 1 97.38 396 ILE B C 1
ATOM 7137 O O . ILE B 1 396 ? 4.711 -42.469 -13.672 1 97.38 396 ILE B O 1
ATOM 7141 N N . LEU B 1 397 ? 4.004 -41.062 -15.344 1 96 397 LEU B N 1
ATOM 7142 C CA . LEU B 1 397 ? 2.631 -41.562 -15.273 1 96 397 LEU B CA 1
ATOM 7143 C C . LEU B 1 397 ? 2.496 -42.906 -15.953 1 96 397 LEU B C 1
ATOM 7145 O O . LEU B 1 397 ? 1.512 -43.625 -15.734 1 96 397 LEU B O 1
ATOM 7149 N N . ASN B 1 398 ? 3.463 -43.25 -16.766 1 95.25 398 ASN B N 1
ATOM 7150 C CA . ASN B 1 398 ? 3.393 -44.438 -17.625 1 95.25 398 ASN B CA 1
ATOM 7151 C C . ASN B 1 398 ? 2.105 -44.438 -18.453 1 95.25 398 ASN B C 1
ATOM 7153 O O . ASN B 1 398 ? 1.379 -45.438 -18.453 1 95.25 398 ASN B O 1
ATOM 7157 N N . LYS B 1 399 ? 1.79 -43.344 -19.031 1 94.06 399 LYS B N 1
ATOM 7158 C CA . LYS B 1 399 ? 0.593 -43.156 -19.844 1 94.06 399 LYS B CA 1
ATOM 7159 C C . LYS B 1 399 ? 0.841 -42.156 -20.969 1 94.06 399 LYS B C 1
ATOM 7161 O O . LYS B 1 399 ? 1.621 -41.219 -20.797 1 94.06 399 LYS B O 1
ATOM 7166 N N . LYS B 1 400 ? 0.156 -42.375 -22.062 1 94.62 400 LYS B N 1
ATOM 7167 C CA . LYS B 1 400 ? 0.206 -41.406 -23.156 1 94.62 400 LYS B CA 1
ATOM 7168 C C . LYS B 1 400 ? -0.864 -40.344 -22.984 1 94.62 400 LYS B C 1
ATOM 7170 O O . LYS B 1 400 ? -1.992 -40.656 -22.578 1 94.62 400 LYS B O 1
ATOM 7175 N N . ILE B 1 401 ? -0.469 -39.156 -23.172 1 95.88 401 ILE B N 1
ATOM 7176 C CA . ILE B 1 401 ? -1.371 -38 -23.141 1 95.88 401 ILE B CA 1
ATOM 7177 C C . ILE B 1 401 ? -1.796 -37.625 -24.547 1 95.88 401 ILE B C 1
ATOM 7179 O O . ILE B 1 401 ? -0.952 -37.469 -25.438 1 95.88 401 ILE B O 1
ATOM 7183 N N . SER B 1 402 ? -3.074 -37.5 -24.75 1 95.19 402 SER B N 1
ATOM 7184 C CA . SER B 1 402 ? -3.596 -37.344 -26.109 1 95.19 402 SER B CA 1
ATOM 7185 C C . SER B 1 402 ? -3.83 -35.875 -26.453 1 95.19 402 SER B C 1
ATOM 7187 O O . SER B 1 402 ? -3.867 -35.531 -27.641 1 95.19 402 SER B O 1
ATOM 7189 N N . VAL B 1 403 ? -4.012 -35.062 -25.453 1 95.94 403 VAL B N 1
ATOM 7190 C CA . VAL B 1 403 ? -4.332 -33.688 -25.719 1 95.94 403 VAL B CA 1
ATOM 7191 C C . VAL B 1 403 ? -3.789 -32.812 -24.594 1 95.94 403 VAL B C 1
ATOM 7193 O O . VAL B 1 403 ? -3.791 -33.219 -23.422 1 95.94 403 VAL B O 1
ATOM 7196 N N . LEU B 1 404 ? -3.256 -31.656 -24.953 1 97.5 404 LEU B N 1
ATOM 7197 C CA . LEU B 1 404 ? -2.801 -30.672 -23.969 1 97.5 404 LEU B CA 1
ATOM 7198 C C . LEU B 1 404 ? -3.705 -29.438 -23.984 1 97.5 404 LEU B C 1
ATOM 7200 O O . LEU B 1 404 ? -3.914 -28.828 -25.031 1 97.5 404 LEU B O 1
ATOM 7204 N N . HIS B 1 405 ? -4.285 -29.156 -22.859 1 96.19 405 HIS B N 1
ATOM 7205 C CA . HIS B 1 405 ? -5.051 -27.938 -22.688 1 96.19 405 HIS B CA 1
ATOM 7206 C C . HIS B 1 405 ? -4.172 -26.797 -22.172 1 96.19 405 HIS B C 1
ATOM 7208 O O . HIS B 1 405 ? -3.426 -26.969 -21.219 1 96.19 405 HIS B O 1
ATOM 7214 N N . ILE B 1 406 ? -4.18 -25.688 -22.828 1 96.69 406 ILE B N 1
ATOM 7215 C CA . ILE B 1 406 ? -3.551 -24.469 -22.297 1 96.69 406 ILE B CA 1
ATOM 7216 C C . ILE B 1 406 ? -4.625 -23.469 -21.906 1 96.69 406 ILE B C 1
ATOM 7218 O O . ILE B 1 406 ? -5.41 -23.016 -22.734 1 96.69 406 ILE B O 1
ATOM 7222 N N . VAL B 1 407 ? -4.633 -23.125 -20.625 1 94.12 407 VAL B N 1
ATOM 7223 C CA . VAL B 1 407 ? -5.637 -22.188 -20.125 1 94.12 407 VAL B CA 1
ATOM 7224 C C . VAL B 1 407 ? -4.953 -20.984 -19.484 1 94.12 407 VAL B C 1
ATOM 7226 O O . VAL B 1 407 ? -3.738 -20.984 -19.266 1 94.12 407 VAL B O 1
ATOM 7229 N N . GLY B 1 408 ? -5.742 -19.875 -19.234 1 90.44 408 GLY B N 1
ATOM 7230 C CA . GLY B 1 408 ? -5.207 -18.656 -18.656 1 90.44 408 GLY B CA 1
ATOM 7231 C C . GLY B 1 408 ? -4.82 -17.625 -19.703 1 90.44 408 GLY B C 1
ATOM 7232 O O . GLY B 1 408 ? -4.941 -17.859 -20.906 1 90.44 408 GLY B O 1
ATOM 7233 N N . GLY B 1 409 ? -4.242 -16.562 -19.219 1 85.75 409 GLY B N 1
ATOM 7234 C CA . GLY B 1 409 ? -3.912 -15.445 -20.094 1 85.75 409 GLY B CA 1
ATOM 7235 C C . GLY B 1 409 ? -2.902 -15.805 -21.156 1 85.75 409 GLY B C 1
ATOM 7236 O O . GLY B 1 409 ? -2.947 -15.273 -22.266 1 85.75 409 GLY B O 1
ATOM 7237 N N . GLY B 1 410 ? -2.016 -16.719 -20.875 1 86.69 410 GLY B N 1
ATOM 7238 C CA . GLY B 1 410 ? -0.988 -17.125 -21.812 1 86.69 410 GLY B CA 1
ATOM 7239 C C . GLY B 1 410 ? -1.537 -17.906 -23 1 86.69 410 GLY B C 1
ATOM 7240 O O . GLY B 1 410 ? -0.855 -18.062 -24 1 86.69 410 GLY B O 1
ATOM 7241 N N . SER B 1 411 ? -2.725 -18.344 -22.844 1 90.38 411 SER B N 1
ATOM 7242 C CA . SER B 1 411 ? -3.348 -19.078 -23.953 1 90.38 411 SER B CA 1
ATOM 7243 C C . SER B 1 411 ? -3.602 -18.172 -25.141 1 90.38 411 SER B C 1
ATOM 7245 O O . SER B 1 411 ? -3.859 -18.656 -26.25 1 90.38 411 SER B O 1
ATOM 7247 N N . GLN B 1 412 ? -3.498 -16.953 -24.906 1 90.62 412 GLN B N 1
ATOM 7248 C CA . GLN B 1 412 ? -3.744 -15.984 -25.969 1 90.62 412 GLN B CA 1
ATOM 7249 C C . GLN B 1 412 ? -2.545 -15.883 -26.906 1 90.62 412 GLN B C 1
ATOM 7251 O O . GLN B 1 412 ? -2.646 -15.305 -28 1 90.62 412 GLN B O 1
ATOM 7256 N N . ASN B 1 413 ? -1.413 -16.344 -26.453 1 93.25 413 ASN B N 1
ATOM 7257 C CA . ASN B 1 413 ? -0.242 -16.359 -27.312 1 93.25 413 ASN B CA 1
ATOM 7258 C C . ASN B 1 413 ? -0.33 -17.469 -28.359 1 93.25 413 ASN B C 1
ATOM 7260 O O . ASN B 1 413 ? 0.137 -18.578 -28.125 1 93.25 413 ASN B O 1
ATOM 7264 N N . GLN B 1 414 ? -0.739 -17.109 -29.484 1 94 414 GLN B N 1
ATOM 7265 C CA . GLN B 1 414 ? -1.041 -18.094 -30.516 1 94 414 GLN B CA 1
ATOM 7266 C C . GLN B 1 414 ? 0.231 -18.766 -31.031 1 94 414 GLN B C 1
ATOM 7268 O O . GLN B 1 414 ? 0.227 -19.953 -31.328 1 94 414 GLN B O 1
ATOM 7273 N N . LEU B 1 415 ? 1.203 -17.969 -31.094 1 96.06 415 LEU B N 1
ATOM 7274 C CA . LEU B 1 415 ? 2.459 -18.516 -31.594 1 96.06 415 LEU B CA 1
ATOM 7275 C C . LEU B 1 415 ? 3.006 -19.578 -30.656 1 96.06 415 LEU B C 1
ATOM 7277 O O . LEU B 1 415 ? 3.428 -20.656 -31.109 1 96.06 415 LEU B O 1
ATOM 7281 N N . LEU B 1 416 ? 3.033 -19.328 -29.406 1 97.12 416 LEU B N 1
ATOM 7282 C CA . LEU B 1 416 ? 3.5 -20.281 -28.422 1 97.12 416 LEU B CA 1
ATOM 7283 C C . LEU B 1 416 ? 2.629 -21.547 -28.422 1 97.12 416 LEU B C 1
ATOM 7285 O O . LEU B 1 416 ? 3.137 -22.656 -28.281 1 97.12 416 LEU B O 1
ATOM 7289 N N . SER B 1 417 ? 1.339 -21.375 -28.562 1 97.38 417 SER B N 1
ATOM 7290 C CA . SER B 1 417 ? 0.424 -22.516 -28.625 1 97.38 417 SER B CA 1
ATOM 7291 C C . SER B 1 417 ? 0.724 -23.391 -29.828 1 97.38 417 SER B C 1
ATOM 7293 O O . SER B 1 417 ? 0.755 -24.625 -29.703 1 97.38 417 SER B O 1
ATOM 7295 N N . GLN B 1 418 ? 0.928 -22.719 -30.938 1 97.75 418 GLN B N 1
ATOM 7296 C CA . GLN B 1 418 ? 1.254 -23.469 -32.125 1 97.75 418 GLN B CA 1
ATOM 7297 C C . GLN B 1 418 ? 2.592 -24.188 -32 1 97.75 418 GLN B C 1
ATOM 7299 O O . GLN B 1 418 ? 2.713 -25.359 -32.344 1 97.75 418 GLN B O 1
ATOM 7304 N N . PHE B 1 419 ? 3.621 -23.484 -31.484 1 98.38 419 PHE B N 1
ATOM 7305 C CA . PHE B 1 419 ? 4.926 -24.094 -31.266 1 98.38 419 PHE B CA 1
ATOM 7306 C C . PHE B 1 419 ? 4.812 -25.312 -30.344 1 98.38 419 PHE B C 1
ATOM 7308 O O . PHE B 1 419 ? 5.465 -26.328 -30.578 1 98.38 419 PHE B O 1
ATOM 7315 N N . THR B 1 420 ? 3.99 -25.219 -29.328 1 98.38 420 THR B N 1
ATOM 7316 C CA . THR B 1 420 ? 3.787 -26.297 -28.375 1 98.38 420 THR B CA 1
ATOM 7317 C C . THR B 1 420 ? 3.172 -27.516 -29.047 1 98.38 420 THR B C 1
ATOM 7319 O O . THR B 1 420 ? 3.643 -28.641 -28.859 1 98.38 420 THR B O 1
ATOM 7322 N N . ALA B 1 421 ? 2.168 -27.25 -29.844 1 98.44 421 ALA B N 1
ATOM 7323 C CA . ALA B 1 421 ? 1.565 -28.359 -30.609 1 98.44 421 ALA B CA 1
ATOM 7324 C C . ALA B 1 421 ? 2.586 -29.016 -31.531 1 98.44 421 ALA B C 1
ATOM 7326 O O . ALA B 1 421 ? 2.639 -30.234 -31.625 1 98.44 421 ALA B O 1
ATOM 7327 N N . ASN B 1 422 ? 3.361 -28.172 -32.156 1 98.56 422 ASN B N 1
ATOM 7328 C CA . ASN B 1 422 ? 4.352 -28.656 -33.125 1 98.56 422 ASN B CA 1
ATOM 7329 C C . ASN B 1 422 ? 5.355 -29.609 -32.469 1 98.56 422 ASN B C 1
ATOM 7331 O O . ASN B 1 422 ? 5.641 -30.688 -33 1 98.56 422 ASN B O 1
ATOM 7335 N N . ILE B 1 423 ? 5.867 -29.203 -31.391 1 98.38 423 ILE B N 1
ATOM 7336 C CA . ILE B 1 423 ? 6.961 -29.953 -30.781 1 98.38 423 ILE B CA 1
ATOM 7337 C C . ILE B 1 423 ? 6.406 -31.172 -30.062 1 98.38 423 ILE B C 1
ATOM 7339 O O . ILE B 1 423 ? 7.055 -32.219 -30.016 1 98.38 423 ILE B O 1
ATOM 7343 N N . LEU B 1 424 ? 5.203 -31.109 -29.469 1 97.94 424 LEU B N 1
ATOM 7344 C CA . LEU B 1 424 ? 4.633 -32.219 -28.734 1 97.94 424 LEU B CA 1
ATOM 7345 C C . LEU B 1 424 ? 4.059 -33.281 -29.672 1 97.94 424 LEU B C 1
ATOM 7347 O O . LEU B 1 424 ? 3.924 -34.438 -29.312 1 97.94 424 LEU B O 1
ATOM 7351 N N . GLY B 1 425 ? 3.635 -32.812 -30.828 1 97.38 425 GLY B N 1
ATOM 7352 C CA . GLY B 1 425 ? 3.07 -33.719 -31.812 1 97.38 425 GLY B CA 1
ATOM 7353 C C . GLY B 1 425 ? 1.647 -34.156 -31.484 1 97.38 425 GLY B C 1
ATOM 7354 O O . GLY B 1 425 ? 1.17 -35.156 -31.984 1 97.38 425 GLY B O 1
ATOM 7355 N N . ILE B 1 426 ? 0.998 -33.5 -30.625 1 97.31 426 ILE B N 1
ATOM 7356 C CA . ILE B 1 426 ? -0.393 -33.75 -30.281 1 97.31 426 ILE B CA 1
ATOM 7357 C C . ILE B 1 426 ? -1.201 -32.469 -30.359 1 97.31 426 ILE B C 1
ATOM 7359 O O . ILE B 1 426 ? -0.634 -31.375 -30.359 1 97.31 426 ILE B O 1
ATOM 7363 N N . PRO B 1 427 ? -2.504 -32.531 -30.438 1 97 427 PRO B N 1
ATOM 7364 C CA . PRO B 1 427 ? -3.318 -31.312 -30.453 1 97 427 PRO B CA 1
ATOM 7365 C C . PRO B 1 427 ? -3.207 -30.531 -29.156 1 97 427 PRO B C 1
ATOM 7367 O O . PRO B 1 427 ? -3.146 -31.109 -28.062 1 97 427 PRO B O 1
ATOM 7370 N N . VAL B 1 428 ? -3.16 -29.234 -29.297 1 97.75 428 VAL B N 1
ATOM 7371 C CA . VAL B 1 428 ? -3.24 -28.297 -28.188 1 97.75 428 VAL B CA 1
ATOM 7372 C C . VAL B 1 428 ? -4.555 -27.516 -28.25 1 97.75 428 VAL B C 1
ATOM 7374 O O . VAL B 1 428 ? -4.891 -26.953 -29.297 1 97.75 428 VAL B O 1
ATOM 7377 N N . ILE B 1 429 ? -5.312 -27.609 -27.219 1 96 429 ILE B N 1
ATOM 7378 C CA . ILE B 1 429 ? -6.566 -26.859 -27.141 1 96 429 ILE B CA 1
ATOM 7379 C C . ILE B 1 429 ? -6.402 -25.672 -26.188 1 96 429 ILE B C 1
ATOM 7381 O O . ILE B 1 429 ? -5.98 -25.844 -25.031 1 96 429 ILE B O 1
ATOM 7385 N N . THR B 1 430 ? -6.684 -24.5 -26.688 1 95.44 430 THR B N 1
ATOM 7386 C CA . THR B 1 430 ? -6.566 -23.312 -25.844 1 95.44 430 THR B CA 1
ATOM 7387 C C . THR B 1 430 ? -7.945 -22.797 -25.453 1 95.44 430 THR B C 1
ATOM 7389 O O . THR B 1 430 ? -8.898 -22.906 -26.219 1 95.44 430 THR B O 1
ATOM 7392 N N . GLY B 1 431 ? -8 -22.188 -24.297 1 88.31 431 GLY B N 1
ATOM 7393 C CA . GLY B 1 431 ? -9.25 -21.656 -23.75 1 88.31 431 GLY B CA 1
ATOM 7394 C C . GLY B 1 431 ? -9.836 -22.531 -22.656 1 88.31 431 GLY B C 1
ATOM 7395 O O . GLY B 1 431 ? -9.57 -23.734 -22.609 1 88.31 431 GLY B O 1
ATOM 7396 N N . PRO B 1 432 ? -10.617 -22 -21.766 1 90.56 432 PRO B N 1
ATOM 7397 C CA . PRO B 1 432 ? -11.023 -20.594 -21.719 1 90.56 432 PRO B CA 1
ATOM 7398 C C . PRO B 1 432 ? -9.906 -19.672 -21.25 1 90.56 432 PRO B C 1
ATOM 7400 O O . PRO B 1 432 ? -9.062 -20.078 -20.438 1 90.56 432 PRO B O 1
ATOM 7403 N N . ILE B 1 433 ? -9.867 -18.453 -21.641 1 89.88 433 ILE B N 1
ATOM 7404 C CA . ILE B 1 433 ? -8.914 -17.422 -21.25 1 89.88 433 ILE B CA 1
ATOM 7405 C C . ILE B 1 433 ? -9.062 -17.125 -19.766 1 89.88 433 ILE B C 1
ATOM 7407 O O . ILE B 1 433 ? -8.07 -16.922 -19.062 1 89.88 433 ILE B O 1
ATOM 7411 N N . GLU B 1 434 ? -10.266 -17.25 -19.234 1 94.06 434 GLU B N 1
ATOM 7412 C CA . GLU B 1 434 ? -10.57 -16.922 -17.859 1 94.06 434 GLU B CA 1
ATOM 7413 C C . GLU B 1 434 ? -10.758 -18.172 -17 1 94.06 434 GLU B C 1
ATOM 7415 O O . GLU B 1 434 ? -11.625 -18.203 -16.125 1 94.06 434 GLU B O 1
ATOM 7420 N N . ALA B 1 435 ? -9.984 -19.141 -17.281 1 94.94 435 ALA B N 1
ATOM 7421 C CA . ALA B 1 435 ? -10.148 -20.438 -16.609 1 94.94 435 ALA B CA 1
ATOM 7422 C C . ALA B 1 435 ? -10.062 -20.281 -15.094 1 94.94 435 ALA B C 1
ATOM 7424 O O . ALA B 1 435 ? -10.812 -20.922 -14.359 1 94.94 435 ALA B O 1
ATOM 7425 N N . THR B 1 436 ? -9.164 -19.453 -14.602 1 96.62 436 THR B N 1
ATOM 7426 C CA . THR B 1 436 ? -8.992 -19.266 -13.164 1 96.62 436 THR B CA 1
ATOM 7427 C C . THR B 1 436 ? -10.266 -18.688 -12.547 1 96.62 436 THR B C 1
ATOM 7429 O O . THR B 1 436 ? -10.781 -19.219 -11.562 1 96.62 436 THR B O 1
ATOM 7432 N N . ALA B 1 437 ? -10.773 -17.656 -13.148 1 97.19 437 ALA B N 1
ATOM 7433 C CA . ALA B 1 437 ? -11.992 -17.016 -12.648 1 97.19 437 ALA B CA 1
ATOM 7434 C C . ALA B 1 437 ? -13.18 -17.969 -12.742 1 97.19 437 ALA B C 1
ATOM 7436 O O . ALA B 1 437 ? -14.008 -18.031 -11.828 1 97.19 437 ALA B O 1
ATOM 7437 N N . LEU B 1 438 ? -13.281 -18.656 -13.852 1 97.75 438 LEU B N 1
ATOM 7438 C CA . LEU B 1 438 ? -14.367 -19.609 -14.039 1 97.75 438 LEU B CA 1
ATOM 7439 C C . LEU B 1 438 ? -14.305 -20.703 -12.992 1 97.75 438 LEU B C 1
ATOM 7441 O O . LEU B 1 438 ? -15.328 -21.078 -12.406 1 97.75 438 LEU B O 1
ATOM 7445 N N . GLY B 1 439 ? -13.094 -21.234 -12.781 1 98 439 GLY B N 1
ATOM 7446 C CA . GLY B 1 439 ? -12.914 -22.234 -11.742 1 98 439 GLY B CA 1
ATOM 7447 C C . GLY B 1 439 ? -13.297 -21.75 -10.359 1 98 439 GLY B C 1
ATOM 7448 O O . GLY B 1 439 ? -13.961 -22.453 -9.602 1 98 439 GLY B O 1
ATOM 7449 N N . ASN B 1 440 ? -12.883 -20.547 -10.008 1 98.69 440 ASN B N 1
ATOM 7450 C CA . ASN B 1 440 ? -13.242 -19.906 -8.75 1 98.69 440 ASN B CA 1
ATOM 7451 C C . ASN B 1 440 ? -14.758 -19.812 -8.578 1 98.69 440 ASN B C 1
ATOM 7453 O O . ASN B 1 440 ? -15.297 -20.25 -7.559 1 98.69 440 ASN B O 1
ATOM 7457 N N . ILE B 1 441 ? -15.477 -19.375 -9.602 1 98.62 441 ILE B N 1
ATOM 7458 C CA . ILE B 1 441 ? -16.906 -19.125 -9.578 1 98.62 441 ILE B CA 1
ATOM 7459 C C . ILE B 1 441 ? -17.656 -20.453 -9.438 1 98.62 441 ILE B C 1
ATOM 7461 O O . ILE B 1 441 ? -18.594 -20.562 -8.648 1 98.62 441 ILE B O 1
ATOM 7465 N N . VAL B 1 442 ? -17.25 -21.469 -10.125 1 98.25 442 VAL B N 1
ATOM 7466 C CA . VAL B 1 442 ? -18.031 -22.703 -10.109 1 98.25 442 VAL B CA 1
ATOM 7467 C C . VAL B 1 442 ? -17.828 -23.422 -8.773 1 98.25 442 VAL B C 1
ATOM 7469 O O . VAL B 1 442 ? -18.734 -24.094 -8.281 1 98.25 442 VAL B O 1
ATOM 7472 N N . VAL B 1 443 ? -16.641 -23.312 -8.133 1 98.62 443 VAL B N 1
ATOM 7473 C CA . VAL B 1 443 ? -16.469 -23.891 -6.805 1 98.62 443 VAL B CA 1
ATOM 7474 C C . VAL B 1 443 ? -17.422 -23.234 -5.816 1 98.62 443 VAL B C 1
ATOM 7476 O O . VAL B 1 443 ? -18.031 -23.906 -4.984 1 98.62 443 VAL B O 1
ATOM 7479 N N . GLN B 1 444 ? -17.531 -21.891 -5.902 1 98.69 444 GLN B N 1
ATOM 7480 C CA . GLN B 1 444 ? -18.516 -21.172 -5.082 1 98.69 444 GLN B CA 1
ATOM 7481 C C . GLN B 1 444 ? -19.922 -21.672 -5.359 1 98.69 444 GLN B C 1
ATOM 7483 O O . GLN B 1 444 ? -20.688 -21.922 -4.426 1 98.69 444 GLN B O 1
ATOM 7488 N N . ALA B 1 445 ? -20.266 -21.828 -6.633 1 98.5 445 ALA B N 1
ATOM 7489 C CA . ALA B 1 445 ? -21.609 -22.25 -7.047 1 98.5 445 ALA B CA 1
ATOM 7490 C C . ALA B 1 445 ? -21.922 -23.656 -6.52 1 98.5 445 ALA B C 1
ATOM 7492 O O . ALA B 1 445 ? -23.062 -23.922 -6.133 1 98.5 445 ALA B O 1
ATOM 7493 N N . ILE B 1 446 ? -20.938 -24.531 -6.555 1 98.25 446 ILE B N 1
ATOM 7494 C CA . ILE B 1 446 ? -21.125 -25.875 -6.004 1 98.25 446 ILE B CA 1
ATOM 7495 C C . ILE B 1 446 ? -21.391 -25.781 -4.504 1 98.25 446 ILE B C 1
ATOM 7497 O O . ILE B 1 446 ? -22.312 -26.422 -3.99 1 98.25 446 ILE B O 1
ATOM 7501 N N . THR B 1 447 ? -20.562 -25 -3.791 1 98.25 447 THR B N 1
ATOM 7502 C CA . THR B 1 447 ? -20.688 -24.828 -2.348 1 98.25 447 THR B CA 1
ATOM 7503 C C . THR B 1 447 ? -22.062 -24.312 -1.979 1 98.25 447 THR B C 1
ATOM 7505 O O . THR B 1 447 ? -22.641 -24.719 -0.976 1 98.25 447 THR B O 1
ATOM 7508 N N . LYS B 1 448 ? -22.594 -23.438 -2.83 1 97.69 448 LYS B N 1
ATOM 7509 C CA . LYS B 1 448 ? -23.891 -22.812 -2.576 1 97.69 448 LYS B CA 1
ATOM 7510 C C . LYS B 1 448 ? -25.031 -23.656 -3.135 1 97.69 448 LYS B C 1
ATOM 7512 O O . LYS B 1 448 ? -26.203 -23.266 -3.031 1 97.69 448 LYS B O 1
ATOM 7517 N N . GLY B 1 449 ? -24.766 -24.688 -3.76 1 97.19 449 GLY B N 1
ATOM 7518 C CA . GLY B 1 449 ? -25.781 -25.641 -4.219 1 97.19 449 GLY B CA 1
ATOM 7519 C C . GLY B 1 449 ? -26.344 -25.281 -5.582 1 97.19 449 GLY B C 1
ATOM 7520 O O . GLY B 1 449 ? -27.359 -25.859 -6.004 1 97.19 449 GLY B O 1
ATOM 7521 N N . ALA B 1 450 ? -25.734 -24.406 -6.293 1 97.25 450 ALA B N 1
ATOM 7522 C CA . ALA B 1 450 ? -26.219 -24 -7.613 1 97.25 450 ALA B CA 1
ATOM 7523 C C . ALA B 1 450 ? -25.75 -24.984 -8.688 1 97.25 450 ALA B C 1
ATOM 7525 O O . ALA B 1 450 ? -26.391 -25.125 -9.727 1 97.25 450 ALA B O 1
ATOM 7526 N N . ILE B 1 451 ? -24.625 -25.594 -8.492 1 97.38 451 ILE B N 1
ATOM 7527 C CA . ILE B 1 451 ? -24.062 -26.625 -9.344 1 97.38 451 ILE B CA 1
ATOM 7528 C C . ILE B 1 451 ? -23.812 -27.891 -8.523 1 97.38 451 ILE B C 1
ATOM 7530 O O . ILE B 1 451 ? -23.406 -27.828 -7.367 1 97.38 451 ILE B O 1
ATOM 7534 N N . LYS B 1 452 ? -24 -28.969 -9.094 1 96.56 452 LYS B N 1
ATOM 7535 C CA . LYS B 1 452 ? -24 -30.219 -8.352 1 96.56 452 LYS B CA 1
ATOM 7536 C C . LYS B 1 452 ? -22.578 -30.641 -7.988 1 96.56 452 LYS B C 1
ATOM 7538 O O . LYS B 1 452 ? -22.312 -31.047 -6.852 1 96.56 452 LYS B O 1
ATOM 7543 N N . ASP B 1 453 ? -21.766 -30.75 -8.961 1 94.81 453 ASP B N 1
ATOM 7544 C CA . ASP B 1 453 ? -20.406 -31.219 -8.75 1 94.81 453 ASP B CA 1
ATOM 7545 C C . ASP B 1 453 ? -19.469 -30.703 -9.844 1 94.81 453 ASP B C 1
ATOM 7547 O O . ASP B 1 453 ? -19.875 -29.922 -10.695 1 94.81 453 ASP B O 1
ATOM 7551 N N . VAL B 1 454 ? -18.25 -31.094 -9.766 1 93.5 454 VAL B N 1
ATOM 7552 C CA . VAL B 1 454 ? -17.203 -30.594 -10.648 1 93.5 454 VAL B CA 1
ATOM 7553 C C . VAL B 1 454 ? -17.469 -31.078 -12.078 1 93.5 454 VAL B C 1
ATOM 7555 O O . VAL B 1 454 ? -17.141 -30.375 -13.039 1 93.5 454 VAL B O 1
ATOM 7558 N N . VAL B 1 455 ? -18.047 -32.188 -12.281 1 92.31 455 VAL B N 1
ATOM 7559 C CA . VAL B 1 455 ? -18.359 -32.719 -13.602 1 92.31 455 VAL B CA 1
ATOM 7560 C C . VAL B 1 455 ? -19.344 -31.797 -14.312 1 92.31 455 VAL B C 1
ATOM 7562 O O . VAL B 1 455 ? -19.141 -31.406 -15.469 1 92.31 455 VAL B O 1
ATOM 7565 N N . GLU B 1 456 ? -20.406 -31.531 -13.602 1 94.88 456 GLU B N 1
ATOM 7566 C CA . GLU B 1 456 ? -21.391 -30.594 -14.156 1 94.88 456 GLU B CA 1
ATOM 7567 C C . GLU B 1 456 ? -20.766 -29.219 -14.398 1 94.88 456 GLU B C 1
ATOM 7569 O O . GLU B 1 456 ? -21.078 -28.578 -15.406 1 94.88 456 GLU B O 1
ATOM 7574 N N . ALA B 1 457 ? -19.953 -28.797 -13.5 1 95.31 457 ALA B N 1
ATOM 7575 C CA . ALA B 1 457 ? -19.281 -27.5 -13.625 1 95.31 457 ALA B CA 1
ATOM 7576 C C . ALA B 1 457 ? -18.469 -27.438 -14.914 1 95.31 457 ALA B C 1
ATOM 7578 O O . ALA B 1 457 ? -18.562 -26.453 -15.656 1 95.31 457 ALA B O 1
ATOM 7579 N N . ARG B 1 458 ? -17.656 -28.406 -15.195 1 93.19 458 ARG B N 1
ATOM 7580 C CA . ARG B 1 458 ? -16.797 -28.438 -16.375 1 93.19 458 ARG B CA 1
ATOM 7581 C C . ARG B 1 458 ? -17.641 -28.469 -17.656 1 93.19 458 ARG B C 1
ATOM 7583 O O . ARG B 1 458 ? -17.25 -27.891 -18.672 1 93.19 458 ARG B O 1
ATOM 7590 N N . LYS B 1 459 ? -18.75 -29.141 -17.625 1 94 459 LYS B N 1
ATOM 7591 C CA . LYS B 1 459 ? -19.672 -29.125 -18.75 1 94 459 LYS B CA 1
ATOM 7592 C C . LYS B 1 459 ? -20.203 -27.719 -19 1 94 459 LYS B C 1
ATOM 7594 O O . LYS B 1 459 ? -20.25 -27.266 -20.156 1 94 459 LYS B O 1
ATOM 7599 N N . ILE B 1 460 ? -20.625 -27.094 -17.953 1 95.56 460 ILE B N 1
ATOM 7600 C CA . ILE B 1 460 ? -21.141 -25.734 -18.047 1 95.56 460 ILE B CA 1
ATOM 7601 C C . ILE B 1 460 ? -20.078 -24.812 -18.641 1 95.56 460 ILE B C 1
ATOM 7603 O O . ILE B 1 460 ? -20.359 -24 -19.531 1 95.56 460 ILE B O 1
ATOM 7607 N N . ILE B 1 461 ? -18.828 -24.938 -18.172 1 95.5 461 ILE B N 1
ATOM 7608 C CA . ILE B 1 461 ? -17.734 -24.109 -18.641 1 95.5 461 ILE B CA 1
ATOM 7609 C C . ILE B 1 461 ? -17.484 -24.359 -20.125 1 95.5 461 ILE B C 1
ATOM 7611 O O . ILE B 1 461 ? -17.344 -23.422 -20.906 1 95.5 461 ILE B O 1
ATOM 7615 N N . ARG B 1 462 ? -17.5 -25.594 -20.469 1 92.25 462 ARG B N 1
ATOM 7616 C CA . ARG B 1 462 ? -17.281 -25.969 -21.859 1 92.25 462 ARG B CA 1
ATOM 7617 C C . ARG B 1 462 ? -18.344 -25.375 -22.766 1 92.25 462 ARG B C 1
ATOM 7619 O O . ARG B 1 462 ? -18.031 -24.844 -23.844 1 92.25 462 ARG B O 1
ATOM 7626 N N . ASP B 1 463 ? -19.531 -25.438 -22.312 1 93.25 463 ASP B N 1
ATOM 7627 C CA . ASP B 1 463 ? -20.672 -24.984 -23.109 1 93.25 463 ASP B CA 1
ATOM 7628 C C . ASP B 1 463 ? -20.734 -23.469 -23.172 1 93.25 463 ASP B C 1
ATOM 7630 O O . ASP B 1 463 ? -21.438 -22.891 -24.016 1 93.25 463 ASP B O 1
ATOM 7634 N N . SER B 1 464 ? -19.969 -22.859 -22.281 1 93.69 464 SER B N 1
ATOM 7635 C CA . SER B 1 464 ? -20.062 -21.406 -22.172 1 93.69 464 SER B CA 1
ATOM 7636 C C . SER B 1 464 ? -18.812 -20.719 -22.703 1 93.69 464 SER B C 1
ATOM 7638 O O . SER B 1 464 ? -18.656 -19.5 -22.562 1 93.69 464 SER B O 1
ATOM 7640 N N . SER B 1 465 ? -17.844 -21.453 -23.156 1 90.81 465 SER B N 1
ATOM 7641 C CA . SER B 1 465 ? -16.547 -20.875 -23.5 1 90.81 465 SER B CA 1
ATOM 7642 C C . SER B 1 465 ? -16.172 -21.188 -24.953 1 90.81 465 SER B C 1
ATOM 7644 O O . SER B 1 465 ? -16.656 -22.172 -25.531 1 90.81 465 SER B O 1
ATOM 7646 N N . GLU B 1 466 ? -15.391 -20.266 -25.484 1 87.94 466 GLU B N 1
ATOM 7647 C CA . GLU B 1 466 ? -14.805 -20.484 -26.797 1 87.94 466 GLU B CA 1
ATOM 7648 C C . GLU B 1 466 ? -13.414 -21.109 -26.688 1 87.94 466 GLU B C 1
ATOM 7650 O O . GLU B 1 466 ? -12.594 -20.672 -25.875 1 87.94 466 GLU B O 1
ATOM 7655 N N . MET B 1 467 ? -13.211 -22.141 -27.453 1 91.31 467 MET B N 1
ATOM 7656 C CA . MET B 1 467 ? -11.922 -22.828 -27.453 1 91.31 467 MET B CA 1
ATOM 7657 C C . MET B 1 467 ? -11.328 -22.859 -28.859 1 91.31 467 MET B C 1
ATOM 7659 O O . MET B 1 467 ? -12.055 -22.719 -29.844 1 91.31 467 MET B O 1
ATOM 7663 N N . LYS B 1 468 ? -10 -22.922 -28.953 1 94.88 468 LYS B N 1
ATOM 7664 C CA . LYS B 1 468 ? -9.281 -23.047 -30.203 1 94.88 468 LYS B CA 1
ATOM 7665 C C . LYS B 1 468 ? -8.367 -24.266 -30.203 1 94.88 468 LYS B C 1
ATOM 7667 O O . LYS B 1 468 ? -7.715 -24.562 -29.188 1 94.88 468 LYS B O 1
ATOM 7672 N N . VAL B 1 469 ? -8.312 -24.953 -31.344 1 96.56 469 VAL B N 1
ATOM 7673 C CA . VAL B 1 469 ? -7.48 -26.141 -31.453 1 96.56 469 VAL B CA 1
ATOM 7674 C C . VAL B 1 469 ? -6.297 -25.875 -32.375 1 96.56 469 VAL B C 1
ATOM 7676 O O . VAL B 1 469 ? -6.469 -25.312 -33.469 1 96.56 469 VAL B O 1
ATOM 7679 N N . TYR B 1 470 ? -5.125 -26.188 -31.953 1 97.94 470 TYR B N 1
ATOM 7680 C CA . TYR B 1 470 ? -3.895 -26.125 -32.719 1 97.94 470 TYR B CA 1
ATOM 7681 C C . TYR B 1 470 ? -3.393 -27.531 -33.062 1 97.94 470 TYR B C 1
ATOM 7683 O O . TYR B 1 470 ? -3.092 -28.312 -32.156 1 97.94 470 TYR B O 1
ATOM 7691 N N . GLN B 1 471 ? -3.287 -27.781 -34.344 1 98.25 471 GLN B N 1
ATOM 7692 C CA . GLN B 1 471 ? -2.766 -29.078 -34.781 1 98.25 471 GLN B CA 1
ATOM 7693 C C . GLN B 1 471 ? -1.261 -29.016 -35 1 98.25 471 GLN B C 1
ATOM 7695 O O . GLN B 1 471 ? -0.745 -27.984 -35.469 1 98.25 471 GLN B O 1
ATOM 7700 N N . PRO B 1 472 ? -0.571 -30.141 -34.719 1 98.19 472 PRO B N 1
ATOM 7701 C CA . PRO B 1 472 ? 0.874 -30.156 -34.969 1 98.19 472 PRO B CA 1
ATOM 7702 C C . PRO B 1 472 ? 1.231 -29.844 -36.438 1 98.19 472 PRO B C 1
ATOM 7704 O O . PRO B 1 472 ? 0.553 -30.297 -37.344 1 98.19 472 PRO B O 1
ATOM 7707 N N . GLN B 1 473 ? 2.217 -29.016 -36.531 1 97.44 473 GLN B N 1
ATOM 7708 C CA . GLN B 1 473 ? 2.789 -28.672 -37.844 1 97.44 473 GLN B CA 1
ATOM 7709 C C . GLN B 1 473 ? 4.309 -28.828 -37.812 1 97.44 473 GLN B C 1
ATOM 7711 O O . GLN B 1 473 ? 4.961 -28.516 -36.844 1 97.44 473 GLN B O 1
ATOM 7716 N N . ASN B 1 474 ? 4.883 -29.359 -38.906 1 95.75 474 ASN B N 1
ATOM 7717 C CA . ASN B 1 474 ? 6.328 -29.453 -39.062 1 95.75 474 ASN B CA 1
ATOM 7718 C C . ASN B 1 474 ? 7.008 -30.109 -37.875 1 95.75 474 ASN B C 1
ATOM 7720 O O . ASN B 1 474 ? 8.031 -29.609 -37.406 1 95.75 474 ASN B O 1
ATOM 7724 N N . THR B 1 475 ? 6.422 -31.125 -37.344 1 95.81 475 THR B N 1
ATOM 7725 C CA . THR B 1 475 ? 6.863 -31.781 -36.125 1 95.81 475 THR B CA 1
ATOM 7726 C C . THR B 1 475 ? 8.289 -32.312 -36.281 1 95.81 475 THR B C 1
ATOM 7728 O O . THR B 1 475 ? 9.086 -32.219 -35.344 1 95.81 475 THR B O 1
ATOM 7731 N N . GLU B 1 476 ? 8.672 -32.781 -37.438 1 95.5 476 GLU B N 1
ATOM 7732 C CA . GLU B 1 476 ? 10 -33.344 -37.656 1 95.5 476 GLU B CA 1
ATOM 7733 C C . GLU B 1 476 ? 11.086 -32.281 -37.469 1 95.5 476 GLU B C 1
ATOM 7735 O O . GLU B 1 476 ? 12.133 -32.562 -36.875 1 95.5 476 GLU B O 1
ATOM 7740 N N . GLU B 1 477 ? 10.812 -31.203 -38 1 96.75 477 GLU B N 1
ATOM 7741 C CA . GLU B 1 477 ? 11.766 -30.109 -37.875 1 96.75 477 GLU B CA 1
ATOM 7742 C C . GLU B 1 477 ? 11.938 -29.703 -36.406 1 96.75 477 GLU B C 1
ATOM 7744 O O . GLU B 1 477 ? 13.055 -29.453 -35.969 1 96.75 477 GLU B O 1
ATOM 7749 N N . TRP B 1 478 ? 10.844 -29.625 -35.688 1 97.88 478 TRP B N 1
ATOM 7750 C CA . TRP B 1 478 ? 10.875 -29.281 -34.281 1 97.88 478 TRP B CA 1
ATOM 7751 C C . TRP B 1 478 ? 11.664 -30.312 -33.469 1 97.88 478 TRP B C 1
ATOM 7753 O O . TRP B 1 478 ? 12.477 -29.969 -32.625 1 97.88 478 TRP B O 1
ATOM 7763 N N . ILE B 1 479 ? 11.492 -31.531 -33.781 1 96.5 479 ILE B N 1
ATOM 7764 C CA . ILE B 1 479 ? 12.164 -32.625 -33.094 1 96.5 479 ILE B CA 1
ATOM 7765 C C . ILE B 1 479 ? 13.664 -32.562 -33.375 1 96.5 479 ILE B C 1
ATOM 7767 O O . ILE B 1 479 ? 14.477 -32.75 -32.469 1 96.5 479 ILE B O 1
ATOM 7771 N N . ARG B 1 480 ? 14.016 -32.25 -34.562 1 96.19 480 ARG B N 1
ATOM 7772 C CA . ARG B 1 480 ? 15.43 -32.125 -34.938 1 96.19 480 ARG B CA 1
ATOM 7773 C C . ARG B 1 480 ? 16.094 -31 -34.125 1 96.19 480 ARG B C 1
ATOM 7775 O O . ARG B 1 480 ? 17.219 -31.156 -33.656 1 96.19 480 ARG B O 1
ATOM 7782 N N . ASN B 1 481 ? 15.43 -29.969 -34 1 97.31 481 ASN B N 1
ATOM 7783 C CA . ASN B 1 481 ? 16 -28.828 -33.312 1 97.31 481 ASN B CA 1
ATOM 7784 C C . ASN B 1 481 ? 15.898 -28.969 -31.797 1 97.31 481 ASN B C 1
ATOM 7786 O O . ASN B 1 481 ? 16.594 -28.281 -31.062 1 97.31 481 ASN B O 1
ATOM 7790 N N . TYR B 1 482 ? 15.008 -29.844 -31.375 1 97.5 482 TYR B N 1
ATOM 7791 C CA . TYR B 1 482 ? 14.906 -30.156 -29.953 1 97.5 482 TYR B CA 1
ATOM 7792 C C . TYR B 1 482 ? 16.219 -30.766 -29.438 1 97.5 482 TYR B C 1
ATOM 7794 O O . TYR B 1 482 ? 16.625 -30.484 -28.312 1 97.5 482 TYR B O 1
ATOM 7802 N N . GLU B 1 483 ? 16.875 -31.469 -30.219 1 95.5 483 GLU B N 1
ATOM 7803 C CA . GLU B 1 483 ? 18.156 -32.062 -29.859 1 95.5 483 GLU B CA 1
ATOM 7804 C C . GLU B 1 483 ? 19.219 -30.984 -29.656 1 95.5 483 GLU B C 1
ATOM 7806 O O . GLU B 1 483 ? 20.062 -31.094 -28.766 1 95.5 483 GLU B O 1
ATOM 7811 N N . LYS B 1 484 ? 19.156 -30.016 -30.484 1 94.94 484 LYS B N 1
ATOM 7812 C CA . LYS B 1 484 ? 20.062 -28.891 -30.328 1 94.94 484 LYS B CA 1
ATOM 7813 C C . LYS B 1 484 ? 19.797 -28.156 -29.016 1 94.94 484 LYS B C 1
ATOM 7815 O O . LYS B 1 484 ? 20.734 -27.75 -28.328 1 94.94 484 LYS B O 1
ATOM 7820 N N . TYR B 1 485 ? 18.547 -27.906 -28.766 1 97.19 485 TYR B N 1
ATOM 7821 C CA . TYR B 1 485 ? 18.141 -27.281 -27.531 1 97.19 485 TYR B CA 1
ATOM 7822 C C . TYR B 1 485 ? 18.672 -28.047 -26.328 1 97.19 485 TYR B C 1
ATOM 7824 O O . TYR B 1 485 ? 19.203 -27.453 -25.391 1 97.19 485 TYR B O 1
ATOM 7832 N N . LYS B 1 486 ? 18.547 -29.344 -26.297 1 96.38 486 LYS B N 1
ATOM 7833 C CA . LYS B 1 486 ? 19 -30.188 -25.203 1 96.38 486 LYS B CA 1
ATOM 7834 C C . LYS B 1 486 ? 20.516 -30.094 -25.016 1 96.38 486 LYS B C 1
ATOM 7836 O O . LYS B 1 486 ? 21.016 -30.062 -23.891 1 96.38 486 LYS B O 1
ATOM 7841 N N . GLU B 1 487 ? 21.219 -30.031 -26.125 1 93.94 487 GLU B N 1
ATOM 7842 C CA . GLU B 1 487 ? 22.672 -29.922 -26.062 1 93.94 487 GLU B CA 1
ATOM 7843 C C . GLU B 1 487 ? 23.109 -28.625 -25.391 1 93.94 487 GLU B C 1
ATOM 7845 O O . GLU B 1 487 ? 24.078 -28.609 -24.641 1 93.94 487 GLU B O 1
ATOM 7850 N N . VAL B 1 488 ? 22.359 -27.609 -25.625 1 94 488 VAL B N 1
ATOM 7851 C CA . VAL B 1 488 ? 22.688 -26.297 -25.094 1 94 488 VAL B CA 1
ATOM 7852 C C . VAL B 1 488 ? 22.312 -26.219 -23.625 1 94 488 VAL B C 1
ATOM 7854 O O . VAL B 1 488 ? 23.031 -25.641 -22.812 1 94 488 VAL B O 1
ATOM 7857 N N . THR B 1 489 ? 21.156 -26.812 -23.234 1 92.75 489 THR B N 1
ATOM 7858 C CA . THR B 1 489 ? 20.578 -26.547 -21.922 1 92.75 489 THR B CA 1
ATOM 7859 C C . THR B 1 489 ? 21.016 -27.609 -20.922 1 92.75 489 THR B C 1
ATOM 7861 O O . THR B 1 489 ? 20.938 -27.406 -19.703 1 92.75 489 THR B O 1
ATOM 7864 N N . GLU B 1 490 ? 21.266 -28.766 -21.328 1 83.56 490 GLU B N 1
ATOM 7865 C CA . GLU B 1 490 ? 21.688 -29.844 -20.438 1 83.56 490 GLU B CA 1
ATOM 7866 C C . GLU B 1 490 ? 23.188 -29.828 -20.234 1 83.56 490 GLU B C 1
ATOM 7868 O O . GLU B 1 490 ? 23.703 -30.484 -19.328 1 83.56 490 GLU B O 1
ATOM 7873 N N . LYS B 1 491 ? 23.938 -29.125 -21.109 1 62.47 491 LYS B N 1
ATOM 7874 C CA . LYS B 1 491 ? 25.391 -29.047 -20.922 1 62.47 491 LYS B CA 1
ATOM 7875 C C . LYS B 1 491 ? 25.734 -28.25 -19.672 1 62.47 491 LYS B C 1
ATOM 7877 O O . LYS B 1 491 ? 25.203 -27.172 -19.438 1 62.47 491 LYS B O 1
ATOM 7882 N N . LYS B 1 492 ? 25.906 -28.859 -18.641 1 53.81 492 LYS B N 1
ATOM 7883 C CA . LYS B 1 492 ? 26.469 -28.328 -17.406 1 53.81 492 LYS B CA 1
ATOM 7884 C C . LYS B 1 492 ? 27.656 -27.406 -17.688 1 53.81 492 LYS B C 1
ATOM 7886 O O . LYS B 1 492 ? 28.641 -27.828 -18.297 1 53.81 492 LYS B O 1
ATOM 7891 N N . ASN B 1 493 ? 27.391 -26.188 -18.203 1 36.97 493 ASN B N 1
ATOM 7892 C CA . ASN B 1 493 ? 28.625 -25.422 -18.031 1 36.97 493 ASN B CA 1
ATOM 7893 C C . ASN B 1 493 ? 29.094 -25.453 -16.578 1 36.97 493 ASN B C 1
ATOM 7895 O O . ASN B 1 493 ? 28.281 -25.328 -15.656 1 36.97 493 ASN B O 1
#

Solvent-accessible surface area (backbone atoms only — not comparable to full-atom values): 49841 Å² total; per-residue (Å²): 128,82,72,45,34,27,34,21,36,44,37,50,82,56,33,34,36,29,30,40,31,40,43,44,95,77,34,53,47,75,44,80,67,31,75,50,83,34,59,67,43,77,51,83,83,40,32,25,45,41,59,63,52,54,50,49,51,50,51,54,25,48,47,51,43,44,71,74,42,79,69,54,53,35,37,28,43,23,16,71,63,34,38,41,39,33,26,24,85,88,71,44,47,36,28,72,32,54,38,61,73,29,66,76,28,67,71,42,56,67,60,47,43,72,73,46,47,68,66,58,54,30,71,55,24,25,34,47,86,51,52,50,26,27,47,43,48,50,37,41,37,51,77,63,65,37,50,44,68,73,36,39,40,34,51,24,43,52,44,28,42,53,44,22,52,42,40,70,42,82,47,35,41,38,25,35,49,32,44,22,62,45,28,15,75,86,79,67,43,73,34,60,71,58,30,59,71,56,68,43,64,72,72,32,55,51,58,76,36,63,46,43,35,74,71,41,43,54,28,68,71,57,24,61,74,60,71,50,75,87,37,36,33,32,38,20,29,29,16,32,63,30,8,25,57,57,28,44,56,73,73,84,82,45,51,35,38,27,46,23,39,60,41,28,38,38,32,39,82,32,76,60,74,73,74,48,70,66,36,57,74,70,42,36,20,39,26,33,30,63,89,69,22,18,34,42,27,37,88,34,57,30,47,41,64,58,50,49,39,47,52,54,39,32,76,73,71,46,77,70,50,69,68,54,45,52,53,40,20,68,72,40,81,78,90,74,49,64,59,55,61,66,41,73,71,62,69,69,47,98,45,52,60,58,45,52,33,47,51,21,45,75,67,72,45,66,65,66,78,50,72,23,43,48,46,32,24,53,43,53,22,46,28,48,50,47,41,54,53,49,52,50,48,30,60,76,66,69,47,78,68,62,33,37,36,28,23,20,68,45,39,70,41,57,64,48,47,40,46,34,6,9,56,63,62,34,42,25,36,26,38,34,56,56,11,34,50,50,16,30,31,46,34,48,32,32,62,71,64,76,33,88,44,70,68,58,42,24,50,29,46,45,77,48,46,69,69,46,79,31,66,51,50,70,37,67,61,40,51,60,51,45,54,54,43,47,57,60,57,66,51,78,124,126,83,74,45,34,29,34,20,36,44,37,50,81,56,33,34,37,29,32,40,32,39,43,43,94,76,33,52,46,74,43,80,65,31,74,49,83,32,59,67,42,76,50,82,82,40,33,25,44,43,59,61,53,53,50,49,50,51,51,53,26,48,47,50,44,44,71,76,42,79,69,55,52,35,37,28,43,22,15,71,64,33,38,44,37,33,26,25,85,90,71,43,46,36,28,70,32,52,38,61,73,31,66,77,28,66,72,43,56,68,59,47,42,72,73,46,47,67,66,56,55,30,70,53,24,23,34,48,87,52,53,51,25,26,47,44,49,52,37,41,36,51,77,64,65,36,51,43,68,73,38,39,38,35,52,23,41,51,44,30,42,52,46,22,54,42,40,70,44,82,47,34,39,37,24,35,49,32,44,21,63,46,28,15,75,85,78,67,42,74,34,60,70,58,31,58,71,56,69,43,63,72,73,32,55,51,58,75,36,62,46,42,37,72,71,40,42,55,28,66,72,56,24,62,73,60,72,52,73,86,37,36,32,31,38,20,28,30,15,32,63,32,10,24,57,56,28,43,56,74,75,85,83,44,50,34,38,28,46,24,39,60,42,27,39,37,33,38,82,33,76,60,74,75,73,49,72,66,36,56,75,69,42,37,20,37,28,34,30,64,90,70,21,18,33,42,27,35,87,36,57,30,46,41,63,58,52,50,38,47,51,54,39,32,77,74,72,45,77,70,52,70,69,55,46,51,53,40,19,68,72,39,80,79,88,74,49,65,59,56,60,69,42,75,69,64,70,70,48,99,44,55,59,59,43,52,33,48,52,19,46,77,66,74,44,68,65,64,78,50,72,22,44,49,44,33,24,53,44,52,20,46,28,50,50,48,42,55,52,50,52,50,49,31,58,76,66,69,47,81,69,61,35,37,35,30,23,19,68,43,41,69,41,57,66,48,47,41,46,33,6,10,56,64,62,34,43,24,35,26,38,33,57,54,10,34,50,50,15,30,34,45,34,49,32,32,61,72,64,76,33,87,44,69,68,56,41,22,50,27,47,45,76,47,46,71,70,48,79,29,66,50,52,67,38,67,59,40,52,58,50,43,54,53,42,46,58,60,58,67,48,77,123

Nearest PDB structures (foldseek):
  4c23-assembly2_B  TM=9.299E-01  e=8.338E-52  Streptococcus pneumoniae TIGR4
  3gbt-assembly1_A  TM=8.321E-01  e=7.169E-32  Lactobacillus acidophilus NCFM
  3ll3-assembly1_B  TM=8.302E-01  e=5.002E-31  Lactobacillus acidophilus
  3ifr-assembly3_A  TM=7.892E-01  e=2.725E-27  Rhodospirillum rubrum ATCC 11170
  3ifr-assembly3_B-2  TM=7.587E-01  e=6.098E-26  Rhodospirillum rubrum ATCC 11170

Secondary structure (DSSP, 8-state):
-PPEEEEEEEE-SSEEEEEEEEEETTEEEEEEEEEEE---EEETTEEE--HHHHHHHHHHHHHHHHHH-TTEEEEEEEB-SS-EEEE-TTS-BSSPPBPTTSGGGTTHHHHHHHHS-HHHHHHHH-----TTSHHHHHHHHHHTT-HHHHH-SEEEEHHHHHHHHHHS---EEHHHHGGGS-EETTTTEE-HHHHHHTT--GGGSPPEE-TTEEEEEPPHHHHHHHT---PEEEES-SBHHHHHHHT----SSSEEEEEESSEEEEEEEESS---SHHHHHHT-EEEE-GGG-EEEEEEEE-THHHHHHHHHHHHTT----HHHHHHHHHTSPSS-----TT-GGGSS-S-HHHHHHHHHHHTTPPPP-SHHHHHHHHHHHHHHHHHHHHHHHHHHHTS---EEEEESGGGG-HHHHHHHHHHHTS-EEE--TTHHHHHHHHHHHHHTTSS--HHHHHHHHHHHS--EEE---SHHHHHHHHHHHHHHHHS--/-PPEEEEEEEE-SSEEEEEEEEEETTEEEEEEEEEEE---EEETTEEE--HHHHHHHHHHHHHHHHHH-TTEEEEEEEB-SS-EEEE-TTS-BSSPPBPTTSGGGTTHHHHHHHHS-HHHHHHHH-----TTSHHHHHHHHHHTT-HHHHH-SEEEEHHHHHHHHHHS---EEHHHHGGGS-EETTTTEE-HHHHHHTT--GGGSPPEE-TTEEEEEPPHHHHHHHT---PEEEES-SBHHHHHHHT----SSSEEEEEESSEEEEEEEESS---SHHHHHHT-EEEE-GGG-EEEEEEEE-THHHHHHHHHHHHTT----HHHHHHHHHTSPSS-----TT-GGGSS-S-HHHHHHHHHHHTTPPPP-SHHHHHHHHHHHHHHHHHHHHHHHHHHHTS---EEEEESGGGG-HHHHHHHHHHHTS-EEE--TTHHHHHHHHHHHHHTTSS--HHHHHHHHHHTS--EEE---SHHHHHHHHHHHHHHHHS--